Protein AF-0000000087439728 (afdb_homodimer)

Secondary structure (DSSP, 8-state):
--SS-----SS-HHHHHHHHH----EE---SSHHHHHHHHHHHHHTS-TTS-HHHHHHHHHHHHHHHHHHHHHH-TTS-S---HHHHHHHHHHHHHHHHHHHHHHHHHHHTT---HHHHHHHHHHHHHHHHHHHHHHHHHTTGGGSHHHHHHHHHHHHHHHHHHHHHHHHHSSEE--SS-HHHHHHHHHHHHHHHHHHHHHHHHPEETTTTEETTHHHHHHHHHHHHHHHHHHHHHHHH---SGGG--TTSS-TTHHHHHHHHHHHHHHHHHHH-TT-HHHHSHHHHHHHHHHHHHHHHHHHHHHHHTT-PPPS--GGGHHHHHHHHHHHTT-SS-HHHHHHHHHHHHHHHHHHHHHHHHHHHHHHHT--SSSPPP------------GGG-/--SS-----SS-HHHHHHHHH----EE---SSHHHHHHHHHHHHHTS-TTS-HHHHHHHHHHHHHHHHHHHHHH-TTS-S---HHHHHHHHHHHHHHHHHHHHHHHHHHHTT---HHHHHHHHHHHHHHHHHHHHHHHHHTTGGGSHHHHHHHHHHHHHHHHHHHHHHHHHSSEE--SS-HHHHHHHHHHHHHHHHHHHHHHHHPBPTTT--BTTHHHHHHHHHHHHHHHHHHHHHHHH---SGGG--TTSS-TTHHHHHHHHHHHHHHHHHHH-TT-HHHHSHHHHHHHHHHHHHHHHHHHHHHHHTT-PPPS--GGGHHHHHHHHHHHTT-SS-HHHHHHHHHHHHHHHHHHHHHHHHHHHHHHHT--SSSPPP-----------SSTT-

Nearest PDB structures (foldseek):
  8gyw-assembly1_B  TM=9.813E-01  e=2.249E-42  Homo sapiens
  8ero-assembly1_A  TM=9.794E-01  e=3.546E-34  Xenopus laevis
  8urt-assembly1_B  TM=8.682E-01  e=5.322E-16  Saccharomyces cerevisiae
  9iyb-assembly1_A  TM=2.077E-01  e=6.115E-01  Homo sapiens
  8gyw-assembly1_B  TM=9.813E-01  e=2.117E-42  Homo sapiens

pLDDT: mean 92.35, std 13.22, range [24.89, 98.94]

Solvent-accessible surface area (backbone atoms only — not comparable to full-atom values): 40665 Å² total; per-residue (Å²): 83,39,64,67,71,70,86,65,73,90,66,52,72,68,35,54,56,39,33,69,69,49,72,93,44,71,46,72,64,34,74,61,48,74,65,48,47,57,54,42,54,57,51,43,72,68,50,62,82,75,60,25,32,52,46,39,36,50,52,19,43,49,39,36,48,54,30,29,49,53,42,40,70,58,21,46,38,13,60,48,74,62,60,50,65,47,29,48,41,35,28,52,23,47,51,49,22,54,50,29,59,65,23,21,59,53,45,14,58,74,62,73,59,73,45,65,64,54,52,51,52,48,56,40,48,46,41,47,44,47,42,40,51,40,48,41,49,38,32,47,46,31,27,37,77,42,46,70,59,36,52,47,54,40,52,48,51,53,46,52,57,41,40,51,52,49,27,18,34,17,49,61,38,38,73,47,42,59,78,34,72,70,57,52,51,52,50,49,33,50,48,21,49,48,28,40,73,44,39,62,66,48,33,63,32,62,40,85,97,74,74,45,39,49,42,51,52,63,52,52,49,47,52,53,48,47,53,54,51,46,52,55,37,50,53,42,41,68,69,33,27,66,19,75,70,26,7,11,61,48,57,41,37,56,52,57,66,51,59,58,59,47,49,52,53,50,50,51,51,50,51,44,74,65,37,88,78,38,51,40,66,67,32,34,51,62,48,49,50,26,54,29,36,30,50,22,41,54,42,37,47,50,52,49,19,44,48,28,43,39,79,81,71,86,82,54,76,62,48,51,29,61,45,50,50,49,51,33,52,56,59,71,41,78,56,60,61,70,60,47,48,52,52,18,28,52,49,21,48,51,50,37,52,50,49,51,53,50,52,52,50,53,50,24,60,72,70,71,52,56,78,68,44,62,77,72,74,77,71,68,75,76,74,74,78,80,69,71,70,69,81,112,84,40,64,65,71,70,87,68,73,89,65,53,72,68,36,53,56,38,34,68,68,50,71,93,45,73,44,73,62,34,74,60,47,74,65,47,46,58,54,40,54,56,52,44,70,69,51,64,82,74,60,24,32,50,47,40,37,50,52,18,43,51,38,37,48,53,30,30,48,52,42,40,69,58,21,47,38,12,62,48,75,62,59,50,65,45,29,47,42,35,27,53,22,46,50,49,23,54,50,30,58,64,23,21,61,52,45,14,58,74,62,73,58,74,45,65,65,54,51,50,51,47,55,40,47,47,42,48,43,47,41,40,50,40,47,41,49,37,31,47,45,31,27,37,76,41,48,69,60,35,52,47,51,40,51,48,51,53,46,52,56,41,40,52,51,48,28,19,32,17,49,61,39,39,70,47,44,59,78,35,71,69,57,52,50,51,52,49,32,50,46,20,48,47,28,41,73,44,38,62,65,46,32,64,33,63,40,84,96,74,73,42,39,50,42,51,50,63,53,50,49,49,52,54,49,47,52,55,51,47,54,55,36,48,52,42,38,67,67,32,28,67,19,74,70,27,6,11,60,47,57,40,37,57,51,58,65,50,59,59,59,48,50,53,53,49,50,52,51,50,51,45,73,64,38,88,79,38,51,41,65,66,33,35,51,62,48,49,49,24,53,30,36,30,51,22,41,54,42,38,49,49,52,50,21,43,46,26,43,40,79,80,73,84,83,55,77,58,49,50,28,61,44,50,50,48,51,33,53,58,58,69,43,78,54,60,61,70,61,48,48,52,52,17,28,52,49,20,50,49,50,38,50,50,49,51,52,51,50,51,50,52,50,24,59,73,70,71,52,56,77,67,45,63,78,72,75,76,71,69,74,73,72,74,76,77,68,68,66,74,78,111

Structure (mmCIF, N/CA/C/O backbone):
data_AF-0000000087439728-model_v1
#
loop_
_entity.id
_entity.type
_entity.pdbx_description
1 polymer 'Choline/ethanolaminephosphotransferase 1'
#
loop_
_atom_site.group_PDB
_atom_site.id
_atom_site.type_symbol
_atom_site.label_atom_id
_atom_site.label_alt_id
_atom_site.label_comp_id
_atom_site.label_asym_id
_atom_site.label_entity_id
_atom_site.label_seq_id
_atom_site.pdbx_PDB_ins_code
_atom_site.Cartn_x
_atom_site.Cartn_y
_atom_site.Cartn_z
_atom_site.occupancy
_atom_site.B_iso_or_equiv
_atom_site.auth_seq_id
_atom_site.auth_comp_id
_atom_site.auth_asym_id
_atom_site.auth_atom_id
_atom_site.pdbx_PDB_model_num
ATOM 1 N N . PRO A 1 1 ? 19.219 -15.578 13.078 1 43.84 1 PRO A N 1
ATOM 2 C CA . PRO A 1 1 ? 18.5 -15.102 11.883 1 43.84 1 PRO A CA 1
ATOM 3 C C . PRO A 1 1 ? 17.594 -13.914 12.18 1 43.84 1 PRO A C 1
ATOM 5 O O . PRO A 1 1 ? 16.844 -13.93 13.156 1 43.84 1 PRO A O 1
ATOM 8 N N . THR A 1 2 ? 18.078 -12.82 11.734 1 56.75 2 THR A N 1
ATOM 9 C CA . THR A 1 2 ? 17.266 -11.641 12.008 1 56.75 2 THR A CA 1
ATOM 10 C C . THR A 1 2 ? 15.852 -11.812 11.477 1 56.75 2 THR A C 1
ATOM 12 O O . THR A 1 2 ? 15.648 -11.883 10.266 1 56.75 2 THR A O 1
ATOM 15 N N . LEU A 1 3 ? 15.039 -12.266 12.336 1 57.06 3 LEU A N 1
ATOM 16 C CA . LEU A 1 3 ? 13.641 -12.492 12.008 1 57.06 3 LEU A CA 1
ATOM 17 C C . LEU A 1 3 ? 12.961 -11.188 11.602 1 57.06 3 LEU A C 1
ATOM 19 O O . LEU A 1 3 ? 12.141 -11.172 10.68 1 57.06 3 LEU A O 1
ATOM 23 N N . ILE A 1 4 ? 13.273 -10.086 12.453 1 56.31 4 ILE A N 1
ATOM 24 C CA . ILE A 1 4 ? 12.664 -8.781 12.227 1 56.31 4 ILE A CA 1
ATOM 25 C C . ILE A 1 4 ? 13.75 -7.715 12.109 1 56.31 4 ILE A C 1
ATOM 27 O O . ILE A 1 4 ? 14.656 -7.648 12.945 1 56.31 4 ILE A O 1
ATOM 31 N N . GLN A 1 5 ? 13.805 -7.203 11.023 1 53.47 5 GLN A N 1
ATOM 32 C CA . GLN A 1 5 ? 14.703 -6.055 10.961 1 53.47 5 GLN A CA 1
ATOM 33 C C . GLN A 1 5 ? 14.195 -4.918 11.844 1 53.47 5 GLN A C 1
ATOM 35 O O . GLN A 1 5 ? 13.023 -4.551 11.781 1 53.47 5 GLN A O 1
ATOM 40 N N . LEU A 1 6 ? 15 -4.578 12.898 1 52.44 6 LEU A N 1
ATOM 41 C CA . LEU A 1 6 ? 14.664 -3.414 13.711 1 52.44 6 LEU A CA 1
ATOM 42 C C . LEU A 1 6 ? 14.391 -2.197 12.836 1 52.44 6 LEU A C 1
ATOM 44 O O . LEU A 1 6 ? 14.938 -2.086 11.734 1 52.44 6 LEU A O 1
ATOM 48 N N . PRO A 1 7 ? 13.477 -1.365 13.359 1 59.56 7 PRO A N 1
ATOM 49 C CA . PRO A 1 7 ? 13.156 -0.208 12.523 1 59.56 7 PRO A CA 1
ATOM 50 C C . PRO A 1 7 ? 14.383 0.624 12.172 1 59.56 7 PRO A C 1
ATOM 52 O O . PRO A 1 7 ? 15.164 0.988 13.055 1 59.56 7 PRO A O 1
ATOM 55 N N . ALA A 1 8 ? 14.852 0.595 11.039 1 63.28 8 ALA A N 1
ATOM 56 C CA . ALA A 1 8 ? 15.953 1.374 10.477 1 63.28 8 ALA A CA 1
ATOM 57 C C . ALA A 1 8 ? 15.766 2.863 10.758 1 63.28 8 ALA A C 1
ATOM 59 O O . ALA A 1 8 ? 14.641 3.34 10.898 1 63.28 8 ALA A O 1
ATOM 60 N N . PRO A 1 9 ? 16.891 3.506 11.133 1 79.62 9 PRO A N 1
ATOM 61 C CA . PRO A 1 9 ? 16.797 4.965 11.211 1 79.62 9 PRO A CA 1
ATOM 62 C C . PRO A 1 9 ? 16.031 5.574 10.047 1 79.62 9 PRO A C 1
ATOM 64 O O . PRO A 1 9 ? 16.109 5.078 8.914 1 79.62 9 PRO A O 1
ATOM 67 N N . PRO A 1 10 ? 15.289 6.551 10.406 1 87.44 10 PRO A N 1
ATOM 68 C CA . PRO A 1 10 ? 14.398 7.09 9.375 1 87.44 10 PRO A CA 1
ATOM 69 C C . PRO A 1 10 ? 15.148 7.723 8.211 1 87.44 10 PRO A C 1
ATOM 71 O O . PRO A 1 10 ? 14.641 7.762 7.086 1 87.44 10 PRO A O 1
ATOM 74 N N . LEU A 1 11 ? 16.344 8.25 8.555 1 93.31 11 LEU A N 1
ATOM 75 C CA . LEU A 1 11 ? 17.094 8.906 7.488 1 93.31 11 LEU A CA 1
ATOM 76 C C . LEU A 1 11 ? 18.375 8.133 7.16 1 93.31 11 LEU A C 1
ATOM 78 O O . LEU A 1 11 ? 19.062 7.664 8.062 1 93.31 11 LEU A O 1
ATOM 82 N N . SER A 1 12 ? 18.641 8.023 5.93 1 90.25 12 SER A N 1
ATOM 83 C CA . SER A 1 12 ? 19.891 7.406 5.477 1 90.25 12 SER A CA 1
ATOM 84 C C . SER A 1 12 ? 21.062 8.367 5.621 1 90.25 12 SER A C 1
ATOM 86 O O . SER A 1 12 ? 20.875 9.555 5.859 1 90.25 12 SER A O 1
ATOM 88 N N . ARG A 1 13 ? 22.266 7.816 5.418 1 90.75 13 ARG A N 1
ATOM 89 C CA . ARG A 1 13 ? 23.469 8.641 5.48 1 90.75 13 ARG A CA 1
ATOM 90 C C . ARG A 1 13 ? 23.5 9.656 4.344 1 90.75 13 ARG A C 1
ATOM 92 O O . ARG A 1 13 ? 23.922 10.797 4.531 1 90.75 13 ARG A O 1
ATOM 99 N N . HIS A 1 14 ? 23.016 9.211 3.275 1 91.06 14 HIS A N 1
ATOM 100 C CA . HIS A 1 14 ? 22.969 10.102 2.119 1 91.06 14 HIS A CA 1
ATOM 101 C C . HIS A 1 14 ? 22.016 11.266 2.359 1 91.06 14 HIS A C 1
ATOM 103 O O . HIS A 1 14 ? 22.312 12.406 2.016 1 91.06 14 HIS A O 1
ATOM 109 N N . GLN A 1 15 ? 20.984 11.031 2.957 1 93.88 15 GLN A N 1
ATOM 110 C CA . GLN A 1 15 ? 20 12.062 3.27 1 93.88 15 GLN A CA 1
ATOM 111 C C . GLN A 1 15 ? 20.547 13.055 4.289 1 93.88 15 GLN A C 1
ATOM 113 O O . GLN A 1 15 ? 20.328 14.258 4.164 1 93.88 15 GLN A O 1
ATOM 118 N N . LEU A 1 16 ? 21.234 12.547 5.23 1 95.19 16 LEU A N 1
ATOM 119 C CA . LEU A 1 16 ? 21.812 13.406 6.258 1 95.19 16 LEU A CA 1
ATOM 120 C C . LEU A 1 16 ? 22.844 14.344 5.652 1 95.19 16 LEU A C 1
ATOM 122 O O . LEU A 1 16 ? 22.938 15.516 6.031 1 95.19 16 LEU A O 1
ATOM 126 N N . LYS A 1 17 ? 23.594 13.891 4.727 1 95 17 LYS A N 1
ATOM 127 C CA . LYS A 1 17 ? 24.594 14.719 4.055 1 95 17 LYS A CA 1
ATOM 128 C C . LYS A 1 17 ? 23.922 15.836 3.252 1 95 17 LYS A C 1
ATOM 130 O O . LYS A 1 17 ? 24.375 16.984 3.275 1 95 17 LYS A O 1
ATOM 135 N N . LYS A 1 18 ? 22.906 15.516 2.582 1 95.19 18 LYS A N 1
ATOM 136 C CA . LYS A 1 18 ? 22.172 16.516 1.81 1 95.19 18 LYS A CA 1
ATOM 137 C C . LYS A 1 18 ? 21.531 17.547 2.723 1 95.19 18 LYS A C 1
ATOM 139 O O . LYS A 1 18 ? 21.422 18.719 2.357 1 95.19 18 LYS A O 1
ATOM 144 N N . LEU A 1 19 ? 21.109 17.078 3.811 1 95.06 19 LEU A N 1
ATOM 145 C CA . LEU A 1 19 ? 20.484 17.969 4.785 1 95.06 19 LEU A CA 1
ATOM 146 C C . LEU A 1 19 ? 21.469 19.016 5.281 1 95.06 19 LEU A C 1
ATOM 148 O O . LEU A 1 19 ? 21.109 20.172 5.52 1 95.06 19 LEU A O 1
ATOM 152 N N . GLU A 1 20 ? 22.672 18.641 5.363 1 93 20 GLU A N 1
ATOM 153 C CA . GLU A 1 20 ? 23.719 19.547 5.797 1 93 20 GLU A CA 1
ATOM 154 C C . GLU A 1 20 ? 23.922 20.672 4.781 1 93 20 GLU A C 1
ATOM 156 O O . GLU A 1 20 ? 24.266 21.797 5.152 1 93 20 GLU A O 1
ATOM 161 N N . GLU A 1 21 ? 23.672 20.344 3.637 1 92.75 21 GLU A N 1
ATOM 162 C CA . GLU A 1 21 ? 23.906 21.297 2.559 1 92.75 21 GLU A CA 1
ATOM 163 C C . GLU A 1 21 ? 22.672 22.156 2.324 1 92.75 21 GLU A C 1
ATOM 165 O O . GLU A 1 21 ? 22.734 23.156 1.599 1 92.75 21 GLU A O 1
ATOM 170 N N . HIS A 1 22 ? 21.656 21.906 3 1 93.94 22 HIS A N 1
ATOM 171 C CA . HIS A 1 22 ? 20.391 22.594 2.787 1 93.94 22 HIS A CA 1
ATOM 172 C C . HIS A 1 22 ? 20.453 24.031 3.283 1 93.94 22 HIS A C 1
ATOM 174 O O . HIS A 1 22 ? 21.016 24.297 4.352 1 93.94 22 HIS A O 1
ATOM 180 N N . ARG A 1 23 ? 19.891 24.953 2.422 1 90.88 23 ARG A N 1
ATOM 181 C CA . ARG A 1 23 ? 19.75 26.359 2.777 1 90.88 23 ARG A CA 1
ATOM 182 C C . ARG A 1 23 ? 18.297 26.812 2.631 1 90.88 23 ARG A C 1
ATOM 184 O O . ARG A 1 23 ? 17.656 26.578 1.601 1 90.88 23 ARG A O 1
ATOM 191 N N . TYR A 1 24 ? 17.844 27.422 3.686 1 91.06 24 TYR A N 1
ATOM 192 C CA . TYR A 1 24 ? 16.484 27.922 3.689 1 91.06 24 TYR A CA 1
ATOM 193 C C . TYR A 1 24 ? 16.312 29.047 2.689 1 91.06 24 TYR A C 1
ATOM 195 O O . TYR A 1 24 ? 17.156 29.953 2.605 1 91.06 24 TYR A O 1
ATOM 203 N N . SER A 1 25 ? 15.242 28.969 1.844 1 91 25 SER A N 1
ATOM 204 C CA . SER A 1 25 ? 14.906 29.984 0.865 1 91 25 SER A CA 1
ATOM 205 C C . SER A 1 25 ? 13.422 30.328 0.91 1 91 25 SER A C 1
ATOM 207 O O . SER A 1 25 ? 12.57 29.438 0.885 1 91 25 SER A O 1
ATOM 209 N N . SER A 1 26 ? 13.117 31.594 1.062 1 91.81 26 SER A N 1
ATOM 210 C CA . SER A 1 26 ? 11.734 32.062 1.041 1 91.81 26 SER A CA 1
ATOM 211 C C . SER A 1 26 ? 11.594 33.344 0.221 1 91.81 26 SER A C 1
ATOM 213 O O . SER A 1 26 ? 12.562 34.062 0.042 1 91.81 26 SER A O 1
ATOM 215 N N . ALA A 1 27 ? 10.367 33.5 -0.365 1 91.31 27 ALA A N 1
ATOM 216 C CA . ALA A 1 27 ? 10.094 34.688 -1.188 1 91.31 27 ALA A CA 1
ATOM 217 C C . ALA A 1 27 ? 8.68 35.188 -0.954 1 91.31 27 ALA A C 1
ATOM 219 O O . ALA A 1 27 ? 7.773 34.406 -0.641 1 91.31 27 ALA A O 1
ATOM 220 N N . GLY A 1 28 ? 8.547 36.562 -1.023 1 87.12 28 GLY A N 1
ATOM 221 C CA . GLY A 1 28 ? 7.234 37.188 -0.902 1 87.12 28 GLY A CA 1
ATOM 222 C C . GLY A 1 28 ? 6.938 37.688 0.498 1 87.12 28 GLY A C 1
ATOM 223 O O . GLY A 1 28 ? 7.641 37.344 1.45 1 87.12 28 GLY A O 1
ATOM 224 N N . HIS A 1 29 ? 5.957 38.625 0.557 1 87.75 29 HIS A N 1
ATOM 225 C CA . HIS A 1 29 ? 5.484 39.156 1.827 1 87.75 29 HIS A CA 1
ATOM 226 C C . HIS A 1 29 ? 3.977 39.375 1.808 1 87.75 29 HIS A C 1
ATOM 228 O O . HIS A 1 29 ? 3.418 39.812 0.792 1 87.75 29 HIS A O 1
ATOM 234 N N . SER A 1 30 ? 3.443 39.094 2.979 1 91 30 SER A N 1
ATOM 235 C CA . SER A 1 30 ? 1.999 39.281 3.066 1 91 30 SER A CA 1
ATOM 236 C C . SER A 1 30 ? 1.65 40.719 3.471 1 91 30 SER A C 1
ATOM 238 O O . SER A 1 30 ? 2.531 41.5 3.844 1 91 30 SER A O 1
ATOM 240 N N . LEU A 1 31 ? 0.437 41.062 3.432 1 93.62 31 LEU A N 1
ATOM 241 C CA . LEU A 1 31 ? -0.062 42.438 3.623 1 93.62 31 LEU A CA 1
ATOM 242 C C . LEU A 1 31 ? 0.245 42.906 5.031 1 93.62 31 LEU A C 1
ATOM 244 O O . LEU A 1 31 ? 0.676 44.062 5.211 1 93.62 31 LEU A O 1
ATOM 248 N N . LEU A 1 32 ? 0.106 42.094 6.012 1 95.5 32 LEU A N 1
ATOM 249 C CA . LEU A 1 32 ? 0.207 42.562 7.398 1 95.5 32 LEU A CA 1
ATOM 250 C C . LEU A 1 32 ? 1.619 42.344 7.934 1 95.5 32 LEU A C 1
ATOM 252 O O . LEU A 1 32 ? 1.968 42.875 8.992 1 95.5 32 LEU A O 1
ATOM 256 N N . GLU A 1 33 ? 2.396 41.656 7.262 1 93.88 33 GLU A N 1
ATOM 257 C CA . GLU A 1 33 ? 3.717 41.281 7.738 1 93.88 33 GLU A CA 1
ATOM 258 C C . GLU A 1 33 ? 4.586 42.5 8.039 1 93.88 33 GLU A C 1
ATOM 260 O O . GLU A 1 33 ? 5.254 42.531 9.078 1 93.88 33 GLU A O 1
ATOM 265 N N . PRO A 1 34 ? 4.652 43.531 7.145 1 93.62 34 PRO A N 1
ATOM 266 C CA . PRO A 1 34 ? 5.5 44.688 7.449 1 93.62 34 PRO A CA 1
ATOM 267 C C . PRO A 1 34 ? 5.098 45.375 8.75 1 93.62 34 PRO A C 1
ATOM 269 O O . PRO A 1 34 ? 5.961 45.875 9.484 1 93.62 34 PRO A O 1
ATOM 272 N N . PHE A 1 35 ? 3.887 45.375 8.992 1 95.25 35 PHE A N 1
ATOM 273 C CA . PHE A 1 35 ? 3.398 45.969 10.219 1 95.25 35 PHE A CA 1
ATOM 274 C C . PHE A 1 35 ? 3.711 45.094 11.43 1 95.25 35 PHE A C 1
ATOM 276 O O . PHE A 1 35 ? 4.148 45.625 12.469 1 95.25 35 PHE A O 1
ATOM 283 N N . MET A 1 36 ? 3.527 43.844 11.328 1 96.81 36 MET A N 1
ATOM 284 C CA . MET A 1 36 ? 3.721 42.906 12.438 1 96.81 36 MET A CA 1
ATOM 285 C C . MET A 1 36 ? 5.203 42.75 12.75 1 96.81 36 MET A C 1
ATOM 287 O O . MET A 1 36 ? 5.57 42.375 13.867 1 96.81 36 MET A O 1
ATOM 291 N N . GLN A 1 37 ? 6.023 42.969 11.812 1 96.38 37 GLN A N 1
ATOM 292 C CA . GLN A 1 37 ? 7.465 42.844 12 1 96.38 37 GLN A CA 1
ATOM 293 C C . GLN A 1 37 ? 7.957 43.719 13.148 1 96.38 37 GLN A C 1
ATOM 295 O O . GLN A 1 37 ? 8.852 43.344 13.898 1 96.38 37 GLN A O 1
ATOM 300 N N . HIS A 1 38 ? 7.383 44.875 13.25 1 97.12 38 HIS A N 1
ATOM 301 C CA . HIS A 1 38 ? 7.758 45.781 14.344 1 97.12 38 HIS A CA 1
ATOM 302 C C . HIS A 1 38 ? 7.457 45.156 15.695 1 97.12 38 HIS A C 1
ATOM 304 O O . HIS A 1 38 ? 8.297 45.188 16.609 1 97.12 38 HIS A O 1
ATOM 310 N N . TYR A 1 39 ? 6.387 44.625 15.789 1 97.75 39 TYR A N 1
ATOM 311 C CA . TYR A 1 39 ? 5.969 43.938 17.016 1 97.75 39 TYR A CA 1
ATOM 312 C C . TYR A 1 39 ? 6.832 42.719 17.281 1 97.75 39 TYR A C 1
ATOM 314 O O . TYR A 1 39 ? 7.273 42.5 18.406 1 97.75 39 TYR A O 1
ATOM 322 N N . TRP A 1 40 ? 7.062 41.875 16.297 1 98.06 40 TRP A N 1
ATOM 323 C CA . TRP A 1 40 ? 7.828 40.656 16.453 1 98.06 40 TRP A CA 1
ATOM 324 C C . TRP A 1 40 ? 9.273 40.969 16.844 1 98.06 40 TRP A C 1
ATOM 326 O O . TRP A 1 40 ? 9.867 40.25 17.656 1 98.06 40 TRP A O 1
ATOM 336 N N . GLU A 1 41 ? 9.844 42 16.297 1 97.75 41 GLU A N 1
ATOM 337 C CA . GLU A 1 41 ? 11.203 42.406 16.656 1 97.75 41 GLU A CA 1
ATOM 338 C C . GLU A 1 41 ? 11.273 42.875 18.094 1 97.75 41 GLU A C 1
ATOM 340 O O . GLU A 1 41 ? 12.242 42.594 18.812 1 97.75 41 GLU A O 1
ATOM 345 N N . TRP A 1 42 ? 10.266 43.625 18.422 1 98.06 42 TRP A N 1
ATOM 346 C CA . TRP A 1 42 ? 10.18 44.062 19.812 1 98.06 42 TRP A CA 1
ATOM 347 C C . TRP A 1 42 ? 10.055 42.844 20.75 1 98.06 42 TRP A C 1
ATOM 349 O O . TRP A 1 42 ? 10.711 42.812 21.797 1 98.06 42 TRP A O 1
ATOM 359 N N . LEU A 1 43 ? 9.273 41.906 20.422 1 98.31 43 LEU A N 1
ATOM 360 C CA . LEU A 1 43 ? 9 40.75 21.266 1 98.31 43 LEU A CA 1
ATOM 361 C C . LEU A 1 43 ? 10.242 39.875 21.406 1 98.31 43 LEU A C 1
ATOM 363 O O . LEU A 1 43 ? 10.555 39.438 22.516 1 98.31 43 LEU A O 1
ATOM 367 N N . VAL A 1 44 ? 10.914 39.625 20.344 1 98.12 44 VAL A N 1
ATOM 368 C CA . VAL A 1 44 ? 12.078 38.75 20.391 1 98.12 44 VAL A CA 1
ATOM 369 C C . VAL A 1 44 ? 13.18 39.406 21.234 1 98.12 44 VAL A C 1
ATOM 371 O O . VAL A 1 44 ? 13.953 38.688 21.891 1 98.12 44 VAL A O 1
ATOM 374 N N . ALA A 1 45 ? 13.273 40.719 21.219 1 97.19 45 ALA A N 1
ATOM 375 C CA . ALA A 1 45 ? 14.266 41.438 22 1 97.19 45 ALA A CA 1
ATOM 376 C C . ALA A 1 45 ? 14.062 41.188 23.5 1 97.19 45 ALA A C 1
ATOM 378 O O . ALA A 1 45 ? 14.992 41.375 24.297 1 97.19 45 ALA A O 1
ATOM 379 N N . ARG A 1 46 ? 12.938 40.781 23.812 1 97.75 46 ARG A N 1
ATOM 380 C CA . ARG A 1 46 ? 12.609 40.531 25.219 1 97.75 46 ARG A CA 1
ATOM 381 C C . ARG A 1 46 ? 12.859 39.094 25.609 1 97.75 46 ARG A C 1
ATOM 383 O O . ARG A 1 46 ? 12.812 38.75 26.797 1 97.75 46 ARG A O 1
ATOM 390 N N . VAL A 1 47 ? 13.141 38.219 24.719 1 97.38 47 VAL A N 1
ATOM 391 C CA . VAL A 1 47 ? 13.414 36.812 24.984 1 97.38 47 VAL A CA 1
ATOM 392 C C . VAL A 1 47 ? 14.883 36.625 25.359 1 97.38 47 VAL A C 1
ATOM 394 O O . VAL A 1 47 ? 15.773 37.062 24.625 1 97.38 47 VAL A O 1
ATOM 397 N N . PRO A 1 48 ? 15.141 36 26.484 1 96.56 48 PRO A N 1
ATOM 398 C CA . PRO A 1 48 ? 16.531 35.781 26.859 1 96.56 48 PRO A CA 1
ATOM 399 C C . PRO A 1 48 ? 17.312 35 25.797 1 96.56 48 PRO A C 1
ATOM 401 O O . PRO A 1 48 ? 16.75 34.094 25.188 1 96.56 48 PRO A O 1
ATOM 404 N N . ALA A 1 49 ? 18.594 35.219 25.703 1 94.12 49 ALA A N 1
ATOM 405 C CA . ALA A 1 49 ? 19.453 34.625 24.672 1 94.12 49 ALA A CA 1
ATOM 406 C C . ALA A 1 49 ? 19.656 33.125 24.906 1 94.12 49 ALA A C 1
ATOM 408 O O . ALA A 1 49 ? 19.969 32.375 23.969 1 94.12 49 ALA A O 1
ATOM 409 N N . TRP A 1 50 ? 19.406 32.719 26.109 1 93.69 50 TRP A N 1
ATOM 410 C CA . TRP A 1 50 ? 19.688 31.328 26.422 1 93.69 50 TRP A CA 1
ATOM 411 C C . TRP A 1 50 ? 18.516 30.438 26.062 1 93.69 50 TRP A C 1
ATOM 413 O O . TRP A 1 50 ? 18.625 29.203 26.078 1 93.69 50 TRP A O 1
ATOM 423 N N . ILE A 1 51 ? 17.391 31.047 25.688 1 96.19 51 ILE A N 1
ATOM 424 C CA . ILE A 1 51 ? 16.219 30.266 25.297 1 96.19 51 ILE A CA 1
ATOM 425 C C . ILE A 1 51 ? 16.406 29.734 23.875 1 96.19 51 ILE A C 1
ATOM 427 O O . ILE A 1 51 ? 16.625 30.5 22.953 1 96.19 51 ILE A O 1
ATOM 431 N N . ALA A 1 52 ? 16.328 28.375 23.766 1 96.19 52 ALA A N 1
ATOM 432 C CA . ALA A 1 52 ? 16.469 27.75 22.453 1 96.19 52 ALA A CA 1
ATOM 433 C C . ALA A 1 52 ? 15.281 28.078 21.547 1 96.19 52 ALA A C 1
ATOM 435 O O . ALA A 1 52 ? 14.133 28.094 22.016 1 96.19 52 ALA A O 1
ATOM 436 N N . PRO A 1 53 ? 15.523 28.375 20.297 1 97.19 53 PRO A N 1
ATOM 437 C CA . PRO A 1 53 ? 14.438 28.641 19.344 1 97.19 53 PRO A CA 1
ATOM 438 C C . PRO A 1 53 ? 13.391 27.531 19.312 1 97.19 53 PRO A C 1
ATOM 440 O O . PRO A 1 53 ? 12.195 27.812 19.25 1 97.19 53 PRO A O 1
ATOM 443 N N . ASN A 1 54 ? 13.797 26.281 19.375 1 97.75 54 ASN A N 1
ATOM 444 C CA . ASN A 1 54 ? 12.883 25.141 19.328 1 97.75 54 ASN A CA 1
ATOM 445 C C . ASN A 1 54 ? 11.961 25.109 20.531 1 97.75 54 ASN A C 1
ATOM 447 O O . ASN A 1 54 ? 10.844 24.594 20.469 1 97.75 54 ASN A O 1
ATOM 451 N N . LEU A 1 55 ? 12.453 25.641 21.609 1 97.62 55 LEU A N 1
ATOM 452 C CA . LEU A 1 55 ? 11.602 25.75 22.797 1 97.62 55 LEU A CA 1
ATOM 453 C C . LEU A 1 55 ? 10.477 26.75 22.562 1 97.62 55 LEU A C 1
ATOM 455 O O . LEU A 1 55 ? 9.344 26.531 23.016 1 97.62 55 LEU A O 1
ATOM 459 N N . ILE A 1 56 ? 10.797 27.844 21.938 1 98.31 56 ILE A N 1
ATOM 460 C CA . ILE A 1 56 ? 9.797 28.844 21.594 1 98.31 56 ILE A CA 1
ATOM 461 C C . ILE A 1 56 ? 8.727 28.219 20.703 1 98.31 56 ILE A C 1
ATOM 463 O O . ILE A 1 56 ? 7.527 28.406 20.938 1 98.31 56 ILE A O 1
ATOM 467 N N . THR A 1 57 ? 9.133 27.453 19.703 1 98.38 57 THR A N 1
ATOM 468 C CA . THR A 1 57 ? 8.227 26.781 18.781 1 98.38 57 THR A CA 1
ATOM 469 C C . THR A 1 57 ? 7.301 25.828 19.516 1 98.38 57 THR A C 1
ATOM 471 O O . THR A 1 57 ? 6.086 25.844 19.297 1 98.38 57 THR A O 1
ATOM 474 N N . ILE A 1 58 ? 7.867 25 20.391 1 98.25 58 ILE A N 1
ATOM 475 C CA . ILE A 1 58 ? 7.066 23.953 21.031 1 98.25 58 ILE A CA 1
ATOM 476 C C . ILE A 1 58 ? 6.102 24.594 22.031 1 98.25 58 ILE A C 1
ATOM 478 O O . ILE A 1 58 ? 4.984 24.094 22.219 1 98.25 58 ILE A O 1
ATOM 482 N N . VAL A 1 59 ? 6.516 25.625 22.703 1 98.38 59 VAL A N 1
ATOM 483 C CA . VAL A 1 59 ? 5.617 26.328 23.609 1 98.38 59 VAL A CA 1
ATOM 484 C C . VAL A 1 59 ? 4.445 26.922 22.828 1 98.38 59 VAL A C 1
ATOM 486 O O . VAL A 1 59 ? 3.299 26.875 23.281 1 98.38 59 VAL A O 1
ATOM 489 N N . GLY A 1 60 ? 4.738 27.5 21.703 1 98.69 60 GLY A N 1
ATOM 490 C CA . GLY A 1 60 ? 3.668 27.969 20.828 1 98.69 60 GLY A CA 1
ATOM 491 C C . GLY A 1 60 ? 2.707 26.859 20.438 1 98.69 60 GLY A C 1
ATOM 492 O O . GLY A 1 60 ? 1.489 27.016 20.547 1 98.69 60 GLY A O 1
ATOM 493 N N . LEU A 1 61 ? 3.23 25.781 20.016 1 98.69 61 LEU A N 1
ATOM 494 C CA . LEU A 1 61 ? 2.406 24.641 19.625 1 98.69 61 LEU A CA 1
ATOM 495 C C . LEU A 1 61 ? 1.545 24.156 20.797 1 98.69 61 LEU A C 1
ATOM 497 O O . LEU A 1 61 ? 0.348 23.922 20.625 1 98.69 61 LEU A O 1
ATOM 501 N N . ALA A 1 62 ? 2.146 24 21.953 1 98.69 62 ALA A N 1
ATOM 502 C CA . ALA A 1 62 ? 1.429 23.531 23.125 1 98.69 62 ALA A CA 1
ATOM 503 C C . ALA A 1 62 ? 0.271 24.469 23.469 1 98.69 62 ALA A C 1
ATOM 505 O O . ALA A 1 62 ? -0.808 24 23.859 1 98.69 62 ALA A O 1
ATOM 506 N N . THR A 1 63 ? 0.518 25.703 23.328 1 98.81 63 THR A N 1
ATOM 507 C CA . THR A 1 63 ? -0.522 26.688 23.609 1 98.81 63 THR A CA 1
ATOM 508 C C . THR A 1 63 ? -1.709 26.516 22.672 1 98.81 63 THR A C 1
ATOM 510 O O . THR A 1 63 ? -2.861 26.5 23.109 1 98.81 63 THR A O 1
ATOM 513 N N . ASN A 1 64 ? -1.432 26.391 21.438 1 98.69 64 ASN A N 1
ATOM 514 C CA . ASN A 1 64 ? -2.482 26.172 20.453 1 98.69 64 ASN A CA 1
ATOM 515 C C . ASN A 1 64 ? -3.246 24.891 20.703 1 98.69 64 ASN A C 1
ATOM 517 O O . ASN A 1 64 ? -4.48 24.875 20.688 1 98.69 64 ASN A O 1
ATOM 521 N N . ILE A 1 65 ? -2.553 23.812 20.984 1 98.81 65 ILE A N 1
ATOM 522 C CA . ILE A 1 65 ? -3.16 22.516 21.203 1 98.81 65 ILE A CA 1
ATOM 523 C C . ILE A 1 65 ? -4.043 22.547 22.453 1 98.81 65 ILE A C 1
ATOM 525 O O . ILE A 1 65 ? -5.203 22.141 22.406 1 98.81 65 ILE A O 1
ATOM 529 N N . LEU A 1 66 ? -3.564 23.125 23.531 1 98.75 66 LEU A N 1
ATOM 530 C CA . LEU A 1 66 ? -4.266 23.109 24.812 1 98.75 66 LEU A CA 1
ATOM 531 C C . LEU A 1 66 ? -5.539 23.953 24.734 1 98.75 66 LEU A C 1
ATOM 533 O O . LEU A 1 66 ? -6.594 23.531 25.219 1 98.75 66 LEU A O 1
ATOM 537 N N . THR A 1 67 ? -5.461 25.094 24.141 1 98.81 67 THR A N 1
ATOM 538 C CA . THR A 1 67 ? -6.648 25.938 24.047 1 98.81 67 THR A CA 1
ATOM 539 C C . THR A 1 67 ? -7.703 25.297 23.156 1 98.81 67 THR A C 1
ATOM 541 O O . THR A 1 67 ? -8.898 25.359 23.453 1 98.81 67 THR A O 1
ATOM 544 N N . THR A 1 68 ? -7.293 24.656 22.094 1 98.81 68 THR A N 1
ATOM 545 C CA . THR A 1 68 ? -8.234 24 21.203 1 98.81 68 THR A CA 1
ATOM 546 C C . THR A 1 68 ? -8.859 22.781 21.859 1 98.81 68 THR A C 1
ATOM 548 O O . THR A 1 68 ? -10.047 22.516 21.688 1 98.81 68 THR A O 1
ATOM 551 N N . LEU A 1 69 ? -8.047 22.047 22.656 1 98.81 69 LEU A N 1
ATOM 552 C CA . LEU A 1 69 ? -8.578 20.859 23.312 1 98.81 69 LEU A CA 1
ATOM 553 C C . LEU A 1 69 ? -9.633 21.25 24.344 1 98.81 69 LEU A C 1
ATOM 555 O O . LEU A 1 69 ? -10.586 20.5 24.562 1 98.81 69 LEU A O 1
ATOM 559 N N . VAL A 1 70 ? -9.469 22.375 24.953 1 98.75 70 VAL A N 1
ATOM 560 C CA . VAL A 1 70 ? -10.5 22.875 25.844 1 98.75 70 VAL A CA 1
ATOM 561 C C . VAL A 1 70 ? -11.805 23.078 25.078 1 98.75 70 VAL A C 1
ATOM 563 O O . VAL A 1 70 ? -12.875 22.703 25.547 1 98.75 70 VAL A O 1
ATOM 566 N N . LEU A 1 71 ? -11.648 23.656 23.969 1 98.38 71 LEU A N 1
ATOM 567 C CA . LEU A 1 71 ? -12.82 23.859 23.125 1 98.38 71 LEU A CA 1
ATOM 568 C C . LEU A 1 71 ? -13.43 22.531 22.703 1 98.38 71 LEU A C 1
ATOM 570 O O . LEU A 1 71 ? -14.656 22.375 22.688 1 98.38 71 LEU A O 1
ATOM 574 N N . VAL A 1 72 ? -12.648 21.531 22.344 1 98.75 72 VAL A N 1
ATOM 575 C CA . VAL A 1 72 ? -13.109 20.203 21.953 1 98.75 72 VAL A CA 1
ATOM 576 C C . VAL A 1 72 ? -13.836 19.547 23.125 1 98.75 72 VAL A C 1
ATOM 578 O O . VAL A 1 72 ? -14.836 18.844 22.922 1 98.75 72 VAL A O 1
ATOM 581 N N . TYR A 1 73 ? -13.32 19.781 24.281 1 98.56 73 TYR A N 1
ATOM 582 C CA . TYR A 1 73 ? -13.938 19.219 25.484 1 98.56 73 TYR A CA 1
ATOM 583 C C . TYR A 1 73 ? -15.359 19.75 25.656 1 98.56 73 TYR A C 1
ATOM 585 O O . TYR A 1 73 ? -16.281 18.969 25.938 1 98.56 73 TYR A O 1
ATOM 593 N N . TYR A 1 74 ? -15.578 20.969 25.406 1 98.69 74 TYR A N 1
ATOM 594 C CA . TYR A 1 74 ? -16.891 21.578 25.578 1 98.69 74 TYR A CA 1
ATOM 595 C C . TYR A 1 74 ? -17.781 21.297 24.375 1 98.69 74 TYR A C 1
ATOM 597 O O . TYR A 1 74 ? -19 21.219 24.5 1 98.69 74 TYR A O 1
ATOM 605 N N . CYS A 1 75 ? -17.156 21.203 23.266 1 98.69 75 CYS A N 1
ATOM 606 C CA . CYS A 1 75 ? -17.906 21.062 22.016 1 98.69 75 CYS A CA 1
ATOM 607 C C . CYS A 1 75 ? -17.391 19.906 21.188 1 98.69 75 CYS A C 1
ATOM 609 O O . CYS A 1 75 ? -16.906 20.109 20.078 1 98.69 75 CYS A O 1
ATOM 611 N N . PRO A 1 76 ? -17.562 18.703 21.578 1 98.5 76 PRO A N 1
ATOM 612 C CA . PRO A 1 76 ? -17 17.547 20.891 1 98.5 76 PRO A CA 1
ATOM 613 C C . PRO A 1 76 ? -17.641 17.297 19.531 1 98.5 76 PRO A C 1
ATOM 615 O O . PRO A 1 76 ? -17.062 16.625 18.672 1 98.5 76 PRO A O 1
ATOM 618 N N . THR A 1 77 ? -18.859 17.828 19.25 1 98.69 77 THR A N 1
ATOM 619 C CA . THR A 1 77 ? -19.516 17.609 17.969 1 98.69 77 THR A CA 1
ATOM 620 C C . THR A 1 77 ? -19.531 18.891 17.141 1 98.69 77 THR A C 1
ATOM 622 O O . THR A 1 77 ? -20.078 18.922 16.031 1 98.69 77 THR A O 1
ATOM 625 N N . ALA A 1 78 ? -19 19.984 17.75 1 98.69 78 ALA A N 1
ATOM 626 C CA . ALA A 1 78 ? -18.922 21.281 17.078 1 98.69 78 ALA A CA 1
ATOM 627 C C . ALA A 1 78 ? -20.312 21.859 16.828 1 98.69 78 ALA A C 1
ATOM 629 O O . ALA A 1 78 ? -20.531 22.547 15.836 1 98.69 78 ALA A O 1
ATOM 630 N N . THR A 1 79 ? -21.281 21.422 17.641 1 98.38 79 THR A N 1
ATOM 631 C CA . THR A 1 79 ? -22.625 21.953 17.578 1 98.38 79 THR A CA 1
ATOM 632 C C . THR A 1 79 ? -22.969 22.734 18.844 1 98.38 79 THR A C 1
ATOM 634 O O . THR A 1 79 ? -23.922 23.531 18.859 1 98.38 79 THR A O 1
ATOM 637 N N . GLU A 1 80 ? -22.219 22.484 19.844 1 98.19 80 GLU A N 1
ATOM 638 C CA . GLU A 1 80 ? -22.469 23.062 21.156 1 98.19 80 GLU A CA 1
ATOM 639 C C . GLU A 1 80 ? -21.891 24.469 21.25 1 98.19 80 GLU A C 1
ATOM 641 O O . GLU A 1 80 ? -21.141 24.906 20.375 1 98.19 80 GLU A O 1
ATOM 646 N N . GLN A 1 81 ? -22.297 25.109 22.281 1 98.12 81 GLN A N 1
ATOM 647 C CA . GLN A 1 81 ? -21.719 26.406 22.625 1 98.12 81 GLN A CA 1
ATOM 648 C C . GLN A 1 81 ? -20.812 26.297 23.828 1 98.12 81 GLN A C 1
ATOM 650 O O . GLN A 1 81 ? -21.203 25.781 24.875 1 98.12 81 GLN A O 1
ATOM 655 N N . ALA A 1 82 ? -19.641 26.797 23.672 1 98.5 82 ALA A N 1
ATOM 656 C CA . ALA A 1 82 ? -18.672 26.797 24.766 1 98.5 82 ALA A CA 1
ATOM 657 C C . ALA A 1 82 ? -18.797 28.078 25.594 1 98.5 82 ALA A C 1
ATOM 659 O O . ALA A 1 82 ? -19.438 29.047 25.156 1 98.5 82 ALA A O 1
ATOM 660 N N . PRO A 1 83 ? -18.281 28 26.844 1 98.12 83 PRO A N 1
ATOM 661 C CA . PRO A 1 83 ? -18.266 29.25 27.625 1 98.12 83 PRO A CA 1
ATOM 662 C C . PRO A 1 83 ? -17.406 30.344 26.984 1 98.12 83 PRO A C 1
ATOM 664 O O . PRO A 1 83 ? -16.453 30.031 26.25 1 98.12 83 PRO A O 1
ATOM 667 N N . LEU A 1 84 ? -17.766 31.5 27.297 1 97.75 84 LEU A N 1
ATOM 668 C CA . LEU A 1 84 ? -17.109 32.688 26.734 1 97.75 84 LEU A CA 1
ATOM 669 C C . LEU A 1 84 ? -15.602 32.594 26.891 1 97.75 84 LEU A C 1
ATOM 671 O O . LEU A 1 84 ? -14.859 32.906 25.938 1 97.75 84 LEU A O 1
ATOM 675 N N . TRP A 1 85 ? -15.133 32.188 28 1 98.19 85 TRP A N 1
ATOM 676 C CA . TRP A 1 85 ? -13.703 32.188 28.297 1 98.19 85 TRP A CA 1
ATOM 677 C C . TRP A 1 85 ? -12.961 31.203 27.406 1 98.19 85 TRP A C 1
ATOM 679 O O . TRP A 1 85 ? -11.781 31.375 27.125 1 98.19 85 TRP A O 1
ATOM 689 N N . ALA A 1 86 ? -13.625 30.125 26.984 1 98.69 86 ALA A N 1
ATOM 690 C CA . ALA A 1 86 ? -13 29.141 26.109 1 98.69 86 ALA A CA 1
ATOM 691 C C . ALA A 1 86 ? -12.688 29.719 24.734 1 98.69 86 ALA A C 1
ATOM 693 O O . ALA A 1 86 ? -11.609 29.5 24.188 1 98.69 86 ALA A O 1
ATOM 694 N N . TYR A 1 87 ? -13.586 30.484 24.203 1 98.69 87 TYR A N 1
ATOM 695 C CA . TYR A 1 87 ? -13.359 31.141 22.922 1 98.69 87 TYR A CA 1
ATOM 696 C C . TYR A 1 87 ? -12.25 32.188 23.047 1 98.69 87 TYR A C 1
ATOM 698 O O . TYR A 1 87 ? -11.398 32.281 22.156 1 98.69 87 TYR A O 1
ATOM 706 N N . LEU A 1 88 ? -12.312 32.938 24.109 1 98.62 88 LEU A N 1
ATOM 707 C CA . LEU A 1 88 ? -11.297 33.969 24.344 1 98.62 88 LEU A CA 1
ATOM 708 C C . LEU A 1 88 ? -9.914 33.312 24.484 1 98.62 88 LEU A C 1
ATOM 710 O O . LEU A 1 88 ? -8.922 33.875 24 1 98.62 88 LEU A O 1
ATOM 714 N N . SER A 1 89 ? -9.891 32.219 25.203 1 98.69 89 SER A N 1
ATOM 715 C CA . SER A 1 89 ? -8.617 31.531 25.359 1 98.69 89 SER A CA 1
ATOM 716 C C . SER A 1 89 ? -8.062 31.078 24.016 1 98.69 89 SER A C 1
ATOM 718 O O . SER A 1 89 ? -6.852 31.094 23.797 1 98.69 89 SER A O 1
ATOM 720 N N . CYS A 1 90 ? -8.906 30.688 23.109 1 98.81 90 CYS A N 1
ATOM 721 C CA . CYS A 1 90 ? -8.461 30.281 21.781 1 98.81 90 CYS A CA 1
ATOM 722 C C . CYS A 1 90 ? -7.977 31.484 20.984 1 98.81 90 CYS A C 1
ATOM 724 O O . CYS A 1 90 ? -6.988 31.391 20.25 1 98.81 90 CYS A O 1
ATOM 726 N N . ALA A 1 91 ? -8.664 32.562 21.078 1 98.81 91 ALA A N 1
ATOM 727 C CA . ALA A 1 91 ? -8.234 33.781 20.406 1 98.81 91 ALA A CA 1
ATOM 728 C C . ALA A 1 91 ? -6.855 34.25 20.891 1 98.81 91 ALA A C 1
ATOM 730 O O . ALA A 1 91 ? -5.949 34.469 20.094 1 98.81 91 ALA A O 1
ATOM 731 N N . VAL A 1 92 ? -6.723 34.312 22.188 1 98.75 92 VAL A N 1
ATOM 732 C CA . VAL A 1 92 ? -5.457 34.719 22.797 1 98.75 92 VAL A CA 1
ATOM 733 C C . VAL A 1 92 ? -4.383 33.656 22.5 1 98.75 92 VAL A C 1
ATOM 735 O O . VAL A 1 92 ? -3.24 34 22.203 1 98.75 92 VAL A O 1
ATOM 738 N N . GLY A 1 93 ? -4.77 32.438 22.656 1 98.81 93 GLY A N 1
ATOM 739 C CA . GLY A 1 93 ? -3.834 31.359 22.375 1 98.81 93 GLY A CA 1
ATOM 740 C C . GLY A 1 93 ? -3.293 31.375 20.969 1 98.81 93 GLY A C 1
ATOM 741 O O . GLY A 1 93 ? -2.096 31.156 20.75 1 98.81 93 GLY A O 1
ATOM 742 N N . LEU A 1 94 ? -4.16 31.594 20 1 98.81 94 LEU A N 1
ATOM 743 C CA . LEU A 1 94 ? -3.715 31.656 18.609 1 98.81 94 LEU A CA 1
ATOM 744 C C . LEU A 1 94 ? -2.793 32.844 18.391 1 98.81 94 LEU A C 1
ATOM 746 O O . LEU A 1 94 ? -1.832 32.781 17.625 1 98.81 94 LEU A O 1
ATOM 750 N N . PHE A 1 95 ? -3.098 33.938 19.016 1 98.75 95 PHE A N 1
ATOM 751 C CA . PHE A 1 95 ? -2.229 35.094 18.906 1 98.75 95 PHE A CA 1
ATOM 752 C C . PHE A 1 95 ? -0.859 34.812 19.5 1 98.75 95 PHE A C 1
ATOM 754 O O . PHE A 1 95 ? 0.167 35.219 18.953 1 98.75 95 PHE A O 1
ATOM 761 N N . ILE A 1 96 ? -0.841 34.156 20.625 1 98.62 96 ILE A N 1
ATOM 762 C CA . ILE A 1 96 ? 0.413 33.781 21.266 1 98.62 96 ILE A CA 1
ATOM 763 C C . ILE A 1 96 ? 1.184 32.844 20.344 1 98.62 96 ILE A C 1
ATOM 765 O O . ILE A 1 96 ? 2.383 33 20.109 1 98.62 96 ILE A O 1
ATOM 769 N N . TYR A 1 97 ? 0.495 31.828 19.812 1 98.69 97 TYR A N 1
ATOM 770 C CA . TYR A 1 97 ? 1.128 30.922 18.875 1 98.69 97 TYR A CA 1
ATOM 771 C C . TYR A 1 97 ? 1.732 31.672 17.703 1 98.69 97 TYR A C 1
ATOM 773 O O . TYR A 1 97 ? 2.887 31.438 17.328 1 98.69 97 TYR A O 1
ATOM 781 N N . GLN A 1 98 ? 0.912 32.531 17.094 1 98.38 98 GLN A N 1
ATOM 782 C CA . GLN A 1 98 ? 1.373 33.312 15.961 1 98.38 98 GLN A CA 1
ATOM 783 C C . GLN A 1 98 ? 2.625 34.125 16.312 1 98.38 98 GLN A C 1
ATOM 785 O O . GLN A 1 98 ? 3.568 34.188 15.523 1 98.38 98 GLN A O 1
ATOM 790 N N . SER A 1 99 ? 2.662 34.719 17.453 1 98.5 99 SER A N 1
ATOM 791 C CA . SER A 1 99 ? 3.779 35.531 17.906 1 98.5 99 SER A CA 1
ATOM 792 C C . SER A 1 99 ? 5.035 34.719 18.109 1 98.5 99 SER A C 1
ATOM 794 O O . SER A 1 99 ? 6.121 35.094 17.672 1 98.5 99 SER A O 1
ATOM 796 N N . LEU A 1 100 ? 4.859 33.625 18.766 1 98.62 100 LEU A N 1
ATOM 797 C CA . LEU A 1 100 ? 6 32.75 19.047 1 98.62 100 LEU A CA 1
ATOM 798 C C . LEU A 1 100 ? 6.539 32.125 17.766 1 98.62 100 LEU A C 1
ATOM 800 O O . LEU A 1 100 ? 7.75 31.969 17.609 1 98.62 100 LEU A O 1
ATOM 804 N N . ASP A 1 101 ? 5.664 31.781 16.875 1 97.62 101 ASP A N 1
ATOM 805 C CA . ASP A 1 101 ? 6.039 31.234 15.586 1 97.62 101 ASP A CA 1
ATOM 806 C C . ASP A 1 101 ? 6.848 32.25 14.766 1 97.62 101 ASP A C 1
ATOM 808 O O . ASP A 1 101 ? 7.777 31.859 14.047 1 97.62 101 ASP A O 1
ATOM 812 N N . ALA A 1 102 ? 6.531 33.469 14.883 1 96.94 102 ALA A N 1
ATOM 813 C CA . ALA A 1 102 ? 7.191 34.5 14.117 1 96.94 102 ALA A CA 1
ATOM 814 C C . ALA A 1 102 ? 8.578 34.812 14.68 1 96.94 102 ALA A C 1
ATOM 816 O O . ALA A 1 102 ? 9.461 35.281 13.961 1 96.94 102 ALA A O 1
ATOM 817 N N . ILE A 1 103 ? 8.812 34.531 15.93 1 98.06 103 ILE A N 1
ATOM 818 C CA . ILE A 1 103 ? 10.055 35.031 16.5 1 98.06 103 ILE A CA 1
ATOM 819 C C . ILE A 1 103 ? 11.039 33.875 16.703 1 98.06 103 ILE A C 1
ATOM 821 O O . ILE A 1 103 ? 12.219 34.094 17 1 98.06 103 ILE A O 1
ATOM 825 N N . ASP A 1 104 ? 10.602 32.625 16.625 1 97.38 104 ASP A N 1
ATOM 826 C CA . ASP A 1 104 ? 11.531 31.516 16.844 1 97.38 104 ASP A CA 1
ATOM 827 C C . ASP A 1 104 ? 12.688 31.578 15.852 1 97.38 104 ASP A C 1
ATOM 829 O O . ASP A 1 104 ? 13.852 31.391 16.234 1 97.38 104 ASP A O 1
ATOM 833 N N . GLY A 1 105 ? 12.391 31.891 14.562 1 95.81 105 GLY A N 1
ATOM 834 C CA . GLY A 1 105 ? 13.445 32.094 13.586 1 95.81 105 GLY A CA 1
ATOM 835 C C . GLY A 1 105 ? 14.305 33.312 13.875 1 95.81 105 GLY A C 1
ATOM 836 O O . GLY A 1 105 ? 15.523 33.281 13.672 1 95.81 105 GLY A O 1
ATOM 837 N N . LYS A 1 106 ? 13.688 34.312 14.312 1 96.69 106 LYS A N 1
ATOM 838 C CA . LYS A 1 106 ? 14.422 35.531 14.68 1 96.69 106 LYS A CA 1
ATOM 839 C C . LYS A 1 106 ? 15.375 35.25 15.844 1 96.69 106 LYS A C 1
ATOM 841 O O . LYS A 1 106 ? 16.484 35.781 15.883 1 96.69 106 LYS A O 1
ATOM 846 N N . GLN A 1 107 ? 14.875 34.469 16.781 1 97.19 107 GLN A N 1
ATOM 847 C CA . GLN A 1 107 ? 15.719 34.062 17.906 1 97.19 107 GLN A CA 1
ATOM 848 C C . GLN A 1 107 ? 16.891 33.219 17.422 1 97.19 107 GLN A C 1
ATOM 850 O O . GLN A 1 107 ? 18.016 33.375 17.922 1 97.19 107 GLN A O 1
ATOM 855 N N . ALA A 1 108 ? 16.672 32.344 16.5 1 95.75 108 ALA A N 1
ATOM 856 C CA . ALA A 1 108 ? 17.734 31.5 15.953 1 95.75 108 ALA A CA 1
ATOM 857 C C . ALA A 1 108 ? 18.812 32.344 15.289 1 95.75 108 ALA A C 1
ATOM 859 O O . ALA A 1 108 ? 20.016 32.094 15.484 1 95.75 108 ALA A O 1
ATOM 860 N N . ARG A 1 109 ? 18.391 33.344 14.578 1 94.69 109 ARG A N 1
ATOM 861 C CA . ARG A 1 109 ? 19.328 34.219 13.883 1 94.69 109 ARG A CA 1
ATOM 862 C C . ARG A 1 109 ? 20.094 35.094 14.867 1 94.69 109 ARG A C 1
ATOM 864 O O . ARG A 1 109 ? 21.297 35.25 14.758 1 94.69 109 ARG A O 1
ATOM 871 N N . ARG A 1 110 ? 19.391 35.531 15.812 1 94.62 110 ARG A N 1
ATOM 872 C CA . ARG A 1 110 ? 19.984 36.438 16.781 1 94.62 110 ARG A CA 1
ATOM 873 C C . ARG A 1 110 ? 21.016 35.75 17.656 1 94.62 110 ARG A C 1
ATOM 875 O O . ARG A 1 110 ? 21.969 36.375 18.125 1 94.62 110 ARG A O 1
ATOM 882 N N . THR A 1 111 ? 20.859 34.469 17.828 1 94.06 111 THR A N 1
ATOM 883 C CA . THR A 1 111 ? 21.75 33.719 18.703 1 94.06 111 THR A CA 1
ATOM 884 C C . THR A 1 111 ? 22.688 32.844 17.891 1 94.06 111 THR A C 1
ATOM 886 O O . THR A 1 111 ? 23.391 32 18.453 1 94.06 111 THR A O 1
ATOM 889 N N . ASN A 1 112 ? 22.703 32.969 16.547 1 92.56 112 ASN A N 1
ATOM 890 C CA . ASN A 1 112 ? 23.547 32.219 15.625 1 92.56 112 ASN A CA 1
ATOM 891 C C . ASN A 1 112 ? 23.328 30.703 15.758 1 92.56 112 ASN A C 1
ATOM 893 O O . ASN A 1 112 ? 24.281 29.938 15.812 1 92.56 112 ASN A O 1
ATOM 897 N N . ASN A 1 113 ? 22.094 30.359 15.898 1 92.75 113 ASN A N 1
ATOM 898 C CA . ASN A 1 113 ? 21.703 28.953 16.047 1 92.75 113 ASN A CA 1
ATOM 899 C C . ASN A 1 113 ? 20.734 28.516 14.945 1 92.75 113 ASN A C 1
ATOM 901 O O . ASN A 1 113 ? 19.844 27.719 15.188 1 92.75 113 ASN A O 1
ATOM 905 N N . SER A 1 114 ? 20.906 29.125 13.797 1 93.06 114 SER A N 1
ATOM 906 C CA . SER A 1 114 ? 20.094 28.719 12.648 1 93.06 114 SER A CA 1
ATOM 907 C C . SER A 1 114 ? 20.594 27.391 12.078 1 93.06 114 SER A C 1
ATOM 909 O O . SER A 1 114 ? 21.75 27.266 11.672 1 93.06 114 SER A O 1
ATOM 911 N N . THR A 1 115 ? 19.703 26.422 12.148 1 94.56 115 THR A N 1
ATOM 912 C CA . THR A 1 115 ? 20.062 25.109 11.648 1 94.56 115 THR A CA 1
ATOM 913 C C . THR A 1 115 ? 18.922 24.5 10.828 1 94.56 115 THR A C 1
ATOM 915 O O . THR A 1 115 ? 17.781 24.922 10.953 1 94.56 115 THR A O 1
ATOM 918 N N . PRO A 1 116 ? 19.234 23.516 9.992 1 95.75 116 PRO A N 1
ATOM 919 C CA . PRO A 1 116 ? 18.172 22.797 9.289 1 95.75 116 PRO A CA 1
ATOM 920 C C . PRO A 1 116 ? 17.219 22.094 10.234 1 95.75 116 PRO A C 1
ATOM 922 O O . PRO A 1 116 ? 16.031 21.953 9.93 1 95.75 116 PRO A O 1
ATOM 925 N N . LEU A 1 117 ? 17.734 21.688 11.352 1 96.19 117 LEU A N 1
ATOM 926 C CA . LEU A 1 117 ? 16.859 21.062 12.344 1 96.19 117 LEU A CA 1
ATOM 927 C C . LEU A 1 117 ? 15.781 22.031 12.805 1 96.19 117 LEU A C 1
ATOM 929 O O . LEU A 1 117 ? 14.609 21.656 12.938 1 96.19 117 LEU A O 1
ATOM 933 N N . GLY A 1 118 ? 16.234 23.25 13.125 1 96.44 118 GLY A N 1
ATOM 934 C CA . GLY A 1 118 ? 15.258 24.25 13.539 1 96.44 118 GLY A CA 1
ATOM 935 C C . GLY A 1 118 ? 14.172 24.484 12.508 1 96.44 118 GLY A C 1
ATOM 936 O O . GLY A 1 118 ? 13 24.641 12.859 1 96.44 118 GLY A O 1
ATOM 937 N N . GLU A 1 119 ? 14.539 24.547 11.297 1 95.5 119 GLU A N 1
ATOM 938 C CA . GLU A 1 119 ? 13.578 24.719 10.211 1 95.5 119 GLU A CA 1
ATOM 939 C C . GLU A 1 119 ? 12.586 23.562 10.18 1 95.5 119 GLU A C 1
ATOM 941 O O . GLU A 1 119 ? 11.375 23.781 10.086 1 95.5 119 GLU A O 1
ATOM 946 N N . LEU A 1 120 ? 13.109 22.391 10.164 1 96.38 120 LEU A N 1
ATOM 947 C CA . LEU A 1 120 ? 12.273 21.188 10.156 1 96.38 120 LEU A CA 1
ATOM 948 C C . LEU A 1 120 ? 11.336 21.172 11.359 1 96.38 120 LEU A C 1
ATOM 950 O O . LEU A 1 120 ? 10.148 20.859 11.227 1 96.38 120 LEU A O 1
ATOM 954 N N . PHE A 1 121 ? 11.852 21.469 12.492 1 97.06 121 PHE A N 1
ATOM 955 C CA . PHE A 1 121 ? 11.086 21.5 13.734 1 97.06 121 PHE A CA 1
ATOM 956 C C . PHE A 1 121 ? 9.938 22.5 13.641 1 97.06 121 PHE A C 1
ATOM 958 O O . PHE A 1 121 ? 8.812 22.203 14.023 1 97.06 121 PHE A O 1
ATOM 965 N N . ASP A 1 122 ? 10.258 23.656 13.133 1 97.38 122 ASP A N 1
ATOM 966 C CA . ASP A 1 122 ? 9.281 24.719 12.977 1 97.38 122 ASP A CA 1
ATOM 967 C C . ASP A 1 122 ? 8.148 24.297 12.039 1 97.38 122 ASP A C 1
ATOM 969 O O . ASP A 1 122 ? 6.984 24.234 12.453 1 97.38 122 ASP A O 1
ATOM 973 N N . HIS A 1 123 ? 8.469 23.844 10.852 1 96.81 123 HIS A N 1
ATOM 974 C CA . HIS A 1 123 ? 7.457 23.484 9.867 1 96.81 123 HIS A CA 1
ATOM 975 C C . HIS A 1 123 ? 6.715 22.219 10.273 1 96.81 123 HIS A C 1
ATOM 977 O O . HIS A 1 123 ? 5.527 22.062 9.977 1 96.81 123 HIS A O 1
ATOM 983 N N . GLY A 1 124 ? 7.387 21.312 10.922 1 97.69 124 GLY A N 1
ATOM 984 C CA . GLY A 1 124 ? 6.719 20.125 11.453 1 97.69 124 GLY A CA 1
ATOM 985 C C . GLY A 1 124 ? 5.66 20.469 12.492 1 97.69 124 GLY A C 1
ATOM 986 O O . GLY A 1 124 ? 4.547 19.938 12.438 1 97.69 124 GLY A O 1
ATOM 987 N N . CYS A 1 125 ? 6.008 21.312 13.359 1 98 125 CYS A N 1
ATOM 988 C CA . CYS A 1 125 ? 5.062 21.75 14.375 1 98 125 CYS A CA 1
ATOM 989 C C . CYS A 1 125 ? 3.92 22.547 13.758 1 98 125 CYS A C 1
ATOM 991 O O . CYS A 1 125 ? 2.773 22.453 14.203 1 98 125 CYS A O 1
ATOM 993 N N . ASP A 1 126 ? 4.215 23.312 12.758 1 98.06 126 ASP A N 1
ATOM 994 C CA . ASP A 1 126 ? 3.189 24.094 12.078 1 98.06 126 ASP A CA 1
ATOM 995 C C . ASP A 1 126 ? 2.141 23.188 11.438 1 98.06 126 ASP A C 1
ATOM 997 O O . ASP A 1 126 ? 0.958 23.531 11.398 1 98.06 126 ASP A O 1
ATOM 1001 N N . SER A 1 127 ? 2.586 22.078 10.914 1 98.12 127 SER A N 1
ATOM 1002 C CA . SER A 1 127 ? 1.647 21.156 10.281 1 98.12 127 SER A CA 1
ATOM 1003 C C . SER A 1 127 ? 0.633 20.641 11.297 1 98.12 127 SER A C 1
ATOM 1005 O O . SER A 1 127 ? -0.557 20.531 10.984 1 98.12 127 SER A O 1
ATOM 1007 N N . LEU A 1 128 ? 1.096 20.359 12.484 1 98.5 128 LEU A N 1
ATOM 1008 C CA . LEU A 1 128 ? 0.201 19.891 13.531 1 98.5 128 LEU A CA 1
ATOM 1009 C C . LEU A 1 128 ? -0.682 21.016 14.047 1 98.5 128 LEU A C 1
ATOM 1011 O O . LEU A 1 128 ? -1.872 20.812 14.297 1 98.5 128 LEU A O 1
ATOM 1015 N N . SER A 1 129 ? -0.074 22.156 14.195 1 98.62 129 SER A N 1
ATOM 1016 C CA . SER A 1 129 ? -0.833 23.328 14.648 1 98.62 129 SER A CA 1
ATOM 1017 C C . SER A 1 129 ? -1.999 23.625 13.711 1 98.62 129 SER A C 1
ATOM 1019 O O . SER A 1 129 ? -3.078 24.016 14.156 1 98.62 129 SER A O 1
ATOM 1021 N N . THR A 1 130 ? -1.779 23.453 12.438 1 98.38 130 THR A N 1
ATOM 1022 C CA . THR A 1 130 ? -2.809 23.703 11.438 1 98.38 130 THR A CA 1
ATOM 1023 C C . THR A 1 130 ? -4.039 22.828 11.695 1 98.38 130 THR A C 1
ATOM 1025 O O . THR A 1 130 ? -5.172 23.297 11.539 1 98.38 130 THR A O 1
ATOM 1028 N N . VAL A 1 131 ? -3.881 21.625 12.078 1 98.75 131 VAL A N 1
ATOM 1029 C CA . VAL A 1 131 ? -4.98 20.703 12.367 1 98.75 131 VAL A CA 1
ATOM 1030 C C . VAL A 1 131 ? -5.852 21.281 13.484 1 98.75 131 VAL A C 1
ATOM 1032 O O . VAL A 1 131 ? -7.074 21.344 13.352 1 98.75 131 VAL A O 1
ATOM 1035 N N . PHE A 1 132 ? -5.211 21.781 14.516 1 98.88 132 PHE A N 1
ATOM 1036 C CA . PHE A 1 132 ? -5.938 22.281 15.68 1 98.88 132 PHE A CA 1
ATOM 1037 C C . PHE A 1 132 ? -6.578 23.625 15.391 1 98.88 132 PHE A C 1
ATOM 1039 O O . PHE A 1 132 ? -7.68 23.906 15.867 1 98.88 132 PHE A O 1
ATOM 1046 N N . VAL A 1 133 ? -5.918 24.391 14.633 1 98.69 133 VAL A N 1
ATOM 1047 C CA . VAL A 1 133 ? -6.449 25.703 14.305 1 98.69 133 VAL A CA 1
ATOM 1048 C C . VAL A 1 133 ? -7.719 25.562 13.469 1 98.69 133 VAL A C 1
ATOM 1050 O O . VAL A 1 133 ? -8.734 26.203 13.742 1 98.69 133 VAL A O 1
ATOM 1053 N N . VAL A 1 134 ? -7.684 24.719 12.461 1 98.38 134 VAL A N 1
ATOM 1054 C CA . VAL A 1 134 ? -8.844 24.547 11.594 1 98.38 134 VAL A CA 1
ATOM 1055 C C . VAL A 1 134 ? -9.984 23.906 12.391 1 98.38 134 VAL A C 1
ATOM 1057 O O . VAL A 1 134 ? -11.148 24.281 12.219 1 98.38 134 VAL A O 1
ATOM 1060 N N . LEU A 1 135 ? -9.633 22.969 13.219 1 98.81 135 LEU A N 1
ATOM 1061 C CA . LEU A 1 135 ? -10.641 22.344 14.047 1 98.81 135 LEU A CA 1
ATOM 1062 C C . LEU A 1 135 ? -11.297 23.359 14.984 1 98.81 135 LEU A C 1
ATOM 1064 O O . LEU A 1 135 ? -12.523 23.438 15.055 1 98.81 135 LEU A O 1
ATOM 1068 N N . GLY A 1 136 ? -10.492 24.125 15.688 1 98.88 136 GLY A N 1
ATOM 1069 C CA . GLY A 1 136 ? -11.008 25.141 16.578 1 98.88 136 GLY A CA 1
ATOM 1070 C C . GLY A 1 136 ? -11.914 26.156 15.891 1 98.88 136 GLY A C 1
ATOM 1071 O O . GLY A 1 136 ? -12.938 26.547 16.438 1 98.88 136 GLY A O 1
ATOM 1072 N N . THR A 1 137 ? -11.555 26.5 14.758 1 98.62 137 THR A N 1
ATOM 1073 C CA . THR A 1 137 ? -12.344 27.453 13.992 1 98.62 137 THR A CA 1
ATOM 1074 C C . THR A 1 137 ? -13.711 26.875 13.641 1 98.62 137 THR A C 1
ATOM 1076 O O . THR A 1 137 ? -14.727 27.562 13.766 1 98.62 137 THR A O 1
ATOM 1079 N N . CYS A 1 138 ? -13.75 25.672 13.195 1 98.75 138 CYS A N 1
ATOM 1080 C CA . CYS A 1 138 ? -15.008 25.016 12.852 1 98.75 138 CYS A CA 1
ATOM 1081 C C . CYS A 1 138 ? -15.906 24.875 14.07 1 98.75 138 CYS A C 1
ATOM 1083 O O . CYS A 1 138 ? -17.125 25 13.961 1 98.75 138 CYS A O 1
ATOM 1085 N N . ILE A 1 139 ? -15.266 24.594 15.195 1 98.75 139 ILE A N 1
ATOM 1086 C CA . ILE A 1 139 ? -16.031 24.5 16.438 1 98.75 139 ILE A CA 1
ATOM 1087 C C . ILE A 1 139 ? -16.625 25.875 16.766 1 98.75 139 ILE A C 1
ATOM 1089 O O . ILE A 1 139 ? -17.797 25.984 17.109 1 98.75 139 ILE A O 1
ATOM 1093 N N . ALA A 1 140 ? -15.805 26.891 16.641 1 98.56 140 ALA A N 1
ATOM 1094 C CA . ALA A 1 140 ? -16.219 28.25 17.016 1 98.56 140 ALA A CA 1
ATOM 1095 C C . ALA A 1 140 ? -17.438 28.688 16.203 1 98.56 140 ALA A C 1
ATOM 1097 O O . ALA A 1 140 ? -18.328 29.359 16.734 1 98.56 140 ALA A O 1
ATOM 1098 N N . VAL A 1 141 ? -17.5 28.281 14.984 1 97.94 141 VAL A N 1
ATOM 1099 C CA . VAL A 1 141 ? -18.594 28.734 14.133 1 97.94 141 VAL A CA 1
ATOM 1100 C C . VAL A 1 141 ? -19.719 27.703 14.141 1 97.94 141 VAL A C 1
ATOM 1102 O O . VAL A 1 141 ? -20.719 27.859 13.43 1 97.94 141 VAL A O 1
ATOM 1105 N N . GLN A 1 142 ? -19.547 26.609 14.836 1 98.31 142 GLN A N 1
ATOM 1106 C CA . GLN A 1 142 ? -20.531 25.562 15.031 1 98.31 142 GLN A CA 1
ATOM 1107 C C . GLN A 1 142 ? -20.875 24.875 13.711 1 98.31 142 GLN A C 1
ATOM 1109 O O . GLN A 1 142 ? -22.047 24.672 13.391 1 98.31 142 GLN A O 1
ATOM 1114 N N . LEU A 1 143 ? -19.875 24.516 13.023 1 98.38 143 LEU A N 1
ATOM 1115 C CA . LEU A 1 143 ? -20.062 23.922 11.703 1 98.38 143 LEU A CA 1
ATOM 1116 C C . LEU A 1 143 ? -20.422 22.453 11.812 1 98.38 143 LEU A C 1
ATOM 1118 O O . LEU A 1 143 ? -20.797 21.828 10.82 1 98.38 143 LEU A O 1
ATOM 1122 N N . GLY A 1 144 ? -20.422 21.875 12.969 1 98.31 144 GLY A N 1
ATOM 1123 C CA . GLY A 1 144 ? -20.891 20.516 13.18 1 98.31 144 GLY A CA 1
ATOM 1124 C C . GLY A 1 144 ? -22.328 20.312 12.742 1 98.31 144 GLY A C 1
ATOM 1125 O O . GLY A 1 144 ? -22.75 19.188 12.453 1 98.31 144 GLY A O 1
ATOM 1126 N N . THR A 1 145 ? -23.078 21.391 12.734 1 97.75 145 THR A N 1
ATOM 1127 C CA . THR A 1 145 ? -24.453 21.328 12.273 1 97.75 145 THR A CA 1
ATOM 1128 C C . THR A 1 145 ? -24.516 21.156 10.758 1 97.75 145 THR A C 1
ATOM 1130 O O . THR A 1 145 ? -25.562 20.828 10.211 1 97.75 145 THR A O 1
ATOM 1133 N N . ASN A 1 146 ? -23.469 21.469 10.094 1 97.88 146 ASN A N 1
ATOM 1134 C CA . ASN A 1 146 ? -23.266 21.234 8.664 1 97.88 146 ASN A CA 1
ATOM 1135 C C . ASN A 1 146 ? -22.031 20.375 8.406 1 97.88 146 ASN A C 1
ATOM 1137 O O . ASN A 1 146 ? -21.016 20.859 7.93 1 97.88 146 ASN A O 1
ATOM 1141 N N . PRO A 1 147 ? -22.141 19.078 8.578 1 98.12 147 PRO A N 1
ATOM 1142 C CA . PRO A 1 147 ? -20.984 18.188 8.617 1 98.12 147 PRO A CA 1
ATOM 1143 C C . PRO A 1 147 ? -20.172 18.219 7.32 1 98.12 147 PRO A C 1
ATOM 1145 O O . PRO A 1 147 ? -18.953 18.156 7.352 1 98.12 147 PRO A O 1
ATOM 1148 N N . ASP A 1 148 ? -20.812 18.312 6.133 1 98.19 148 ASP A N 1
ATOM 1149 C CA . ASP A 1 148 ? -20.078 18.344 4.871 1 98.19 148 ASP A CA 1
ATOM 1150 C C . ASP A 1 148 ? -19.203 19.594 4.781 1 98.19 148 ASP A C 1
ATOM 1152 O O . ASP A 1 148 ? -18.062 19.531 4.316 1 98.19 148 ASP A O 1
ATOM 1156 N N . TRP A 1 149 ? -19.781 20.688 5.207 1 98 149 TRP A N 1
ATOM 1157 C CA . TRP A 1 149 ? -19.016 21.922 5.223 1 98 149 TRP A CA 1
ATOM 1158 C C . TRP A 1 149 ? -17.859 21.828 6.207 1 98 149 TRP A C 1
ATOM 1160 O O . TRP A 1 149 ? -16.75 22.312 5.926 1 98 149 TRP A O 1
ATOM 1170 N N . MET A 1 150 ? -18.141 21.266 7.383 1 98.62 150 MET A N 1
ATOM 1171 C CA . MET A 1 150 ? -17.078 21.109 8.367 1 98.62 150 MET A CA 1
ATOM 1172 C C . MET A 1 150 ? -15.945 20.234 7.828 1 98.62 150 MET A C 1
ATOM 1174 O O . MET A 1 150 ? -14.766 20.562 7.969 1 98.62 150 MET A O 1
ATOM 1178 N N . PHE A 1 151 ? -16.359 19.109 7.199 1 98.75 151 PHE A N 1
ATOM 1179 C CA . PHE A 1 151 ? -15.367 18.219 6.594 1 98.75 151 PHE A CA 1
ATOM 1180 C C . PHE A 1 151 ? -14.523 18.984 5.57 1 98.75 151 PHE A C 1
ATOM 1182 O O . PHE A 1 151 ? -13.297 18.922 5.609 1 98.75 151 PHE A O 1
ATOM 1189 N N . PHE A 1 152 ? -15.188 19.672 4.723 1 98.5 152 PHE A N 1
ATOM 1190 C CA . PHE A 1 152 ? -14.508 20.406 3.66 1 98.5 152 PHE A CA 1
ATOM 1191 C C . PHE A 1 152 ? -13.531 21.422 4.238 1 98.5 152 PHE A C 1
ATOM 1193 O O . PHE A 1 152 ? -12.367 21.484 3.826 1 98.5 152 PHE A O 1
ATOM 1200 N N . CYS A 1 153 ? -13.938 22.219 5.156 1 98.25 153 CYS A N 1
ATOM 1201 C CA . CYS A 1 153 ? -13.109 23.281 5.699 1 98.25 153 CYS A CA 1
ATOM 1202 C C . CYS A 1 153 ? -11.891 22.734 6.418 1 98.25 153 CYS A C 1
ATOM 1204 O O . CYS A 1 153 ? -10.781 23.234 6.246 1 98.25 153 CYS A O 1
ATOM 1206 N N . CYS A 1 154 ? -12.078 21.672 7.188 1 98.38 154 CYS A N 1
ATOM 1207 C CA . CYS A 1 154 ? -10.961 21.078 7.922 1 98.38 154 CYS A CA 1
ATOM 1208 C C . CYS A 1 154 ? -9.93 20.5 6.961 1 98.38 154 CYS A C 1
ATOM 1210 O O . CYS A 1 154 ? -8.742 20.797 7.066 1 98.38 154 CYS A O 1
ATOM 1212 N N . PHE A 1 155 ? -10.344 19.797 5.992 1 98.44 155 PHE A N 1
ATOM 1213 C CA . PHE A 1 155 ? -9.406 19.094 5.133 1 98.44 155 PHE A CA 1
ATOM 1214 C C . PHE A 1 155 ? -8.844 20.016 4.062 1 98.44 155 PHE A C 1
ATOM 1216 O O . PHE A 1 155 ? -7.715 19.828 3.605 1 98.44 155 PHE A O 1
ATOM 1223 N N . ALA A 1 156 ? -9.641 21.016 3.695 1 97.69 156 ALA A N 1
ATOM 1224 C CA . ALA A 1 156 ? -9.102 22.047 2.807 1 97.69 156 ALA A CA 1
ATOM 1225 C C . ALA A 1 156 ? -7.949 22.797 3.471 1 97.69 156 ALA A C 1
ATOM 1227 O O . ALA A 1 156 ? -6.945 23.109 2.824 1 97.69 156 ALA A O 1
ATOM 1228 N N . GLY A 1 157 ? -8.148 23.141 4.715 1 97.19 157 GLY A N 1
ATOM 1229 C CA . GLY A 1 157 ? -7.074 23.797 5.438 1 97.19 157 GLY A CA 1
ATOM 1230 C C . GLY A 1 157 ? -5.797 22.984 5.496 1 97.19 157 GLY A C 1
ATOM 1231 O O . GLY A 1 157 ? -4.711 23.5 5.234 1 97.19 157 GLY A O 1
ATOM 1232 N N . MET A 1 158 ? -5.922 21.734 5.82 1 97.75 158 MET A N 1
ATOM 1233 C CA . MET A 1 158 ? -4.762 20.844 5.887 1 97.75 158 MET A CA 1
ATOM 1234 C C . MET A 1 158 ? -4.129 20.688 4.512 1 97.75 158 MET A C 1
ATOM 1236 O O . MET A 1 158 ? -2.902 20.672 4.387 1 97.75 158 MET A O 1
ATOM 1240 N N . PHE A 1 159 ? -4.941 20.625 3.533 1 98.12 159 PHE A N 1
ATOM 1241 C CA . PHE A 1 159 ? -4.465 20.469 2.164 1 98.12 159 PHE A CA 1
ATOM 1242 C C . PHE A 1 159 ? -3.699 21.719 1.711 1 98.12 159 PHE A C 1
ATOM 1244 O O . PHE A 1 159 ? -2.662 21.609 1.056 1 98.12 159 PHE A O 1
ATOM 1251 N N . MET A 1 160 ? -4.215 22.844 1.983 1 96.62 160 MET A N 1
ATOM 1252 C CA . MET A 1 160 ? -3.549 24.078 1.587 1 96.62 160 MET A CA 1
ATOM 1253 C C . MET A 1 160 ? -2.174 24.188 2.234 1 96.62 160 MET A C 1
ATOM 1255 O O . MET A 1 160 ? -1.21 24.609 1.588 1 96.62 160 MET A O 1
ATOM 1259 N N . PHE A 1 161 ? -2.121 23.859 3.473 1 97.19 161 PHE A N 1
ATOM 1260 C CA . PHE A 1 161 ? -0.821 23.875 4.133 1 97.19 161 PHE A CA 1
ATOM 1261 C C . PHE A 1 161 ? 0.138 22.906 3.449 1 97.19 161 PHE A C 1
ATOM 1263 O O . PHE A 1 161 ? 1.303 23.234 3.219 1 97.19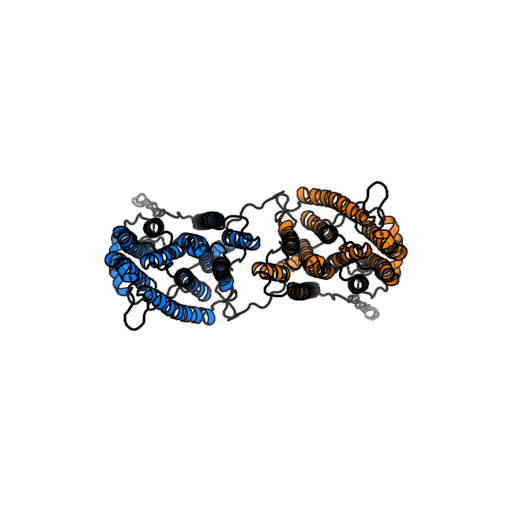 161 PHE A O 1
ATOM 1270 N N . TYR A 1 162 ? -0.336 21.734 3.143 1 98.06 162 TYR A N 1
ATOM 1271 C CA . TYR A 1 162 ? 0.461 20.734 2.424 1 98.06 162 TYR A CA 1
ATOM 1272 C C . TYR A 1 162 ? 0.929 21.281 1.082 1 98.06 162 TYR A C 1
ATOM 1274 O O . TYR A 1 162 ? 2.086 21.109 0.698 1 98.06 162 TYR A O 1
ATOM 1282 N N . CYS A 1 163 ? 0.085 21.938 0.344 1 97.25 163 CYS A N 1
ATOM 1283 C CA . CYS A 1 163 ? 0.399 22.469 -0.981 1 97.25 163 CYS A CA 1
ATOM 1284 C C . CYS A 1 163 ? 1.494 23.531 -0.904 1 97.25 163 CYS A C 1
ATOM 1286 O O . CYS A 1 163 ? 2.311 23.641 -1.819 1 97.25 163 CYS A O 1
ATOM 1288 N N . ALA A 1 164 ? 1.48 24.281 0.119 1 96.06 164 ALA A N 1
ATOM 1289 C CA . ALA A 1 164 ? 2.553 25.266 0.303 1 96.06 164 ALA A CA 1
ATOM 1290 C C . ALA A 1 164 ? 3.916 24.578 0.352 1 96.06 164 ALA A C 1
ATOM 1292 O O . ALA A 1 164 ? 4.879 25.062 -0.247 1 96.06 164 ALA A O 1
ATOM 1293 N N . HIS A 1 165 ? 3.986 23.484 1.007 1 97.12 165 HIS A N 1
ATOM 1294 C CA . HIS A 1 165 ? 5.246 22.766 1.104 1 97.12 165 HIS A CA 1
ATOM 1295 C C . HIS A 1 165 ? 5.508 21.938 -0.154 1 97.12 165 HIS A C 1
ATOM 1297 O O . HIS A 1 165 ? 6.66 21.719 -0.524 1 97.12 165 HIS A O 1
ATOM 1303 N N . TRP A 1 166 ? 4.383 21.516 -0.765 1 97.62 166 TRP A N 1
ATOM 1304 C CA . TRP A 1 166 ? 4.508 20.844 -2.061 1 97.62 166 TRP A CA 1
ATOM 1305 C C . TRP A 1 166 ? 5.164 21.766 -3.082 1 97.62 166 TRP A C 1
ATOM 1307 O O . TRP A 1 166 ? 6.113 21.375 -3.762 1 97.62 166 TRP A O 1
ATOM 1317 N N . GLN A 1 167 ? 4.719 22.938 -3.232 1 96.38 167 GLN A N 1
ATOM 1318 C CA . GLN A 1 167 ? 5.332 23.891 -4.156 1 96.38 167 GLN A CA 1
ATOM 1319 C C . GLN A 1 167 ? 6.793 24.141 -3.795 1 96.38 167 GLN A C 1
ATOM 1321 O O . GLN A 1 167 ? 7.629 24.344 -4.676 1 96.38 167 GLN A O 1
ATOM 1326 N N . THR A 1 168 ? 7.164 24.156 -2.514 1 96.38 168 THR A N 1
ATOM 1327 C CA . THR A 1 168 ? 8.539 24.328 -2.061 1 96.38 168 THR A CA 1
ATOM 1328 C C . THR A 1 168 ? 9.398 23.141 -2.486 1 96.38 168 THR A C 1
ATOM 1330 O O . THR A 1 168 ? 10.562 23.312 -2.875 1 96.38 168 THR A O 1
ATOM 1333 N N . TYR A 1 169 ? 8.836 22 -2.334 1 96.69 169 TYR A N 1
ATOM 1334 C CA . TYR A 1 169 ? 9.516 20.781 -2.75 1 96.69 169 TYR A CA 1
ATOM 1335 C C . TYR A 1 169 ? 9.828 20.812 -4.242 1 96.69 169 TYR A C 1
ATOM 1337 O O . TYR A 1 169 ? 10.852 20.281 -4.68 1 96.69 169 TYR A O 1
ATOM 1345 N N . VAL A 1 170 ? 9.031 21.453 -5.004 1 96.19 170 VAL A N 1
ATOM 1346 C CA . VAL A 1 170 ? 9.188 21.516 -6.453 1 96.19 170 VAL A CA 1
ATOM 1347 C C . VAL A 1 170 ? 10.141 22.641 -6.824 1 96.19 170 VAL A C 1
ATOM 1349 O O . VAL A 1 170 ? 11.07 22.453 -7.609 1 96.19 170 VAL A O 1
ATOM 1352 N N . SER A 1 171 ? 10.047 23.812 -6.23 1 94.75 171 SER A N 1
ATOM 1353 C CA . SER A 1 171 ? 10.742 25.016 -6.668 1 94.75 171 SER A CA 1
ATOM 1354 C C . SER A 1 171 ? 11.992 25.281 -5.828 1 94.75 171 SER A C 1
ATOM 1356 O O . SER A 1 171 ? 12.852 26.078 -6.203 1 94.75 171 SER A O 1
ATOM 1358 N N . GLY A 1 172 ? 11.969 24.75 -4.617 1 94.62 172 GLY A N 1
ATOM 1359 C CA . GLY A 1 172 ? 13.078 24.969 -3.709 1 94.62 172 GLY A CA 1
ATOM 1360 C C . GLY A 1 172 ? 12.914 26.234 -2.869 1 94.62 172 GLY A C 1
ATOM 1361 O O . GLY A 1 172 ? 13.766 26.531 -2.031 1 94.62 172 GLY A O 1
ATOM 1362 N N . THR A 1 173 ? 11.852 26.906 -3.084 1 93.81 173 THR A N 1
ATOM 1363 C CA . THR A 1 173 ? 11.625 28.172 -2.4 1 93.81 173 THR A CA 1
ATOM 1364 C C . THR A 1 173 ? 10.219 28.234 -1.823 1 93.81 173 THR A C 1
ATOM 1366 O O . THR A 1 173 ? 9.242 27.922 -2.512 1 93.81 173 THR A O 1
ATOM 1369 N N . LEU A 1 174 ? 10.125 28.578 -0.525 1 93.38 174 LEU A N 1
ATOM 1370 C CA . LEU A 1 174 ? 8.828 28.797 0.097 1 93.38 174 LEU A CA 1
ATOM 1371 C C . LEU A 1 174 ? 8.266 30.172 -0.277 1 93.38 174 LEU A C 1
ATOM 1373 O O . LEU A 1 174 ? 8.867 31.188 0.046 1 93.38 174 LEU A O 1
ATOM 1377 N N . ARG A 1 175 ? 7.109 30.141 -0.894 1 91.19 175 ARG A N 1
ATOM 1378 C CA . ARG A 1 175 ? 6.551 31.391 -1.404 1 91.19 175 ARG A CA 1
ATOM 1379 C C . ARG A 1 175 ? 5.316 31.797 -0.608 1 91.19 175 ARG A C 1
ATOM 1381 O O . ARG A 1 175 ? 4.445 30.969 -0.332 1 91.19 175 ARG A O 1
ATOM 1388 N N . PHE A 1 176 ? 5.289 33.031 -0.28 1 88.62 176 PHE A N 1
ATOM 1389 C CA . PHE A 1 176 ? 4.16 33.594 0.458 1 88.62 176 PHE A CA 1
ATOM 1390 C C . PHE A 1 176 ? 3.354 34.531 -0.419 1 88.62 176 PHE A C 1
ATOM 1392 O O . PHE A 1 176 ? 3.922 35.312 -1.195 1 88.62 176 PHE A O 1
ATOM 1399 N N . GLY A 1 177 ? 2.051 34.469 -0.296 1 86.75 177 GLY A N 1
ATOM 1400 C CA . GLY A 1 177 ? 1.164 35.375 -1.03 1 86.75 177 GLY A CA 1
ATOM 1401 C C . GLY A 1 177 ? 0.814 36.625 -0.263 1 86.75 177 GLY A C 1
ATOM 1402 O O . GLY A 1 177 ? 1.253 36.812 0.875 1 86.75 177 GLY A O 1
ATOM 1403 N N . ILE A 1 178 ? -0.023 37.438 -0.947 1 89.38 178 ILE A N 1
ATOM 1404 C CA . ILE A 1 178 ? -0.453 38.688 -0.355 1 89.38 178 ILE A CA 1
ATOM 1405 C C . ILE A 1 178 ? -1.324 38.406 0.869 1 89.38 178 ILE A C 1
ATOM 1407 O O . ILE A 1 178 ? -1.225 39.125 1.879 1 89.38 178 ILE A O 1
ATOM 1411 N N . ILE A 1 179 ? -2.209 37.469 0.71 1 90.5 179 ILE A N 1
ATOM 1412 C CA . ILE A 1 179 ? -2.945 36.938 1.849 1 90.5 179 ILE A CA 1
ATOM 1413 C C . ILE A 1 179 ? -2.391 35.562 2.217 1 90.5 179 ILE A C 1
ATOM 1415 O O . ILE A 1 179 ? -2.518 34.594 1.445 1 90.5 179 ILE A O 1
ATOM 1419 N N . ASP A 1 180 ? -1.827 35.594 3.354 1 92.5 180 ASP A N 1
ATOM 1420 C CA . ASP A 1 180 ? -1.152 34.344 3.748 1 92.5 180 ASP A CA 1
ATOM 1421 C C . ASP A 1 180 ? -1.41 34.031 5.219 1 92.5 180 ASP A C 1
ATOM 1423 O O . ASP A 1 180 ? -2.506 34.281 5.73 1 92.5 180 ASP A O 1
ATOM 1427 N N . VAL A 1 181 ? -0.498 33.375 5.848 1 92.69 181 VAL A N 1
ATOM 1428 C CA . VAL A 1 181 ? -0.695 32.781 7.152 1 92.69 181 VAL A CA 1
ATOM 1429 C C . VAL A 1 181 ? -1.062 33.844 8.18 1 92.69 181 VAL A C 1
ATOM 1431 O O . VAL A 1 181 ? -1.967 33.625 8.992 1 92.69 181 VAL A O 1
ATOM 1434 N N . THR A 1 182 ? -0.428 35 8.18 1 95.5 182 THR A N 1
ATOM 1435 C CA . THR A 1 182 ? -0.673 36.031 9.156 1 95.5 182 THR A CA 1
ATOM 1436 C C . THR A 1 182 ? -2.102 36.562 9.047 1 95.5 182 THR A C 1
ATOM 1438 O O . THR A 1 182 ? -2.811 36.688 10.047 1 95.5 182 THR A O 1
ATOM 1441 N N . GLU A 1 183 ? -2.518 36.906 7.867 1 95.75 183 GLU A N 1
ATOM 1442 C CA . GLU A 1 183 ? -3.875 37.375 7.625 1 95.75 183 GLU A CA 1
ATOM 1443 C C . GLU A 1 183 ? -4.91 36.344 8.016 1 95.75 183 GLU A C 1
ATOM 1445 O O . GLU A 1 183 ? -5.918 36.656 8.648 1 95.75 183 GLU A O 1
ATOM 1450 N N . VAL A 1 184 ? -4.668 35.125 7.656 1 95.62 184 VAL A N 1
ATOM 1451 C CA . VAL A 1 184 ? -5.602 34.031 7.949 1 95.62 184 VAL A CA 1
ATOM 1452 C C . VAL A 1 184 ? -5.723 33.844 9.461 1 95.62 184 VAL A C 1
ATOM 1454 O O . VAL A 1 184 ? -6.82 33.625 9.977 1 95.62 184 VAL A O 1
ATOM 1457 N N . GLN A 1 185 ? -4.656 33.969 10.195 1 97.62 185 GLN A N 1
ATOM 1458 C CA . GLN A 1 185 ? -4.684 33.812 11.641 1 97.62 185 GLN A CA 1
ATOM 1459 C C . GLN A 1 185 ? -5.477 34.969 12.297 1 97.62 185 GLN A C 1
ATOM 1461 O O . GLN A 1 185 ? -6.223 34.719 13.25 1 97.62 185 GLN A O 1
ATOM 1466 N N . PHE A 1 186 ? -5.34 36.125 11.766 1 97.56 186 PHE A N 1
ATOM 1467 C CA . PHE A 1 186 ? -6.133 37.219 12.297 1 97.56 186 PHE A CA 1
ATOM 1468 C C . PHE A 1 186 ? -7.613 37 12 1 97.56 186 PHE A C 1
ATOM 1470 O O . PHE A 1 186 ? -8.469 37.312 12.828 1 97.56 186 PHE A O 1
ATOM 1477 N N . PHE A 1 187 ? -7.879 36.531 10.836 1 97.31 187 PHE A N 1
ATOM 1478 C CA . PHE A 1 187 ? -9.258 36.188 10.5 1 97.31 187 PHE A CA 1
ATOM 1479 C C . PHE A 1 187 ? -9.828 35.188 11.484 1 97.31 187 PHE A C 1
ATOM 1481 O O . PHE A 1 187 ? -10.961 35.312 11.945 1 97.31 187 PHE A O 1
ATOM 1488 N N . ILE A 1 188 ? -9.109 34.219 11.828 1 98.31 188 ILE A N 1
ATOM 1489 C CA . ILE A 1 188 ? -9.547 33.156 12.742 1 98.31 188 ILE A CA 1
ATOM 1490 C C . ILE A 1 188 ? -9.734 33.719 14.141 1 98.31 188 ILE A C 1
ATOM 1492 O O . ILE A 1 188 ? -10.688 33.375 14.844 1 98.31 188 ILE A O 1
ATOM 1496 N N . ILE A 1 189 ? -8.859 34.594 14.555 1 98.62 189 ILE A N 1
ATOM 1497 C CA . ILE A 1 189 ? -8.984 35.25 15.844 1 98.62 189 ILE A CA 1
ATOM 1498 C C . ILE A 1 189 ? -10.297 36.031 15.898 1 98.62 189 ILE A C 1
ATOM 1500 O O . ILE A 1 189 ? -11.016 36 16.906 1 98.62 189 ILE A O 1
ATOM 1504 N N . ILE A 1 190 ? -10.609 36.688 14.852 1 98.25 190 ILE A N 1
ATOM 1505 C CA . ILE A 1 190 ? -11.859 37.406 14.766 1 98.25 190 ILE A CA 1
ATOM 1506 C C . ILE A 1 190 ? -13.039 36.438 14.898 1 98.25 190 ILE A C 1
ATOM 1508 O O . ILE A 1 190 ? -14.031 36.75 15.562 1 98.25 190 ILE A O 1
ATOM 1512 N N . MET A 1 191 ? -12.961 35.312 14.289 1 98 191 MET A N 1
ATOM 1513 C CA . MET A 1 191 ? -14.023 34.312 14.398 1 98 191 MET A CA 1
ATOM 1514 C C . MET A 1 191 ? -14.211 33.875 15.844 1 98 191 MET A C 1
ATOM 1516 O O . MET A 1 191 ? -15.344 33.688 16.297 1 98 191 MET A O 1
ATOM 1520 N N . TYR A 1 192 ? -13.102 33.656 16.562 1 98.69 192 TYR A N 1
ATOM 1521 C CA . TYR A 1 192 ? -13.188 33.312 17.984 1 98.69 192 TYR A CA 1
ATOM 1522 C C . TYR A 1 192 ? -13.875 34.406 18.781 1 98.69 192 TYR A C 1
ATOM 1524 O O . TYR A 1 192 ? -14.703 34.125 19.656 1 98.69 192 TYR A O 1
ATOM 1532 N N . LEU A 1 193 ? -13.594 35.625 18.469 1 98.5 193 LEU A N 1
ATOM 1533 C CA . LEU A 1 193 ? -14.172 36.75 19.188 1 98.5 193 LEU A CA 1
ATOM 1534 C C . LEU A 1 193 ? -15.664 36.875 18.875 1 98.5 193 LEU A C 1
ATOM 1536 O O . LEU A 1 193 ? -16.469 37.156 19.781 1 98.5 193 LEU A O 1
ATOM 1540 N N . LEU A 1 194 ? -15.984 36.656 17.656 1 98.12 194 LEU A N 1
ATOM 1541 C CA . LEU A 1 194 ? -17.391 36.719 17.297 1 98.12 194 LEU A CA 1
ATOM 1542 C C . LEU A 1 194 ? -18.156 35.594 17.969 1 98.12 194 LEU A C 1
ATOM 1544 O O . LEU A 1 194 ? -19.312 35.75 18.359 1 98.12 194 LEU A O 1
ATOM 1548 N N . ALA A 1 195 ? -17.531 34.469 18.094 1 98.12 195 ALA A N 1
ATOM 1549 C CA . ALA A 1 195 ? -18.172 33.375 18.797 1 98.12 195 ALA A CA 1
ATOM 1550 C C . ALA A 1 195 ? -18.344 33.688 20.281 1 98.12 195 ALA A C 1
ATOM 1552 O O . ALA A 1 195 ? -19.359 33.312 20.891 1 98.12 195 ALA A O 1
ATOM 1553 N N . ALA A 1 196 ? -17.344 34.375 20.828 1 97.62 196 ALA A N 1
ATOM 1554 C CA . ALA A 1 196 ? -17.391 34.75 22.234 1 97.62 196 ALA A CA 1
ATOM 1555 C C . ALA A 1 196 ? -18.5 35.75 22.5 1 97.62 196 ALA A C 1
ATOM 1557 O O . ALA A 1 196 ? -19.234 35.656 23.484 1 97.62 196 ALA A O 1
ATOM 1558 N N . ILE A 1 197 ? -18.766 36.594 21.625 1 97.12 197 ILE A N 1
ATOM 1559 C CA . ILE A 1 197 ? -19.703 37.719 21.812 1 97.12 197 ILE A CA 1
ATOM 1560 C C . ILE A 1 197 ? -21.094 37.281 21.375 1 97.12 197 ILE A C 1
ATOM 1562 O O . ILE A 1 197 ? -22.078 37.531 22.094 1 97.12 197 ILE A O 1
ATOM 1566 N N . GLY A 1 198 ? -21.172 36.656 20.25 1 95.81 198 GLY A N 1
ATOM 1567 C CA . GLY A 1 198 ? -22.453 36.406 19.641 1 95.81 198 GLY A CA 1
ATOM 1568 C C . GLY A 1 198 ? -23 35 19.969 1 95.81 198 GLY A C 1
ATOM 1569 O O . GLY A 1 198 ? -24.219 34.781 19.906 1 95.81 198 GLY A O 1
ATOM 1570 N N . GLY A 1 199 ? -22.125 34.094 20.188 1 93.69 199 GLY A N 1
ATOM 1571 C CA . GLY A 1 199 ? -22.562 32.781 20.547 1 93.69 199 GLY A CA 1
ATOM 1572 C C . GLY A 1 199 ? -23.281 32.062 19.406 1 93.69 199 GLY A C 1
ATOM 1573 O O . GLY A 1 199 ? -23.078 32.375 18.234 1 93.69 199 GLY A O 1
ATOM 1574 N N . SER A 1 200 ? -24.125 31.125 19.797 1 95.25 200 SER A N 1
ATOM 1575 C CA . SER A 1 200 ? -24.859 30.312 18.844 1 95.25 200 SER A CA 1
ATOM 1576 C C . SER A 1 200 ? -25.875 31.156 18.062 1 95.25 200 SER A C 1
ATOM 1578 O O . SER A 1 200 ? -26.109 30.922 16.875 1 95.25 200 SER A O 1
ATOM 1580 N N . ALA A 1 201 ? -26.484 32.031 18.75 1 95.88 201 ALA A N 1
ATOM 1581 C CA . ALA A 1 201 ? -27.5 32.875 18.125 1 95.88 201 ALA A CA 1
ATOM 1582 C C . ALA A 1 201 ? -26.922 33.625 16.922 1 95.88 201 ALA A C 1
ATOM 1584 O O . ALA A 1 201 ? -27.578 33.75 15.891 1 95.88 201 ALA A O 1
ATOM 1585 N N . PHE A 1 202 ? -25.766 34.062 17.109 1 96.5 202 PHE A N 1
ATOM 1586 C CA . PHE A 1 202 ? -25.109 34.781 16.031 1 96.5 202 PHE A CA 1
ATOM 1587 C C . PHE A 1 202 ? -24.859 33.875 14.836 1 96.5 202 PHE A C 1
ATOM 1589 O O . PHE A 1 202 ? -25.203 34.219 13.711 1 96.5 202 PHE A O 1
ATOM 1596 N N . TRP A 1 203 ? -24.281 32.781 14.984 1 96.44 203 TRP A N 1
ATOM 1597 C CA . TRP A 1 203 ? -23.844 31.906 13.906 1 96.44 203 TRP A CA 1
ATOM 1598 C C . TRP A 1 203 ? -25.031 31.203 13.258 1 96.44 203 TRP A C 1
ATOM 1600 O O . TRP A 1 203 ? -24.984 30.859 12.07 1 96.44 203 TRP A O 1
ATOM 1610 N N . GLN A 1 204 ? -26.125 31.047 13.953 1 94.88 204 GLN A N 1
ATOM 1611 C CA . GLN A 1 204 ? -27.312 30.375 13.414 1 94.88 204 GLN A CA 1
ATOM 1612 C C . GLN A 1 204 ? -28.297 31.391 12.828 1 94.88 204 GLN A C 1
ATOM 1614 O O . GLN A 1 204 ? -29.312 31.016 12.242 1 94.88 204 GLN A O 1
ATOM 1619 N N . PHE A 1 205 ? -27.922 32.562 12.961 1 95.5 205 PHE A N 1
ATOM 1620 C CA . PHE A 1 205 ? -28.766 33.625 12.422 1 95.5 205 PHE A CA 1
ATOM 1621 C C . PHE A 1 205 ? -28.891 33.5 10.906 1 95.5 205 PHE A C 1
ATOM 1623 O O . PHE A 1 205 ? -27.875 33.312 10.219 1 95.5 205 PHE A O 1
ATOM 1630 N N . LEU A 1 206 ? -30.109 33.625 10.398 1 95.75 206 LEU A N 1
ATOM 1631 C CA . LEU A 1 206 ? -30.375 33.562 8.969 1 95.75 206 LEU A CA 1
ATOM 1632 C C . LEU A 1 206 ? -30.266 34.969 8.359 1 95.75 206 LEU A C 1
ATOM 1634 O O . LEU A 1 206 ? -30.969 35.906 8.781 1 95.75 206 LEU A O 1
ATOM 1638 N N . ILE A 1 207 ? -29.406 35.094 7.453 1 93.56 207 ILE A N 1
ATOM 1639 C CA . ILE A 1 207 ? -29.25 36.375 6.777 1 93.56 207 ILE A CA 1
ATOM 1640 C C . ILE A 1 207 ? -30.5 36.688 5.938 1 93.56 207 ILE A C 1
ATOM 1642 O O . ILE A 1 207 ? -30.844 35.906 5.047 1 93.56 207 ILE A O 1
ATOM 1646 N N . PRO A 1 208 ? -31.094 37.812 6.191 1 91.12 208 PRO A N 1
ATOM 1647 C CA . PRO A 1 208 ? -32.312 38.125 5.461 1 91.12 208 PRO A CA 1
ATOM 1648 C C . PRO A 1 208 ? -32.094 38.25 3.953 1 91.12 208 PRO A C 1
ATOM 1650 O O . PRO A 1 208 ? -31.078 38.781 3.518 1 91.12 208 PRO A O 1
ATOM 1653 N N . GLY A 1 209 ? -33.031 37.719 3.061 1 92.06 209 GLY A N 1
ATOM 1654 C CA . GLY A 1 209 ? -32.938 37.781 1.611 1 92.06 209 GLY A CA 1
ATOM 1655 C C . GLY A 1 209 ? -32.281 36.562 0.984 1 92.06 209 GLY A C 1
ATOM 1656 O O . GLY A 1 209 ? -32.719 36.062 -0.047 1 92.06 209 GLY A O 1
ATOM 1657 N N . VAL A 1 210 ? -31.203 35.969 1.617 1 91.38 210 VAL A N 1
ATOM 1658 C CA . VAL A 1 210 ? -30.469 34.875 0.999 1 91.38 210 VAL A CA 1
ATOM 1659 C C . VAL A 1 210 ? -30.797 33.562 1.707 1 91.38 210 VAL A C 1
ATOM 1661 O O . VAL A 1 210 ? -30.641 32.5 1.13 1 91.38 210 VAL A O 1
ATOM 1664 N N . ASN A 1 211 ? -31.297 33.594 2.92 1 92.81 211 ASN A N 1
ATOM 1665 C CA . ASN A 1 211 ? -31.734 32.438 3.711 1 92.81 211 ASN A CA 1
ATOM 1666 C C . ASN A 1 211 ? -30.578 31.484 3.994 1 92.81 211 ASN A C 1
ATOM 1668 O O . ASN A 1 211 ? -30.719 30.281 3.834 1 92.81 211 ASN A O 1
ATOM 1672 N N . ILE A 1 212 ? -29.375 32.031 4.188 1 94.38 212 ILE A N 1
ATOM 1673 C CA . ILE A 1 212 ? -28.203 31.281 4.605 1 94.38 212 ILE A CA 1
ATOM 1674 C C . ILE A 1 212 ? -27.75 31.734 5.992 1 94.38 212 ILE A C 1
ATOM 1676 O O . ILE A 1 212 ? -27.828 32.938 6.316 1 94.38 212 ILE A O 1
ATOM 1680 N N . GLN A 1 213 ? -27.375 30.812 6.75 1 96.62 213 GLN A N 1
ATOM 1681 C CA . GLN A 1 213 ? -26.891 31.141 8.086 1 96.62 213 GLN A CA 1
ATOM 1682 C C . GLN A 1 213 ? -25.531 31.844 8.023 1 96.62 213 GLN A C 1
ATOM 1684 O O . GLN A 1 213 ? -24.719 31.562 7.145 1 96.62 213 GLN A O 1
ATOM 1689 N N . ILE A 1 214 ? -25.25 32.656 8.961 1 96.88 214 ILE A N 1
ATOM 1690 C CA . ILE A 1 214 ? -24.031 33.469 8.992 1 96.88 214 ILE A CA 1
ATOM 1691 C C . ILE A 1 214 ? -22.797 32.562 8.992 1 96.88 214 ILE A C 1
ATOM 1693 O O . ILE A 1 214 ? -21.766 32.875 8.406 1 96.88 214 ILE A O 1
ATOM 1697 N N . LYS A 1 215 ? -22.891 31.406 9.602 1 96.69 215 LYS A N 1
ATOM 1698 C CA . LYS A 1 215 ? -21.75 30.5 9.719 1 96.69 215 LYS A CA 1
ATOM 1699 C C . LYS A 1 215 ? -21.281 30.016 8.352 1 96.69 215 LYS A C 1
ATOM 1701 O O . LYS A 1 215 ? -20.141 29.594 8.195 1 96.69 215 LYS A O 1
ATOM 1706 N N . ILE A 1 216 ? -22.078 30.078 7.344 1 97.12 216 ILE A N 1
ATOM 1707 C CA . ILE A 1 216 ? -21.734 29.609 6.004 1 97.12 216 ILE A CA 1
ATOM 1708 C C . ILE A 1 216 ? -20.828 30.641 5.32 1 97.12 216 ILE A C 1
ATOM 1710 O O . ILE A 1 216 ? -20.125 30.312 4.363 1 97.12 216 ILE A O 1
ATOM 1714 N N . ILE A 1 217 ? -20.828 31.844 5.793 1 96.12 217 ILE A N 1
ATOM 1715 C CA . ILE A 1 217 ? -20 32.906 5.203 1 96.12 217 ILE A CA 1
ATOM 1716 C C . ILE A 1 217 ? -18.531 32.531 5.34 1 96.12 217 ILE A C 1
ATOM 1718 O O . ILE A 1 217 ? -17.797 32.5 4.348 1 96.12 217 ILE A O 1
ATOM 1722 N N . PRO A 1 218 ? -18.016 32.219 6.574 1 96.81 218 PRO A N 1
ATOM 1723 C CA . PRO A 1 218 ? -16.609 31.812 6.656 1 96.81 218 PRO A CA 1
ATOM 1724 C C . PRO A 1 218 ? -16.312 30.578 5.812 1 96.81 218 PRO A C 1
ATOM 1726 O O . PRO A 1 218 ? -15.211 30.438 5.285 1 96.81 218 PRO A O 1
ATOM 1729 N N . ALA A 1 219 ? -17.25 29.672 5.664 1 97.25 219 ALA A N 1
ATOM 1730 C CA . ALA A 1 219 ? -17.062 28.5 4.828 1 97.25 219 ALA A CA 1
ATOM 1731 C C . ALA A 1 219 ? -16.891 28.891 3.359 1 97.25 219 ALA A C 1
ATOM 1733 O O . ALA A 1 219 ? -16.016 28.359 2.67 1 97.25 219 ALA A O 1
ATOM 1734 N N . ILE A 1 220 ? -17.703 29.781 2.904 1 96.56 220 ILE A N 1
ATOM 1735 C CA . ILE A 1 220 ? -17.609 30.266 1.532 1 96.56 220 ILE A CA 1
ATOM 1736 C C . ILE A 1 220 ? -16.281 30.984 1.328 1 96.56 220 ILE A C 1
ATOM 1738 O O . ILE A 1 220 ? -15.641 30.844 0.283 1 96.56 220 ILE A O 1
ATOM 1742 N N . LEU A 1 221 ? -15.875 31.734 2.314 1 95.75 221 LEU A N 1
ATOM 1743 C CA . LEU A 1 221 ? -14.586 32.406 2.252 1 95.75 221 LEU A CA 1
ATOM 1744 C C . LEU A 1 221 ? -13.445 31.406 2.199 1 95.75 221 LEU A C 1
ATOM 1746 O O . LEU A 1 221 ? -12.422 31.641 1.55 1 95.75 221 LEU A O 1
ATOM 1750 N N . THR A 1 222 ? -13.586 30.297 2.924 1 96.5 222 THR A N 1
ATOM 1751 C CA . THR A 1 222 ? -12.602 29.219 2.852 1 96.5 222 THR A CA 1
ATOM 1752 C C . THR A 1 222 ? -12.508 28.672 1.433 1 96.5 222 THR A C 1
ATOM 1754 O O . THR A 1 222 ? -11.414 28.406 0.93 1 96.5 222 THR A O 1
ATOM 1757 N N . VAL A 1 223 ? -13.648 28.469 0.752 1 96.88 223 VAL A N 1
ATOM 1758 C CA . VAL A 1 223 ? -13.672 27.984 -0.626 1 96.88 223 VAL A CA 1
ATOM 1759 C C . VAL A 1 223 ? -12.93 28.984 -1.528 1 96.88 223 VAL A C 1
ATOM 1761 O O . VAL A 1 223 ? -12.078 28.578 -2.328 1 96.88 223 VAL A O 1
ATOM 1764 N N . ALA A 1 224 ? -13.258 30.219 -1.37 1 95.75 224 ALA A N 1
ATOM 1765 C CA . ALA A 1 224 ? -12.625 31.266 -2.174 1 95.75 224 ALA A CA 1
ATOM 1766 C C . ALA A 1 224 ? -11.117 31.312 -1.916 1 95.75 224 ALA A C 1
ATOM 1768 O O . ALA A 1 224 ? -10.328 31.406 -2.854 1 95.75 224 ALA A O 1
ATOM 1769 N N . GLY A 1 225 ? -10.758 31.266 -0.64 1 94.19 225 GLY A N 1
ATOM 1770 C CA . GLY A 1 225 ? -9.344 31.234 -0.283 1 94.19 225 GLY A CA 1
ATOM 1771 C C . GLY A 1 225 ? -8.625 30.016 -0.829 1 94.19 225 GLY A C 1
ATOM 1772 O O . GLY A 1 225 ? -7.484 30.109 -1.287 1 94.19 225 GLY A O 1
ATOM 1773 N N . ALA A 1 226 ? -9.289 28.891 -0.774 1 94.94 226 ALA A N 1
ATOM 1774 C CA . ALA A 1 226 ? -8.703 27.656 -1.286 1 94.94 226 ALA A CA 1
ATOM 1775 C C . ALA A 1 226 ? -8.477 27.734 -2.793 1 94.94 226 ALA A C 1
ATOM 1777 O O . ALA A 1 226 ? -7.426 27.328 -3.295 1 94.94 226 ALA A O 1
ATOM 1778 N N . ILE A 1 227 ? -9.453 28.219 -3.508 1 94.75 227 ILE A N 1
ATOM 1779 C CA . ILE A 1 227 ? -9.328 28.359 -4.953 1 94.75 227 ILE A CA 1
ATOM 1780 C C . ILE A 1 227 ? -8.156 29.281 -5.281 1 94.75 227 ILE A C 1
ATOM 1782 O O . ILE A 1 227 ? -7.309 28.953 -6.113 1 94.75 227 ILE A O 1
ATOM 1786 N N . PHE A 1 228 ? -8.086 30.359 -4.609 1 93 228 PHE A N 1
ATOM 1787 C CA . PHE A 1 228 ? -7.031 31.344 -4.836 1 93 228 PHE A CA 1
ATOM 1788 C C . PHE A 1 228 ? -5.66 30.75 -4.523 1 93 228 PHE A C 1
ATOM 1790 O O . PHE A 1 228 ? -4.742 30.828 -5.344 1 93 228 PHE A O 1
ATOM 1797 N N . SER A 1 229 ? -5.527 30.188 -3.363 1 92.44 229 SER A N 1
ATOM 1798 C CA . SER A 1 229 ? -4.254 29.625 -2.926 1 92.44 229 SER A CA 1
ATOM 1799 C C . SER A 1 229 ? -3.822 28.469 -3.814 1 92.44 229 SER A C 1
ATOM 1801 O O . SER A 1 229 ? -2.658 28.375 -4.211 1 92.44 229 SER A O 1
ATOM 1803 N N . CYS A 1 230 ? -4.75 27.609 -4.176 1 92.25 230 CYS A N 1
ATOM 1804 C CA . CYS A 1 230 ? -4.43 26.453 -5 1 92.25 230 CYS A CA 1
ATOM 1805 C C . CYS A 1 230 ? -4.012 26.875 -6.402 1 92.25 230 CYS A C 1
ATOM 1807 O O . CYS A 1 230 ? -3.107 26.281 -6.992 1 92.25 230 CYS A O 1
ATOM 1809 N N . THR A 1 231 ? -4.695 27.844 -6.949 1 93.44 231 THR A N 1
ATOM 1810 C CA . THR A 1 231 ? -4.301 28.328 -8.266 1 93.44 231 THR A CA 1
ATOM 1811 C C . THR A 1 231 ? -2.857 28.828 -8.242 1 93.44 231 THR A C 1
ATOM 1813 O O . THR A 1 231 ? -2.076 28.531 -9.148 1 93.44 231 THR A O 1
ATOM 1816 N N . ASN A 1 232 ? -2.531 29.531 -7.227 1 92.25 232 ASN A N 1
ATOM 1817 C CA . ASN A 1 232 ? -1.173 30.047 -7.094 1 92.25 232 ASN A CA 1
ATOM 1818 C C . ASN A 1 232 ? -0.163 28.922 -6.895 1 92.25 232 ASN A C 1
ATOM 1820 O O . ASN A 1 232 ? 0.893 28.906 -7.527 1 92.25 232 ASN A O 1
ATOM 1824 N N . TYR A 1 233 ? -0.428 28 -5.996 1 94.25 233 TYR A N 1
ATOM 1825 C CA . TYR A 1 233 ? 0.471 26.891 -5.715 1 94.25 233 TYR A CA 1
ATOM 1826 C C . TYR A 1 233 ? 0.679 26.031 -6.957 1 94.25 233 TYR A C 1
ATOM 1828 O O . TYR A 1 233 ? 1.812 25.672 -7.285 1 94.25 233 TYR A O 1
ATOM 1836 N N . PHE A 1 234 ? -0.405 25.75 -7.668 1 94.12 234 PHE A N 1
ATOM 1837 C CA . PHE A 1 234 ? -0.31 24.828 -8.797 1 94.12 234 PHE A CA 1
ATOM 1838 C C . PHE A 1 234 ? 0.351 25.5 -9.992 1 94.12 234 PHE A C 1
ATOM 1840 O O . PHE A 1 234 ? 1.01 24.844 -10.797 1 94.12 234 PHE A O 1
ATOM 1847 N N . ARG A 1 235 ? 0.222 26.797 -10.109 1 93.25 235 ARG A N 1
ATOM 1848 C CA . ARG A 1 235 ? 0.996 27.516 -11.117 1 93.25 235 ARG A CA 1
ATOM 1849 C C . ARG A 1 235 ? 2.492 27.312 -10.914 1 93.25 235 ARG A C 1
ATOM 1851 O O . ARG A 1 235 ? 3.223 27.031 -11.867 1 93.25 235 ARG A O 1
ATOM 1858 N N . VAL A 1 236 ? 2.908 27.375 -9.727 1 92.06 236 VAL A N 1
ATOM 1859 C CA . VAL A 1 236 ? 4.316 27.188 -9.398 1 92.06 236 VAL A CA 1
ATOM 1860 C C . VAL A 1 236 ? 4.703 25.719 -9.57 1 92.06 236 VAL A C 1
ATOM 1862 O O . VAL A 1 236 ? 5.773 25.406 -10.094 1 92.06 236 VAL A O 1
ATOM 1865 N N . ILE A 1 237 ? 3.889 24.797 -9.148 1 93.38 237 ILE A N 1
ATOM 1866 C CA . ILE A 1 237 ? 4.176 23.359 -9.203 1 93.38 237 ILE A CA 1
ATOM 1867 C C . ILE A 1 237 ? 4.332 22.922 -10.656 1 93.38 237 ILE A C 1
ATOM 1869 O O . ILE A 1 237 ? 5.246 22.156 -10.984 1 93.38 237 ILE A O 1
ATOM 1873 N N . PHE A 1 238 ? 3.547 23.5 -11.523 1 92 238 PHE A N 1
ATOM 1874 C CA . PHE A 1 238 ? 3.551 23.047 -12.906 1 92 238 PHE A CA 1
ATOM 1875 C C . PHE A 1 238 ? 4.617 23.781 -13.711 1 92 238 PHE A C 1
ATOM 1877 O O . PHE A 1 238 ? 5.027 23.297 -14.773 1 92 238 PHE A O 1
ATOM 1884 N N . THR A 1 239 ? 5.152 24.875 -13.227 1 90.19 239 THR A N 1
ATOM 1885 C CA . THR A 1 239 ? 6.078 25.672 -14.039 1 90.19 239 THR A CA 1
ATOM 1886 C C . THR A 1 239 ? 7.402 25.875 -13.312 1 90.19 239 THR A C 1
ATOM 1888 O O . THR A 1 239 ? 8.375 26.344 -13.898 1 90.19 239 THR A O 1
ATOM 1891 N N . GLY A 1 240 ? 7.504 25.469 -12.133 1 86.31 240 GLY A N 1
ATOM 1892 C CA . GLY A 1 240 ? 8.641 25.891 -11.328 1 86.31 240 GLY A CA 1
ATOM 1893 C C . GLY A 1 240 ? 9.594 24.75 -11 1 86.31 240 GLY A C 1
ATOM 1894 O O . GLY A 1 240 ? 10.391 24.859 -10.07 1 86.31 240 GLY A O 1
ATOM 1895 N N . GLY A 1 241 ? 9.516 23.656 -11.727 1 89.12 241 GLY A N 1
ATOM 1896 C CA . GLY A 1 241 ? 10.414 22.547 -11.461 1 89.12 241 GLY A CA 1
ATOM 1897 C C . GLY A 1 241 ? 11.875 22.891 -11.703 1 89.12 241 GLY A C 1
ATOM 1898 O O . GLY A 1 241 ? 12.227 23.391 -12.773 1 89.12 241 GLY A O 1
ATOM 1899 N N . VAL A 1 242 ? 12.727 22.594 -10.742 1 88.44 242 VAL A N 1
ATOM 1900 C CA . VAL A 1 242 ? 14.109 23.031 -10.844 1 88.44 242 VAL A CA 1
ATOM 1901 C C . VAL A 1 242 ? 15.031 21.844 -11.07 1 88.44 242 VAL A C 1
ATOM 1903 O O . VAL A 1 242 ? 16.219 22 -11.312 1 88.44 242 VAL A O 1
ATOM 1906 N N . GLY A 1 243 ? 14.414 20.625 -10.898 1 84.81 243 GLY A N 1
ATOM 1907 C CA . GLY A 1 243 ? 15.227 19.453 -11.188 1 84.81 243 GLY A CA 1
ATOM 1908 C C . GLY A 1 243 ? 15.492 19.25 -12.664 1 84.81 243 GLY A C 1
ATOM 1909 O O . GLY A 1 243 ? 15.055 20.062 -13.492 1 84.81 243 GLY A O 1
ATOM 1910 N N . LYS A 1 244 ? 16.203 18.125 -12.914 1 79.94 244 LYS A N 1
ATOM 1911 C CA . LYS A 1 244 ? 16.453 17.797 -14.312 1 79.94 244 LYS A CA 1
ATOM 1912 C C . LYS A 1 244 ? 15.148 17.641 -15.086 1 79.94 244 LYS A C 1
ATOM 1914 O O . LYS A 1 244 ? 14.188 17.062 -14.586 1 79.94 244 LYS A O 1
ATOM 1919 N N . ASN A 1 245 ? 14.93 18.25 -16.266 1 81.25 245 ASN A N 1
ATOM 1920 C CA . ASN A 1 245 ? 13.773 18.172 -17.141 1 81.25 245 ASN A CA 1
ATOM 1921 C C . ASN A 1 245 ? 12.539 18.797 -16.516 1 81.25 245 ASN A C 1
ATOM 1923 O O . ASN A 1 245 ? 11.414 18.359 -16.766 1 81.25 245 ASN A O 1
ATOM 1927 N N . GLY A 1 246 ? 12.797 19.703 -15.445 1 87.5 246 GLY A N 1
ATOM 1928 C CA . GLY A 1 246 ? 11.68 20.375 -14.797 1 87.5 246 GLY A CA 1
ATOM 1929 C C . GLY A 1 246 ? 11.039 19.562 -13.695 1 87.5 246 GLY A C 1
ATOM 1930 O O . GLY A 1 246 ? 9.844 19.703 -13.422 1 87.5 246 GLY A O 1
ATOM 1931 N N . SER A 1 247 ? 11.82 18.609 -13.148 1 87 247 SER A N 1
ATOM 1932 C CA . SER A 1 247 ? 11.375 17.75 -12.047 1 87 247 SER A CA 1
ATOM 1933 C C . SER A 1 247 ? 11.547 18.453 -10.703 1 87 247 SER A C 1
ATOM 1935 O O . SER A 1 247 ? 11.945 19.609 -10.648 1 87 247 SER A O 1
ATOM 1937 N N . THR A 1 248 ? 11.102 17.781 -9.711 1 88.75 248 THR A N 1
ATOM 1938 C CA . THR A 1 248 ? 11.281 18.312 -8.367 1 88.75 248 THR A CA 1
ATOM 1939 C C . THR A 1 248 ? 12.758 18.422 -8.016 1 88.75 248 THR A C 1
ATOM 1941 O O . THR A 1 248 ? 13.617 17.969 -8.781 1 88.75 248 THR A O 1
ATOM 1944 N N . ILE A 1 249 ? 13.047 18.969 -6.898 1 87.88 249 ILE A N 1
ATOM 1945 C CA . ILE A 1 249 ? 14.422 19.094 -6.426 1 87.88 249 ILE A CA 1
ATOM 1946 C C . ILE A 1 249 ? 15.039 17.719 -6.23 1 87.88 249 ILE A C 1
ATOM 1948 O O . ILE A 1 249 ? 16.266 17.562 -6.238 1 87.88 249 ILE A O 1
ATOM 1952 N N . ALA A 1 250 ? 14.188 16.703 -6.051 1 86.12 250 ALA A N 1
ATOM 1953 C CA . ALA A 1 250 ? 14.648 15.328 -5.867 1 86.12 250 ALA A CA 1
ATOM 1954 C C . ALA A 1 250 ? 14.695 14.586 -7.199 1 86.12 250 ALA A C 1
ATOM 1956 O O . ALA A 1 250 ? 15 13.398 -7.242 1 86.12 250 ALA A O 1
ATOM 1957 N N . GLY A 1 251 ? 14.266 15.258 -8.227 1 88.31 251 GLY A N 1
ATOM 1958 C CA . GLY A 1 251 ? 14.297 14.633 -9.539 1 88.31 251 GLY A CA 1
ATOM 1959 C C . GLY A 1 251 ? 13.094 13.742 -9.797 1 88.31 251 GLY A C 1
ATOM 1960 O O . GLY A 1 251 ? 13.133 12.891 -10.688 1 88.31 251 GLY A O 1
ATOM 1961 N N . THR A 1 252 ? 12.141 13.859 -9.023 1 86.25 252 THR A N 1
ATOM 1962 C CA . THR A 1 252 ? 10.93 13.07 -9.188 1 86.25 252 THR A CA 1
ATOM 1963 C C . THR A 1 252 ? 9.844 13.883 -9.891 1 86.25 252 THR A C 1
ATOM 1965 O O . THR A 1 252 ? 10.016 15.086 -10.125 1 86.25 252 THR A O 1
ATOM 1968 N N . SER A 1 253 ? 8.766 13.188 -10.203 1 87.44 253 SER A N 1
ATOM 1969 C CA . SER A 1 253 ? 7.629 13.867 -10.82 1 87.44 253 SER A CA 1
ATOM 1970 C C . SER A 1 253 ? 7.074 14.953 -9.906 1 87.44 253 SER A C 1
ATOM 1972 O O . SER A 1 253 ? 7.004 14.773 -8.688 1 87.44 253 SER A O 1
ATOM 1974 N N . VAL A 1 254 ? 6.648 16.016 -10.531 1 92.31 254 VAL A N 1
ATOM 1975 C CA . VAL A 1 254 ? 6.105 17.125 -9.758 1 92.31 254 VAL A CA 1
ATOM 1976 C C . VAL A 1 254 ? 4.762 16.734 -9.156 1 92.31 254 VAL A C 1
ATOM 1978 O O . VAL A 1 254 ? 4.293 17.359 -8.203 1 92.31 254 VAL A O 1
ATOM 1981 N N . LEU A 1 255 ? 4.113 15.672 -9.656 1 90.62 255 LEU A N 1
ATOM 1982 C CA . LEU A 1 255 ? 2.781 15.273 -9.203 1 90.62 255 LEU A CA 1
ATOM 1983 C C . LEU A 1 255 ? 2.867 14.195 -8.125 1 90.62 255 LEU A C 1
ATOM 1985 O O . LEU A 1 255 ? 1.876 13.906 -7.457 1 90.62 255 LEU A O 1
ATOM 1989 N N . SER A 1 256 ? 4.02 13.648 -7.898 1 89.44 256 SER A N 1
ATOM 1990 C CA . SER A 1 256 ? 4.16 12.484 -7.023 1 89.44 256 SER A CA 1
ATOM 1991 C C . SER A 1 256 ? 3.65 12.789 -5.617 1 89.44 256 SER A C 1
ATOM 1993 O O . SER A 1 256 ? 3.002 11.953 -4.992 1 89.44 256 SER A O 1
ATOM 1995 N N . PRO A 1 257 ? 3.816 14 -5.129 1 94.19 257 PRO A N 1
ATOM 1996 C CA . PRO A 1 257 ? 3.33 14.273 -3.775 1 94.19 257 PRO A CA 1
ATOM 1997 C C . PRO A 1 257 ? 1.807 14.211 -3.672 1 94.19 257 PRO A C 1
ATOM 1999 O O . PRO A 1 257 ? 1.267 14.016 -2.578 1 94.19 257 PRO A O 1
ATOM 2002 N N . PHE A 1 258 ? 1.127 14.359 -4.742 1 94.44 258 PHE A N 1
ATOM 2003 C CA . PHE A 1 258 ? -0.33 14.32 -4.762 1 94.44 258 PHE A CA 1
ATOM 2004 C C . PHE A 1 258 ? -0.837 12.984 -4.219 1 94.44 258 PHE A C 1
ATOM 2006 O O . PHE A 1 258 ? -1.843 12.945 -3.506 1 94.44 258 PHE A O 1
ATOM 2013 N N . PHE A 1 259 ? -0.149 11.953 -4.449 1 91.62 259 PHE A N 1
ATOM 2014 C CA . PHE A 1 259 ? -0.628 10.617 -4.109 1 91.62 259 PHE A CA 1
ATOM 2015 C C . PHE A 1 259 ? -0.583 10.391 -2.604 1 91.62 259 PHE A C 1
ATOM 2017 O O . PHE A 1 259 ? -1.39 9.633 -2.059 1 91.62 259 PHE A O 1
ATOM 2024 N N . HIS A 1 260 ? 0.294 11.047 -1.917 1 94.38 260 HIS A N 1
ATOM 2025 C CA . HIS A 1 260 ? 0.405 10.906 -0.47 1 94.38 260 HIS A CA 1
ATOM 2026 C C . HIS A 1 260 ? -0.761 11.578 0.244 1 94.38 260 HIS A C 1
ATOM 2028 O O . HIS A 1 260 ? -1.601 10.906 0.844 1 94.38 260 HIS A O 1
ATOM 2034 N N . ILE A 1 261 ? -0.942 12.812 -0.009 1 96.56 261 ILE A N 1
ATOM 2035 C CA . ILE A 1 261 ? -2.01 13.547 0.665 1 96.56 261 ILE A CA 1
ATOM 2036 C C . ILE A 1 261 ? -3.355 13.18 0.042 1 96.56 261 ILE A C 1
ATOM 2038 O O . ILE A 1 261 ? -4.375 13.125 0.735 1 96.56 261 ILE A O 1
ATOM 2042 N N . GLY A 1 262 ? -3.357 12.945 -1.26 1 96.12 262 GLY A N 1
ATOM 2043 C CA . GLY A 1 262 ? -4.582 12.547 -1.936 1 96.12 262 GLY A CA 1
ATOM 2044 C C . GLY A 1 262 ? -5.168 11.258 -1.385 1 96.12 262 GLY A C 1
ATOM 2045 O O . GLY A 1 262 ? -6.387 11.141 -1.238 1 96.12 262 GLY A O 1
ATOM 2046 N N . SER A 1 263 ? -4.305 10.312 -1.107 1 95.19 263 SER A N 1
ATOM 2047 C CA . SER A 1 263 ? -4.793 9.055 -0.555 1 95.19 263 SER A CA 1
ATOM 2048 C C . SER A 1 263 ? -5.391 9.25 0.834 1 95.19 263 SER A C 1
ATOM 2050 O O . SER A 1 263 ? -6.398 8.633 1.178 1 95.19 263 SER A O 1
ATOM 2052 N N . VAL A 1 264 ? -4.84 10.133 1.618 1 96.69 264 VAL A N 1
ATOM 2053 C CA . VAL A 1 264 ? -5.355 10.422 2.953 1 96.69 264 VAL A CA 1
ATOM 2054 C C . VAL A 1 264 ? -6.742 11.047 2.846 1 96.69 264 VAL A C 1
ATOM 2056 O O . VAL A 1 264 ? -7.68 10.609 3.521 1 96.69 264 VAL A O 1
ATOM 2059 N N . ILE A 1 265 ? -6.875 12 2.02 1 97.75 265 ILE A N 1
ATOM 2060 C CA . ILE A 1 265 ? -8.133 12.727 1.875 1 97.75 265 ILE A CA 1
ATOM 2061 C C . ILE A 1 265 ? -9.195 11.805 1.283 1 97.75 265 ILE A C 1
ATOM 2063 O O . ILE A 1 265 ? -10.344 11.812 1.721 1 97.75 265 ILE A O 1
ATOM 2067 N N . THR A 1 266 ? -8.812 10.984 0.321 1 96.69 266 THR A N 1
ATOM 2068 C CA . THR A 1 266 ? -9.742 10.047 -0.282 1 96.69 266 THR A CA 1
ATOM 2069 C C . THR A 1 266 ? -10.25 9.047 0.757 1 96.69 266 THR A C 1
ATOM 2071 O O . THR A 1 266 ? -11.453 8.781 0.834 1 96.69 266 THR A O 1
ATOM 2074 N N . LEU A 1 267 ? -9.367 8.523 1.528 1 97.38 267 LEU A N 1
ATOM 2075 C CA . LEU A 1 267 ? -9.766 7.598 2.582 1 97.38 267 LEU A CA 1
ATOM 2076 C C . LEU A 1 267 ? -10.68 8.281 3.59 1 97.38 267 LEU A C 1
ATOM 2078 O O . LEU A 1 267 ? -11.68 7.703 4.016 1 97.38 267 LEU A O 1
ATOM 2082 N N . ALA A 1 268 ? -10.32 9.484 3.9 1 98.62 268 ALA A N 1
ATOM 2083 C CA . ALA A 1 268 ? -11.125 10.227 4.863 1 98.62 268 ALA A CA 1
ATOM 2084 C C . ALA A 1 268 ? -12.555 10.414 4.352 1 98.62 268 ALA A C 1
ATOM 2086 O O . ALA A 1 268 ? -13.516 10.211 5.094 1 98.62 268 ALA A O 1
ATOM 2087 N N . ILE A 1 269 ? -12.703 10.766 3.127 1 98.12 269 ILE A N 1
ATOM 2088 C CA . ILE A 1 269 ? -14.023 11.023 2.551 1 98.12 269 ILE A CA 1
ATOM 2089 C C . ILE A 1 269 ? -14.789 9.711 2.428 1 98.12 269 ILE A C 1
ATOM 2091 O O . ILE A 1 269 ? -15.992 9.656 2.715 1 98.12 269 ILE A O 1
ATOM 2095 N N . MET A 1 270 ? -14.133 8.664 1.952 1 97.12 270 MET A N 1
ATOM 2096 C CA . MET A 1 270 ? -14.789 7.371 1.764 1 97.12 270 MET A CA 1
ATOM 2097 C C . MET A 1 270 ? -15.305 6.824 3.09 1 97.12 270 MET A C 1
ATOM 2099 O O . MET A 1 270 ? -16.453 6.383 3.178 1 97.12 270 MET A O 1
ATOM 2103 N N . ILE A 1 271 ? -14.477 6.895 4.086 1 98.38 271 ILE A N 1
ATOM 2104 C CA . ILE A 1 271 ? -14.852 6.367 5.395 1 98.38 271 ILE A CA 1
ATOM 2105 C C . ILE A 1 271 ? -16.016 7.184 5.965 1 98.38 271 ILE A C 1
ATOM 2107 O O . ILE A 1 271 ? -16.938 6.625 6.551 1 98.38 271 ILE A O 1
ATOM 2111 N N . TYR A 1 272 ? -16.016 8.477 5.816 1 98.31 272 TYR A N 1
ATOM 2112 C CA . TYR A 1 272 ? -17.078 9.367 6.242 1 98.31 272 TYR A CA 1
ATOM 2113 C C . TYR A 1 272 ? -18.391 9.008 5.566 1 98.31 272 TYR A C 1
ATOM 2115 O O . TYR A 1 272 ? -19.391 8.719 6.242 1 98.31 272 TYR A O 1
ATOM 2123 N N . LYS A 1 273 ? -18.344 8.875 4.273 1 97.12 273 LYS A N 1
ATOM 2124 C CA . LYS A 1 273 ? -19.578 8.734 3.506 1 97.12 273 LYS A CA 1
ATOM 2125 C C . LYS A 1 273 ? -20.109 7.305 3.578 1 97.12 273 LYS A C 1
ATOM 2127 O O . LYS A 1 273 ? -21.312 7.078 3.459 1 97.12 273 LYS A O 1
ATOM 2132 N N . LYS A 1 274 ? -19.281 6.371 3.885 1 96.06 274 LYS A N 1
ATOM 2133 C CA . LYS A 1 274 ? -19.719 4.977 3.889 1 96.06 274 LYS A CA 1
ATOM 2134 C C . LYS A 1 274 ? -20.062 4.512 5.301 1 96.06 274 LYS A C 1
ATOM 2136 O O . LYS A 1 274 ? -20.578 3.404 5.488 1 96.06 274 LYS A O 1
ATOM 2141 N N . SER A 1 275 ? -19.844 5.309 6.234 1 96.69 275 SER A N 1
ATOM 2142 C CA . SER A 1 275 ? -20.062 4.906 7.617 1 96.69 275 SER A CA 1
ATOM 2143 C C . SER A 1 275 ? -21.547 4.629 7.883 1 96.69 275 SER A C 1
ATOM 2145 O O . SER A 1 275 ? -22.391 5.484 7.641 1 96.69 275 SER A O 1
ATOM 2147 N N . ALA A 1 276 ? -21.812 3.482 8.422 1 93.25 276 ALA A N 1
ATOM 2148 C CA . ALA A 1 276 ? -23.172 3.107 8.766 1 93.25 276 ALA A CA 1
ATOM 2149 C C . ALA A 1 276 ? -23.609 3.768 10.07 1 93.25 276 ALA A C 1
ATOM 2151 O O . ALA A 1 276 ? -24.812 4.016 10.273 1 93.25 276 ALA A O 1
ATOM 2152 N N . SER A 1 277 ? -22.672 4.121 10.852 1 96.62 277 SER A N 1
ATOM 2153 C CA . SER A 1 277 ? -22.984 4.676 12.164 1 96.62 277 SER A CA 1
ATOM 2154 C C . SER A 1 277 ? -22.891 6.199 12.156 1 96.62 277 SER A C 1
ATOM 2156 O O . SER A 1 277 ? -23 6.84 13.203 1 96.62 277 SER A O 1
ATOM 2158 N N . GLN A 1 278 ? -22.688 6.793 11.008 1 97.69 278 GLN A N 1
ATOM 2159 C CA . GLN A 1 278 ? -22.547 8.242 10.898 1 97.69 278 GLN A CA 1
ATOM 2160 C C . GLN A 1 278 ? -21.391 8.742 11.773 1 97.69 278 GLN A C 1
ATOM 2162 O O . GLN A 1 278 ? -21.578 9.664 12.57 1 97.69 278 GLN A O 1
ATOM 2167 N N . LEU A 1 279 ? -20.281 8.141 11.531 1 98.31 279 LEU A N 1
ATOM 2168 C CA . LEU A 1 279 ? -19.094 8.289 12.375 1 98.31 279 LEU A CA 1
ATOM 2169 C C . LEU A 1 279 ? -18.656 9.75 12.438 1 98.31 279 LEU A C 1
ATOM 2171 O O . LEU A 1 279 ? -18.453 10.297 13.523 1 98.31 279 LEU A O 1
ATOM 2175 N N . PHE A 1 280 ? -18.562 10.391 11.312 1 98.69 280 PHE A N 1
ATOM 2176 C CA . PHE A 1 280 ? -18.094 11.781 11.281 1 98.69 280 PHE A CA 1
ATOM 2177 C C . PHE A 1 280 ? -19.156 12.711 11.859 1 98.69 280 PHE A C 1
ATOM 2179 O O . PHE A 1 280 ? -18.844 13.648 12.586 1 98.69 280 PHE A O 1
ATOM 2186 N N . GLU A 1 281 ? -20.391 12.484 11.562 1 98.38 281 GLU A N 1
ATOM 2187 C CA . GLU A 1 281 ? -21.484 13.32 12.031 1 98.38 281 GLU A CA 1
ATOM 2188 C C . GLU A 1 281 ? -21.594 13.289 13.555 1 98.38 281 GLU A C 1
ATOM 2190 O O . GLU A 1 281 ? -21.844 14.32 14.188 1 98.38 281 GLU A O 1
ATOM 2195 N N . LYS A 1 282 ? -21.344 12.109 14.039 1 98.44 282 LYS A N 1
ATOM 2196 C CA . LYS A 1 282 ? -21.516 11.938 15.477 1 98.44 282 LYS A CA 1
ATOM 2197 C C . LYS A 1 282 ? -20.25 12.328 16.234 1 98.44 282 LYS A C 1
ATOM 2199 O O . LYS A 1 282 ? -20.328 12.766 17.391 1 98.44 282 LYS A O 1
ATOM 2204 N N . HIS A 1 283 ? -19.094 12.117 15.602 1 98.62 283 HIS A N 1
ATOM 2205 C CA . HIS A 1 283 ? -17.828 12.375 16.266 1 98.62 283 HIS A CA 1
ATOM 2206 C C . HIS A 1 283 ? -16.875 13.164 15.375 1 98.62 283 HIS A C 1
ATOM 2208 O O . HIS A 1 283 ? -15.742 12.75 15.156 1 98.62 283 HIS A O 1
ATOM 2214 N N . PRO A 1 284 ? -17.25 14.367 14.945 1 98.75 284 PRO A N 1
ATOM 2215 C CA . PRO A 1 284 ? -16.469 15.102 13.961 1 98.75 284 PRO A CA 1
ATOM 2216 C C . PRO A 1 284 ? -15.109 15.555 14.508 1 98.75 284 PRO A C 1
ATOM 2218 O O . PRO A 1 284 ? -14.102 15.508 13.797 1 98.75 284 PRO A O 1
ATOM 2221 N N . CYS A 1 285 ? -15.055 16.016 15.742 1 98.88 285 CYS A N 1
ATOM 2222 C CA . CYS A 1 285 ? -13.797 16.5 16.297 1 98.88 285 CYS A CA 1
ATOM 2223 C C . CYS A 1 285 ? -12.773 15.391 16.406 1 98.88 285 CYS A C 1
ATOM 2225 O O . CYS A 1 285 ? -11.609 15.562 16.031 1 98.88 285 CYS A O 1
ATOM 2227 N N . LEU A 1 286 ? -13.234 14.25 16.938 1 98.81 286 LEU A N 1
ATOM 2228 C CA . LEU A 1 286 ? -12.352 13.094 17.047 1 98.81 286 LEU A CA 1
ATOM 2229 C C . LEU A 1 286 ? -11.867 12.648 15.664 1 98.81 286 LEU A C 1
ATOM 2231 O O . LEU A 1 286 ? -10.695 12.305 15.5 1 98.81 286 LEU A O 1
ATOM 2235 N N . TYR A 1 287 ? -12.773 12.641 14.703 1 98.94 287 TYR A N 1
ATOM 2236 C CA . TYR A 1 287 ? -12.484 12.25 13.336 1 98.94 287 TYR A CA 1
ATOM 2237 C C . TYR A 1 287 ? -11.422 13.156 12.719 1 98.94 287 TYR A C 1
ATOM 2239 O O . TYR A 1 287 ? -10.445 12.672 12.141 1 98.94 287 TYR A O 1
ATOM 2247 N N . VAL A 1 288 ? -11.547 14.406 12.922 1 98.88 288 VAL A N 1
ATOM 2248 C CA . VAL A 1 288 ? -10.625 15.391 12.352 1 98.88 288 VAL A CA 1
ATOM 2249 C C . VAL A 1 288 ? -9.266 15.281 13.031 1 98.88 288 VAL A C 1
ATOM 2251 O O . VAL A 1 288 ? -8.227 15.406 12.375 1 98.88 288 VAL A O 1
ATOM 2254 N N . LEU A 1 289 ? -9.281 15.039 14.273 1 98.88 289 LEU A N 1
ATOM 2255 C CA . LEU A 1 289 ? -8.008 14.875 14.969 1 98.88 289 LEU A CA 1
ATOM 2256 C C . LEU A 1 289 ? -7.281 13.625 14.477 1 98.88 289 LEU A C 1
ATOM 2258 O O . LEU A 1 289 ? -6.082 13.68 14.195 1 98.88 289 LEU A O 1
ATOM 2262 N N . ALA A 1 290 ? -7.98 12.547 14.336 1 98.81 290 ALA A N 1
ATOM 2263 C CA . ALA A 1 290 ? -7.363 11.297 13.891 1 98.81 290 ALA A CA 1
ATOM 2264 C C . ALA A 1 290 ? -6.723 11.461 12.516 1 98.81 290 ALA A C 1
ATOM 2266 O O . ALA A 1 290 ? -5.543 11.148 12.328 1 98.81 290 ALA A O 1
ATOM 2267 N N . PHE A 1 291 ? -7.441 11.969 11.562 1 98.88 291 PHE A N 1
ATOM 2268 C CA . PHE A 1 291 ? -6.918 12.133 10.219 1 98.88 291 PHE A CA 1
ATOM 2269 C C . PHE A 1 291 ? -5.965 13.32 10.148 1 98.88 291 PHE A C 1
ATOM 2271 O O . PHE A 1 291 ? -5.094 13.375 9.273 1 98.88 291 PHE A O 1
ATOM 2278 N N . GLY A 1 292 ? -6.16 14.273 11.047 1 98.81 292 GLY A N 1
ATOM 2279 C CA . GLY A 1 292 ? -5.246 15.398 11.125 1 98.81 292 GLY A CA 1
ATOM 2280 C C . GLY A 1 292 ? -3.826 14.992 11.477 1 98.81 292 GLY A C 1
ATOM 2281 O O . GLY A 1 292 ? -2.867 15.5 10.891 1 98.81 292 GLY A O 1
ATOM 2282 N N . PHE A 1 293 ? -3.74 14.086 12.438 1 98.81 293 PHE A N 1
ATOM 2283 C CA . PHE A 1 293 ? -2.416 13.594 12.797 1 98.81 293 PHE A CA 1
ATOM 2284 C C . PHE A 1 293 ? -1.782 12.844 11.625 1 98.81 293 PHE A C 1
ATOM 2286 O O . PHE A 1 293 ? -0.566 12.906 11.43 1 98.81 293 PHE A O 1
ATOM 2293 N N . VAL A 1 294 ? -2.578 12.156 10.859 1 98.56 294 VAL A N 1
ATOM 2294 C CA . VAL A 1 294 ? -2.092 11.477 9.664 1 98.56 294 VAL A CA 1
ATOM 2295 C C . VAL A 1 294 ? -1.586 12.508 8.648 1 98.56 294 VAL A C 1
ATOM 2297 O O . VAL A 1 294 ? -0.488 12.367 8.109 1 98.56 294 VAL A O 1
ATOM 2300 N N . SER A 1 295 ? -2.383 13.523 8.414 1 98.31 295 SER A N 1
ATOM 2301 C CA . SER A 1 295 ? -2.025 14.578 7.473 1 98.31 295 SER A CA 1
ATOM 2302 C C . SER A 1 295 ? -0.752 15.297 7.902 1 98.31 295 SER A C 1
ATOM 2304 O O . SER A 1 295 ? 0.1 15.609 7.07 1 98.31 295 SER A O 1
ATOM 2306 N N . ALA A 1 296 ? -0.652 15.539 9.188 1 98.5 296 ALA A N 1
ATOM 2307 C CA . ALA A 1 296 ? 0.543 16.188 9.711 1 98.5 296 ALA A CA 1
ATOM 2308 C C . ALA A 1 296 ? 1.786 15.336 9.469 1 98.5 296 ALA A C 1
ATOM 2310 O O . ALA A 1 296 ? 2.838 15.859 9.086 1 98.5 296 ALA A O 1
ATOM 2311 N N . LYS A 1 297 ? 1.648 14.094 9.695 1 98 297 LYS A N 1
ATOM 2312 C CA . LYS A 1 297 ? 2.768 13.188 9.461 1 98 297 LYS A CA 1
ATOM 2313 C C . LYS A 1 297 ? 3.197 13.203 8 1 98 297 LYS A C 1
ATOM 2315 O O . LYS A 1 297 ? 4.391 13.266 7.699 1 98 297 LYS A O 1
ATOM 2320 N N . ILE A 1 298 ? 2.262 13.141 7.137 1 97.75 298 ILE A N 1
ATOM 2321 C CA . ILE A 1 298 ? 2.555 13.141 5.711 1 97.75 298 ILE A CA 1
ATOM 2322 C C . ILE A 1 298 ? 3.219 14.461 5.316 1 97.75 298 ILE A C 1
ATOM 2324 O O . ILE A 1 298 ? 4.141 14.477 4.5 1 97.75 298 ILE A O 1
ATOM 2328 N N . THR A 1 299 ? 2.762 15.508 5.863 1 98 299 THR A N 1
ATOM 2329 C CA . THR A 1 299 ? 3.359 16.812 5.602 1 98 299 THR A CA 1
ATOM 2330 C C . THR A 1 299 ? 4.789 16.875 6.133 1 98 299 THR A C 1
ATOM 2332 O O . THR A 1 299 ? 5.676 17.422 5.477 1 98 299 THR A O 1
ATOM 2335 N N . ASN A 1 300 ? 4.996 16.312 7.32 1 97.69 300 ASN A N 1
ATOM 2336 C CA . ASN A 1 300 ? 6.348 16.25 7.867 1 97.69 300 ASN A CA 1
ATOM 2337 C C . ASN A 1 300 ? 7.293 15.492 6.941 1 97.69 300 ASN A C 1
ATOM 2339 O O . ASN A 1 300 ? 8.438 15.898 6.742 1 97.69 300 ASN A O 1
ATOM 2343 N N . LYS A 1 301 ? 6.797 14.492 6.422 1 97 301 LYS A N 1
ATOM 2344 C CA . LYS A 1 301 ? 7.605 13.703 5.496 1 97 301 LYS A CA 1
ATOM 2345 C C . LYS A 1 301 ? 7.953 14.508 4.25 1 97 301 LYS A C 1
ATOM 2347 O O . LYS A 1 301 ? 9.047 14.383 3.703 1 97 301 LYS A O 1
ATOM 2352 N N . LEU A 1 302 ? 7.008 15.242 3.787 1 97.5 302 LEU A N 1
ATOM 2353 C CA . LEU A 1 302 ? 7.25 16.094 2.621 1 97.5 302 LEU A CA 1
ATOM 2354 C C . LEU A 1 302 ? 8.32 17.125 2.918 1 97.5 302 LEU A C 1
ATOM 2356 O O . LEU A 1 302 ? 9.188 17.391 2.082 1 97.5 302 LEU A O 1
ATOM 2360 N N . VAL A 1 303 ? 8.297 17.703 4.059 1 97.31 303 VAL A N 1
ATOM 2361 C CA . VAL A 1 303 ? 9.281 18.688 4.469 1 97.31 303 VAL A CA 1
ATOM 2362 C C . VAL A 1 303 ? 10.672 18.047 4.523 1 97.31 303 VAL A C 1
ATOM 2364 O O . VAL A 1 303 ? 11.641 18.609 4.008 1 97.31 303 VAL A O 1
ATOM 2367 N N . VAL A 1 304 ? 10.711 16.906 5.094 1 96.75 304 VAL A N 1
ATOM 2368 C CA . VAL A 1 304 ? 11.977 16.172 5.176 1 96.75 304 VAL A CA 1
ATOM 2369 C C . VAL A 1 304 ? 12.477 15.844 3.773 1 96.75 304 VAL A C 1
ATOM 2371 O O . VAL A 1 304 ? 13.664 16 3.473 1 96.75 304 VAL A O 1
ATOM 2374 N N . ALA A 1 305 ? 11.578 15.398 2.961 1 96.25 305 ALA A N 1
ATOM 2375 C CA . ALA A 1 305 ? 11.945 15.062 1.589 1 96.25 305 ALA A CA 1
ATOM 2376 C C . ALA A 1 305 ? 12.5 16.281 0.853 1 96.25 305 ALA A C 1
ATOM 2378 O O . ALA A 1 305 ? 13.477 16.156 0.101 1 96.25 305 ALA A O 1
ATOM 2379 N N . HIS A 1 306 ? 11.953 17.375 1.037 1 96.31 306 HIS A N 1
ATOM 2380 C CA . HIS A 1 306 ? 12.438 18.625 0.452 1 96.31 306 HIS A CA 1
ATOM 2381 C C . HIS A 1 306 ? 13.844 18.953 0.932 1 96.31 306 HIS A C 1
ATOM 2383 O O . HIS A 1 306 ? 14.734 19.203 0.121 1 96.31 306 HIS A O 1
ATOM 2389 N N . MET A 1 307 ? 14.086 18.875 2.189 1 96.69 307 MET A N 1
ATOM 2390 C CA . MET A 1 307 ? 15.336 19.344 2.791 1 96.69 307 MET A CA 1
ATOM 2391 C C . MET A 1 307 ? 16.453 18.344 2.525 1 96.69 307 MET A C 1
ATOM 2393 O O . MET A 1 307 ? 17.641 18.703 2.578 1 96.69 307 MET A O 1
ATOM 2397 N N . THR A 1 308 ? 16.078 17.125 2.24 1 96.25 308 THR A N 1
ATOM 2398 C CA . THR A 1 308 ? 17.078 16.094 1.963 1 96.25 308 THR A CA 1
ATOM 2399 C C . THR A 1 308 ? 17.141 15.797 0.469 1 96.25 308 THR A C 1
ATOM 2401 O O . THR A 1 308 ? 17.859 14.891 0.045 1 96.25 308 THR A O 1
ATOM 2404 N N . LYS A 1 309 ? 16.328 16.438 -0.298 1 94.75 309 LYS A N 1
ATOM 2405 C CA . LYS A 1 309 ? 16.25 16.219 -1.739 1 94.75 309 LYS A CA 1
ATOM 2406 C C . LYS A 1 309 ? 16.047 14.734 -2.057 1 94.75 309 LYS A C 1
ATOM 2408 O O . LYS A 1 309 ? 16.781 14.164 -2.865 1 94.75 309 LYS A O 1
ATOM 2413 N N . SER A 1 310 ? 15.109 14.211 -1.396 1 94 310 SER A N 1
ATOM 2414 C CA . SER A 1 310 ? 14.828 12.789 -1.544 1 94 310 SER A CA 1
ATOM 2415 C C . SER A 1 310 ? 13.375 12.555 -1.931 1 94 310 SER A C 1
ATOM 2417 O O . SER A 1 310 ? 12.539 13.461 -1.82 1 94 310 SER A O 1
ATOM 2419 N N . GLU A 1 311 ? 13.133 11.352 -2.404 1 89.81 311 GLU A N 1
ATOM 2420 C CA . GLU A 1 311 ? 11.773 10.977 -2.783 1 89.81 311 GLU A CA 1
ATOM 2421 C C . GLU A 1 311 ? 10.953 10.57 -1.562 1 89.81 311 GLU A C 1
ATOM 2423 O O . GLU A 1 311 ? 11.5 10.039 -0.592 1 89.81 311 GLU A O 1
ATOM 2428 N N . MET A 1 312 ? 9.633 10.766 -1.681 1 90.31 312 MET A N 1
ATOM 2429 C CA . MET A 1 312 ? 8.719 10.32 -0.635 1 90.31 312 MET A CA 1
ATOM 2430 C C . MET A 1 312 ? 8.281 8.875 -0.875 1 90.31 312 MET A C 1
ATOM 2432 O O . MET A 1 312 ? 8.023 8.484 -2.014 1 90.31 312 MET A O 1
ATOM 2436 N N . SER A 1 313 ? 8.32 8.117 0.168 1 82.38 313 SER A N 1
ATOM 2437 C CA . SER A 1 313 ? 7.836 6.746 0.038 1 82.38 313 SER A CA 1
ATOM 2438 C C . SER A 1 313 ? 6.344 6.66 0.356 1 82.38 313 SER A C 1
ATOM 2440 O O . SER A 1 313 ? 5.875 7.273 1.315 1 82.38 313 SER A O 1
ATOM 2442 N N . LEU A 1 314 ? 5.629 5.879 -0.389 1 77.12 314 LEU A N 1
ATOM 2443 C CA . LEU A 1 314 ? 4.195 5.707 -0.183 1 77.12 314 LEU A CA 1
ATOM 2444 C C . LEU A 1 314 ? 3.924 4.703 0.932 1 77.12 314 LEU A C 1
ATOM 2446 O O . LEU A 1 314 ? 2.834 4.691 1.51 1 77.12 314 LEU A O 1
ATOM 2450 N N . HIS A 1 315 ? 4.801 3.869 1.186 1 77.5 315 HIS A N 1
ATOM 2451 C CA . HIS A 1 315 ? 4.641 2.93 2.289 1 77.5 315 HIS A CA 1
ATOM 2452 C C . HIS A 1 315 ? 4.941 3.596 3.627 1 77.5 315 HIS A C 1
ATOM 2454 O O . HIS A 1 315 ? 6.09 3.961 3.9 1 77.5 315 HIS A O 1
ATOM 2460 N N . ASP A 1 316 ? 3.881 3.807 4.363 1 87.69 316 ASP A N 1
ATOM 2461 C CA . ASP A 1 316 ? 4.02 4.527 5.625 1 87.69 316 ASP A CA 1
ATOM 2462 C C . ASP A 1 316 ? 3.029 4.004 6.668 1 87.69 316 ASP A C 1
ATOM 2464 O O . ASP A 1 316 ? 1.893 3.664 6.332 1 87.69 316 ASP A O 1
ATOM 2468 N N . LEU A 1 317 ? 3.465 3.994 7.844 1 90.69 317 LEU A N 1
ATOM 2469 C CA . LEU A 1 317 ? 2.645 3.551 8.969 1 90.69 317 LEU A CA 1
ATOM 2470 C C . LEU A 1 317 ? 1.498 4.523 9.219 1 90.69 317 LEU A C 1
ATOM 2472 O O . LEU A 1 317 ? 0.546 4.199 9.93 1 90.69 317 LEU A O 1
ATOM 2476 N N . ALA A 1 318 ? 1.599 5.672 8.648 1 93.5 318 ALA A N 1
ATOM 2477 C CA . ALA A 1 318 ? 0.568 6.691 8.836 1 93.5 318 ALA A CA 1
ATOM 2478 C C . ALA A 1 318 ? -0.79 6.191 8.352 1 93.5 318 ALA A C 1
ATOM 2480 O O . ALA A 1 318 ? -1.832 6.645 8.828 1 93.5 318 ALA A O 1
ATOM 2481 N N . TYR A 1 319 ? -0.806 5.215 7.484 1 95.19 319 TYR A N 1
ATOM 2482 C CA . TYR A 1 319 ? -2.043 4.742 6.871 1 95.19 319 TYR A CA 1
ATOM 2483 C C . TYR A 1 319 ? -2.668 3.623 7.695 1 95.19 319 TYR A C 1
ATOM 2485 O O . TYR A 1 319 ? -3.764 3.148 7.383 1 95.19 319 TYR A O 1
ATOM 2493 N N . LEU A 1 320 ? -2.023 3.219 8.758 1 95.88 320 LEU A N 1
ATOM 2494 C CA . LEU A 1 320 ? -2.529 2.107 9.562 1 95.88 320 LEU A CA 1
ATOM 2495 C C . LEU A 1 320 ? -3.887 2.447 10.164 1 95.88 320 LEU A C 1
ATOM 2497 O O . LEU A 1 320 ? -4.824 1.648 10.086 1 95.88 320 LEU A O 1
ATOM 2501 N N . GLY A 1 321 ? -4 3.58 10.758 1 97.31 321 GLY A N 1
ATOM 2502 C CA . GLY A 1 321 ? -5.27 3.994 11.336 1 97.31 321 GLY A CA 1
ATOM 2503 C C . GLY A 1 321 ? -6.402 4.031 10.328 1 97.31 321 GLY A C 1
ATOM 2504 O O . GLY A 1 321 ? -7.375 3.287 10.445 1 97.31 321 GLY A O 1
ATOM 2505 N N . PRO A 1 322 ? -6.254 4.852 9.312 1 97.56 322 PRO A N 1
ATOM 2506 C CA . PRO A 1 322 ? -7.266 4.879 8.25 1 97.56 322 PRO A CA 1
ATOM 2507 C C . PRO A 1 322 ? -7.523 3.5 7.645 1 97.56 322 PRO A C 1
ATOM 2509 O O . PRO A 1 322 ? -8.664 3.164 7.332 1 97.56 322 PRO A O 1
ATOM 2512 N N . GLY A 1 323 ? -6.477 2.766 7.508 1 96.88 323 GLY A N 1
ATOM 2513 C CA . GLY A 1 323 ? -6.625 1.418 6.984 1 96.88 323 GLY A CA 1
ATOM 2514 C C . GLY A 1 323 ? -7.504 0.534 7.848 1 96.88 323 GLY A C 1
ATOM 2515 O O . GLY A 1 323 ? -8.305 -0.251 7.328 1 96.88 323 GLY A O 1
ATOM 2516 N N . LEU A 1 324 ? -7.371 0.613 9.117 1 97.69 324 LEU A N 1
ATOM 2517 C CA . LEU A 1 324 ? -8.188 -0.17 10.039 1 97.69 324 LEU A CA 1
ATOM 2518 C C . LEU A 1 324 ? -9.656 0.207 9.914 1 97.69 324 LEU A C 1
ATOM 2520 O O . LEU A 1 324 ? -10.531 -0.664 9.938 1 97.69 324 LEU A O 1
ATOM 2524 N N . LEU A 1 325 ? -9.852 1.493 9.836 1 98.38 325 LEU A N 1
ATOM 2525 C CA . LEU A 1 325 ? -11.227 1.951 9.672 1 98.38 325 LEU A CA 1
ATOM 2526 C C . LEU A 1 325 ? -11.812 1.438 8.367 1 98.38 325 LEU A C 1
ATOM 2528 O O . LEU A 1 325 ? -12.945 0.951 8.336 1 98.38 325 LEU A O 1
ATOM 2532 N N . PHE A 1 326 ? -11.062 1.507 7.324 1 97.62 326 PHE A N 1
ATOM 2533 C CA . PHE A 1 326 ? -11.461 1.044 6.004 1 97.62 326 PHE A CA 1
ATOM 2534 C C . PHE A 1 326 ? -11.766 -0.449 6.02 1 97.62 326 PHE A C 1
ATOM 2536 O O . PHE A 1 326 ? -12.805 -0.882 5.516 1 97.62 326 PHE A O 1
ATOM 2543 N N . LEU A 1 327 ? -10.875 -1.198 6.617 1 96.31 327 LEU A N 1
ATOM 2544 C CA . LEU A 1 327 ? -11.023 -2.648 6.688 1 96.31 327 LEU A CA 1
ATOM 2545 C C . LEU A 1 327 ? -12.242 -3.029 7.523 1 96.31 327 LEU A C 1
ATOM 2547 O O . LEU A 1 327 ? -12.977 -3.957 7.176 1 96.31 327 LEU A O 1
ATOM 2551 N N . ASP A 1 328 ? -12.414 -2.328 8.625 1 97.19 328 ASP A N 1
ATOM 2552 C CA . ASP A 1 328 ? -13.578 -2.584 9.469 1 97.19 328 ASP A CA 1
ATOM 2553 C C . ASP A 1 328 ? -14.875 -2.377 8.695 1 97.19 328 ASP A C 1
ATOM 2555 O O . ASP A 1 328 ? -15.805 -3.182 8.805 1 97.19 328 ASP A O 1
ATOM 2559 N N . GLN A 1 329 ? -14.898 -1.284 7.922 1 96 329 GLN A N 1
ATOM 2560 C CA . GLN A 1 329 ? -16.078 -1.021 7.105 1 96 329 GLN A CA 1
ATOM 2561 C C . GLN A 1 329 ? -16.25 -2.086 6.027 1 96 329 GLN A C 1
ATOM 2563 O O . GLN A 1 329 ? -17.375 -2.461 5.695 1 96 329 GLN A O 1
ATOM 2568 N N . TYR A 1 330 ? -15.164 -2.551 5.484 1 94.12 330 TYR A N 1
ATOM 2569 C CA . TYR A 1 330 ? -15.203 -3.607 4.48 1 94.12 330 TYR A CA 1
ATOM 2570 C C . TYR A 1 330 ? -15.859 -4.867 5.035 1 94.12 330 TYR A C 1
ATOM 2572 O O . TYR A 1 330 ? -16.609 -5.543 4.332 1 94.12 330 TYR A O 1
ATOM 2580 N N . PHE A 1 331 ? -15.625 -5.098 6.324 1 93.88 331 PHE A N 1
ATOM 2581 C CA . PHE A 1 331 ? -16.203 -6.273 6.961 1 93.88 331 PHE A CA 1
ATOM 2582 C C . PHE A 1 331 ? -17.5 -5.914 7.684 1 93.88 331 PHE A C 1
ATOM 2584 O O . PHE A 1 331 ? -17.797 -6.477 8.734 1 93.88 331 PHE A O 1
ATOM 2591 N N . ASN A 1 332 ? -18.156 -4.93 7.215 1 92.25 332 ASN A N 1
ATOM 2592 C CA . ASN A 1 332 ? -19.484 -4.52 7.672 1 92.25 332 ASN A CA 1
ATOM 2593 C C . ASN A 1 332 ? -19.453 -4.039 9.117 1 92.25 332 ASN A C 1
ATOM 2595 O O . ASN A 1 332 ? -20.375 -4.324 9.891 1 92.25 332 ASN A O 1
ATOM 2599 N N . SER A 1 333 ? -18.25 -3.422 9.523 1 93.5 333 SER A N 1
ATOM 2600 C CA . SER A 1 333 ? -18.109 -2.779 10.828 1 93.5 333 SER A CA 1
ATOM 2601 C C . SER A 1 333 ? -18.438 -3.746 11.961 1 93.5 333 SER A C 1
ATOM 2603 O O . SER A 1 333 ? -19.25 -3.436 12.828 1 93.5 333 SER A O 1
ATOM 2605 N N . ILE A 1 334 ? -17.75 -4.887 11.922 1 93.75 334 ILE A N 1
ATOM 2606 C CA . ILE A 1 334 ? -17.922 -5.887 12.977 1 93.75 334 ILE A CA 1
ATOM 2607 C C . ILE A 1 334 ? -17.516 -5.289 14.32 1 93.75 334 ILE A C 1
ATOM 2609 O O . ILE A 1 334 ? -18.141 -5.59 15.352 1 93.75 334 ILE A O 1
ATOM 2613 N N . ILE A 1 335 ? -16.516 -4.43 14.336 1 96.62 335 ILE A N 1
ATOM 2614 C CA . ILE A 1 335 ? -16.109 -3.674 15.516 1 96.62 335 ILE A CA 1
ATOM 2615 C C . ILE A 1 335 ? -16.734 -2.281 15.477 1 96.62 335 ILE A C 1
ATOM 2617 O O . ILE A 1 335 ? -16.828 -1.664 14.414 1 96.62 335 ILE A O 1
ATOM 2621 N N . ASP A 1 336 ? -17.172 -1.811 16.625 1 98 336 ASP A N 1
ATOM 2622 C CA . ASP A 1 336 ? -17.719 -0.464 16.703 1 98 336 ASP A CA 1
ATOM 2623 C C . ASP A 1 336 ? -16.781 0.562 16.078 1 98 336 ASP A C 1
ATOM 2625 O O . ASP A 1 336 ? -15.633 0.69 16.5 1 98 336 ASP A O 1
ATOM 2629 N N . GLU A 1 337 ? -17.234 1.298 15.133 1 98.19 337 GLU A N 1
ATOM 2630 C CA . GLU A 1 337 ? -16.406 2.254 14.406 1 98.19 337 GLU A CA 1
ATOM 2631 C C . GLU A 1 337 ? -15.836 3.314 15.344 1 98.19 337 GLU A C 1
ATOM 2633 O O . GLU A 1 337 ? -14.734 3.816 15.125 1 98.19 337 GLU A O 1
ATOM 2638 N N . TYR A 1 338 ? -16.641 3.674 16.359 1 98.31 338 TYR A N 1
ATOM 2639 C CA . TYR A 1 338 ? -16.172 4.656 17.328 1 98.31 338 TYR A CA 1
ATOM 2640 C C . TYR A 1 338 ? -14.914 4.172 18.047 1 98.31 338 TYR A C 1
ATOM 2642 O O . TYR A 1 338 ? -13.969 4.934 18.234 1 98.31 338 TYR A O 1
ATOM 2650 N N . LEU A 1 339 ? -14.938 2.938 18.438 1 98.5 339 LEU A N 1
ATOM 2651 C CA . LEU A 1 339 ? -13.773 2.346 19.078 1 98.5 339 LEU A CA 1
ATOM 2652 C C . LEU A 1 339 ? -12.578 2.311 18.125 1 98.5 339 LEU A C 1
ATOM 2654 O O . LEU A 1 339 ? -11.453 2.625 18.531 1 98.5 339 LEU A O 1
ATOM 2658 N N . VAL A 1 340 ? -12.789 1.931 16.844 1 98.62 340 VAL A N 1
ATOM 2659 C CA . VAL A 1 340 ? -11.719 1.861 15.859 1 98.62 340 VAL A CA 1
ATOM 2660 C C . VAL A 1 340 ? -11.156 3.26 15.609 1 98.62 340 VAL A C 1
ATOM 2662 O O . VAL A 1 340 ? -9.953 3.42 15.375 1 98.62 340 VAL A O 1
ATOM 2665 N N . LEU A 1 341 ? -12 4.234 15.648 1 98.75 341 LEU A N 1
ATOM 2666 C CA . LEU A 1 341 ? -11.555 5.613 15.461 1 98.75 341 LEU A CA 1
ATOM 2667 C C . LEU A 1 341 ? -10.609 6.035 16.578 1 98.75 341 LEU A C 1
ATOM 2669 O O . LEU A 1 341 ? -9.602 6.699 16.328 1 98.75 341 LEU A O 1
ATOM 2673 N N . TRP A 1 342 ? -10.914 5.66 17.812 1 98.75 342 TRP A N 1
ATOM 2674 C CA . TRP A 1 342 ? -10.016 5.938 18.938 1 98.75 342 TRP A CA 1
ATOM 2675 C C . TRP A 1 342 ? -8.672 5.242 18.734 1 98.75 342 TRP A C 1
ATOM 2677 O O . TRP A 1 342 ? -7.621 5.84 18.984 1 98.75 342 TRP A O 1
ATOM 2687 N N . VAL A 1 343 ? -8.711 4.023 18.359 1 98.69 343 VAL A N 1
ATOM 2688 C CA . VAL A 1 343 ? -7.48 3.283 18.094 1 98.69 343 VAL A CA 1
ATOM 2689 C C . VAL A 1 343 ? -6.68 3.984 17 1 98.69 343 VAL A C 1
ATOM 2691 O O . VAL A 1 343 ? -5.461 4.137 17.109 1 98.69 343 VAL A O 1
ATOM 2694 N N . ALA A 1 344 ? -7.414 4.375 15.945 1 98.69 344 ALA A N 1
ATOM 2695 C CA . ALA A 1 344 ? -6.766 5.086 14.844 1 98.69 344 ALA A CA 1
ATOM 2696 C C . ALA A 1 344 ? -6.098 6.363 15.336 1 98.69 344 ALA A C 1
ATOM 2698 O O . ALA A 1 344 ? -4.98 6.688 14.922 1 98.69 344 ALA A O 1
ATOM 2699 N N . LEU A 1 345 ? -6.758 7.105 16.203 1 98.69 345 LEU A N 1
ATOM 2700 C CA . LEU A 1 345 ? -6.191 8.336 16.75 1 98.69 345 LEU A CA 1
ATOM 2701 C C . LEU A 1 345 ? -4.918 8.039 17.531 1 98.69 345 LEU A C 1
ATOM 2703 O O . LEU A 1 345 ? -3.893 8.695 17.328 1 98.69 345 LEU A O 1
ATOM 2707 N N . PHE A 1 346 ? -4.969 7.055 18.375 1 98.56 346 PHE A N 1
ATOM 2708 C CA . PHE A 1 346 ? -3.814 6.727 19.219 1 98.56 346 PHE A CA 1
ATOM 2709 C C . PHE A 1 346 ? -2.646 6.254 18.359 1 98.56 346 PHE A C 1
ATOM 2711 O O . PHE A 1 346 ? -1.498 6.633 18.594 1 98.56 346 PHE A O 1
ATOM 2718 N N . LEU A 1 347 ? -2.961 5.445 17.359 1 98 347 LEU A N 1
ATOM 2719 C CA . LEU A 1 347 ? -1.917 4.969 16.453 1 98 347 LEU A CA 1
ATOM 2720 C C . LEU A 1 347 ? -1.282 6.133 15.703 1 98 347 LEU A C 1
ATOM 2722 O O . LEU A 1 347 ? -0.061 6.172 15.531 1 98 347 LEU A O 1
ATOM 2726 N N . SER A 1 348 ? -2.102 7.027 15.258 1 98.12 348 SER A N 1
ATOM 2727 C CA . SER A 1 348 ? -1.594 8.156 14.484 1 98.12 348 SER A CA 1
ATOM 2728 C C . SER A 1 348 ? -0.758 9.094 15.352 1 98.12 348 SER A C 1
ATOM 2730 O O . SER A 1 348 ? 0.262 9.617 14.906 1 98.12 348 SER A O 1
ATOM 2732 N N . ILE A 1 349 ? -1.167 9.312 16.609 1 98.31 349 ILE A N 1
ATOM 2733 C CA . ILE A 1 349 ? -0.4 10.133 17.531 1 98.31 349 ILE A CA 1
ATOM 2734 C C . ILE A 1 349 ? 0.953 9.484 17.812 1 98.31 349 ILE A C 1
ATOM 2736 O O . ILE A 1 349 ? 1.995 10.133 17.703 1 98.31 349 ILE A O 1
ATOM 2740 N N . PHE A 1 350 ? 0.911 8.242 18.078 1 97.88 350 PHE A N 1
ATOM 2741 C CA . PHE A 1 350 ? 2.135 7.516 18.391 1 97.88 350 PHE A CA 1
ATOM 2742 C C . PHE A 1 350 ? 3.088 7.527 17.203 1 97.88 350 PHE A C 1
ATOM 2744 O O . PHE A 1 350 ? 4.293 7.738 17.359 1 97.88 350 PHE A O 1
ATOM 2751 N N . ASP A 1 351 ? 2.543 7.262 16.109 1 97 351 ASP A N 1
ATOM 2752 C CA . ASP A 1 351 ? 3.359 7.227 14.891 1 97 351 ASP A CA 1
ATOM 2753 C C . ASP A 1 351 ? 4.008 8.586 14.633 1 97 351 ASP A C 1
ATOM 2755 O O . ASP A 1 351 ? 5.199 8.656 14.32 1 97 351 ASP A O 1
ATOM 2759 N N . LEU A 1 352 ? 3.275 9.625 14.703 1 97.5 352 LEU A N 1
ATOM 2760 C CA . LEU A 1 352 ? 3.799 10.961 14.461 1 97.5 352 LEU A CA 1
ATOM 2761 C C . LEU A 1 352 ? 4.879 11.32 15.477 1 97.5 352 LEU A C 1
ATOM 2763 O O . LEU A 1 352 ? 5.949 11.805 15.109 1 97.5 352 LEU A O 1
ATOM 2767 N N . VAL A 1 353 ? 4.629 11.055 16.75 1 97.12 353 VAL A N 1
ATOM 2768 C CA . VAL A 1 353 ? 5.566 11.398 17.812 1 97.12 353 VAL A CA 1
ATOM 2769 C C . VAL A 1 353 ? 6.852 10.586 17.656 1 97.12 353 VAL A C 1
ATOM 2771 O O . VAL A 1 353 ? 7.953 11.125 17.734 1 97.12 353 VAL A O 1
ATOM 2774 N N . ARG A 1 354 ? 6.664 9.352 17.391 1 96 354 ARG A N 1
ATOM 2775 C CA . ARG A 1 354 ? 7.828 8.5 17.188 1 96 354 ARG A CA 1
ATOM 2776 C C . ARG A 1 354 ? 8.672 8.992 16.016 1 96 354 ARG A C 1
ATOM 2778 O O . ARG A 1 354 ? 9.898 9.055 16.109 1 96 354 ARG A O 1
ATOM 2785 N N . TYR A 1 355 ? 8.062 9.242 14.953 1 96.38 355 TYR A N 1
ATOM 2786 C CA . TYR A 1 355 ? 8.758 9.727 13.766 1 96.38 355 TYR A CA 1
ATOM 2787 C C . TYR A 1 355 ? 9.492 11.031 14.062 1 96.38 355 TYR A C 1
ATOM 2789 O O . TYR A 1 355 ? 10.68 11.172 13.75 1 96.38 355 TYR A O 1
ATOM 2797 N N . CYS A 1 356 ? 8.812 11.984 14.648 1 96.44 356 CYS A N 1
ATOM 2798 C CA . CYS A 1 356 ? 9.375 13.305 14.93 1 96.44 356 CYS A CA 1
ATOM 2799 C C . CYS A 1 356 ? 10.562 13.188 15.883 1 96.44 356 CYS A C 1
ATOM 2801 O O . CYS A 1 356 ? 11.609 13.797 15.648 1 96.44 356 CYS A O 1
ATOM 2803 N N . VAL A 1 357 ? 10.391 12.406 16.906 1 96.12 357 VAL A N 1
ATOM 2804 C CA . VAL A 1 357 ? 11.453 12.25 17.891 1 96.12 357 VAL A CA 1
ATOM 2805 C C . VAL A 1 357 ? 12.664 11.586 17.25 1 96.12 357 VAL A C 1
ATOM 2807 O O . VAL A 1 357 ? 13.797 12.016 17.438 1 96.12 357 VAL A O 1
ATOM 2810 N N . SER A 1 358 ? 12.43 10.609 16.453 1 95.31 358 SER A N 1
ATOM 2811 C CA . SER A 1 358 ? 13.508 9.883 15.797 1 95.31 358 SER A CA 1
ATOM 2812 C C . SER A 1 358 ? 14.258 10.766 14.805 1 95.31 358 SER A C 1
ATOM 2814 O O . SER A 1 358 ? 15.484 10.805 14.797 1 95.31 358 SER A O 1
ATOM 2816 N N . VAL A 1 359 ? 13.539 11.438 14.039 1 96.38 359 VAL A N 1
ATOM 2817 C CA . VAL A 1 359 ? 14.141 12.305 13.023 1 96.38 359 VAL A CA 1
ATOM 2818 C C . VAL A 1 359 ? 14.93 13.422 13.703 1 96.38 359 VAL A C 1
ATOM 2820 O O . VAL A 1 359 ? 16.062 13.703 13.328 1 96.38 359 VAL A O 1
ATOM 2823 N N . CYS A 1 360 ? 14.391 14.07 14.68 1 95.94 360 CYS A N 1
ATOM 2824 C CA . CYS A 1 360 ? 15.039 15.18 15.359 1 95.94 360 CYS A CA 1
ATOM 2825 C C . CYS A 1 360 ? 16.312 14.719 16.062 1 95.94 360 CYS A C 1
ATOM 2827 O O . CYS A 1 360 ? 17.359 15.367 15.977 1 95.94 360 CYS A O 1
ATOM 2829 N N . ASN A 1 361 ? 16.188 13.578 16.688 1 95.44 361 ASN A N 1
ATOM 2830 C CA . ASN A 1 361 ? 17.359 13.055 17.375 1 95.44 361 ASN A CA 1
ATOM 2831 C C . ASN A 1 361 ? 18.469 12.672 16.406 1 95.44 361 ASN A C 1
ATOM 2833 O O . ASN A 1 361 ? 19.656 12.898 16.672 1 95.44 361 ASN A O 1
ATOM 2837 N N . GLN A 1 362 ? 18.094 12.062 15.367 1 95.44 362 GLN A N 1
ATOM 2838 C CA . GLN A 1 362 ? 19.078 11.664 14.367 1 95.44 362 GLN A CA 1
ATOM 2839 C C . GLN A 1 362 ? 19.781 12.891 13.773 1 95.44 362 GLN A C 1
ATOM 2841 O O . GLN A 1 362 ? 21 12.883 13.602 1 95.44 362 GLN A O 1
ATOM 2846 N N . ILE A 1 363 ? 19.062 13.867 13.469 1 96.19 363 ILE A N 1
ATOM 2847 C CA . ILE A 1 363 ? 19.641 15.078 12.898 1 96.19 363 ILE A CA 1
ATOM 2848 C C . ILE A 1 363 ? 20.484 15.797 13.938 1 96.19 363 ILE A C 1
ATOM 2850 O O . ILE A 1 363 ? 21.594 16.25 13.641 1 96.19 363 ILE A O 1
ATOM 2854 N N . ALA A 1 364 ? 20.016 15.883 15.141 1 95.56 364 ALA A N 1
ATOM 2855 C CA . ALA A 1 364 ? 20.766 16.531 16.219 1 95.56 364 ALA A CA 1
ATOM 2856 C C . ALA A 1 364 ? 22.109 15.828 16.438 1 95.56 364 ALA A C 1
ATOM 2858 O O . ALA A 1 364 ? 23.141 16.484 16.609 1 95.56 364 ALA A O 1
ATOM 2859 N N . SER A 1 365 ? 22.062 14.539 16.391 1 95.12 365 SER A N 1
ATOM 2860 C CA . SER A 1 365 ? 23.281 13.766 16.547 1 95.12 365 SER A CA 1
ATOM 2861 C C . SER A 1 365 ? 24.234 14 15.375 1 95.12 365 SER A C 1
ATOM 2863 O O . SER A 1 365 ? 25.438 14.164 15.57 1 95.12 365 SER A O 1
ATOM 2865 N N . HIS A 1 366 ? 23.688 14.039 14.281 1 94.44 366 HIS A N 1
ATOM 2866 C CA . HIS A 1 366 ? 24.5 14.234 13.086 1 94.44 366 HIS A CA 1
ATOM 2867 C C . HIS A 1 366 ? 25.125 15.617 13.062 1 94.44 366 HIS A C 1
ATOM 2869 O O . HIS A 1 366 ? 26.281 15.773 12.648 1 94.44 366 HIS A O 1
ATOM 2875 N N . LEU A 1 367 ? 24.422 16.609 13.484 1 94.06 367 LEU A N 1
ATOM 2876 C CA . LEU A 1 367 ? 24.906 17.984 13.477 1 94.06 367 LEU A CA 1
ATOM 2877 C C . LEU A 1 367 ? 25.656 18.312 14.766 1 94.06 367 LEU A C 1
ATOM 2879 O O . LEU A 1 367 ? 26.203 19.406 14.906 1 94.06 367 LEU A O 1
ATOM 2883 N N . HIS A 1 368 ? 25.625 17.453 15.719 1 93.75 368 HIS A N 1
ATOM 2884 C CA . HIS A 1 368 ? 26.266 17.609 17.016 1 93.75 368 HIS A CA 1
ATOM 2885 C C . HIS A 1 368 ? 25.703 18.812 17.766 1 93.75 368 HIS A C 1
ATOM 2887 O O . HIS A 1 368 ? 26.453 19.656 18.25 1 93.75 368 HIS A O 1
ATOM 2893 N N . ILE A 1 369 ? 24.422 18.828 17.781 1 93.88 369 ILE A N 1
ATOM 2894 C CA . ILE A 1 369 ? 23.719 19.875 18.516 1 93.88 369 ILE A CA 1
ATOM 2895 C C . ILE A 1 369 ? 22.641 19.25 19.391 1 93.88 369 ILE A C 1
ATOM 2897 O O . ILE A 1 369 ? 22.406 18.047 19.328 1 93.88 369 ILE A O 1
ATOM 2901 N N . PHE A 1 370 ? 22.016 20.156 20.266 1 93 370 PHE A N 1
ATOM 2902 C CA . PHE A 1 370 ? 20.891 19.734 21.094 1 93 370 PHE A CA 1
ATOM 2903 C C . PHE A 1 370 ? 19.594 20.344 20.594 1 93 370 PHE A C 1
ATOM 2905 O O . PHE A 1 370 ? 19.562 21.484 20.141 1 93 370 PHE A O 1
ATOM 2912 N N . VAL A 1 371 ? 18.547 19.625 20.75 1 94.25 371 VAL A N 1
ATOM 2913 C CA . VAL A 1 371 ? 17.266 20.031 20.203 1 94.25 371 VAL A CA 1
ATOM 2914 C C . VAL A 1 371 ? 16.719 21.219 20.984 1 94.25 371 VAL A C 1
ATOM 2916 O O . VAL A 1 371 ? 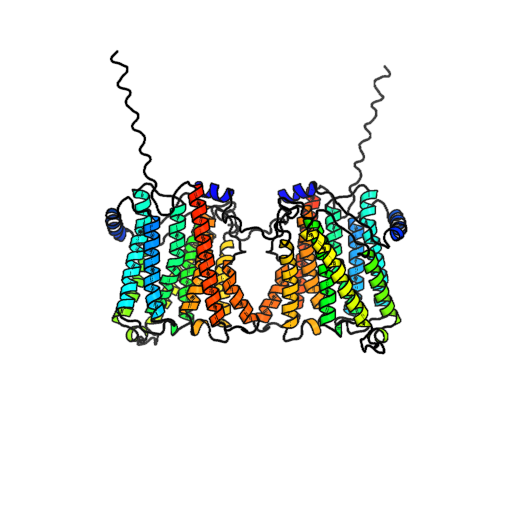16.203 22.172 20.406 1 94.25 371 VAL A O 1
ATOM 2919 N N . PHE A 1 372 ? 16.906 21.234 22.375 1 94.5 372 PHE A N 1
ATOM 2920 C CA . PHE A 1 372 ? 16.219 22.234 23.188 1 94.5 372 PHE A CA 1
ATOM 2921 C C . PHE A 1 372 ? 17.219 23.047 24 1 94.5 372 PHE A C 1
ATOM 2923 O O . PHE A 1 372 ? 16.859 23.656 25 1 94.5 372 PHE A O 1
ATOM 2930 N N . LYS A 1 373 ? 18.484 22.953 23.594 1 90.94 373 LYS A N 1
ATOM 2931 C CA . LYS A 1 373 ? 19.516 23.734 24.281 1 90.94 373 LYS A CA 1
ATOM 2932 C C . LYS A 1 373 ? 20.453 24.406 23.281 1 90.94 373 LYS A C 1
ATOM 2934 O O . LYS A 1 373 ? 20.734 23.844 22.219 1 90.94 373 LYS A O 1
ATOM 2939 N N . ILE A 1 374 ? 20.844 25.578 23.703 1 85.56 374 ILE A N 1
ATOM 2940 C CA . ILE A 1 374 ? 21.828 26.281 22.891 1 85.56 374 ILE A CA 1
ATOM 2941 C C . ILE A 1 374 ? 23.234 25.891 23.328 1 85.56 374 ILE A C 1
ATOM 2943 O O . ILE A 1 374 ? 23.516 25.766 24.531 1 85.56 374 ILE A O 1
ATOM 2947 N N . LYS A 1 375 ? 24.016 25.516 22.312 1 73.62 375 LYS A N 1
ATOM 2948 C CA . LYS A 1 375 ? 25.406 25.203 22.641 1 73.62 375 LYS A CA 1
ATOM 2949 C C . LYS A 1 375 ? 26.125 26.422 23.203 1 73.62 375 LYS A C 1
ATOM 2951 O O . LYS A 1 375 ? 26.047 27.516 22.641 1 73.62 375 LYS A O 1
ATOM 2956 N N . PRO A 1 376 ? 26.734 26.203 24.359 1 65.56 376 PRO A N 1
ATOM 2957 C CA . PRO A 1 376 ? 27.516 27.312 24.891 1 65.56 376 PRO A CA 1
ATOM 2958 C C . PRO A 1 376 ? 28.672 27.734 23.984 1 65.56 376 PRO A C 1
ATOM 2960 O O . PRO A 1 376 ? 29.234 26.906 23.281 1 65.56 376 PRO A O 1
ATOM 2963 N N . PRO A 1 377 ? 28.719 29.031 23.656 1 58.22 377 PRO A N 1
ATOM 2964 C CA . PRO A 1 377 ? 29.859 29.438 22.828 1 58.22 377 PRO A CA 1
ATOM 2965 C C . PRO A 1 377 ? 31.188 28.844 23.312 1 58.22 377 PRO A C 1
ATOM 2967 O O . PRO A 1 377 ? 31.359 28.609 24.516 1 58.22 377 PRO A O 1
ATOM 2970 N N . LYS A 1 378 ? 31.703 28.125 22.391 1 53.19 378 LYS A N 1
ATOM 2971 C CA . LYS A 1 378 ? 33.062 27.703 22.75 1 53.19 378 LYS A CA 1
ATOM 2972 C C . LYS A 1 378 ? 33.875 28.875 23.266 1 53.19 378 LYS A C 1
ATOM 2974 O O . LYS A 1 378 ? 34.062 29.859 22.547 1 53.19 378 LYS A O 1
ATOM 2979 N N . LEU A 1 379 ? 33.938 29.156 24.5 1 36.94 379 LEU A N 1
ATOM 2980 C CA . LEU A 1 379 ? 34.938 30.109 24.953 1 36.94 379 LEU A CA 1
ATOM 2981 C C . LEU A 1 379 ? 36.312 29.75 24.406 1 36.94 379 LEU A C 1
ATOM 2983 O O . LEU A 1 379 ? 36.781 28.609 24.562 1 36.94 379 LEU A O 1
ATOM 2987 N N . ARG A 1 380 ? 36.594 30.312 23.266 1 45.38 380 ARG A N 1
ATOM 2988 C CA . ARG A 1 380 ? 38 30.156 22.938 1 45.38 380 ARG A CA 1
ATOM 2989 C C . ARG A 1 380 ? 38.875 30.359 24.172 1 45.38 380 ARG A C 1
ATOM 2991 O O . ARG A 1 380 ? 38.656 31.297 24.953 1 45.38 380 ARG A O 1
ATOM 2998 N N . PRO A 1 381 ? 39.656 29.297 24.484 1 44.53 381 PRO A N 1
ATOM 2999 C CA . PRO A 1 381 ? 40.625 29.609 25.531 1 44.53 381 PRO A CA 1
ATOM 3000 C C . PRO A 1 381 ? 41.406 30.891 25.234 1 44.53 381 PRO A C 1
ATOM 3002 O O . PRO A 1 381 ? 41.75 31.156 24.078 1 44.53 381 PRO A O 1
ATOM 3005 N N . VAL A 1 382 ? 41.25 31.984 25.797 1 35.69 382 VAL A N 1
ATOM 3006 C CA . VAL A 1 382 ? 42.219 33.094 25.719 1 35.69 382 VAL A CA 1
ATOM 3007 C C . VAL A 1 382 ? 43.625 32.531 25.719 1 35.69 382 VAL A C 1
ATOM 3009 O O . VAL A 1 382 ? 44.062 31.875 26.672 1 35.69 382 VAL A O 1
ATOM 3012 N N . ALA A 1 383 ? 44.062 32.281 24.484 1 41.28 383 ALA A N 1
ATOM 3013 C CA . ALA A 1 383 ? 45.5 32.031 24.453 1 41.28 383 ALA A CA 1
ATOM 3014 C C . ALA A 1 383 ? 46.25 32.969 25.406 1 41.28 383 ALA A C 1
ATOM 3016 O O . ALA A 1 383 ? 46.094 34.188 25.328 1 41.28 383 ALA A O 1
ATOM 3017 N N . ALA A 1 384 ? 46.719 32.562 26.547 1 41.84 384 ALA A N 1
ATOM 3018 C CA . ALA A 1 384 ? 47.656 33.25 27.453 1 41.84 384 ALA A CA 1
ATOM 3019 C C . ALA A 1 384 ? 48.781 33.938 26.688 1 41.84 384 ALA A C 1
ATOM 3021 O O . ALA A 1 384 ? 49.469 33.281 25.875 1 41.84 384 ALA A O 1
ATOM 3022 N N . SER A 1 385 ? 48.688 35.188 26.422 1 41.16 385 SER A N 1
ATOM 3023 C CA . SER A 1 385 ? 49.812 36 25.922 1 41.16 385 SER A CA 1
ATOM 3024 C C . SER A 1 385 ? 51.094 35.656 26.656 1 41.16 385 SER A C 1
ATOM 3026 O O . SER A 1 385 ? 51.156 35.688 27.891 1 41.16 385 SER A O 1
ATOM 3028 N N . GLN A 1 386 ? 51.875 34.688 26.188 1 37.84 386 GLN A N 1
ATOM 3029 C CA . GLN A 1 386 ? 53.25 34.438 26.625 1 37.84 386 GLN A CA 1
ATOM 3030 C C . GLN A 1 386 ? 54.062 35.719 26.578 1 37.84 386 GLN A C 1
ATOM 3032 O O . GLN A 1 386 ? 54.406 36.219 25.5 1 37.84 386 GLN A O 1
ATOM 3037 N N . SER A 1 387 ? 53.719 36.781 27.312 1 35.66 387 SER A N 1
ATOM 3038 C CA . SER A 1 387 ? 54.562 38 27.438 1 35.66 387 SER A CA 1
ATOM 3039 C C . SER A 1 387 ? 55.969 37.625 27.906 1 35.66 387 SER A C 1
ATOM 3041 O O . SER A 1 387 ? 56.781 38.531 28.156 1 35.66 387 SER A O 1
ATOM 3043 N N . GLY A 1 388 ? 56.281 36.5 28.406 1 28.78 388 GLY A N 1
ATOM 3044 C CA . GLY A 1 388 ? 57.469 36.5 29.219 1 28.78 388 GLY A CA 1
ATOM 3045 C C . GLY A 1 388 ? 58.719 36.781 28.391 1 28.78 388 GLY A C 1
ATOM 3046 O O . GLY A 1 388 ? 59.812 37 28.953 1 28.78 388 GLY A O 1
ATOM 3047 N N . LYS A 1 389 ? 58.938 36.188 27.125 1 37.75 389 LYS A N 1
ATOM 3048 C CA . LYS A 1 389 ? 60.344 36.031 26.844 1 37.75 389 LYS A CA 1
ATOM 3049 C C . LYS A 1 389 ? 61 37.344 26.406 1 37.75 389 LYS A C 1
ATOM 3051 O O . LYS A 1 389 ? 62.188 37.406 26.109 1 37.75 389 LYS A O 1
ATOM 3056 N N . ASP A 1 390 ? 60.281 38.344 25.953 1 29.86 390 ASP A N 1
ATOM 3057 C CA . ASP A 1 390 ? 61.219 39.25 25.266 1 29.86 390 ASP A CA 1
ATOM 3058 C C . ASP A 1 390 ? 61.969 40.094 26.266 1 29.86 390 ASP A C 1
ATOM 3060 O O . ASP A 1 390 ? 62.75 40.969 25.875 1 29.86 390 ASP A O 1
ATOM 3064 N N . VAL A 1 391 ? 61.656 40.281 27.516 1 29.88 391 VAL A N 1
ATOM 3065 C CA . VAL A 1 391 ? 62.438 41.281 28.203 1 29.88 391 VAL A CA 1
ATOM 3066 C C . VAL A 1 391 ? 63.844 40.75 28.484 1 29.88 391 VAL A C 1
ATOM 3068 O O . VAL A 1 391 ? 64.688 41.469 29.016 1 29.88 391 VAL A O 1
ATOM 3071 N N . TRP A 1 392 ? 64.312 39.531 28.109 1 24.89 392 TRP A N 1
ATOM 3072 C CA . TRP A 1 392 ? 65.812 39.688 28.188 1 24.89 392 TRP A CA 1
ATOM 3073 C C . TRP A 1 392 ? 66.375 40.312 26.922 1 24.89 392 TRP A C 1
ATOM 3075 O O . TRP A 1 392 ? 65.812 40.125 25.844 1 24.89 392 TRP A O 1
ATOM 3085 N N . PRO B 1 1 ? 8.258 20.078 -17.766 1 44.09 1 PRO B N 1
ATOM 3086 C CA . PRO B 1 1 ? 8.164 19.438 -16.453 1 44.09 1 PRO B CA 1
ATOM 3087 C C . PRO B 1 1 ? 7.66 18 -16.547 1 44.09 1 PRO B C 1
ATOM 3089 O O . PRO B 1 1 ? 6.68 17.719 -17.25 1 44.09 1 PRO B O 1
ATOM 3092 N N . THR B 1 2 ? 8.57 17.141 -16.312 1 56.56 2 THR B N 1
ATOM 3093 C CA . THR B 1 2 ? 8.156 15.734 -16.406 1 56.56 2 THR B CA 1
ATOM 3094 C C . THR B 1 2 ? 6.977 15.461 -15.484 1 56.56 2 THR B C 1
ATOM 3096 O O . THR B 1 2 ? 7.109 15.523 -14.266 1 56.56 2 THR B O 1
ATOM 3099 N N . LEU B 1 3 ? 5.832 15.539 -16.047 1 57.5 3 LEU B N 1
ATOM 3100 C CA . LEU B 1 3 ? 4.594 15.297 -15.32 1 57.5 3 LEU B CA 1
ATOM 3101 C C . LEU B 1 3 ? 4.535 13.859 -14.812 1 57.5 3 LEU B C 1
ATOM 3103 O O . LEU B 1 3 ? 4.066 13.609 -13.703 1 57.5 3 LEU B O 1
ATOM 3107 N N . ILE B 1 4 ? 4.949 12.883 -15.773 1 57.09 4 ILE B N 1
ATOM 3108 C CA . ILE B 1 4 ? 4.91 11.461 -15.438 1 57.09 4 ILE B CA 1
ATOM 3109 C C . ILE B 1 4 ? 6.277 10.836 -15.695 1 57.09 4 ILE B C 1
ATOM 3111 O O . ILE B 1 4 ? 6.875 11.039 -16.75 1 57.09 4 ILE B O 1
ATOM 3115 N N . GLN B 1 5 ? 6.812 10.406 -14.695 1 52.84 5 GLN B N 1
ATOM 3116 C CA . GLN B 1 5 ? 8.023 9.641 -14.961 1 52.84 5 GLN B CA 1
ATOM 3117 C C . GLN B 1 5 ? 7.703 8.367 -15.742 1 52.84 5 GLN B C 1
ATOM 3119 O O . GLN B 1 5 ? 6.797 7.617 -15.367 1 52.84 5 GLN B O 1
ATOM 3124 N N . LEU B 1 6 ? 8.203 8.258 -16.984 1 52.09 6 LEU B N 1
ATOM 3125 C CA . LEU B 1 6 ? 8.062 7.02 -17.734 1 52.09 6 LEU B CA 1
ATOM 3126 C C . LEU B 1 6 ? 8.5 5.824 -16.891 1 52.09 6 LEU B C 1
ATOM 3128 O O . LEU B 1 6 ? 9.336 5.957 -16 1 52.09 6 LEU B O 1
ATOM 3132 N N . PRO B 1 7 ? 7.789 4.723 -17.188 1 59.12 7 PRO B N 1
ATOM 3133 C CA . PRO B 1 7 ? 8.141 3.559 -16.359 1 59.12 7 PRO B CA 1
ATOM 3134 C C . PRO B 1 7 ? 9.625 3.213 -16.438 1 59.12 7 PRO B C 1
ATOM 3136 O O . PRO B 1 7 ? 10.188 3.117 -17.531 1 59.12 7 PRO B O 1
ATOM 3139 N N . ALA B 1 8 ? 10.383 3.477 -15.477 1 62.84 8 ALA B N 1
ATOM 3140 C CA . ALA B 1 8 ? 11.789 3.137 -15.305 1 62.84 8 ALA B CA 1
ATOM 3141 C C . ALA B 1 8 ? 12.031 1.654 -15.578 1 62.84 8 ALA B C 1
ATOM 3143 O O . ALA B 1 8 ? 11.133 0.829 -15.406 1 62.84 8 ALA B O 1
ATOM 3144 N N . PRO B 1 9 ? 13.141 1.353 -16.312 1 78.75 9 PRO B N 1
ATOM 3145 C CA . PRO B 1 9 ? 13.508 -0.06 -16.422 1 78.75 9 PRO B CA 1
ATOM 3146 C C . PRO B 1 9 ? 13.352 -0.82 -15.109 1 78.75 9 PRO B C 1
ATOM 3148 O O . PRO B 1 9 ? 13.594 -0.259 -14.039 1 78.75 9 PRO B O 1
ATOM 3151 N N . PRO B 1 10 ? 12.891 -2.006 -15.266 1 87.06 10 PRO B N 1
ATOM 3152 C CA . PRO B 1 10 ? 12.562 -2.748 -14.047 1 87.06 10 PRO B CA 1
ATOM 3153 C C . PRO B 1 10 ? 13.781 -3.029 -13.18 1 87.06 10 PRO B C 1
ATOM 3155 O O . PRO B 1 10 ? 13.664 -3.168 -11.961 1 87.06 10 PRO B O 1
ATOM 3158 N N . LEU B 1 11 ? 14.93 -3.156 -13.883 1 93.06 11 LEU B N 1
ATOM 3159 C CA . LEU B 1 11 ? 16.125 -3.469 -13.109 1 93.06 11 LEU B CA 1
ATOM 3160 C C . LEU B 1 11 ? 17.109 -2.301 -13.133 1 93.06 11 LEU B C 1
ATOM 3162 O O . LEU B 1 11 ? 17.312 -1.68 -14.18 1 93.06 11 LEU B O 1
ATOM 3166 N N . SER B 1 12 ? 17.672 -2.035 -12.039 1 90.12 12 SER B N 1
ATOM 3167 C CA . SER B 1 12 ? 18.719 -1.02 -11.945 1 90.12 12 SER B CA 1
ATOM 3168 C C . SER B 1 12 ? 20.047 -1.544 -12.469 1 90.12 12 SER B C 1
ATOM 3170 O O . SER B 1 12 ? 20.203 -2.746 -12.688 1 90.12 12 SER B O 1
ATOM 3172 N N . ARG B 1 13 ? 21.016 -0.62 -12.602 1 90.62 13 ARG B N 1
ATOM 3173 C CA . ARG B 1 13 ? 22.359 -1.004 -13.047 1 90.62 13 ARG B CA 1
ATOM 3174 C C . ARG B 1 13 ? 23.031 -1.892 -12.008 1 90.62 13 ARG B C 1
ATOM 3176 O O . ARG B 1 13 ? 23.75 -2.838 -12.367 1 90.62 13 ARG B O 1
ATOM 3183 N N . HIS B 1 14 ? 22.766 -1.562 -10.836 1 90.94 14 HIS B N 1
ATOM 3184 C CA . HIS B 1 14 ? 23.344 -2.352 -9.75 1 90.94 14 HIS B CA 1
ATOM 3185 C C . HIS B 1 14 ? 22.797 -3.775 -9.758 1 90.94 14 HIS B C 1
ATOM 3187 O O . HIS B 1 14 ? 23.547 -4.734 -9.562 1 90.94 14 HIS B O 1
ATOM 3193 N N . GLN B 1 15 ? 21.625 -3.932 -10.023 1 93.75 15 GLN B N 1
ATOM 3194 C CA . GLN B 1 15 ? 20.984 -5.246 -10.078 1 93.75 15 GLN B CA 1
ATOM 3195 C C . GLN B 1 15 ? 21.516 -6.059 -11.258 1 93.75 15 GLN B C 1
ATOM 3197 O O . GLN B 1 15 ? 21.75 -7.262 -11.133 1 93.75 15 GLN B O 1
ATOM 3202 N N . LEU B 1 16 ? 21.703 -5.398 -12.336 1 95.19 16 LEU B N 1
ATOM 3203 C CA . LEU B 1 16 ? 22.203 -6.074 -13.516 1 95.19 16 LEU B CA 1
ATOM 3204 C C . LEU B 1 16 ? 23.625 -6.586 -13.289 1 95.19 16 LEU B C 1
ATOM 3206 O O . LEU B 1 16 ? 23.984 -7.684 -13.727 1 95.19 16 LEU B O 1
ATOM 3210 N N . LYS B 1 17 ? 24.422 -5.859 -12.586 1 94.94 17 LYS B N 1
ATOM 3211 C CA . LYS B 1 17 ? 25.781 -6.277 -12.266 1 94.94 17 LYS B CA 1
ATOM 3212 C C . LYS B 1 17 ? 25.781 -7.504 -11.359 1 94.94 17 LYS B C 1
ATOM 3214 O O . LYS B 1 17 ? 26.562 -8.438 -11.57 1 94.94 17 LYS B O 1
ATOM 3219 N N . LYS B 1 18 ? 24.953 -7.512 -10.422 1 95.12 18 LYS B N 1
ATOM 3220 C CA . LYS B 1 18 ? 24.844 -8.648 -9.508 1 95.12 18 LYS B CA 1
ATOM 3221 C C . LYS B 1 18 ? 24.344 -9.891 -10.242 1 95.12 18 LYS B C 1
ATOM 3223 O O . LYS B 1 18 ? 24.75 -11.016 -9.922 1 95.12 18 LYS B O 1
ATOM 3228 N N . LEU B 1 19 ? 23.5 -9.648 -11.141 1 95.06 19 LEU B N 1
ATOM 3229 C CA . LEU B 1 19 ? 22.953 -10.75 -11.938 1 95.06 19 LEU B CA 1
ATOM 3230 C C . LEU B 1 19 ? 24.047 -11.43 -12.742 1 95.06 19 LEU B C 1
ATOM 3232 O O . LEU B 1 19 ? 24.031 -12.656 -12.906 1 95.06 19 LEU B O 1
ATOM 3236 N N . GLU B 1 20 ? 24.969 -10.68 -13.148 1 92.94 20 GLU B N 1
ATOM 3237 C CA . GLU B 1 20 ? 26.094 -11.219 -13.906 1 92.94 20 GLU B CA 1
ATOM 3238 C C . GLU B 1 20 ? 26.938 -12.148 -13.047 1 92.94 20 GLU B C 1
ATOM 3240 O O . GLU B 1 20 ? 27.516 -13.109 -13.555 1 92.94 20 GLU B O 1
ATOM 3245 N N . GLU B 1 21 ? 26.938 -11.852 -11.867 1 92.69 21 GLU B N 1
ATOM 3246 C CA . GLU B 1 21 ? 27.766 -12.625 -10.945 1 92.69 21 GLU B CA 1
ATOM 3247 C C . GLU B 1 21 ? 27.016 -13.836 -10.406 1 92.69 21 GLU B C 1
ATOM 3249 O O . GLU B 1 21 ? 27.609 -14.703 -9.766 1 92.69 21 GLU B O 1
ATOM 3254 N N . HIS B 1 22 ? 25.812 -13.969 -10.758 1 93.88 22 HIS B N 1
ATOM 3255 C CA . HIS B 1 22 ? 24.969 -15.031 -10.219 1 93.88 22 HIS B CA 1
ATOM 3256 C C . HIS B 1 22 ? 25.375 -16.391 -10.781 1 93.88 22 HIS B C 1
ATOM 3258 O O . HIS B 1 22 ? 25.656 -16.516 -11.977 1 93.88 22 HIS B O 1
ATOM 3264 N N . ARG B 1 23 ? 25.422 -17.406 -9.828 1 90.75 23 ARG B N 1
ATOM 3265 C CA . ARG B 1 23 ? 25.656 -18.797 -10.188 1 90.75 23 ARG B CA 1
ATOM 3266 C C . ARG B 1 23 ? 24.547 -19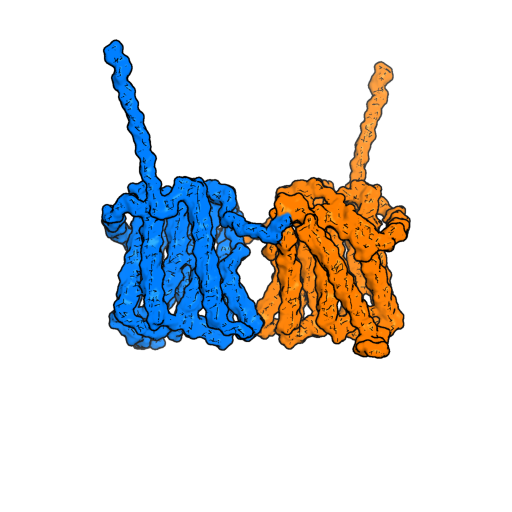.703 -9.648 1 90.75 23 ARG B C 1
ATOM 3268 O O . ARG B 1 23 ? 24.203 -19.625 -8.469 1 90.75 23 ARG B O 1
ATOM 3275 N N . TYR B 1 24 ? 24.047 -20.469 -10.555 1 90.94 24 TYR B N 1
ATOM 3276 C CA . TYR B 1 24 ? 22.984 -21.391 -10.188 1 90.94 24 TYR B CA 1
ATOM 3277 C C . TYR B 1 24 ? 23.5 -22.469 -9.234 1 90.94 24 TYR B C 1
ATOM 3279 O O . TYR B 1 24 ? 24.578 -23.031 -9.438 1 90.94 24 TYR B O 1
ATOM 3287 N N . SER B 1 25 ? 22.75 -22.688 -8.117 1 90.81 25 SER B N 1
ATOM 3288 C CA . SER B 1 25 ? 23.062 -23.719 -7.129 1 90.81 25 SER B CA 1
ATOM 3289 C C . SER B 1 25 ? 21.828 -24.531 -6.758 1 90.81 25 SER B C 1
ATOM 3291 O O . SER B 1 25 ? 20.781 -23.953 -6.445 1 90.81 25 SER B O 1
ATOM 3293 N N . SER B 1 26 ? 21.938 -25.828 -6.875 1 91.69 26 SER B N 1
ATOM 3294 C CA . SER B 1 26 ? 20.859 -26.719 -6.477 1 91.69 26 SER B CA 1
ATOM 3295 C C . SER B 1 26 ? 21.391 -27.922 -5.711 1 91.69 26 SER B C 1
ATOM 3297 O O . SER B 1 26 ? 22.547 -28.297 -5.855 1 91.69 26 SER B O 1
ATOM 3299 N N . ALA B 1 27 ? 20.5 -28.453 -4.809 1 91.12 27 ALA B N 1
ATOM 3300 C CA . ALA B 1 27 ? 20.891 -29.609 -3.998 1 91.12 27 ALA B CA 1
ATOM 3301 C C . ALA B 1 27 ? 19.719 -30.578 -3.838 1 91.12 27 ALA B C 1
ATOM 3303 O O . ALA B 1 27 ? 18.547 -30.156 -3.846 1 91.12 27 ALA B O 1
ATOM 3304 N N . GLY B 1 28 ? 20.078 -31.922 -3.812 1 87.06 28 GLY B N 1
ATOM 3305 C CA . GLY B 1 28 ? 19.062 -32.938 -3.576 1 87.06 28 GLY B CA 1
ATOM 3306 C C . GLY B 1 28 ? 18.562 -33.594 -4.852 1 87.06 28 GLY B C 1
ATOM 3307 O O . GLY B 1 28 ? 18.797 -33.094 -5.949 1 87.06 28 GLY B O 1
ATOM 3308 N N . HIS B 1 29 ? 17.969 -34.812 -4.66 1 87.56 29 HIS B N 1
ATOM 3309 C CA . HIS B 1 29 ? 17.359 -35.531 -5.762 1 87.56 29 HIS B CA 1
ATOM 3310 C C . HIS B 1 29 ? 16.078 -36.25 -5.316 1 87.56 29 HIS B C 1
ATOM 3312 O O . HIS B 1 29 ? 16.016 -36.75 -4.199 1 87.56 29 HIS B O 1
ATOM 3318 N N . SER B 1 30 ? 15.18 -36.219 -6.281 1 90.94 30 SER B N 1
ATOM 3319 C CA . SER B 1 30 ? 13.914 -36.875 -5.953 1 90.94 30 SER B CA 1
ATOM 3320 C C . SER B 1 30 ? 13.961 -38.344 -6.309 1 90.94 30 SER B C 1
ATOM 3322 O O . SER B 1 30 ? 14.898 -38.812 -6.965 1 90.94 30 SER B O 1
ATOM 3324 N N . LEU B 1 31 ? 12.992 -39.094 -5.938 1 93.62 31 LEU B N 1
ATOM 3325 C CA . LEU B 1 31 ? 12.938 -40.531 -6.043 1 93.62 31 LEU B CA 1
ATOM 3326 C C . LEU B 1 31 ? 12.969 -40.969 -7.5 1 93.62 31 LEU B C 1
ATOM 3328 O O . LEU B 1 31 ? 13.688 -41.906 -7.852 1 93.62 31 LEU B O 1
ATOM 3332 N N . LEU B 1 32 ? 12.289 -40.312 -8.359 1 95.56 32 LEU B N 1
ATOM 3333 C CA . LEU B 1 32 ? 12.125 -40.75 -9.734 1 95.56 32 LEU B CA 1
ATOM 3334 C C . LEU B 1 32 ? 13.18 -40.125 -10.641 1 95.56 32 LEU B C 1
ATOM 3336 O O . LEU B 1 32 ? 13.352 -40.562 -11.781 1 95.56 32 LEU B O 1
ATOM 3340 N N . GLU B 1 33 ? 13.844 -39.188 -10.188 1 94 33 GLU B N 1
ATOM 3341 C CA . GLU B 1 33 ? 14.766 -38.406 -11.016 1 94 33 GLU B CA 1
ATOM 3342 C C . GLU B 1 33 ? 15.859 -39.281 -11.609 1 94 33 GLU B C 1
ATOM 3344 O O . GLU B 1 33 ? 16.172 -39.156 -12.797 1 94 33 GLU B O 1
ATOM 3349 N N . PRO B 1 34 ? 16.516 -40.188 -10.828 1 93.75 34 PRO B N 1
ATOM 3350 C CA . PRO B 1 34 ? 17.578 -41.031 -11.422 1 93.75 34 PRO B CA 1
ATOM 3351 C C . PRO B 1 34 ? 17.062 -41.875 -12.578 1 93.75 34 PRO B C 1
ATOM 3353 O O . PRO B 1 34 ? 17.797 -42.094 -13.555 1 93.75 34 PRO B O 1
ATOM 3356 N N . PHE B 1 35 ? 15.906 -42.281 -12.461 1 95.25 35 PHE B N 1
ATOM 3357 C CA . PHE B 1 35 ? 15.32 -43.094 -13.523 1 95.25 35 PHE B CA 1
ATOM 3358 C C . PHE B 1 35 ? 14.961 -42.219 -14.727 1 95.25 35 PHE B C 1
ATOM 3360 O O . PHE B 1 35 ? 15.219 -42.625 -15.867 1 95.25 35 PHE B O 1
ATOM 3367 N N . MET B 1 36 ? 14.406 -41.094 -14.516 1 96.81 36 MET B N 1
ATOM 3368 C CA . MET B 1 36 ? 13.953 -40.219 -15.586 1 96.81 36 MET B CA 1
ATOM 3369 C C . MET B 1 36 ? 15.133 -39.562 -16.297 1 96.81 36 MET B C 1
ATOM 3371 O O . MET B 1 36 ? 15.016 -39.156 -17.469 1 96.81 36 MET B O 1
ATOM 3375 N N . GLN B 1 37 ? 16.219 -39.469 -15.648 1 96.38 37 GLN B N 1
ATOM 3376 C CA . GLN B 1 37 ? 17.422 -38.875 -16.234 1 96.38 37 GLN B CA 1
ATOM 3377 C C . GLN B 1 37 ? 17.828 -39.625 -17.516 1 96.38 37 GLN B C 1
ATOM 3379 O O . GLN B 1 37 ? 18.281 -39 -18.484 1 96.38 37 GLN B O 1
ATOM 3384 N N . HIS B 1 38 ? 17.656 -40.906 -17.516 1 97.12 38 HIS B N 1
ATOM 3385 C CA . HIS B 1 38 ? 17.969 -41.688 -18.703 1 97.12 38 HIS B CA 1
ATOM 3386 C C . HIS B 1 38 ? 17.109 -41.25 -19.875 1 97.12 38 HIS B C 1
ATOM 3388 O O . HIS B 1 38 ? 17.609 -41.062 -20.984 1 97.12 38 HIS B O 1
ATOM 3394 N N . TYR B 1 39 ? 15.945 -41.094 -19.625 1 97.81 39 TYR B N 1
ATOM 3395 C CA . TYR B 1 39 ? 15 -40.688 -20.641 1 97.81 39 TYR B CA 1
ATOM 3396 C C . TYR B 1 39 ? 15.289 -39.25 -21.094 1 97.81 39 TYR B C 1
ATOM 3398 O O . TYR B 1 39 ? 15.289 -38.969 -22.297 1 97.81 39 TYR B O 1
ATOM 3406 N N . TRP B 1 40 ? 15.492 -38.344 -20.188 1 98 40 TRP B N 1
ATOM 3407 C CA . TRP B 1 40 ? 15.734 -36.938 -20.5 1 98 40 TRP B CA 1
ATOM 3408 C C . TRP B 1 40 ? 17.016 -36.781 -21.297 1 98 40 TRP B C 1
ATOM 3410 O O . TRP B 1 40 ? 17.078 -35.969 -22.219 1 98 40 TRP B O 1
ATOM 3420 N N . GLU B 1 41 ? 18.047 -37.562 -20.984 1 97.75 41 GLU B N 1
ATOM 3421 C CA . GLU B 1 41 ? 19.297 -37.5 -21.734 1 97.75 41 GLU B CA 1
ATOM 3422 C C . GLU B 1 41 ? 19.109 -38 -23.172 1 97.75 41 GLU B C 1
ATOM 3424 O O . GLU B 1 41 ? 19.672 -37.406 -24.109 1 97.75 41 GLU B O 1
ATOM 3429 N N . TRP B 1 42 ? 18.344 -39.031 -23.219 1 98.06 42 TRP B N 1
ATOM 3430 C CA . TRP B 1 42 ? 18.016 -39.531 -24.547 1 98.06 42 TRP B CA 1
ATOM 3431 C C . TRP B 1 42 ? 17.234 -38.5 -25.359 1 98.06 42 TRP B C 1
ATOM 3433 O O . TRP B 1 42 ? 17.5 -38.281 -26.531 1 98.06 42 TRP B O 1
ATOM 3443 N N . LEU B 1 43 ? 16.312 -37.875 -24.766 1 98.31 43 LEU B N 1
ATOM 3444 C CA . LEU B 1 43 ? 15.438 -36.906 -25.422 1 98.31 43 LEU B CA 1
ATOM 3445 C C . LEU B 1 43 ? 16.234 -35.688 -25.891 1 98.31 43 LEU B C 1
ATOM 3447 O O . LEU B 1 43 ? 16.047 -35.219 -27.016 1 98.31 43 LEU B O 1
ATOM 3451 N N . VAL B 1 44 ? 17.047 -35.156 -25.062 1 98.06 44 VAL B N 1
ATOM 3452 C CA . VAL B 1 44 ? 17.797 -33.969 -25.406 1 98.06 44 VAL B CA 1
ATOM 3453 C C . VAL B 1 44 ? 18.75 -34.25 -26.547 1 98.06 44 VAL B C 1
ATOM 3455 O O . VAL B 1 44 ? 19.031 -33.375 -27.375 1 98.06 44 VAL B O 1
ATOM 3458 N N . ALA B 1 45 ? 19.266 -35.469 -26.625 1 97.19 45 ALA B N 1
ATOM 3459 C CA . ALA B 1 45 ? 20.172 -35.875 -27.703 1 97.19 45 ALA B CA 1
ATOM 3460 C C . ALA B 1 45 ? 19.484 -35.781 -29.062 1 97.19 45 ALA B C 1
ATOM 3462 O O . ALA B 1 45 ? 20.141 -35.688 -30.094 1 97.19 45 ALA B O 1
ATOM 3463 N N . ARG B 1 46 ? 18.234 -35.75 -29 1 97.75 46 ARG B N 1
ATOM 3464 C CA . ARG B 1 46 ? 17.469 -35.719 -30.25 1 97.75 46 ARG B CA 1
ATOM 3465 C C . ARG B 1 46 ? 17.109 -34.312 -30.625 1 97.75 46 ARG B C 1
ATOM 3467 O O . ARG B 1 46 ? 16.609 -34.062 -31.734 1 97.75 46 ARG B O 1
ATOM 3474 N N . VAL B 1 47 ? 17.328 -33.344 -29.812 1 97.31 47 VAL B N 1
ATOM 3475 C CA . VAL B 1 47 ? 17.031 -31.953 -30.078 1 97.31 47 VAL B CA 1
ATOM 3476 C C . VAL B 1 47 ? 18.188 -31.312 -30.859 1 97.31 47 VAL B C 1
ATOM 3478 O O . VAL B 1 47 ? 19.344 -31.391 -30.438 1 97.31 47 VAL B O 1
ATOM 3481 N N . PRO B 1 48 ? 17.875 -30.703 -31.984 1 96.56 48 PRO B N 1
ATOM 3482 C CA . PRO B 1 48 ? 18.953 -30.031 -32.719 1 96.56 48 PRO B CA 1
ATOM 3483 C C . PRO B 1 48 ? 19.688 -28.984 -31.906 1 96.56 48 PRO B C 1
ATOM 3485 O O . PRO B 1 48 ? 19.078 -28.281 -31.109 1 96.56 48 PRO B O 1
ATOM 3488 N N . ALA B 1 49 ? 20.953 -28.75 -32.188 1 94.06 49 ALA B N 1
ATOM 3489 C CA . ALA B 1 49 ? 21.812 -27.875 -31.406 1 94.06 49 ALA B CA 1
ATOM 3490 C C . ALA B 1 49 ? 21.438 -26.406 -31.641 1 94.06 49 ALA B C 1
ATOM 3492 O O . ALA B 1 49 ? 21.734 -25.547 -30.797 1 94.06 49 ALA B O 1
ATOM 3493 N N . TRP B 1 50 ? 20.734 -26.188 -32.688 1 93.69 50 TRP B N 1
ATOM 3494 C CA . TRP B 1 50 ? 20.438 -24.781 -33 1 93.69 50 TRP B CA 1
ATOM 3495 C C . TRP B 1 50 ? 19.188 -24.312 -32.281 1 93.69 50 TRP B C 1
ATOM 3497 O O . TRP B 1 50 ? 18.875 -23.125 -32.281 1 93.69 50 TRP B O 1
ATOM 3507 N N . ILE B 1 51 ? 18.484 -25.234 -31.641 1 96.19 51 ILE B N 1
ATOM 3508 C CA . ILE B 1 51 ? 17.281 -24.859 -30.891 1 96.19 51 ILE B CA 1
ATOM 3509 C C . ILE B 1 51 ? 17.688 -24.219 -29.562 1 96.19 51 ILE B C 1
ATOM 3511 O O . ILE B 1 51 ? 18.406 -24.812 -28.766 1 96.19 51 ILE B O 1
ATOM 3515 N N . ALA B 1 52 ? 17.219 -22.953 -29.359 1 96.19 52 ALA B N 1
ATOM 3516 C CA . ALA B 1 52 ? 17.516 -22.25 -28.125 1 96.19 52 ALA B CA 1
ATOM 3517 C C . ALA B 1 52 ? 16.812 -22.906 -26.938 1 96.19 52 ALA B C 1
ATOM 3519 O O . ALA B 1 52 ? 15.648 -23.312 -27.047 1 96.19 52 ALA B O 1
ATOM 3520 N N . PRO B 1 53 ? 17.484 -23.031 -25.812 1 97.19 53 PRO B N 1
ATOM 3521 C CA . PRO B 1 53 ? 16.859 -23.594 -24.609 1 97.19 53 PRO B CA 1
ATOM 3522 C C . PRO B 1 53 ? 15.57 -22.891 -24.219 1 97.19 53 PRO B C 1
ATOM 3524 O O . PRO B 1 53 ? 14.594 -23.531 -23.828 1 97.19 53 PRO B O 1
ATOM 3527 N N . ASN B 1 54 ? 15.5 -21.562 -24.328 1 97.81 54 ASN B N 1
ATOM 3528 C CA . ASN B 1 54 ? 14.312 -20.797 -23.969 1 97.81 54 ASN B CA 1
ATOM 3529 C C . ASN B 1 54 ? 13.125 -21.141 -24.859 1 97.81 54 ASN B C 1
ATOM 3531 O O . ASN B 1 54 ? 11.977 -21.016 -24.453 1 97.81 54 ASN B O 1
ATOM 3535 N N . LEU B 1 55 ? 13.43 -21.531 -26.062 1 97.62 55 LEU B N 1
ATOM 3536 C CA . LEU B 1 55 ? 12.359 -21.969 -26.953 1 97.62 55 LEU B CA 1
ATOM 3537 C C . LEU B 1 55 ? 11.75 -23.281 -26.453 1 97.62 55 LEU B C 1
ATOM 3539 O O . LEU B 1 55 ? 10.531 -23.469 -26.547 1 97.62 55 LEU B O 1
ATOM 3543 N N . ILE B 1 56 ? 12.578 -24.172 -26 1 98.31 56 ILE B N 1
ATOM 3544 C CA . ILE B 1 56 ? 12.102 -25.422 -25.422 1 98.31 56 ILE B CA 1
ATOM 3545 C C . ILE B 1 56 ? 11.195 -25.141 -24.234 1 98.31 56 ILE B C 1
ATOM 3547 O O . ILE B 1 56 ? 10.109 -25.719 -24.109 1 98.31 56 ILE B O 1
ATOM 3551 N N . THR B 1 57 ? 11.602 -24.234 -23.375 1 98.38 57 THR B N 1
ATOM 3552 C CA . THR B 1 57 ? 10.836 -23.859 -22.188 1 98.38 57 THR B CA 1
ATOM 3553 C C . THR B 1 57 ? 9.469 -23.297 -22.578 1 98.38 57 THR B C 1
ATOM 3555 O O . THR B 1 57 ? 8.445 -23.703 -22.031 1 98.38 57 THR B O 1
ATOM 3558 N N . ILE B 1 58 ? 9.453 -22.375 -23.547 1 98.25 58 ILE B N 1
ATOM 3559 C CA . ILE B 1 58 ? 8.203 -21.688 -23.875 1 98.25 58 ILE B CA 1
ATOM 3560 C C . ILE B 1 58 ? 7.258 -22.656 -24.578 1 98.25 58 ILE B C 1
ATOM 3562 O O . ILE B 1 58 ? 6.039 -22.578 -24.406 1 98.25 58 ILE B O 1
ATOM 3566 N N . VAL B 1 59 ? 7.781 -23.547 -25.391 1 98.38 59 VAL B N 1
ATOM 3567 C CA . VAL B 1 59 ? 6.945 -24.547 -26.031 1 98.38 59 VAL B CA 1
ATOM 3568 C C . VAL B 1 59 ? 6.312 -25.453 -24.969 1 98.38 59 VAL B C 1
ATOM 3570 O O . VAL B 1 59 ? 5.133 -25.797 -25.062 1 98.38 59 VAL B O 1
ATOM 3573 N N . GLY B 1 60 ? 7.086 -25.828 -24 1 98.69 60 GLY B N 1
ATOM 3574 C CA . GLY B 1 60 ? 6.527 -26.578 -22.891 1 98.69 60 GLY B CA 1
ATOM 3575 C C . GLY B 1 60 ? 5.418 -25.828 -22.172 1 98.69 60 GLY B C 1
ATOM 3576 O O . GLY B 1 60 ? 4.34 -26.391 -21.938 1 98.69 60 GLY B O 1
ATOM 3577 N N . LEU B 1 61 ? 5.656 -24.609 -21.875 1 98.69 61 LEU B N 1
ATOM 3578 C CA . LEU B 1 61 ? 4.656 -23.797 -21.203 1 98.69 61 LEU B CA 1
ATOM 3579 C C . LEU B 1 61 ? 3.387 -23.688 -22.047 1 98.69 61 LEU B C 1
ATOM 3581 O O . LEU B 1 61 ? 2.279 -23.844 -21.531 1 98.69 61 LEU B O 1
ATOM 3585 N N . ALA B 1 62 ? 3.537 -23.391 -23.328 1 98.69 62 ALA B N 1
ATOM 3586 C CA . ALA B 1 62 ? 2.398 -23.25 -24.219 1 98.69 62 ALA B CA 1
ATOM 3587 C C . ALA B 1 62 ? 1.567 -24.531 -24.266 1 98.69 62 ALA B C 1
ATOM 3589 O O . ALA B 1 62 ? 0.336 -24.484 -24.297 1 98.69 62 ALA B O 1
ATOM 3590 N N . THR B 1 63 ? 2.25 -25.625 -24.25 1 98.75 63 THR B N 1
ATOM 3591 C CA . THR B 1 63 ? 1.559 -26.906 -24.266 1 98.75 63 THR B CA 1
ATOM 3592 C C . THR B 1 63 ? 0.702 -27.078 -23.016 1 98.75 63 THR B C 1
ATOM 3594 O O . THR B 1 63 ? -0.465 -27.469 -23.109 1 98.75 63 THR B O 1
ATOM 3597 N N . ASN B 1 64 ? 1.259 -26.797 -21.922 1 98.69 64 ASN B N 1
ATOM 3598 C CA . ASN B 1 64 ? 0.529 -26.906 -20.656 1 98.69 64 ASN B CA 1
ATOM 3599 C C . ASN B 1 64 ? -0.661 -25.953 -20.625 1 98.69 64 ASN B C 1
ATOM 3601 O O . ASN B 1 64 ? -1.769 -26.344 -20.266 1 98.69 64 ASN B O 1
ATOM 3605 N N . ILE B 1 65 ? -0.477 -24.734 -21.031 1 98.75 65 ILE B N 1
ATOM 3606 C CA . ILE B 1 65 ? -1.52 -23.703 -21.016 1 98.75 65 ILE B CA 1
ATOM 3607 C C . ILE B 1 65 ? -2.656 -24.109 -21.953 1 98.75 65 ILE B C 1
ATOM 3609 O O . ILE B 1 65 ? -3.826 -24.094 -21.562 1 98.75 65 ILE B O 1
ATOM 3613 N N . LEU B 1 66 ? -2.344 -24.547 -23.141 1 98.75 66 LEU B N 1
ATOM 3614 C CA . LEU B 1 66 ? -3.348 -24.828 -24.172 1 98.75 66 LEU B CA 1
ATOM 3615 C C . LEU B 1 66 ? -4.191 -26.047 -23.766 1 98.75 66 LEU B C 1
ATOM 3617 O O . LEU B 1 66 ? -5.418 -26.016 -23.906 1 98.75 66 LEU B O 1
ATOM 3621 N N . THR B 1 67 ? -3.576 -27.062 -23.281 1 98.81 67 THR B N 1
ATOM 3622 C CA . THR B 1 67 ? -4.332 -28.25 -22.891 1 98.81 67 THR B CA 1
ATOM 3623 C C . THR B 1 67 ? -5.242 -27.938 -21.703 1 98.81 67 THR B C 1
ATOM 3625 O O . THR B 1 67 ? -6.379 -28.406 -21.641 1 98.81 67 THR B O 1
ATOM 3628 N N . THR B 1 68 ? -4.777 -27.156 -20.781 1 98.81 68 THR B N 1
ATOM 3629 C CA . THR B 1 68 ? -5.582 -26.797 -19.609 1 98.81 68 THR B CA 1
ATOM 3630 C C . THR B 1 68 ? -6.738 -25.891 -20.016 1 98.81 68 THR B C 1
ATOM 3632 O O . THR B 1 68 ? -7.848 -26.016 -19.484 1 98.81 68 THR B O 1
ATOM 3635 N N . LEU B 1 69 ? -6.484 -24.969 -20.969 1 98.81 69 LEU B N 1
ATOM 3636 C CA . LEU B 1 69 ? -7.539 -24.062 -21.406 1 98.81 69 LEU B CA 1
ATOM 3637 C C . LEU B 1 69 ? -8.664 -24.828 -22.094 1 98.81 69 LEU B C 1
ATOM 3639 O O . LEU B 1 69 ? -9.828 -24.453 -22 1 98.81 69 LEU B O 1
ATOM 3643 N N . VAL B 1 70 ? -8.305 -25.891 -22.766 1 98.75 70 VAL B N 1
ATOM 3644 C CA . VAL B 1 70 ? -9.328 -26.75 -23.344 1 98.75 70 VAL B CA 1
ATOM 3645 C C . VAL B 1 70 ? -10.211 -27.328 -22.234 1 98.75 70 VAL B C 1
ATOM 3647 O O . VAL B 1 70 ? -11.438 -27.344 -22.359 1 98.75 70 VAL B O 1
ATOM 3650 N N . LEU B 1 71 ? -9.562 -27.75 -21.25 1 98.31 71 LEU B N 1
ATOM 3651 C CA . LEU B 1 71 ? -10.312 -28.281 -20.109 1 98.31 71 LEU B CA 1
ATOM 3652 C C . LEU B 1 71 ? -11.18 -27.188 -19.484 1 98.31 71 LEU B C 1
ATOM 3654 O O . LEU B 1 71 ? -12.328 -27.453 -19.109 1 98.31 71 LEU B O 1
ATOM 3658 N N . VAL B 1 72 ? -10.703 -25.984 -19.328 1 98.75 72 VAL B N 1
ATOM 3659 C CA . VAL B 1 72 ? -11.438 -24.859 -18.766 1 98.75 72 VAL B CA 1
ATOM 3660 C C . VAL B 1 72 ? -12.648 -24.547 -19.641 1 98.75 72 VAL B C 1
ATOM 3662 O O . VAL B 1 72 ? -13.719 -24.203 -19.125 1 98.75 72 VAL B O 1
ATOM 3665 N N . TYR B 1 73 ? -12.445 -24.656 -20.906 1 98.56 73 TYR B N 1
ATOM 3666 C CA . TYR B 1 73 ? -13.531 -2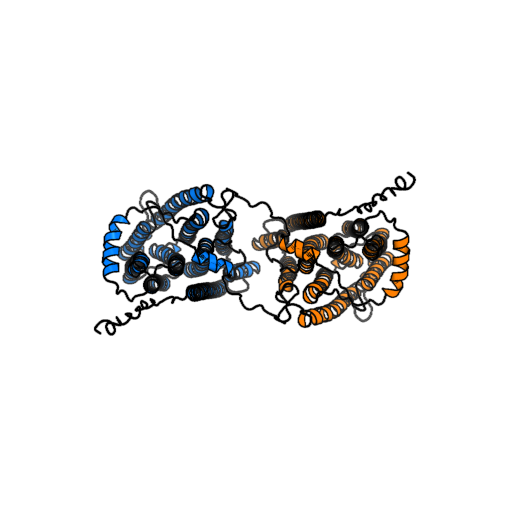4.406 -21.844 1 98.56 73 TYR B CA 1
ATOM 3667 C C . TYR B 1 73 ? -14.688 -25.375 -21.625 1 98.56 73 TYR B C 1
ATOM 3669 O O . TYR B 1 73 ? -15.852 -24.969 -21.609 1 98.56 73 TYR B O 1
ATOM 3677 N N . TYR B 1 74 ? -14.398 -26.594 -21.375 1 98.62 74 TYR B N 1
ATOM 3678 C CA . TYR B 1 74 ? -15.438 -27.609 -21.188 1 98.62 74 TYR B CA 1
ATOM 3679 C C . TYR B 1 74 ? -15.977 -27.578 -19.766 1 98.62 74 TYR B C 1
ATOM 3681 O O . TYR B 1 74 ? -17.141 -27.906 -19.531 1 98.62 74 TYR B O 1
ATOM 3689 N N . CYS B 1 75 ? -15.125 -27.219 -18.875 1 98.69 75 CYS B N 1
ATOM 3690 C CA . CYS B 1 75 ? -15.484 -27.281 -17.469 1 98.69 75 CYS B CA 1
ATOM 3691 C C . CYS B 1 75 ? -15.164 -25.969 -16.766 1 98.69 75 CYS B C 1
ATOM 3693 O O . CYS B 1 75 ? -14.352 -25.938 -15.836 1 98.69 75 CYS B O 1
ATOM 3695 N N . PRO B 1 76 ? -15.828 -24.906 -17.047 1 98.5 76 PRO B N 1
ATOM 3696 C CA . PRO B 1 76 ? -15.508 -23.578 -16.484 1 98.5 76 PRO B CA 1
ATOM 3697 C C . PRO B 1 76 ? -15.773 -23.5 -14.984 1 98.5 76 PRO B C 1
ATOM 3699 O O . PRO B 1 76 ? -15.227 -22.625 -14.305 1 98.5 76 PRO B O 1
ATOM 3702 N N . THR B 1 77 ? -16.609 -24.391 -14.398 1 98.69 77 THR B N 1
ATOM 3703 C CA . THR B 1 77 ? -16.906 -24.328 -12.969 1 98.69 77 THR B CA 1
ATOM 3704 C C . THR B 1 77 ? -16.25 -25.5 -12.234 1 98.69 77 THR B C 1
ATOM 3706 O O . THR B 1 77 ? -16.422 -25.641 -11.023 1 98.69 77 THR B O 1
ATOM 3709 N N . ALA B 1 78 ? -15.594 -26.391 -13.031 1 98.69 78 ALA B N 1
ATOM 3710 C CA . ALA B 1 78 ? -14.891 -27.547 -12.477 1 98.69 78 ALA B CA 1
ATOM 3711 C C . ALA B 1 78 ? -15.875 -28.547 -11.859 1 98.69 78 ALA B C 1
ATOM 3713 O O . ALA B 1 78 ? -15.555 -29.203 -10.867 1 98.69 78 ALA B O 1
ATOM 3714 N N . THR B 1 79 ? -17.125 -28.484 -12.328 1 98.38 79 THR B N 1
ATOM 3715 C CA . THR B 1 79 ? -18.141 -29.438 -11.891 1 98.38 79 THR B CA 1
ATOM 3716 C C . THR B 1 79 ? -18.562 -30.344 -13.047 1 98.38 79 THR B C 1
ATOM 3718 O O . THR B 1 79 ? -19.141 -31.406 -12.82 1 98.38 79 THR B O 1
ATOM 3721 N N . GLU B 1 80 ? -18.25 -29.906 -14.203 1 98.19 80 GLU B N 1
ATOM 3722 C CA . GLU B 1 80 ? -18.656 -30.609 -15.414 1 98.19 80 GLU B CA 1
ATOM 3723 C C . GLU B 1 80 ? -17.703 -31.75 -15.75 1 98.19 80 GLU B C 1
ATOM 3725 O O . GLU B 1 80 ? -16.625 -31.875 -15.148 1 98.19 80 GLU B O 1
ATOM 3730 N N . GLN B 1 81 ? -18.156 -32.531 -16.641 1 98.06 81 GLN B N 1
ATOM 3731 C CA . GLN B 1 81 ? -17.312 -33.594 -17.188 1 98.06 81 GLN B CA 1
ATOM 3732 C C . GLN B 1 81 ? -16.875 -33.25 -18.609 1 98.06 81 GLN B C 1
ATOM 3734 O O . GLN B 1 81 ? -17.703 -32.938 -19.469 1 98.06 81 GLN B O 1
ATOM 3739 N N . ALA B 1 82 ? -15.617 -33.312 -18.812 1 98.5 82 ALA B N 1
ATOM 3740 C CA . ALA B 1 82 ? -15.062 -33.062 -20.141 1 98.5 82 ALA B CA 1
ATOM 3741 C C . ALA B 1 82 ? -14.992 -34.375 -20.953 1 98.5 82 ALA B C 1
ATOM 3743 O O . ALA B 1 82 ? -15.109 -35.469 -20.406 1 98.5 82 ALA B O 1
ATOM 3744 N N . PRO B 1 83 ? -14.914 -34.188 -22.312 1 98.12 83 PRO B N 1
ATOM 3745 C CA . PRO B 1 83 ? -14.711 -35.406 -23.109 1 98.12 83 PRO B CA 1
ATOM 3746 C C . PRO B 1 83 ? -13.398 -36.094 -22.797 1 98.12 83 PRO B C 1
ATOM 3748 O O . PRO B 1 83 ? -12.438 -35.469 -22.344 1 98.12 83 PRO B O 1
ATOM 3751 N N . LEU B 1 84 ? -13.422 -37.344 -23.047 1 97.69 84 LEU B N 1
ATOM 3752 C CA . LEU B 1 84 ? -12.289 -38.188 -22.75 1 97.69 84 LEU B CA 1
ATOM 3753 C C . LEU B 1 84 ? -11 -37.625 -23.328 1 97.69 84 LEU B C 1
ATOM 3755 O O . LEU B 1 84 ? -9.961 -37.625 -22.656 1 97.69 84 LEU B O 1
ATOM 3759 N N . TRP B 1 85 ? -11.031 -37.156 -24.516 1 98.12 85 TRP B N 1
ATOM 3760 C CA . TRP B 1 85 ? -9.82 -36.688 -25.203 1 98.12 85 TRP B CA 1
ATOM 3761 C C . TRP B 1 85 ? -9.242 -35.469 -24.516 1 98.12 85 TRP B C 1
ATOM 3763 O O . TRP B 1 85 ? -8.031 -35.219 -24.594 1 98.12 85 TRP B O 1
ATOM 3773 N N . ALA B 1 86 ? -10.062 -34.656 -23.875 1 98.69 86 ALA B N 1
ATOM 3774 C CA . ALA B 1 86 ? -9.578 -33.469 -23.172 1 98.69 86 ALA B CA 1
ATOM 3775 C C . ALA B 1 86 ? -8.703 -33.844 -21.984 1 98.69 86 ALA B C 1
ATOM 3777 O O . ALA B 1 86 ? -7.645 -33.25 -21.766 1 98.69 86 ALA B O 1
ATOM 3778 N N . TYR B 1 87 ? -9.109 -34.844 -21.25 1 98.69 87 TYR B N 1
ATOM 3779 C CA . TYR B 1 87 ? -8.32 -35.312 -20.125 1 98.69 87 TYR B CA 1
ATOM 3780 C C . TYR B 1 87 ? -7.012 -35.938 -20.609 1 98.69 87 TYR B C 1
ATOM 3782 O O . TYR B 1 87 ? -5.957 -35.719 -20.016 1 98.69 87 TYR B O 1
ATOM 3790 N N . LEU B 1 88 ? -7.129 -36.719 -21.641 1 98.62 88 LEU B N 1
ATOM 3791 C CA . LEU B 1 88 ? -5.945 -37.344 -22.203 1 98.62 88 LEU B CA 1
ATOM 3792 C C . LEU B 1 88 ? -4.957 -36.312 -22.719 1 98.62 88 LEU B C 1
ATOM 3794 O O . LEU B 1 88 ? -3.742 -36.469 -22.562 1 98.62 88 LEU B O 1
ATOM 3798 N N . SER B 1 89 ? -5.5 -35.312 -23.359 1 98.69 89 SER B N 1
ATOM 3799 C CA . SER B 1 89 ? -4.637 -34.25 -23.844 1 98.69 89 SER B CA 1
ATOM 3800 C C . SER B 1 89 ? -3.898 -33.562 -22.703 1 98.69 89 SER B C 1
ATOM 3802 O O . SER B 1 89 ? -2.742 -33.156 -22.844 1 98.69 89 SER B O 1
ATOM 3804 N N . CYS B 1 90 ? -4.523 -33.438 -21.562 1 98.81 90 CYS B N 1
ATOM 3805 C CA . CYS B 1 90 ? -3.873 -32.812 -20.406 1 98.81 90 CYS B CA 1
ATOM 3806 C C . CYS B 1 90 ? -2.809 -33.75 -19.844 1 98.81 90 CYS B C 1
ATOM 3808 O O . CYS B 1 90 ? -1.74 -33.312 -19.422 1 98.81 90 CYS B O 1
ATOM 3810 N N . ALA B 1 91 ? -3.09 -35 -19.781 1 98.81 91 ALA B N 1
ATOM 3811 C CA . ALA B 1 91 ? -2.102 -35.969 -19.312 1 98.81 91 ALA B CA 1
ATOM 3812 C C . ALA B 1 91 ? -0.86 -35.969 -20.203 1 98.81 91 ALA B C 1
ATOM 3814 O O . ALA B 1 91 ? 0.262 -35.844 -19.703 1 98.81 91 ALA B O 1
ATOM 3815 N N . VAL B 1 92 ? -1.09 -36.062 -21.484 1 98.75 92 VAL B N 1
ATOM 3816 C CA . VAL B 1 92 ? 0.007 -36.062 -22.453 1 98.75 92 VAL B CA 1
ATOM 3817 C C . VAL B 1 92 ? 0.708 -34.688 -22.438 1 98.75 92 VAL B C 1
ATOM 3819 O O . VAL B 1 92 ? 1.938 -34.625 -22.484 1 98.75 92 VAL B O 1
ATOM 3822 N N . GLY B 1 93 ? -0.084 -33.688 -22.406 1 98.81 93 GLY B N 1
ATOM 3823 C CA . GLY B 1 93 ? 0.473 -32.344 -22.359 1 98.81 93 GLY B CA 1
ATOM 3824 C C . GLY B 1 93 ? 1.373 -32.094 -21.172 1 98.81 93 GLY B C 1
ATOM 3825 O O . GLY B 1 93 ? 2.441 -31.5 -21.297 1 98.81 93 GLY B O 1
ATOM 3826 N N . LEU B 1 94 ? 0.952 -32.562 -20 1 98.81 94 LEU B N 1
ATOM 3827 C CA . LEU B 1 94 ? 1.771 -32.375 -18.812 1 98.81 94 LEU B CA 1
ATOM 3828 C C . LEU B 1 94 ? 3.061 -33.188 -18.922 1 98.81 94 LEU B C 1
ATOM 3830 O O . LEU B 1 94 ? 4.117 -32.75 -18.453 1 98.81 94 LEU B O 1
ATOM 3834 N N . PHE B 1 95 ? 2.959 -34.344 -19.469 1 98.75 95 PHE B N 1
ATOM 3835 C CA . PHE B 1 95 ? 4.156 -35.125 -19.672 1 98.75 95 PHE B CA 1
ATOM 3836 C C . PHE B 1 95 ? 5.117 -34.438 -20.641 1 98.75 95 PHE B C 1
ATOM 3838 O O . PHE B 1 95 ? 6.332 -34.469 -20.422 1 98.75 95 PHE B O 1
ATOM 3845 N N . ILE B 1 96 ? 4.605 -33.906 -21.688 1 98.69 96 ILE B N 1
ATOM 3846 C CA . ILE B 1 96 ? 5.418 -33.156 -22.641 1 98.69 96 ILE B CA 1
ATOM 3847 C C . ILE B 1 96 ? 6.062 -31.953 -21.938 1 98.69 96 ILE B C 1
ATOM 3849 O O . ILE B 1 96 ? 7.266 -31.719 -22.078 1 98.69 96 ILE B O 1
ATOM 3853 N N . TYR B 1 97 ? 5.266 -31.219 -21.188 1 98.69 97 TYR B N 1
ATOM 3854 C CA . TYR B 1 97 ? 5.801 -30.094 -20.438 1 98.69 97 TYR B CA 1
ATOM 3855 C C . TYR B 1 97 ? 6.93 -30.547 -19.516 1 98.69 97 TYR B C 1
ATOM 3857 O O . TYR B 1 97 ? 7.996 -29.922 -19.484 1 98.69 97 TYR B O 1
ATOM 3865 N N . GLN B 1 98 ? 6.648 -31.594 -18.734 1 98.38 98 GLN B N 1
ATOM 3866 C CA . GLN B 1 98 ? 7.652 -32.125 -17.828 1 98.38 98 GLN B CA 1
ATOM 3867 C C . GLN B 1 98 ? 8.938 -32.469 -18.562 1 98.38 98 GLN B C 1
ATOM 3869 O O . GLN B 1 98 ? 10.039 -32.188 -18.078 1 98.38 98 GLN B O 1
ATOM 3874 N N . SER B 1 99 ? 8.852 -33.094 -19.688 1 98.5 99 SER B N 1
ATOM 3875 C CA . SER B 1 99 ? 10 -33.531 -20.469 1 98.5 99 SER B CA 1
ATOM 3876 C C . SER B 1 99 ? 10.781 -32.344 -21 1 98.5 99 SER B C 1
ATOM 3878 O O . SER B 1 99 ? 12.008 -32.312 -20.906 1 98.5 99 SER B O 1
ATOM 3880 N N . LEU B 1 100 ? 10.078 -31.406 -21.516 1 98.62 100 LEU B N 1
ATOM 3881 C CA . LEU B 1 100 ? 10.734 -30.234 -22.078 1 98.62 100 LEU B CA 1
ATOM 3882 C C . LEU B 1 100 ? 11.375 -29.391 -20.984 1 98.62 100 LEU B C 1
ATOM 3884 O O . LEU B 1 100 ? 12.453 -28.828 -21.172 1 98.62 100 LEU B O 1
ATOM 3888 N N . ASP B 1 101 ? 10.734 -29.312 -19.859 1 97.69 101 ASP B N 1
ATOM 3889 C CA . ASP B 1 101 ? 11.258 -28.609 -18.703 1 97.69 101 ASP B CA 1
ATOM 3890 C C . ASP B 1 101 ? 12.555 -29.25 -18.203 1 97.69 101 ASP B C 1
ATOM 3892 O O . ASP B 1 101 ? 13.469 -28.547 -17.766 1 97.69 101 ASP B O 1
ATOM 3896 N N . ALA B 1 102 ? 12.641 -30.5 -18.281 1 97 102 ALA B N 1
ATOM 3897 C CA . ALA B 1 102 ? 13.805 -31.234 -17.797 1 97 102 ALA B CA 1
ATOM 3898 C C . ALA B 1 102 ? 14.984 -31.094 -18.75 1 97 102 ALA B C 1
ATOM 3900 O O . ALA B 1 102 ? 16.141 -31.203 -18.328 1 97 102 ALA B O 1
ATOM 3901 N N . ILE B 1 103 ? 14.742 -30.812 -20 1 98.06 103 ILE B N 1
ATOM 3902 C CA . ILE B 1 103 ? 15.859 -30.906 -20.922 1 98.06 103 ILE B CA 1
ATOM 3903 C C . ILE B 1 103 ? 16.312 -29.516 -21.344 1 98.06 103 ILE B C 1
ATOM 3905 O O . ILE B 1 103 ? 17.359 -29.359 -21.984 1 98.06 103 ILE B O 1
ATOM 3909 N N . ASP B 1 104 ? 15.523 -28.453 -21.094 1 97.38 104 ASP B N 1
ATOM 3910 C CA . ASP B 1 104 ? 15.938 -27.125 -21.516 1 97.38 104 ASP B CA 1
ATOM 3911 C C . ASP B 1 104 ? 17.281 -26.734 -20.906 1 97.38 104 ASP B C 1
ATOM 3913 O O . ASP B 1 104 ? 18.156 -26.203 -21.594 1 97.38 104 ASP B O 1
ATOM 3917 N N . GLY B 1 105 ? 17.484 -27.078 -19.609 1 95.81 105 GLY B N 1
ATOM 3918 C CA . GLY B 1 105 ? 18.781 -26.859 -18.984 1 95.81 105 GLY B CA 1
ATOM 3919 C C . GLY B 1 105 ? 19.875 -27.734 -19.562 1 95.81 105 GLY B C 1
ATOM 3920 O O . GLY B 1 105 ? 21.016 -27.297 -19.719 1 95.81 105 GLY B O 1
ATOM 3921 N N . LYS B 1 106 ? 19.516 -28.922 -19.844 1 96.75 106 LYS B N 1
ATOM 3922 C CA . LYS B 1 106 ? 20.469 -29.844 -20.469 1 96.75 106 LYS B CA 1
ATOM 3923 C C . LYS B 1 106 ? 20.891 -29.328 -21.844 1 96.75 106 LYS B C 1
ATOM 3925 O O . LYS B 1 106 ? 22.062 -29.469 -22.219 1 96.75 106 LYS B O 1
ATOM 3930 N N . GLN B 1 107 ? 19.922 -28.812 -22.562 1 97.19 107 GLN B N 1
ATOM 3931 C CA . GLN B 1 107 ? 20.234 -28.219 -23.859 1 97.19 107 GLN B CA 1
ATOM 3932 C C . GLN B 1 107 ? 21.141 -27 -23.703 1 97.19 107 GLN B C 1
ATOM 3934 O O . GLN B 1 107 ? 22.062 -26.812 -24.5 1 97.19 107 GLN B O 1
ATOM 3939 N N . ALA B 1 108 ? 20.922 -26.188 -22.703 1 95.75 108 ALA B N 1
ATOM 3940 C CA . ALA B 1 108 ? 21.75 -25.016 -22.453 1 95.75 108 ALA B CA 1
ATOM 3941 C C . ALA B 1 108 ? 23.188 -25.422 -22.172 1 95.75 108 ALA B C 1
ATOM 3943 O O . ALA B 1 108 ? 24.125 -24.812 -22.688 1 95.75 108 ALA B O 1
ATOM 3944 N N . ARG B 1 109 ? 23.344 -26.453 -21.406 1 94.69 109 ARG B N 1
ATOM 3945 C CA . ARG B 1 109 ? 24.672 -26.938 -21.062 1 94.69 109 ARG B CA 1
ATOM 3946 C C . ARG B 1 109 ? 25.359 -27.562 -22.266 1 94.69 109 ARG B C 1
ATOM 3948 O O . ARG B 1 109 ? 26.547 -27.312 -22.516 1 94.69 109 ARG B O 1
ATOM 3955 N N . ARG B 1 110 ? 24.609 -28.266 -22.984 1 94.62 110 ARG B N 1
ATOM 3956 C CA . ARG B 1 110 ? 25.172 -28.984 -24.125 1 94.62 110 ARG B CA 1
ATOM 3957 C C . ARG B 1 110 ? 25.609 -28.031 -25.219 1 94.62 110 ARG B C 1
ATOM 3959 O O . ARG B 1 110 ? 26.531 -28.328 -25.984 1 94.62 110 ARG B O 1
ATOM 3966 N N . THR B 1 111 ? 25 -26.906 -25.281 1 94.06 111 THR B N 1
ATOM 3967 C CA . THR B 1 111 ? 25.297 -25.938 -26.344 1 94.06 111 THR B CA 1
ATOM 3968 C C . THR B 1 111 ? 26.094 -24.766 -25.797 1 94.06 111 THR B C 1
ATOM 3970 O O . THR B 1 111 ? 26.281 -23.766 -26.5 1 94.06 111 THR B O 1
ATOM 3973 N N . ASN B 1 112 ? 26.516 -24.781 -24.516 1 92.5 112 ASN B N 1
ATOM 3974 C CA . ASN B 1 112 ? 27.297 -23.75 -23.844 1 92.5 112 ASN B CA 1
ATOM 3975 C C . ASN B 1 112 ? 26.562 -22.422 -23.844 1 92.5 112 ASN B C 1
ATOM 3977 O O . ASN B 1 112 ? 27.156 -21.375 -24.141 1 92.5 112 ASN B O 1
ATOM 3981 N N . ASN B 1 113 ? 25.297 -22.5 -23.609 1 92.75 113 ASN B N 1
ATOM 3982 C CA . ASN B 1 113 ? 24.453 -21.312 -23.562 1 92.75 113 ASN B CA 1
ATOM 3983 C C . ASN B 1 113 ? 23.75 -21.156 -22.219 1 92.75 113 ASN B C 1
ATOM 3985 O O . ASN B 1 113 ? 22.609 -20.703 -22.156 1 92.75 113 ASN B O 1
ATOM 3989 N N . SER B 1 114 ? 24.422 -21.625 -21.172 1 93.06 114 SER B N 1
ATOM 3990 C CA . SER B 1 114 ? 23.906 -21.438 -19.828 1 93.06 114 SER B CA 1
ATOM 3991 C C . SER B 1 114 ? 24.062 -20 -19.359 1 93.06 114 SER B C 1
ATOM 3993 O O . SER B 1 114 ? 25.188 -19.484 -19.312 1 93.06 114 SER B O 1
ATOM 3995 N N . THR B 1 115 ? 22.922 -19.375 -19.141 1 94.69 115 THR B N 1
ATOM 3996 C CA . THR B 1 115 ? 22.953 -17.969 -18.703 1 94.69 115 THR B CA 1
ATOM 3997 C C . THR B 1 115 ? 21.969 -17.75 -17.562 1 94.69 115 THR B C 1
ATOM 3999 O O . THR B 1 115 ? 21.047 -18.531 -17.375 1 94.69 115 THR B O 1
ATOM 4002 N N . PRO B 1 116 ? 22.172 -16.672 -16.797 1 95.81 116 PRO B N 1
ATOM 4003 C CA . PRO B 1 116 ? 21.172 -16.297 -15.789 1 95.81 116 PRO B CA 1
ATOM 4004 C C . PRO B 1 116 ? 19.797 -16 -16.391 1 95.81 116 PRO B C 1
ATOM 4006 O O . PRO B 1 116 ? 18.781 -16.25 -15.75 1 95.81 116 PRO B O 1
ATOM 4009 N N . LEU B 1 117 ? 19.812 -15.508 -17.594 1 96.25 117 LEU B N 1
ATOM 4010 C CA . LEU B 1 117 ? 18.547 -15.266 -18.266 1 96.25 117 LEU B CA 1
ATOM 4011 C C . LEU B 1 117 ? 17.766 -16.562 -18.438 1 96.25 117 LEU B C 1
ATOM 4013 O O . LEU B 1 117 ? 16.562 -16.594 -18.203 1 96.25 117 LEU B O 1
ATOM 4017 N N . GLY B 1 118 ? 18.484 -17.578 -18.922 1 96.5 118 GLY B N 1
ATOM 4018 C CA . GLY B 1 118 ? 17.828 -18.859 -19.078 1 96.5 118 GLY B CA 1
ATOM 4019 C C . GLY B 1 118 ? 17.219 -19.391 -17.797 1 96.5 118 GLY B C 1
ATOM 4020 O O . GLY B 1 118 ? 16.125 -19.938 -17.797 1 96.5 118 GLY B O 1
ATOM 4021 N N . GLU B 1 119 ? 17.922 -19.266 -16.75 1 95.5 119 GLU B N 1
ATOM 4022 C CA . GLU B 1 119 ? 17.422 -19.688 -15.445 1 95.5 119 GLU B CA 1
ATOM 4023 C C . GLU B 1 119 ? 16.156 -18.922 -15.07 1 95.5 119 GLU B C 1
ATOM 4025 O O . GLU B 1 119 ? 15.172 -19.516 -14.648 1 95.5 119 GLU B O 1
ATOM 4030 N N . LEU B 1 120 ? 16.25 -17.641 -15.148 1 96.44 120 LEU B N 1
ATOM 4031 C CA . LEU B 1 120 ? 15.109 -16.781 -14.852 1 96.44 120 LEU B CA 1
ATOM 4032 C C . LEU B 1 120 ? 13.914 -17.141 -15.727 1 96.44 120 LEU B C 1
ATOM 4034 O O . LEU B 1 120 ? 12.789 -17.234 -15.234 1 96.44 120 LEU B O 1
ATOM 4038 N N . PHE B 1 121 ? 14.156 -17.312 -16.969 1 97.06 121 PHE B N 1
ATOM 4039 C CA . PHE B 1 121 ? 13.117 -17.656 -17.938 1 97.06 121 PHE B CA 1
ATOM 4040 C C . PHE B 1 121 ? 12.445 -18.984 -17.562 1 97.06 121 PHE B C 1
ATOM 4042 O O . PHE B 1 121 ? 11.219 -19.094 -17.578 1 97.06 121 PHE B O 1
ATOM 4049 N N . ASP B 1 122 ? 13.25 -19.922 -17.234 1 97.44 122 ASP B N 1
ATOM 4050 C CA . ASP B 1 122 ? 12.781 -21.25 -16.844 1 97.44 122 ASP B CA 1
ATOM 4051 C C . ASP B 1 122 ? 11.891 -21.172 -15.609 1 97.44 122 ASP B C 1
ATOM 4053 O O . ASP B 1 122 ? 10.711 -21.531 -15.664 1 97.44 122 ASP B O 1
ATOM 4057 N N . HIS B 1 123 ? 12.375 -20.578 -14.539 1 96.81 123 HIS B N 1
ATOM 4058 C CA . HIS B 1 123 ? 11.633 -20.531 -13.289 1 96.81 123 HIS B CA 1
ATOM 4059 C C . HIS B 1 123 ? 10.43 -19.594 -13.398 1 96.81 123 HIS B C 1
ATOM 4061 O O . HIS B 1 123 ? 9.398 -19.828 -12.766 1 96.81 123 HIS B O 1
ATOM 4067 N N . GLY B 1 124 ? 10.539 -18.547 -14.172 1 97.69 124 GLY B N 1
ATOM 4068 C CA . GLY B 1 124 ? 9.391 -17.688 -14.43 1 97.69 124 GLY B CA 1
ATOM 4069 C C . GLY B 1 124 ? 8.25 -18.406 -15.125 1 97.69 124 GLY B C 1
ATOM 4070 O O . GLY B 1 124 ? 7.094 -18.281 -14.727 1 97.69 124 GLY B O 1
ATOM 4071 N N . CYS B 1 125 ? 8.602 -19.141 -16.094 1 98 125 CYS B N 1
ATOM 4072 C CA . CYS B 1 125 ? 7.598 -19.922 -16.828 1 98 125 CYS B CA 1
ATOM 4073 C C . CYS B 1 125 ? 7.012 -21.016 -15.945 1 98 125 CYS B C 1
ATOM 4075 O O . CYS B 1 125 ? 5.82 -21.312 -16.031 1 98 125 CYS B O 1
ATOM 4077 N N . ASP B 1 126 ? 7.816 -21.578 -15.109 1 98.06 126 ASP B N 1
ATOM 4078 C CA . ASP B 1 126 ? 7.348 -22.609 -14.195 1 98.06 126 ASP B CA 1
ATOM 4079 C C . ASP B 1 126 ? 6.289 -22.078 -13.242 1 98.06 126 ASP B C 1
ATOM 4081 O O . ASP B 1 126 ? 5.352 -22.781 -12.875 1 98.06 126 ASP B O 1
ATOM 4085 N N . SER B 1 127 ? 6.477 -20.859 -12.812 1 98.12 127 SER B N 1
ATOM 4086 C CA . SER B 1 127 ? 5.508 -20.266 -11.898 1 98.12 127 SER B CA 1
ATOM 4087 C C . SER B 1 127 ? 4.129 -20.156 -12.547 1 98.12 127 SER B C 1
ATOM 4089 O O . SER B 1 127 ? 3.115 -20.438 -11.906 1 98.12 127 SER B O 1
ATOM 4091 N N . LEU B 1 128 ? 4.113 -19.812 -13.812 1 98.5 128 LEU B N 1
ATOM 4092 C CA . LEU B 1 128 ? 2.848 -19.719 -14.531 1 98.5 128 LEU B CA 1
ATOM 4093 C C . LEU B 1 128 ? 2.283 -21.109 -14.82 1 98.5 128 LEU B C 1
ATOM 4095 O O . LEU B 1 128 ? 1.076 -21.328 -14.703 1 98.5 128 LEU B O 1
ATOM 4099 N N . SER B 1 129 ? 3.164 -22 -15.195 1 98.69 129 SER B N 1
ATOM 4100 C CA . SER B 1 129 ? 2.738 -23.359 -15.461 1 98.69 129 SER B CA 1
ATOM 4101 C C . SER B 1 129 ? 2.061 -23.984 -14.242 1 98.69 129 SER B C 1
ATOM 4103 O O . SER B 1 129 ? 1.089 -24.734 -14.375 1 98.69 129 SER B O 1
ATOM 4105 N N . THR B 1 130 ? 2.572 -23.672 -13.086 1 98.38 130 THR B N 1
ATOM 4106 C CA . THR B 1 130 ? 2.021 -24.188 -11.836 1 98.38 130 THR B CA 1
ATOM 4107 C C . THR B 1 130 ? 0.554 -23.797 -11.688 1 98.38 130 THR B C 1
ATOM 4109 O O . THR B 1 130 ? -0.267 -24.594 -11.242 1 98.38 130 THR B O 1
ATOM 4112 N N . VAL B 1 131 ? 0.184 -22.625 -12.047 1 98.75 131 VAL B N 1
ATOM 4113 C CA . VAL B 1 131 ? -1.19 -22.141 -11.961 1 98.75 131 VAL B CA 1
ATOM 4114 C C . VAL B 1 131 ? -2.105 -23.031 -12.805 1 98.75 131 VAL B C 1
ATOM 4116 O O . VAL B 1 131 ? -3.148 -23.484 -12.328 1 98.75 131 VAL B O 1
ATOM 4119 N N . PHE B 1 132 ? -1.665 -23.344 -14 1 98.88 132 PHE B N 1
ATOM 4120 C CA . PHE B 1 132 ? -2.49 -24.109 -14.93 1 98.88 132 PHE B CA 1
ATOM 4121 C C . PHE B 1 132 ? -2.535 -25.578 -14.531 1 98.88 132 PHE B C 1
ATOM 4123 O O . PHE B 1 132 ? -3.568 -26.234 -14.672 1 98.88 132 PHE B O 1
ATOM 4130 N N . VAL B 1 133 ? -1.467 -26.047 -14.039 1 98.62 133 VAL B N 1
ATOM 4131 C CA . VAL B 1 133 ? -1.414 -27.438 -13.633 1 98.62 133 VAL B CA 1
ATOM 4132 C C . VAL B 1 133 ? -2.365 -27.672 -12.453 1 98.62 133 VAL B C 1
ATOM 4134 O O . VAL B 1 133 ? -3.148 -28.625 -12.461 1 98.62 133 VAL B O 1
ATOM 4137 N N . VAL B 1 134 ? -2.316 -26.828 -11.469 1 98.38 134 VAL B N 1
ATOM 4138 C CA . VAL B 1 134 ? -3.17 -27 -10.297 1 98.38 134 VAL B CA 1
ATOM 4139 C C . VAL B 1 134 ? -4.633 -26.828 -10.688 1 98.38 134 VAL B C 1
ATOM 4141 O O . VAL B 1 134 ? -5.508 -27.547 -10.211 1 98.38 134 VAL B O 1
ATOM 4144 N N . LEU B 1 135 ? -4.867 -25.859 -11.539 1 98.81 135 LEU B N 1
ATOM 4145 C CA . LEU B 1 135 ? -6.23 -25.641 -12.008 1 98.81 135 LEU B CA 1
ATOM 4146 C C . LEU B 1 135 ? -6.75 -26.859 -12.758 1 98.81 135 LEU B C 1
ATOM 4148 O O . LEU B 1 135 ? -7.848 -27.344 -12.469 1 98.81 135 LEU B O 1
ATOM 4152 N N . GLY B 1 136 ? -5.969 -27.359 -13.711 1 98.88 136 GLY B N 1
ATOM 4153 C CA . GLY B 1 136 ? -6.355 -28.547 -14.469 1 98.88 136 GLY B CA 1
ATOM 4154 C C . GLY B 1 136 ? -6.637 -29.75 -13.594 1 98.88 136 GLY B C 1
ATOM 4155 O O . GLY B 1 136 ? -7.586 -30.5 -13.836 1 98.88 136 GLY B O 1
ATOM 4156 N N . THR B 1 137 ? -5.871 -29.906 -12.625 1 98.62 137 THR B N 1
ATOM 4157 C CA . THR B 1 137 ? -6.043 -31.031 -11.711 1 98.62 137 THR B CA 1
ATOM 4158 C C . THR B 1 137 ? -7.363 -30.906 -10.953 1 98.62 137 THR B C 1
ATOM 4160 O O . THR B 1 137 ? -8.094 -31.891 -10.812 1 98.62 137 THR B O 1
ATOM 4163 N N . CYS B 1 138 ? -7.676 -29.766 -10.469 1 98.69 138 CYS B N 1
ATOM 4164 C CA . CYS B 1 138 ? -8.922 -29.531 -9.734 1 98.69 138 CYS B CA 1
ATOM 4165 C C . CYS B 1 138 ? -10.125 -29.766 -10.641 1 98.69 138 CYS B C 1
ATOM 4167 O O . CYS B 1 138 ? -11.156 -30.281 -10.188 1 98.69 138 CYS B O 1
ATOM 4169 N N . ILE B 1 139 ? -9.969 -29.344 -11.883 1 98.75 139 ILE B N 1
ATOM 4170 C CA . ILE B 1 139 ? -11.047 -29.594 -12.844 1 98.75 139 ILE B CA 1
ATOM 4171 C C . ILE B 1 139 ? -11.211 -31.094 -13.062 1 98.75 139 ILE B C 1
ATOM 4173 O O . ILE B 1 139 ? -12.336 -31.594 -13.047 1 98.75 139 ILE B O 1
ATOM 4177 N N . ALA B 1 140 ? -10.109 -31.781 -13.219 1 98.56 140 ALA B N 1
ATOM 4178 C CA . ALA B 1 140 ? -10.133 -33.219 -13.523 1 98.56 140 ALA B CA 1
ATOM 4179 C C . ALA B 1 140 ? -10.852 -34 -12.422 1 98.56 140 ALA B C 1
ATOM 4181 O O . ALA B 1 140 ? -11.586 -34.938 -12.703 1 98.56 140 ALA B O 1
ATOM 4182 N N . VAL B 1 141 ? -10.703 -33.562 -11.211 1 97.94 141 VAL B N 1
ATOM 4183 C CA . VAL B 1 141 ? -11.289 -34.312 -10.102 1 97.94 141 VAL B CA 1
ATOM 4184 C C . VAL B 1 141 ? -12.648 -33.719 -9.734 1 97.94 141 VAL B C 1
ATOM 4186 O O . VAL B 1 141 ? -13.289 -34.156 -8.773 1 97.94 141 VAL B O 1
ATOM 4189 N N . GLN B 1 142 ? -13.055 -32.656 -10.398 1 98.31 142 GLN B N 1
ATOM 4190 C CA . GLN B 1 142 ? -14.344 -31.984 -10.25 1 98.31 142 GLN B CA 1
ATOM 4191 C C . GLN B 1 142 ? -14.5 -31.391 -8.852 1 98.31 142 GLN B C 1
ATOM 4193 O O . GLN B 1 142 ? -15.531 -31.562 -8.203 1 98.31 142 GLN B O 1
ATOM 4198 N N . LEU B 1 143 ? -13.508 -30.688 -8.484 1 98.38 143 LEU B N 1
ATOM 4199 C CA . LEU B 1 143 ? -13.484 -30.125 -7.137 1 98.38 143 LEU B CA 1
ATOM 4200 C C . LEU B 1 143 ? -14.328 -28.844 -7.062 1 98.38 143 LEU B C 1
ATOM 4202 O O . LEU B 1 143 ? -14.578 -28.328 -5.977 1 98.38 143 LEU B O 1
ATOM 4206 N N . GLY B 1 144 ? -14.859 -28.375 -8.141 1 98.25 144 GLY B N 1
ATOM 4207 C CA . GLY B 1 144 ? -15.797 -27.266 -8.141 1 98.25 144 GLY B CA 1
ATOM 4208 C C . GLY B 1 144 ? -17.031 -27.516 -7.301 1 98.25 144 GLY B C 1
ATOM 4209 O O . GLY B 1 144 ? -17.688 -26.578 -6.855 1 98.25 144 GLY B O 1
ATOM 4210 N N . THR B 1 145 ? -17.328 -28.781 -7.125 1 97.75 145 THR B N 1
ATOM 4211 C CA . THR B 1 145 ? -18.469 -29.156 -6.285 1 97.75 145 THR B CA 1
ATOM 4212 C C . THR B 1 145 ? -18.141 -28.938 -4.809 1 97.75 145 THR B C 1
ATOM 4214 O O . THR B 1 145 ? -19.031 -28.938 -3.963 1 97.75 145 THR B O 1
ATOM 4217 N N . ASN B 1 146 ? -16.906 -28.844 -4.492 1 97.88 146 ASN B N 1
ATOM 4218 C CA . ASN B 1 146 ? -16.391 -28.484 -3.172 1 97.88 146 ASN B CA 1
ATOM 4219 C C . ASN B 1 146 ? -15.5 -27.25 -3.236 1 97.88 146 ASN B C 1
ATOM 4221 O O . ASN B 1 146 ? -14.281 -27.344 -3.092 1 97.88 146 ASN B O 1
ATOM 4225 N N . PRO B 1 147 ? -16.078 -26.078 -3.307 1 98.12 147 PRO B N 1
ATOM 4226 C CA . PRO B 1 147 ? -15.328 -24.859 -3.643 1 98.12 147 PRO B CA 1
ATOM 4227 C C . PRO B 1 147 ? -14.227 -24.547 -2.635 1 98.12 147 PRO B C 1
ATOM 4229 O O . PRO B 1 147 ? -13.148 -24.078 -3.016 1 98.12 147 PRO B O 1
ATOM 4232 N N . ASP B 1 148 ? -14.422 -24.781 -1.319 1 98.19 148 ASP B N 1
ATOM 4233 C CA . ASP B 1 148 ? -13.383 -24.516 -0.325 1 98.19 148 ASP B CA 1
ATOM 4234 C C . ASP B 1 148 ? -12.156 -25.391 -0.553 1 98.19 148 ASP B C 1
ATOM 4236 O O . ASP B 1 148 ? -11.023 -24.938 -0.439 1 98.19 148 ASP B O 1
ATOM 4240 N N . TRP B 1 149 ? -12.445 -26.641 -0.842 1 98 149 TRP B N 1
ATOM 4241 C CA . TRP B 1 149 ? -11.344 -27.547 -1.141 1 98 149 TRP B CA 1
ATOM 4242 C C . TRP B 1 149 ? -10.617 -27.125 -2.412 1 98 149 TRP B C 1
ATOM 4244 O O . TRP B 1 149 ? -9.391 -27.203 -2.48 1 98 149 TRP B O 1
ATOM 4254 N N . MET B 1 150 ? -11.398 -26.734 -3.428 1 98.62 150 MET B N 1
ATOM 4255 C CA . MET B 1 150 ? -10.781 -26.297 -4.672 1 98.62 150 MET B CA 1
ATOM 4256 C C . MET B 1 150 ? -9.906 -25.078 -4.438 1 98.62 150 MET B C 1
ATOM 4258 O O . MET B 1 150 ? -8.773 -25 -4.926 1 98.62 150 MET B O 1
ATOM 4262 N N . PHE B 1 151 ? -10.461 -24.109 -3.662 1 98.75 151 PHE B N 1
ATOM 4263 C CA . PHE B 1 151 ? -9.695 -22.922 -3.326 1 98.75 151 PHE B CA 1
ATOM 4264 C C . PHE B 1 151 ? -8.398 -23.297 -2.623 1 98.75 151 PHE B C 1
ATOM 4266 O O . PHE B 1 151 ? -7.316 -22.844 -3.021 1 98.75 151 PHE B O 1
ATOM 4273 N N . PHE B 1 152 ? -8.516 -24.141 -1.66 1 98.5 152 PHE B N 1
ATOM 4274 C CA . PHE B 1 152 ? -7.355 -24.531 -0.875 1 98.5 152 PHE B CA 1
ATOM 4275 C C . PHE B 1 152 ? -6.305 -25.203 -1.761 1 98.5 152 PHE B C 1
ATOM 4277 O O . PHE B 1 152 ? -5.125 -24.844 -1.705 1 98.5 152 PHE B O 1
ATOM 4284 N N . CYS B 1 153 ? -6.668 -26.125 -2.559 1 98.25 153 CYS B N 1
ATOM 4285 C CA . CYS B 1 153 ? -5.727 -26.906 -3.363 1 98.25 153 CYS B CA 1
ATOM 4286 C C . CYS B 1 153 ? -5.023 -26.016 -4.379 1 98.25 153 CYS B C 1
ATOM 4288 O O . CYS B 1 153 ? -3.807 -26.109 -4.559 1 98.25 153 CYS B O 1
ATOM 4290 N N . CYS B 1 154 ? -5.758 -25.125 -5.012 1 98.38 154 CYS B N 1
ATOM 4291 C CA . CYS B 1 154 ? -5.16 -24.234 -6.004 1 98.38 154 CYS B CA 1
ATOM 4292 C C . CYS B 1 154 ? -4.152 -23.281 -5.355 1 98.38 154 CYS B C 1
ATOM 4294 O O . CYS B 1 154 ? -3.014 -23.188 -5.812 1 98.38 154 CYS B O 1
ATOM 4296 N N . PHE B 1 155 ? -4.48 -22.719 -4.281 1 98.38 155 PHE B N 1
ATOM 4297 C CA . PHE B 1 155 ? -3.623 -21.688 -3.695 1 98.38 155 PHE B CA 1
ATOM 4298 C C . PHE B 1 155 ? -2.506 -22.328 -2.877 1 98.38 155 PHE B C 1
ATOM 4300 O O . PHE B 1 155 ? -1.419 -21.766 -2.754 1 98.38 155 PHE B O 1
ATOM 4307 N N . ALA B 1 156 ? -2.783 -23.516 -2.342 1 97.62 156 ALA B N 1
ATOM 4308 C CA . ALA B 1 156 ? -1.703 -24.25 -1.695 1 97.62 156 ALA B CA 1
ATOM 4309 C C . ALA B 1 156 ? -0.61 -24.625 -2.697 1 97.62 156 ALA B C 1
ATOM 4311 O O . ALA B 1 156 ? 0.58 -24.531 -2.383 1 97.62 156 ALA B O 1
ATOM 4312 N N . GLY B 1 157 ? -1.026 -25.078 -3.846 1 97.12 157 GLY B N 1
ATOM 4313 C CA . GLY B 1 157 ? -0.049 -25.391 -4.879 1 97.12 157 GLY B CA 1
ATOM 4314 C C . GLY B 1 157 ? 0.811 -24.188 -5.262 1 97.12 157 GLY B C 1
ATOM 4315 O O . GLY B 1 157 ? 2.035 -24.312 -5.352 1 97.12 157 GLY B O 1
ATOM 4316 N N . MET B 1 158 ? 0.188 -23.078 -5.48 1 97.69 158 MET B N 1
ATOM 4317 C CA . MET B 1 158 ? 0.915 -21.859 -5.836 1 97.69 158 MET B CA 1
ATOM 4318 C C . MET B 1 158 ? 1.828 -21.422 -4.695 1 97.69 158 MET B C 1
ATOM 4320 O O . MET B 1 158 ? 2.959 -21 -4.93 1 97.69 158 MET B O 1
ATOM 4324 N N . PHE B 1 159 ? 1.353 -21.594 -3.529 1 98.12 159 PHE B N 1
ATOM 4325 C CA . PHE B 1 159 ? 2.123 -21.219 -2.35 1 98.12 159 PHE B CA 1
ATOM 4326 C C . PHE B 1 159 ? 3.35 -22.109 -2.195 1 98.12 159 PHE B C 1
ATOM 4328 O O . PHE B 1 159 ? 4.434 -21.625 -1.864 1 98.12 159 PHE B O 1
ATOM 4335 N N . MET B 1 160 ? 3.18 -23.359 -2.369 1 96.56 160 MET B N 1
ATOM 4336 C CA . MET B 1 160 ? 4.301 -24.281 -2.24 1 96.56 160 MET B CA 1
ATOM 4337 C C . MET B 1 160 ? 5.391 -23.969 -3.26 1 96.56 160 MET B C 1
ATOM 4339 O O . MET B 1 160 ? 6.578 -24 -2.938 1 96.56 160 MET B O 1
ATOM 4343 N N . PHE B 1 161 ? 4.984 -23.688 -4.438 1 97.19 161 PHE B N 1
ATOM 4344 C CA . PHE B 1 161 ? 5.965 -23.312 -5.445 1 97.19 161 PHE B CA 1
ATOM 4345 C C . PHE B 1 161 ? 6.699 -22.047 -5.023 1 97.19 161 PHE B C 1
ATOM 4347 O O . PHE B 1 161 ? 7.926 -21.953 -5.152 1 97.19 161 PHE B O 1
ATOM 4354 N N . TYR B 1 162 ? 5.965 -21.078 -4.539 1 98.06 162 TYR B N 1
ATOM 4355 C CA . TYR B 1 162 ? 6.559 -19.844 -4.039 1 98.06 162 TYR B CA 1
ATOM 4356 C C . TYR B 1 162 ? 7.551 -20.141 -2.916 1 98.06 162 TYR B C 1
ATOM 4358 O O . TYR B 1 162 ? 8.641 -19.562 -2.875 1 98.06 162 TYR B O 1
ATOM 4366 N N . CYS B 1 163 ? 7.219 -21 -1.988 1 97.19 163 CYS B N 1
ATOM 4367 C CA . CYS B 1 163 ? 8.055 -21.312 -0.837 1 97.19 163 CYS B CA 1
ATOM 4368 C C . CYS B 1 163 ? 9.367 -21.953 -1.277 1 97.19 163 CYS B C 1
ATOM 4370 O O . CYS B 1 163 ? 10.406 -21.75 -0.645 1 97.19 163 CYS B O 1
ATOM 4372 N N . ALA B 1 164 ? 9.312 -22.734 -2.289 1 96.06 164 ALA B N 1
ATOM 4373 C CA . ALA B 1 164 ? 10.547 -23.312 -2.822 1 96.06 164 ALA B CA 1
ATOM 4374 C C . ALA B 1 164 ? 11.531 -22.219 -3.232 1 96.06 164 ALA B C 1
ATOM 4376 O O . ALA B 1 164 ? 12.727 -22.312 -2.961 1 96.06 164 ALA B O 1
ATOM 4377 N N . HIS B 1 165 ? 11.047 -21.203 -3.82 1 97.06 165 HIS B N 1
ATOM 4378 C CA . HIS B 1 165 ? 11.914 -20.109 -4.246 1 97.06 165 HIS B CA 1
ATOM 4379 C C . HIS B 1 165 ? 12.234 -19.172 -3.082 1 97.06 165 HIS B C 1
ATOM 4381 O O . HIS B 1 165 ? 13.305 -18.562 -3.051 1 97.06 165 HIS B O 1
ATOM 4387 N N . TRP B 1 166 ? 11.25 -19.109 -2.156 1 97.56 166 TRP B N 1
ATOM 4388 C CA . TRP B 1 166 ? 11.516 -18.375 -0.925 1 97.56 166 TRP B CA 1
ATOM 4389 C C . TRP B 1 166 ? 12.711 -18.969 -0.181 1 97.56 166 TRP B C 1
ATOM 4391 O O . TRP B 1 166 ? 13.625 -18.25 0.212 1 97.56 166 TRP B O 1
ATOM 4401 N N . GLN B 1 167 ? 12.734 -20.203 0.04 1 96.31 167 GLN B N 1
ATOM 4402 C CA . GLN B 1 167 ? 13.867 -20.844 0.703 1 96.31 167 GLN B CA 1
ATOM 4403 C C . GLN B 1 167 ? 15.164 -20.625 -0.078 1 96.31 167 GLN B C 1
ATOM 4405 O O . GLN B 1 167 ? 16.234 -20.484 0.514 1 96.31 167 GLN B O 1
ATOM 4410 N N . THR B 1 168 ? 15.133 -20.578 -1.412 1 96.31 168 THR B N 1
ATOM 4411 C CA . THR B 1 168 ? 16.297 -20.312 -2.252 1 96.31 168 THR B CA 1
ATOM 4412 C C . THR B 1 168 ? 16.797 -18.891 -2.039 1 96.31 168 THR B C 1
ATOM 4414 O O . THR B 1 168 ? 18.016 -18.656 -2.008 1 96.31 168 THR B O 1
ATOM 4417 N N . TYR B 1 169 ? 15.859 -18.016 -1.969 1 96.62 169 TYR B N 1
ATOM 4418 C CA . TYR B 1 169 ? 16.188 -16.609 -1.714 1 96.62 169 TYR B CA 1
ATOM 4419 C C . TYR B 1 169 ? 16.906 -16.453 -0.379 1 96.62 169 TYR B C 1
ATOM 4421 O O . TYR B 1 169 ? 17.781 -15.594 -0.232 1 96.62 169 TYR B O 1
ATOM 4429 N N . VAL B 1 170 ? 16.625 -17.281 0.553 1 96.12 170 VAL B N 1
ATOM 4430 C CA . VAL B 1 170 ? 17.203 -17.219 1.892 1 96.12 170 VAL B CA 1
ATOM 4431 C C . VAL B 1 170 ? 18.547 -17.953 1.918 1 96.12 170 VAL B C 1
ATOM 4433 O O . VAL B 1 170 ? 19.547 -17.406 2.406 1 96.12 170 VAL B O 1
ATOM 4436 N N . SER B 1 171 ? 18.672 -19.109 1.33 1 94.62 171 SER B N 1
ATOM 4437 C CA . SER B 1 171 ? 19.828 -20 1.493 1 94.62 171 SER B CA 1
ATOM 4438 C C . SER B 1 171 ? 20.781 -19.875 0.313 1 94.62 171 SER B C 1
ATOM 4440 O O . SER B 1 171 ? 21.938 -20.328 0.388 1 94.62 171 SER B O 1
ATOM 4442 N N . GLY B 1 172 ? 20.25 -19.438 -0.811 1 94.5 172 GLY B N 1
ATOM 4443 C CA . GLY B 1 172 ? 21.062 -19.344 -2.01 1 94.5 172 GLY B CA 1
ATOM 4444 C C . GLY B 1 172 ? 21.094 -20.609 -2.824 1 94.5 172 GLY B C 1
ATOM 4445 O O . GLY B 1 172 ? 21.719 -20.672 -3.881 1 94.5 172 GLY B O 1
ATOM 4446 N N . THR B 1 173 ? 20.422 -21.609 -2.34 1 93.69 173 THR B N 1
ATOM 4447 C CA . THR B 1 173 ? 20.453 -22.906 -2.988 1 93.69 173 THR B CA 1
ATOM 4448 C C . THR B 1 173 ? 19.031 -23.469 -3.135 1 93.69 173 THR B C 1
ATOM 4450 O O . THR B 1 173 ? 18.25 -23.453 -2.18 1 93.69 173 THR B O 1
ATOM 4453 N N . LEU B 1 174 ? 18.703 -23.891 -4.367 1 93.19 174 LEU B N 1
ATOM 4454 C CA . LEU B 1 174 ? 17.422 -24.562 -4.594 1 93.19 174 LEU B CA 1
ATOM 4455 C C . LEU B 1 174 ? 17.484 -26.016 -4.137 1 93.19 174 LEU B C 1
ATOM 4457 O O . LEU B 1 174 ? 18.281 -26.797 -4.664 1 93.19 174 LEU B O 1
ATOM 4461 N N . ARG B 1 175 ? 16.609 -26.344 -3.217 1 90.94 175 ARG B N 1
ATOM 4462 C CA . ARG B 1 175 ? 16.672 -27.672 -2.627 1 90.94 175 ARG B CA 1
ATOM 4463 C C . ARG B 1 175 ? 15.469 -28.516 -3.055 1 90.94 175 ARG B C 1
ATOM 4465 O O . ARG B 1 175 ? 14.336 -28.031 -3.033 1 90.94 175 ARG B O 1
ATOM 4472 N N . PHE B 1 176 ? 15.773 -29.703 -3.422 1 88.62 176 PHE B N 1
ATOM 4473 C CA . PHE B 1 176 ? 14.734 -30.641 -3.832 1 88.62 176 PHE B CA 1
ATOM 4474 C C . PHE B 1 176 ? 14.578 -31.75 -2.805 1 88.62 176 PHE B C 1
ATOM 4476 O O . PHE B 1 176 ? 15.562 -32.25 -2.264 1 88.62 176 PHE B O 1
ATOM 4483 N N . GLY B 1 177 ? 13.344 -32.125 -2.545 1 86.62 177 GLY B N 1
ATOM 4484 C CA . GLY B 1 177 ? 13.055 -33.219 -1.628 1 86.62 177 GLY B CA 1
ATOM 4485 C C . GLY B 1 177 ? 12.93 -34.562 -2.32 1 86.62 177 GLY B C 1
ATOM 4486 O O . GLY B 1 177 ? 13.062 -34.656 -3.543 1 86.62 177 GLY B O 1
ATOM 4487 N N . ILE B 1 178 ? 12.633 -35.562 -1.459 1 89.38 178 ILE B N 1
ATOM 4488 C CA . ILE B 1 178 ? 12.492 -36.906 -1.959 1 89.38 178 ILE B CA 1
ATOM 4489 C C . ILE B 1 178 ? 11.266 -37 -2.863 1 89.38 178 ILE B C 1
ATOM 4491 O O . ILE B 1 178 ? 11.297 -37.688 -3.887 1 89.38 178 ILE B O 1
ATOM 4495 N N . ILE B 1 179 ? 10.219 -36.406 -2.412 1 90.5 179 ILE B N 1
ATOM 4496 C CA . ILE B 1 179 ? 9.047 -36.188 -3.262 1 90.5 179 ILE B CA 1
ATOM 4497 C C . ILE B 1 179 ? 8.984 -34.75 -3.709 1 90.5 179 ILE B C 1
ATOM 4499 O O . ILE B 1 179 ? 8.789 -33.844 -2.889 1 90.5 179 ILE B O 1
ATOM 4503 N N . ASP B 1 180 ? 9.172 -34.625 -4.957 1 92.44 180 ASP B N 1
ATOM 4504 C CA . ASP B 1 180 ? 9.258 -33.281 -5.473 1 92.44 180 ASP B CA 1
ATOM 4505 C C . ASP B 1 180 ? 8.492 -33.125 -6.789 1 92.44 180 ASP B C 1
ATOM 4507 O O . ASP B 1 180 ? 7.441 -33.75 -6.969 1 92.44 180 ASP B O 1
ATOM 4511 N N . VAL B 1 181 ? 8.906 -32.25 -7.621 1 92.69 181 VAL B N 1
ATOM 4512 C CA . VAL B 1 181 ? 8.148 -31.812 -8.781 1 92.69 181 VAL B CA 1
ATOM 4513 C C . VAL B 1 181 ? 7.875 -33 -9.711 1 92.69 181 VAL B C 1
ATOM 4515 O O . VAL B 1 181 ? 6.762 -33.156 -10.219 1 92.69 181 VAL B O 1
ATOM 4518 N N . THR B 1 182 ? 8.82 -33.875 -9.945 1 95.56 182 THR B N 1
ATOM 4519 C CA . THR B 1 182 ? 8.672 -35 -10.867 1 95.56 182 THR B CA 1
ATOM 4520 C C . THR B 1 182 ? 7.598 -35.969 -10.367 1 95.56 182 THR B C 1
ATOM 4522 O O . THR B 1 182 ? 6.703 -36.344 -11.117 1 95.56 182 THR B O 1
ATOM 4525 N N . GLU B 1 183 ? 7.684 -36.344 -9.141 1 95.81 183 GLU B N 1
ATOM 4526 C CA . GLU B 1 183 ? 6.695 -37.25 -8.539 1 95.81 183 GLU B CA 1
ATOM 4527 C C . GLU B 1 183 ? 5.305 -36.625 -8.562 1 95.81 183 GLU B C 1
ATOM 4529 O O . GLU B 1 183 ? 4.324 -37.281 -8.891 1 95.81 183 GLU B O 1
ATOM 4534 N N . VAL B 1 184 ? 5.223 -35.375 -8.234 1 95.62 184 VAL B N 1
ATOM 4535 C CA . VAL B 1 184 ? 3.938 -34.688 -8.188 1 95.62 184 VAL B CA 1
ATOM 4536 C C . VAL B 1 184 ? 3.33 -34.625 -9.586 1 95.62 184 VAL B C 1
ATOM 4538 O O . VAL B 1 184 ? 2.123 -34.812 -9.758 1 95.62 184 VAL B O 1
ATOM 4541 N N . GLN B 1 185 ? 4.113 -34.438 -10.609 1 97.69 185 GLN B N 1
ATOM 4542 C CA . GLN B 1 185 ? 3.621 -34.375 -11.984 1 97.69 185 GLN B CA 1
ATOM 4543 C C . GLN B 1 185 ? 3.098 -35.719 -12.43 1 97.69 185 GLN B C 1
ATOM 4545 O O . GLN B 1 185 ? 2.076 -35.812 -13.117 1 97.69 185 GLN B O 1
ATOM 4550 N N . PHE B 1 186 ? 3.754 -36.75 -12.008 1 97.56 186 PHE B N 1
ATOM 4551 C CA . PHE B 1 186 ? 3.252 -38.062 -12.336 1 97.56 186 PHE B CA 1
ATOM 4552 C C . PHE B 1 186 ? 1.941 -38.344 -11.617 1 97.56 186 PHE B C 1
ATOM 4554 O O . PHE B 1 186 ? 1.038 -38.969 -12.172 1 97.56 186 PHE B O 1
ATOM 4561 N N . PHE B 1 187 ? 1.883 -37.938 -10.406 1 97.31 187 PHE B N 1
ATOM 4562 C CA . PHE B 1 187 ? 0.63 -38.062 -9.672 1 97.31 187 PHE B CA 1
ATOM 4563 C C . PHE B 1 187 ? -0.5 -37.344 -10.398 1 97.31 187 PHE B C 1
ATOM 4565 O O . PHE B 1 187 ? -1.605 -37.875 -10.523 1 97.31 187 PHE B O 1
ATOM 4572 N N . ILE B 1 188 ? -0.282 -36.219 -10.906 1 98.31 188 ILE B N 1
ATOM 4573 C CA . ILE B 1 188 ? -1.289 -35.406 -11.594 1 98.31 188 ILE B CA 1
ATOM 4574 C C . ILE B 1 188 ? -1.67 -36.094 -12.906 1 98.31 188 ILE B C 1
ATOM 4576 O O . ILE B 1 188 ? -2.846 -36.125 -13.281 1 98.31 188 ILE B O 1
ATOM 4580 N N . ILE B 1 189 ? -0.718 -36.625 -13.586 1 98.62 189 ILE B N 1
ATOM 4581 C CA . ILE B 1 189 ? -0.984 -37.375 -14.812 1 98.62 189 ILE B CA 1
ATOM 4582 C C . ILE B 1 189 ? -1.92 -38.531 -14.523 1 98.62 189 ILE B C 1
ATOM 4584 O O . ILE B 1 189 ? -2.869 -38.781 -15.273 1 98.62 189 ILE B O 1
ATOM 4588 N N . ILE B 1 190 ? -1.681 -39.188 -13.469 1 98.19 190 ILE B N 1
ATOM 4589 C CA . ILE B 1 190 ? -2.539 -40.312 -13.055 1 98.19 190 ILE B CA 1
ATOM 4590 C C . ILE B 1 190 ? -3.953 -39.781 -12.797 1 98.19 190 ILE B C 1
ATOM 4592 O O . ILE B 1 190 ? -4.934 -40.438 -13.164 1 98.19 190 ILE B O 1
ATOM 4596 N N . MET B 1 191 ? -4.09 -38.656 -12.188 1 98 191 MET B N 1
ATOM 4597 C CA . MET B 1 191 ? -5.402 -38.062 -11.938 1 98 191 MET B CA 1
ATOM 4598 C C . MET B 1 191 ? -6.133 -37.781 -13.242 1 98 191 MET B C 1
ATOM 4600 O O . MET B 1 191 ? -7.344 -38.031 -13.344 1 98 191 MET B O 1
ATOM 4604 N N . TYR B 1 192 ? -5.418 -37.281 -14.242 1 98.69 192 TYR B N 1
ATOM 4605 C CA . TYR B 1 192 ? -6.023 -37.031 -15.555 1 98.69 192 TYR B CA 1
ATOM 4606 C C . TYR B 1 192 ? -6.504 -38.344 -16.172 1 98.69 192 TYR B C 1
ATOM 4608 O O . TYR B 1 192 ? -7.59 -38.406 -16.75 1 98.69 192 TYR B O 1
ATOM 4616 N N . LEU B 1 193 ? -5.762 -39.375 -16.016 1 98.5 193 LEU B N 1
ATOM 4617 C CA . LEU B 1 193 ? -6.109 -40.656 -16.578 1 98.5 193 LEU B CA 1
ATOM 4618 C C . LEU B 1 193 ? -7.32 -41.25 -15.867 1 98.5 193 LEU B C 1
ATOM 4620 O O . LEU B 1 193 ? -8.203 -41.844 -16.516 1 98.5 193 LEU B O 1
ATOM 4624 N N . LEU B 1 194 ? -7.328 -41.094 -14.602 1 98.06 194 LEU B N 1
ATOM 4625 C CA . LEU B 1 194 ? -8.477 -41.594 -13.836 1 98.06 194 LEU B CA 1
ATOM 4626 C C . LEU B 1 194 ? -9.742 -40.812 -14.211 1 98.06 194 LEU B C 1
ATOM 4628 O O . LEU B 1 194 ? -10.828 -41.375 -14.258 1 98.06 194 LEU B O 1
ATOM 4632 N N . ALA B 1 195 ? -9.57 -39.562 -14.453 1 98.12 195 ALA B N 1
ATOM 4633 C CA . ALA B 1 195 ? -10.711 -38.781 -14.898 1 98.12 195 ALA B CA 1
ATOM 4634 C C . ALA B 1 195 ? -11.188 -39.219 -16.281 1 98.12 195 ALA B C 1
ATOM 4636 O O . ALA B 1 195 ? -12.391 -39.25 -16.547 1 98.12 195 ALA B O 1
ATOM 4637 N N . ALA B 1 196 ? -10.227 -39.562 -17.125 1 97.62 196 ALA B N 1
ATOM 4638 C CA . ALA B 1 196 ? -10.555 -40 -18.469 1 97.62 196 ALA B CA 1
ATOM 4639 C C . ALA B 1 196 ? -11.305 -41.344 -18.438 1 97.62 196 ALA B C 1
ATOM 4641 O O . ALA B 1 196 ? -12.281 -41.531 -19.172 1 97.62 196 ALA B O 1
ATOM 4642 N N . ILE B 1 197 ? -10.992 -42.156 -17.578 1 97.06 197 ILE B N 1
ATOM 4643 C CA . ILE B 1 197 ? -11.516 -43.531 -17.547 1 97.06 197 ILE B CA 1
ATOM 4644 C C . ILE B 1 197 ? -12.789 -43.562 -16.703 1 97.06 197 ILE B C 1
ATOM 4646 O O . ILE B 1 197 ? -13.797 -44.156 -17.109 1 97.06 197 ILE B O 1
ATOM 4650 N N . GLY B 1 198 ? -12.742 -42.938 -15.562 1 95.69 198 GLY B N 1
ATOM 4651 C CA . GLY B 1 198 ? -13.812 -43.094 -14.594 1 95.69 198 GLY B CA 1
ATOM 4652 C C . GLY B 1 198 ? -14.852 -42 -14.68 1 95.69 198 GLY B C 1
ATOM 4653 O O . GLY B 1 198 ? -16 -42.156 -14.258 1 95.69 198 GLY B O 1
ATOM 4654 N N . GLY B 1 199 ? -14.43 -40.844 -15.109 1 93.56 199 GLY B N 1
ATOM 4655 C CA . GLY B 1 199 ? -15.367 -39.75 -15.258 1 93.56 199 GLY B CA 1
ATOM 4656 C C . GLY B 1 199 ? -15.922 -39.25 -13.938 1 93.56 199 GLY B C 1
ATOM 4657 O O . GLY B 1 199 ? -15.297 -39.438 -12.891 1 93.56 199 GLY B O 1
ATOM 4658 N N . SER B 1 200 ? -17.094 -38.688 -14.031 1 95.19 200 SER B N 1
ATOM 4659 C CA . SER B 1 200 ? -17.766 -38.125 -12.859 1 95.19 200 SER B CA 1
ATOM 4660 C C . SER B 1 200 ? -18.172 -39.219 -11.875 1 95.19 200 SER B C 1
ATOM 4662 O O . SER B 1 200 ? -18.109 -39 -10.656 1 95.19 200 SER B O 1
ATOM 4664 N N . ALA B 1 201 ? -18.625 -40.281 -12.383 1 95.88 201 ALA B N 1
ATOM 4665 C CA . ALA B 1 201 ? -19.078 -41.375 -11.539 1 95.88 201 ALA B CA 1
ATOM 4666 C C . ALA B 1 201 ? -17.969 -41.844 -10.594 1 95.88 201 ALA B C 1
ATOM 4668 O O . ALA B 1 201 ? -18.219 -42.125 -9.414 1 95.88 201 ALA B O 1
ATOM 4669 N N . PHE B 1 202 ? -16.828 -41.844 -11.141 1 96.44 202 PHE B N 1
ATOM 4670 C CA . PHE B 1 202 ? -15.688 -42.281 -10.336 1 96.44 202 PHE B CA 1
ATOM 4671 C C . PHE B 1 202 ? -15.422 -41.281 -9.219 1 96.44 202 PHE B C 1
ATOM 4673 O O . PHE B 1 202 ? -15.305 -41.656 -8.055 1 96.44 202 PHE B O 1
ATOM 4680 N N . TRP B 1 203 ? -15.305 -40.062 -9.469 1 96.38 203 TRP B N 1
ATOM 4681 C CA . TRP B 1 203 ? -14.891 -39.031 -8.516 1 96.38 203 TRP B CA 1
ATOM 4682 C C . TRP B 1 203 ? -16 -38.719 -7.52 1 96.38 203 TRP B C 1
ATOM 4684 O O . TRP B 1 203 ? -15.734 -38.312 -6.387 1 96.38 203 TRP B O 1
ATOM 4694 N N . GLN B 1 204 ? -17.25 -38.969 -7.863 1 94.75 204 GLN B N 1
ATOM 4695 C CA . GLN B 1 204 ? -18.375 -38.688 -6.973 1 94.75 204 GLN B CA 1
ATOM 4696 C C . GLN B 1 204 ? -18.75 -39.938 -6.176 1 94.75 204 GLN B C 1
ATOM 4698 O O . GLN B 1 204 ? -19.625 -39.875 -5.312 1 94.75 204 GLN B O 1
ATOM 4703 N N . PHE B 1 205 ? -18.062 -40.938 -6.473 1 95.44 205 PHE B N 1
ATOM 4704 C CA . PHE B 1 205 ? -18.328 -42.188 -5.754 1 95.44 205 PHE B CA 1
ATOM 4705 C C . PHE B 1 205 ? -18.047 -42.031 -4.27 1 95.44 205 PHE B C 1
ATOM 4707 O O . PHE B 1 205 ? -17 -41.5 -3.889 1 95.44 205 PHE B O 1
ATOM 4714 N N . LEU B 1 206 ? -18.953 -42.5 -3.436 1 95.75 206 LEU B N 1
ATOM 4715 C CA . LEU B 1 206 ? -18.797 -42.5 -1.985 1 95.75 206 LEU B CA 1
ATOM 4716 C C . LEU B 1 206 ? -18.047 -43.719 -1.499 1 95.75 206 LEU B C 1
ATOM 4718 O O . LEU B 1 206 ? -18.5 -44.844 -1.747 1 95.75 206 LEU B O 1
ATOM 4722 N N . ILE B 1 207 ? -16.984 -43.531 -0.896 1 93.62 207 ILE B N 1
ATOM 4723 C CA . ILE B 1 207 ? -16.219 -44.656 -0.355 1 93.62 207 ILE B CA 1
ATOM 4724 C C . ILE B 1 207 ? -17 -45.281 0.791 1 93.62 207 ILE B C 1
ATOM 4726 O O . ILE B 1 207 ? -17.312 -44.625 1.78 1 93.62 207 ILE B O 1
ATOM 4730 N N . PRO B 1 208 ? -17.219 -46.562 0.673 1 91.19 208 PRO B N 1
ATOM 4731 C CA . PRO B 1 208 ? -18 -47.25 1.711 1 91.19 208 PRO B CA 1
ATOM 4732 C C . PRO B 1 208 ? -17.328 -47.188 3.082 1 91.19 208 PRO B C 1
ATOM 4734 O O . PRO B 1 208 ? -16.109 -47.344 3.184 1 91.19 208 PRO B O 1
ATOM 4737 N N . GLY B 1 209 ? -18.078 -46.938 4.223 1 92.19 209 GLY B N 1
ATOM 4738 C CA . GLY B 1 209 ? -17.562 -46.906 5.578 1 92.19 209 GLY B CA 1
ATOM 4739 C C . GLY B 1 209 ? -17.188 -45.5 6.043 1 92.19 209 GLY B C 1
ATOM 4740 O O . GLY B 1 209 ? -17.469 -45.125 7.184 1 92.19 209 GLY B O 1
ATOM 4741 N N . VAL B 1 210 ? -16.609 -44.625 5.16 1 91.5 210 VAL B N 1
ATOM 4742 C CA . VAL B 1 210 ? -16.125 -43.312 5.586 1 91.5 210 VAL B CA 1
ATOM 4743 C C . VAL B 1 210 ? -17.062 -42.219 5.07 1 91.5 210 VAL B C 1
ATOM 4745 O O . VAL B 1 210 ? -17.109 -41.125 5.621 1 91.5 210 VAL B O 1
ATOM 4748 N N . ASN B 1 211 ? -17.859 -42.469 4.055 1 92.81 211 ASN B N 1
ATOM 4749 C CA . ASN B 1 211 ? -18.859 -41.594 3.477 1 92.81 211 ASN B CA 1
ATOM 4750 C C . ASN B 1 211 ? -18.219 -40.312 2.916 1 92.81 211 ASN B C 1
ATOM 4752 O O . ASN B 1 211 ? -18.703 -39.219 3.168 1 92.81 211 ASN B O 1
ATOM 4756 N N . ILE B 1 212 ? -17.016 -40.469 2.363 1 94.44 212 ILE B N 1
ATOM 4757 C CA . ILE B 1 212 ? -16.328 -39.375 1.662 1 94.44 212 ILE B CA 1
ATOM 4758 C C . ILE B 1 212 ? -16.172 -39.75 0.184 1 94.44 212 ILE B C 1
ATOM 4760 O O . ILE B 1 212 ? -15.938 -40.906 -0.161 1 94.44 212 ILE B O 1
ATOM 4764 N N . GLN B 1 213 ? -16.375 -38.781 -0.611 1 96.62 213 GLN B N 1
ATOM 4765 C CA . GLN B 1 213 ? -16.219 -39 -2.045 1 96.62 213 GLN B CA 1
ATOM 4766 C C . GLN B 1 213 ? -14.75 -39.188 -2.414 1 96.62 213 GLN B C 1
ATOM 4768 O O . GLN B 1 213 ? -13.859 -38.625 -1.797 1 96.62 213 GLN B O 1
ATOM 4773 N N . ILE B 1 214 ? -14.469 -39.906 -3.422 1 96.88 214 ILE B N 1
ATOM 4774 C CA . ILE B 1 214 ? -13.117 -40.281 -3.848 1 96.88 214 ILE B CA 1
ATOM 4775 C C . ILE B 1 214 ? -12.32 -39 -4.156 1 96.88 214 ILE B C 1
ATOM 4777 O O . ILE B 1 214 ? -11.117 -38.938 -3.918 1 96.88 214 ILE B O 1
ATOM 4781 N N . LYS B 1 215 ? -12.953 -38 -4.66 1 96.69 215 LYS B N 1
ATOM 4782 C CA . LYS B 1 215 ? -12.273 -36.781 -5.059 1 96.69 215 LYS B CA 1
ATOM 4783 C C . LYS B 1 215 ? -11.617 -36.094 -3.863 1 96.69 215 LYS B C 1
ATOM 4785 O O . LYS B 1 215 ? -10.688 -35.281 -4.027 1 96.69 215 LYS B O 1
ATOM 4790 N N . ILE B 1 216 ? -12.016 -36.344 -2.674 1 97.12 216 ILE B N 1
ATOM 4791 C CA . ILE B 1 216 ? -11.477 -35.719 -1.47 1 97.12 216 ILE B CA 1
ATOM 4792 C C . ILE B 1 216 ? -10.125 -36.344 -1.122 1 97.12 216 ILE B C 1
ATOM 4794 O O . ILE B 1 216 ? -9.328 -35.75 -0.399 1 97.12 216 ILE B O 1
ATOM 4798 N N . ILE B 1 217 ? -9.852 -37.5 -1.634 1 96.12 217 ILE B N 1
ATOM 4799 C CA . ILE B 1 217 ? -8.602 -38.188 -1.354 1 96.12 217 ILE B CA 1
ATOM 4800 C C . ILE B 1 217 ? -7.43 -37.375 -1.893 1 96.12 217 ILE B C 1
ATOM 4802 O O . ILE B 1 217 ? -6.508 -37.031 -1.148 1 96.12 217 ILE B O 1
ATOM 4806 N N . PRO B 1 218 ? -7.43 -37 -3.203 1 96.81 218 PRO B N 1
ATOM 4807 C CA . PRO B 1 218 ? -6.336 -36.125 -3.67 1 96.81 218 PRO B CA 1
ATOM 4808 C C . PRO B 1 218 ? -6.234 -34.844 -2.889 1 96.81 218 PRO B C 1
ATOM 4810 O O . PRO B 1 218 ? -5.137 -34.312 -2.701 1 96.81 218 PRO B O 1
ATOM 4813 N N . ALA B 1 219 ? -7.328 -34.281 -2.439 1 97.25 219 ALA B N 1
ATOM 4814 C CA . ALA B 1 219 ? -7.309 -33.062 -1.642 1 97.25 219 ALA B CA 1
ATOM 4815 C C . ALA B 1 219 ? -6.605 -33.281 -0.306 1 97.25 219 ALA B C 1
ATOM 4817 O O . ALA B 1 219 ? -5.797 -32.469 0.125 1 97.25 219 ALA B O 1
ATOM 4818 N N . ILE B 1 220 ? -6.918 -34.406 0.32 1 96.56 220 ILE B N 1
ATOM 4819 C CA . ILE B 1 220 ? -6.277 -34.75 1.583 1 96.56 220 ILE B CA 1
ATOM 4820 C C . ILE B 1 220 ? -4.781 -34.969 1.359 1 96.56 220 ILE B C 1
ATOM 4822 O O . ILE B 1 220 ? -3.957 -34.562 2.182 1 96.56 220 ILE B O 1
ATOM 4826 N N . LEU B 1 221 ? -4.449 -35.594 0.269 1 95.81 221 LEU B N 1
ATOM 4827 C CA . LEU B 1 221 ? -3.047 -35.781 -0.075 1 95.81 221 LEU B CA 1
ATOM 4828 C C . LEU B 1 221 ? -2.34 -34.469 -0.306 1 95.81 221 LEU B C 1
ATOM 4830 O O . LEU B 1 221 ? -1.155 -34.312 0.009 1 95.81 221 LEU B O 1
ATOM 4834 N N . THR B 1 222 ? -3.041 -33.5 -0.908 1 96.5 222 THR B N 1
ATOM 4835 C CA . THR B 1 222 ? -2.49 -32.156 -1.071 1 96.5 222 THR B CA 1
ATOM 4836 C C . THR B 1 222 ? -2.188 -31.531 0.286 1 96.5 222 THR B C 1
ATOM 4838 O O . THR B 1 222 ? -1.144 -30.891 0.464 1 96.5 222 THR B O 1
ATOM 4841 N N . VAL B 1 223 ? -3.072 -31.688 1.27 1 96.81 223 VAL B N 1
ATOM 4842 C CA . VAL B 1 223 ? -2.855 -31.172 2.617 1 96.81 223 VAL B CA 1
ATOM 4843 C C . VAL B 1 223 ? -1.605 -31.812 3.221 1 96.81 223 VAL B C 1
ATOM 4845 O O . VAL B 1 223 ? -0.741 -31.109 3.754 1 96.81 223 VAL B O 1
ATOM 4848 N N . ALA B 1 224 ? -1.54 -33.094 3.102 1 95.69 224 ALA B N 1
ATOM 4849 C CA . ALA B 1 224 ? -0.392 -33.812 3.639 1 95.69 224 ALA B CA 1
ATOM 4850 C C . ALA B 1 224 ? 0.901 -33.375 2.957 1 95.69 224 ALA B C 1
ATOM 4852 O O . ALA B 1 224 ? 1.917 -33.156 3.621 1 95.69 224 ALA B O 1
ATOM 4853 N N . GLY B 1 225 ? 0.842 -33.281 1.641 1 94.19 225 GLY B N 1
ATOM 4854 C CA . GLY B 1 225 ? 1.996 -32.812 0.895 1 94.19 225 GLY B CA 1
ATOM 4855 C C . GLY B 1 225 ? 2.4 -31.391 1.264 1 94.19 225 GLY B C 1
ATOM 4856 O O . GLY B 1 225 ? 3.59 -31.094 1.37 1 94.19 225 GLY B O 1
ATOM 4857 N N . ALA B 1 226 ? 1.423 -30.562 1.456 1 94.94 226 ALA B N 1
ATOM 4858 C CA . ALA B 1 226 ? 1.688 -29.172 1.833 1 94.94 226 ALA B CA 1
ATOM 4859 C C . ALA B 1 226 ? 2.35 -29.094 3.205 1 94.94 226 ALA B C 1
ATOM 4861 O O . ALA B 1 226 ? 3.305 -28.344 3.4 1 94.94 226 ALA B O 1
ATOM 4862 N N . ILE B 1 227 ? 1.836 -29.828 4.145 1 94.69 227 ILE B N 1
ATOM 4863 C CA . ILE B 1 227 ? 2.412 -29.844 5.484 1 94.69 227 ILE B CA 1
ATOM 4864 C C . ILE B 1 227 ? 3.863 -30.312 5.418 1 94.69 227 ILE B C 1
ATOM 4866 O O . ILE B 1 227 ? 4.754 -29.688 5.988 1 94.69 227 ILE B O 1
ATOM 4870 N N . PHE B 1 228 ? 4.09 -31.344 4.707 1 92.94 228 PHE B N 1
ATOM 4871 C CA . PHE B 1 228 ? 5.422 -31.922 4.574 1 92.94 228 PHE B CA 1
ATOM 4872 C C . PHE B 1 228 ? 6.371 -30.922 3.912 1 92.94 228 PHE B C 1
ATOM 4874 O O . PHE B 1 228 ? 7.461 -30.656 4.426 1 92.94 228 PHE B O 1
ATOM 4881 N N . SER B 1 229 ? 5.973 -30.406 2.785 1 92.44 229 SER B N 1
ATOM 4882 C CA . SER B 1 229 ? 6.812 -29.484 2.025 1 92.44 229 SER B CA 1
ATOM 4883 C C . SER B 1 229 ? 7.07 -28.203 2.807 1 92.44 229 SER B C 1
ATOM 4885 O O . SER B 1 229 ? 8.203 -27.719 2.854 1 92.44 229 SER B O 1
ATOM 4887 N N . CYS B 1 230 ? 6.055 -27.672 3.457 1 92.25 230 CYS B N 1
ATOM 4888 C CA . CYS B 1 230 ? 6.199 -26.438 4.203 1 92.25 230 CYS B CA 1
ATOM 4889 C C . CYS B 1 230 ? 7.117 -26.625 5.406 1 92.25 230 CYS B C 1
ATOM 4891 O O . CYS B 1 230 ? 7.91 -25.734 5.73 1 92.25 230 CYS B O 1
ATOM 4893 N N . THR B 1 231 ? 6.977 -27.719 6.078 1 93.31 231 THR B N 1
ATOM 4894 C CA . THR B 1 231 ? 7.871 -27.984 7.199 1 93.31 231 THR B CA 1
ATOM 4895 C C . THR B 1 231 ? 9.328 -27.984 6.738 1 93.31 231 THR B C 1
ATOM 4897 O O . THR B 1 231 ? 10.188 -27.391 7.387 1 93.31 231 THR B O 1
ATOM 4900 N N . ASN B 1 232 ? 9.57 -28.594 5.645 1 92.31 232 ASN B N 1
ATOM 4901 C CA . ASN B 1 232 ? 10.922 -28.641 5.105 1 92.31 232 ASN B CA 1
ATOM 4902 C C . ASN B 1 232 ? 11.398 -27.266 4.672 1 92.31 232 ASN B C 1
ATOM 4904 O O . ASN B 1 232 ? 12.531 -26.875 4.977 1 92.31 232 ASN B O 1
ATOM 4908 N N . TYR B 1 233 ? 10.602 -26.531 3.928 1 94.19 233 TYR B N 1
ATOM 4909 C CA . TYR B 1 233 ? 10.961 -25.203 3.451 1 94.19 233 TYR B CA 1
ATOM 4910 C C . TYR B 1 233 ? 11.219 -24.25 4.617 1 94.19 233 TYR B C 1
ATOM 4912 O O . TYR B 1 233 ? 12.211 -23.531 4.625 1 94.19 233 TYR B O 1
ATOM 4920 N N . PHE B 1 234 ? 10.352 -24.312 5.621 1 94 234 PHE B N 1
ATOM 4921 C CA . PHE B 1 234 ? 10.461 -23.359 6.719 1 94 234 PHE B CA 1
ATOM 4922 C C . PHE B 1 234 ? 11.625 -23.719 7.637 1 94 234 PHE B C 1
ATOM 4924 O O . PHE B 1 234 ? 12.234 -22.828 8.25 1 94 234 PHE B O 1
ATOM 4931 N N . ARG B 1 235 ? 11.969 -24.969 7.734 1 93.12 235 ARG B N 1
ATOM 4932 C CA . ARG B 1 235 ? 13.195 -25.344 8.438 1 93.12 235 ARG B CA 1
ATOM 4933 C C . ARG B 1 235 ? 14.406 -24.656 7.812 1 93.12 235 ARG B C 1
ATOM 4935 O O . ARG B 1 235 ? 15.25 -24.109 8.523 1 93.12 235 ARG B O 1
ATOM 4942 N N . VAL B 1 236 ? 14.469 -24.641 6.559 1 91.88 236 VAL B N 1
ATOM 4943 C CA . VAL B 1 236 ? 15.578 -24.016 5.844 1 91.88 236 VAL B CA 1
ATOM 4944 C C . VAL B 1 236 ? 15.492 -22.5 5.965 1 91.88 236 VAL B C 1
ATOM 4946 O O . VAL B 1 236 ? 16.5 -21.828 6.168 1 91.88 236 VAL B O 1
ATOM 4949 N N . ILE B 1 237 ? 14.328 -21.922 5.844 1 93.12 237 ILE B N 1
ATOM 4950 C CA . ILE B 1 237 ? 14.133 -20.484 5.879 1 93.12 237 ILE B CA 1
ATOM 4951 C C . ILE B 1 237 ? 14.547 -19.938 7.242 1 93.12 237 ILE B C 1
ATOM 4953 O O . ILE B 1 237 ? 15.219 -18.906 7.324 1 93.12 237 ILE B O 1
ATOM 4957 N N . PHE B 1 238 ? 14.289 -20.703 8.273 1 91.81 238 PHE B N 1
ATOM 4958 C CA . PHE B 1 238 ? 14.539 -20.188 9.617 1 91.81 238 PHE B CA 1
ATOM 4959 C C . PHE B 1 238 ? 15.977 -20.484 10.039 1 91.81 238 PHE B C 1
ATOM 4961 O O . PHE B 1 238 ? 16.5 -19.844 10.961 1 91.81 238 PHE B O 1
ATOM 4968 N N . THR B 1 239 ? 16.672 -21.375 9.375 1 90.12 239 THR B N 1
ATOM 4969 C CA . THR B 1 239 ? 17.984 -21.766 9.844 1 90.12 239 THR B CA 1
ATOM 4970 C C . THR B 1 239 ? 19.031 -21.562 8.758 1 90.12 239 THR B C 1
ATOM 4972 O O . THR B 1 239 ? 20.234 -21.641 9.016 1 90.12 239 THR B O 1
ATOM 4975 N N . GLY B 1 240 ? 18.656 -21.219 7.609 1 86.06 240 GLY B N 1
ATOM 4976 C CA . GLY B 1 240 ? 19.594 -21.266 6.496 1 86.06 240 GLY B CA 1
ATOM 4977 C C . GLY B 1 240 ? 19.969 -19.906 5.957 1 86.06 240 GLY B C 1
ATOM 4978 O O . GLY B 1 240 ? 20.438 -19.781 4.828 1 86.06 240 GLY B O 1
ATOM 4979 N N . GLY B 1 241 ? 19.75 -18.844 6.734 1 88.94 241 GLY B N 1
ATOM 4980 C CA . GLY B 1 241 ? 20.109 -17.516 6.27 1 88.94 241 GLY B CA 1
ATOM 4981 C C . GLY B 1 241 ? 21.594 -17.344 6.062 1 88.94 241 GLY B C 1
ATOM 4982 O O . GLY B 1 241 ? 22.391 -17.641 6.957 1 88.94 241 GLY B O 1
ATOM 4983 N N . VAL B 1 242 ? 22 -16.828 4.91 1 88.06 242 VAL B N 1
ATOM 4984 C CA . VAL B 1 242 ? 23.422 -16.797 4.582 1 88.06 242 VAL B CA 1
ATOM 4985 C C . VAL B 1 242 ? 23.906 -15.344 4.586 1 88.06 242 VAL B C 1
ATOM 4987 O O . VAL B 1 242 ? 25.109 -15.094 4.469 1 88.06 242 VAL B O 1
ATOM 4990 N N . GLY B 1 243 ? 22.891 -14.422 4.652 1 84.44 243 GLY B N 1
ATOM 4991 C CA . GLY B 1 243 ? 23.312 -13.031 4.754 1 84.44 243 GLY B CA 1
ATOM 4992 C C . GLY B 1 243 ? 23.922 -12.688 6.098 1 84.44 243 GLY B C 1
ATOM 4993 O O . GLY B 1 243 ? 24.031 -13.547 6.969 1 84.44 243 GLY B O 1
ATOM 4994 N N . LYS B 1 244 ? 24.25 -11.383 6.18 1 79.19 244 LYS B N 1
ATOM 4995 C CA . LYS B 1 244 ? 24.781 -10.914 7.457 1 79.19 244 LYS B CA 1
ATOM 4996 C C . LYS B 1 244 ? 23.781 -11.156 8.586 1 79.19 244 LYS B C 1
ATOM 4998 O O . LYS B 1 244 ? 22.578 -10.945 8.422 1 79.19 244 LYS B O 1
ATOM 5003 N N . ASN B 1 245 ? 24.125 -11.75 9.75 1 80.69 245 ASN B N 1
ATOM 5004 C CA . ASN B 1 245 ? 23.312 -12 10.938 1 80.69 245 ASN B CA 1
ATOM 5005 C C . ASN B 1 245 ? 22.234 -13.039 10.664 1 80.69 245 ASN B C 1
ATOM 5007 O O . ASN B 1 245 ? 21.156 -12.984 11.25 1 80.69 245 ASN B O 1
ATOM 5011 N N . GLY B 1 246 ? 22.438 -13.859 9.523 1 87.12 246 GLY B N 1
ATOM 5012 C CA . GLY B 1 246 ? 21.484 -14.898 9.203 1 87.12 246 GLY B CA 1
ATOM 5013 C C . GLY B 1 246 ? 20.312 -14.398 8.383 1 87.12 246 GLY B C 1
ATOM 5014 O O . GLY B 1 246 ? 19.219 -14.945 8.461 1 87.12 246 GLY B O 1
ATOM 5015 N N . SER B 1 247 ? 20.547 -13.273 7.668 1 86.38 247 SER B N 1
ATOM 5016 C CA . SER B 1 247 ? 19.547 -12.664 6.789 1 86.38 247 SER B CA 1
ATOM 5017 C C . SER B 1 247 ? 19.531 -13.336 5.418 1 86.38 247 SER B C 1
ATOM 5019 O O . SER B 1 247 ? 20.281 -14.297 5.188 1 86.38 247 SER B O 1
ATOM 5021 N N . THR B 1 248 ? 18.609 -12.906 4.629 1 88.44 248 THR B N 1
ATOM 5022 C CA . THR B 1 248 ? 18.562 -13.414 3.266 1 88.44 248 THR B CA 1
ATOM 5023 C C . THR B 1 248 ? 19.828 -13.039 2.498 1 88.44 248 THR B C 1
ATOM 5025 O O . THR B 1 248 ? 20.672 -12.297 3.002 1 88.44 248 THR B O 1
ATOM 5028 N N . ILE B 1 249 ? 19.938 -13.508 1.318 1 87.5 249 ILE B N 1
ATOM 5029 C CA . ILE B 1 249 ? 21.078 -13.203 0.461 1 87.5 249 ILE B CA 1
ATOM 5030 C C . ILE B 1 249 ? 21.125 -11.703 0.172 1 87.5 249 ILE B C 1
ATOM 5032 O O . ILE B 1 249 ? 22.172 -11.164 -0.167 1 87.5 249 ILE B O 1
ATOM 5036 N N . ALA B 1 250 ? 19.984 -11.047 0.295 1 86.06 250 ALA B N 1
ATOM 5037 C CA . ALA B 1 250 ? 19.891 -9.609 0.059 1 86.06 250 ALA B CA 1
ATOM 5038 C C . ALA B 1 250 ? 20.078 -8.828 1.357 1 86.06 250 ALA B C 1
ATOM 5040 O O . ALA B 1 250 ? 19.969 -7.602 1.371 1 86.06 250 ALA B O 1
ATOM 5041 N N . GLY B 1 251 ? 20.203 -9.555 2.422 1 88.38 251 GLY B N 1
ATOM 5042 C CA . GLY B 1 251 ? 20.406 -8.891 3.699 1 88.38 251 GLY B CA 1
ATOM 5043 C C . GLY B 1 251 ? 19.109 -8.438 4.344 1 88.38 251 GLY B C 1
ATOM 5044 O O . GLY B 1 251 ? 19.125 -7.582 5.23 1 88.38 251 GLY B O 1
ATOM 5045 N N . THR B 1 252 ? 18.062 -8.906 3.857 1 86.25 252 THR B N 1
ATOM 5046 C CA . THR B 1 252 ? 16.75 -8.555 4.41 1 86.25 252 THR B CA 1
ATOM 5047 C C . THR B 1 252 ? 16.25 -9.641 5.359 1 86.25 252 THR B C 1
ATOM 5049 O O . THR B 1 252 ? 16.875 -10.695 5.473 1 86.25 252 THR B O 1
ATOM 5052 N N . SER B 1 253 ? 15.164 -9.32 6.02 1 87.31 253 SER B N 1
ATOM 5053 C CA . SER B 1 253 ? 14.539 -10.305 6.902 1 87.31 253 SER B CA 1
ATOM 5054 C C . SER B 1 253 ? 14.141 -11.562 6.133 1 87.31 253 SER B C 1
ATOM 5056 O O . SER B 1 253 ? 13.664 -11.477 5 1 87.31 253 SER B O 1
ATOM 5058 N N . VAL B 1 254 ? 14.281 -12.664 6.809 1 92.19 254 VAL B N 1
ATOM 5059 C CA . VAL B 1 254 ? 13.945 -13.938 6.176 1 92.19 254 VAL B CA 1
ATOM 5060 C C . VAL B 1 254 ? 12.43 -14.039 6.008 1 92.19 254 VAL B C 1
ATOM 5062 O O . VAL B 1 254 ? 11.945 -14.836 5.203 1 92.19 254 VAL B O 1
ATOM 5065 N N . LEU B 1 255 ? 11.633 -13.219 6.719 1 90.44 255 LEU B N 1
ATOM 5066 C CA . LEU B 1 255 ? 10.18 -13.305 6.691 1 90.44 255 LEU B CA 1
ATOM 5067 C C . LEU B 1 255 ? 9.594 -12.328 5.68 1 90.44 255 LEU B C 1
ATOM 5069 O O . LEU B 1 255 ? 8.414 -12.414 5.34 1 90.44 255 LEU B O 1
ATOM 5073 N N . SER B 1 256 ? 10.383 -11.445 5.145 1 89.38 256 SER B N 1
ATOM 5074 C CA . SER B 1 256 ? 9.875 -10.352 4.32 1 89.38 256 SER B CA 1
ATOM 5075 C C . SER B 1 256 ? 9.117 -10.883 3.105 1 89.38 256 SER B C 1
ATOM 5077 O O . SER B 1 256 ? 8.07 -10.344 2.732 1 89.38 256 SER B O 1
ATOM 5079 N N . PRO B 1 257 ? 9.547 -11.992 2.555 1 94.06 257 PRO B N 1
ATOM 5080 C CA . PRO B 1 257 ? 8.812 -12.484 1.385 1 94.06 257 PRO B CA 1
ATOM 5081 C C . PRO B 1 257 ? 7.391 -12.93 1.726 1 94.06 257 PRO B C 1
ATOM 5083 O O . PRO B 1 257 ? 6.527 -12.992 0.844 1 94.06 257 PRO B O 1
ATOM 5086 N N . PHE B 1 258 ? 7.145 -13.258 2.951 1 94.44 258 PHE B N 1
ATOM 5087 C CA . PHE B 1 258 ? 5.824 -13.703 3.385 1 94.44 258 PHE B CA 1
ATOM 5088 C C . PHE B 1 258 ? 4.77 -12.648 3.072 1 94.44 258 PHE B C 1
ATOM 5090 O O . PHE B 1 258 ? 3.648 -12.977 2.676 1 94.44 258 PHE B O 1
ATOM 5097 N N . PHE B 1 259 ? 5.098 -11.414 3.137 1 91.38 259 PHE B N 1
ATOM 5098 C CA . PHE B 1 259 ? 4.125 -10.336 3.016 1 91.38 259 PHE B CA 1
ATOM 5099 C C . PHE B 1 259 ? 3.658 -10.188 1.573 1 91.38 259 PHE B C 1
ATOM 5101 O O . PHE B 1 259 ? 2.525 -9.766 1.321 1 91.38 259 PHE B O 1
ATOM 5108 N N . HIS B 1 260 ? 4.453 -10.562 0.631 1 94.38 260 HIS B N 1
ATOM 5109 C CA . HIS B 1 260 ? 4.09 -10.461 -0.778 1 94.38 260 HIS B CA 1
ATOM 5110 C C . HIS B 1 260 ? 3.059 -11.516 -1.158 1 94.38 260 HIS B C 1
ATOM 5112 O O . HIS B 1 260 ? 1.905 -11.188 -1.449 1 94.38 260 HIS B O 1
ATOM 5118 N N . ILE B 1 261 ? 3.385 -12.727 -0.918 1 96.56 261 ILE B N 1
ATOM 5119 C CA . ILE B 1 261 ? 2.471 -13.805 -1.29 1 96.56 261 ILE B CA 1
ATOM 5120 C C . ILE B 1 261 ? 1.321 -13.875 -0.288 1 96.56 261 ILE B C 1
ATOM 5122 O O . ILE B 1 261 ? 0.188 -14.195 -0.655 1 96.56 261 ILE B O 1
ATOM 5126 N N . GLY B 1 262 ? 1.614 -13.578 0.959 1 96.06 262 GLY B N 1
ATOM 5127 C CA . GLY B 1 262 ? 0.578 -13.57 1.979 1 96.06 262 GLY B CA 1
ATOM 5128 C C . GLY B 1 262 ? -0.535 -12.578 1.687 1 96.06 262 GLY B C 1
ATOM 5129 O O . GLY B 1 262 ? -1.711 -12.875 1.905 1 96.06 262 GLY B O 1
ATOM 5130 N N . SER B 1 263 ? -0.148 -11.422 1.213 1 95.12 263 SER B N 1
ATOM 5131 C CA . SER B 1 263 ? -1.163 -10.422 0.888 1 95.12 263 SER B CA 1
ATOM 5132 C C . SER B 1 263 ? -2.035 -10.883 -0.276 1 95.12 263 SER B C 1
ATOM 5134 O O . SER B 1 263 ? -3.246 -10.648 -0.281 1 95.12 263 SER B O 1
ATOM 5136 N N . VAL B 1 264 ? -1.474 -11.57 -1.228 1 96.69 264 VAL B N 1
ATOM 5137 C CA . VAL B 1 264 ? -2.225 -12.086 -2.367 1 96.69 264 VAL B CA 1
ATOM 5138 C C . VAL B 1 264 ? -3.236 -13.125 -1.892 1 96.69 264 VAL B C 1
ATOM 5140 O O . VAL B 1 264 ? -4.418 -13.055 -2.24 1 96.69 264 VAL B O 1
ATOM 5143 N N . ILE B 1 265 ? -2.799 -14.016 -1.112 1 97.69 265 ILE B N 1
ATOM 5144 C CA . ILE B 1 265 ? -3.646 -15.102 -0.645 1 97.69 265 ILE B CA 1
ATOM 5145 C C . ILE B 1 265 ? -4.738 -14.555 0.272 1 97.69 265 ILE B C 1
ATOM 5147 O O . ILE B 1 265 ? -5.895 -14.969 0.186 1 97.69 265 ILE B O 1
ATOM 5151 N N . THR B 1 266 ? -4.387 -13.609 1.118 1 96.62 266 THR B N 1
ATOM 5152 C CA . THR B 1 266 ? -5.367 -13 2.01 1 96.62 266 THR B CA 1
ATOM 5153 C C . THR B 1 266 ? -6.453 -12.281 1.209 1 96.62 266 THR B C 1
ATOM 5155 O O . THR B 1 266 ? -7.641 -12.43 1.492 1 96.62 266 THR B O 1
ATOM 5158 N N . LEU B 1 267 ? -6.043 -11.539 0.241 1 97.38 267 LEU B N 1
ATOM 5159 C CA . LEU B 1 267 ? -7.008 -10.852 -0.607 1 97.38 267 LEU B CA 1
ATOM 5160 C C . LEU B 1 267 ? -7.898 -11.844 -1.338 1 97.38 267 LEU B C 1
ATOM 5162 O O . LEU B 1 267 ? -9.117 -11.656 -1.429 1 97.38 267 LEU B O 1
ATOM 5166 N N . ALA B 1 268 ? -7.27 -12.883 -1.799 1 98.62 268 ALA B N 1
ATOM 5167 C CA . ALA B 1 268 ? -8.031 -13.898 -2.523 1 98.62 268 ALA B CA 1
ATOM 5168 C C . ALA B 1 268 ? -9.102 -14.516 -1.635 1 98.62 268 ALA B C 1
ATOM 5170 O O . ALA B 1 268 ? -10.25 -14.672 -2.055 1 98.62 268 ALA B O 1
ATOM 5171 N N . ILE B 1 269 ? -8.773 -14.836 -0.435 1 98.12 269 ILE B N 1
ATOM 5172 C CA . ILE B 1 269 ? -9.711 -15.484 0.479 1 98.12 269 ILE B CA 1
ATOM 5173 C C . ILE B 1 269 ? -10.797 -14.492 0.886 1 98.12 269 ILE B C 1
ATOM 5175 O O . ILE B 1 269 ? -11.977 -14.852 0.955 1 98.12 269 ILE B O 1
ATOM 5179 N N . MET B 1 270 ? -10.406 -13.266 1.206 1 97.12 270 MET B N 1
ATOM 5180 C CA . MET B 1 270 ? -11.367 -12.258 1.64 1 97.12 270 MET B CA 1
ATOM 5181 C C . MET B 1 270 ? -12.398 -11.984 0.548 1 97.12 270 MET B C 1
ATOM 5183 O O . MET B 1 270 ? -13.602 -11.945 0.816 1 97.12 270 MET B O 1
ATOM 5187 N N . ILE B 1 271 ? -11.922 -11.82 -0.646 1 98.38 271 ILE B N 1
ATOM 5188 C CA . ILE B 1 271 ? -12.812 -11.516 -1.763 1 98.38 271 ILE B CA 1
ATOM 5189 C C . ILE B 1 271 ? -13.742 -12.695 -2.014 1 98.38 271 ILE B C 1
ATOM 5191 O O . ILE B 1 271 ? -14.938 -12.508 -2.2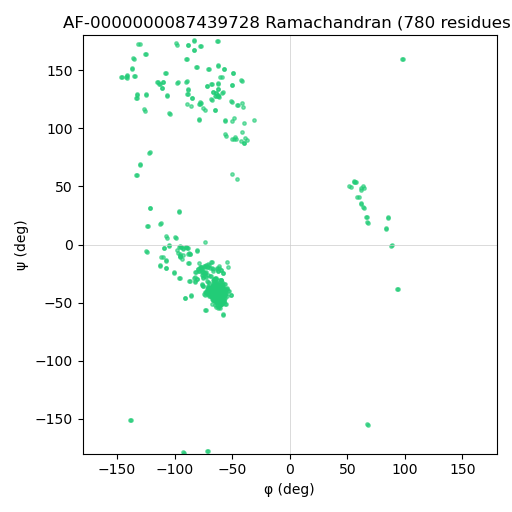75 1 98.38 271 ILE B O 1
ATOM 5195 N N . TYR B 1 272 ? -13.273 -13.914 -1.937 1 98.31 272 TYR B N 1
ATOM 5196 C CA . TYR B 1 272 ? -14.062 -15.125 -2.078 1 98.31 272 TYR B CA 1
ATOM 5197 C C . TYR B 1 272 ? -15.172 -15.18 -1.035 1 98.31 272 TYR B C 1
ATOM 5199 O O . TYR B 1 272 ? -16.359 -15.273 -1.381 1 98.31 272 TYR B O 1
ATOM 5207 N N . LYS B 1 273 ? -14.805 -14.977 0.19 1 97.06 273 LYS B N 1
ATOM 5208 C CA . LYS B 1 273 ? -15.742 -15.203 1.286 1 97.06 273 LYS B CA 1
ATOM 5209 C C . LYS B 1 273 ? -16.703 -14.031 1.438 1 97.06 273 LYS B C 1
ATOM 5211 O O . LYS B 1 273 ? -17.828 -14.211 1.909 1 97.06 273 LYS B O 1
ATOM 5216 N N . LYS B 1 274 ? -16.359 -12.898 0.951 1 96 274 LYS B N 1
ATOM 5217 C CA . LYS B 1 274 ? -17.203 -11.727 1.134 1 96 274 LYS B CA 1
ATOM 5218 C C . LYS B 1 274 ? -18.094 -11.484 -0.091 1 96 274 LYS B C 1
ATOM 5220 O O . LYS B 1 274 ? -18.969 -10.617 -0.071 1 96 274 LYS B O 1
ATOM 5225 N N . SER B 1 275 ? -17.891 -12.203 -1.091 1 96.69 275 SER B N 1
ATOM 5226 C CA . SER B 1 275 ? -18.625 -11.977 -2.332 1 96.69 275 SER B CA 1
ATOM 5227 C C . SER B 1 275 ? -20.109 -12.219 -2.145 1 96.69 275 SER B C 1
ATOM 5229 O O . SER B 1 275 ? -20.516 -13.297 -1.708 1 96.69 275 SER B O 1
ATOM 5231 N N . ALA B 1 276 ? -20.891 -11.258 -2.525 1 93.38 276 ALA B N 1
ATOM 5232 C CA . ALA B 1 276 ? -22.344 -11.383 -2.439 1 93.38 276 ALA B CA 1
ATOM 5233 C C . ALA B 1 276 ? -22.891 -12.219 -3.592 1 93.38 276 ALA B C 1
ATOM 5235 O O . ALA B 1 276 ? -23.938 -12.852 -3.459 1 93.38 276 ALA B O 1
ATOM 5236 N N . SER B 1 277 ? -22.141 -12.273 -4.633 1 96.69 277 SER B N 1
ATOM 5237 C CA . SER B 1 277 ? -22.609 -12.969 -5.824 1 96.69 277 SER B CA 1
ATOM 5238 C C . SER B 1 277 ? -22.031 -14.375 -5.91 1 96.69 277 SER B C 1
ATOM 5240 O O . SER B 1 277 ? -22.219 -15.07 -6.91 1 96.69 277 SER B O 1
ATOM 5242 N N . GLN B 1 278 ? -21.312 -14.805 -4.891 1 97.69 278 GLN B N 1
ATOM 5243 C CA . GLN B 1 278 ? -20.672 -16.109 -4.898 1 97.69 278 GLN B CA 1
ATOM 5244 C C . GLN B 1 278 ? -19.734 -16.266 -6.09 1 97.69 278 GLN B C 1
ATOM 5246 O O . GLN B 1 278 ? -19.812 -17.234 -6.84 1 97.69 278 GLN B O 1
ATOM 5251 N N . LEU B 1 279 ? -18.859 -15.305 -6.156 1 98.31 279 LEU B N 1
ATOM 5252 C CA . LEU B 1 279 ? -17.984 -15.102 -7.309 1 98.31 279 LEU B CA 1
ATOM 5253 C C . LEU B 1 279 ? -17.125 -16.328 -7.562 1 98.31 279 LEU B C 1
ATOM 5255 O O . LEU B 1 279 ? -17.078 -16.844 -8.68 1 98.31 279 LEU B O 1
ATOM 5259 N N . PHE B 1 280 ? -16.5 -16.844 -6.559 1 98.69 280 PHE B N 1
ATOM 5260 C CA . PHE B 1 280 ? -15.633 -18 -6.723 1 98.69 280 PHE B CA 1
ATOM 5261 C C . PHE B 1 280 ? -16.438 -19.25 -7.016 1 98.69 280 PHE B C 1
ATOM 5263 O O . PHE B 1 280 ? -16.047 -20.078 -7.852 1 98.69 280 PHE B O 1
ATOM 5270 N N . GLU B 1 281 ? -17.531 -19.438 -6.363 1 98.31 281 GLU B N 1
ATOM 5271 C CA . GLU B 1 281 ? -18.375 -20.609 -6.535 1 98.31 281 GLU B CA 1
ATOM 5272 C C . GLU B 1 281 ? -18.938 -20.703 -7.957 1 98.31 281 GLU B C 1
ATOM 5274 O O . GLU B 1 281 ? -19 -21.781 -8.539 1 98.31 281 GLU B O 1
ATOM 5279 N N . LYS B 1 282 ? -19.234 -19.531 -8.438 1 98.38 282 LYS B N 1
ATOM 5280 C CA . LYS B 1 282 ? -19.859 -19.516 -9.758 1 98.38 282 LYS B CA 1
ATOM 5281 C C . LYS B 1 282 ? -18.812 -19.5 -10.867 1 98.38 282 LYS B C 1
ATOM 5283 O O . LYS B 1 282 ? -19.062 -19.984 -11.969 1 98.38 282 LYS B O 1
ATOM 5288 N N . HIS B 1 283 ? -17.656 -18.875 -10.578 1 98.62 283 HIS B N 1
ATOM 5289 C CA . HIS B 1 283 ? -16.625 -18.734 -11.602 1 98.62 283 HIS B CA 1
ATOM 5290 C C . HIS B 1 283 ? -15.258 -19.125 -11.055 1 98.62 283 HIS B C 1
ATOM 5292 O O . HIS B 1 283 ? -14.305 -18.344 -11.156 1 98.62 283 HIS B O 1
ATOM 5298 N N . PRO B 1 284 ? -15.078 -20.359 -10.586 1 98.75 284 PRO B N 1
ATOM 5299 C CA . PRO B 1 284 ? -13.836 -20.734 -9.906 1 98.75 284 PRO B CA 1
ATOM 5300 C C . PRO B 1 284 ? -12.633 -20.75 -10.844 1 98.75 284 PRO B C 1
ATOM 5302 O O . PRO B 1 284 ? -11.539 -20.328 -10.461 1 98.75 284 PRO B O 1
ATOM 5305 N N . CYS B 1 285 ? -12.773 -21.219 -12.07 1 98.88 285 CYS B N 1
ATOM 5306 C CA . CYS B 1 285 ? -11.641 -21.312 -12.984 1 98.88 285 CYS B CA 1
ATOM 5307 C C . CYS B 1 285 ? -11.117 -19.922 -13.328 1 98.88 285 CYS B C 1
ATOM 5309 O O . CYS B 1 285 ? -9.906 -19.688 -13.305 1 98.88 285 CYS B O 1
ATOM 5311 N N . LEU B 1 286 ? -12.062 -19.031 -13.648 1 98.81 286 LEU B N 1
ATOM 5312 C CA . LEU B 1 286 ? -11.688 -17.641 -13.953 1 98.81 286 LEU B CA 1
ATOM 5313 C C . LEU B 1 286 ? -11 -17 -12.758 1 98.81 286 LEU B C 1
ATOM 5315 O O . LEU B 1 286 ? -10.008 -16.281 -12.922 1 98.81 286 LEU B O 1
ATOM 5319 N N . TYR B 1 287 ? -11.555 -17.234 -11.57 1 98.88 287 TYR B N 1
ATOM 5320 C CA . TYR B 1 287 ? -11.023 -16.688 -10.328 1 98.88 287 TYR B CA 1
ATOM 5321 C C . TYR B 1 287 ? -9.594 -17.156 -10.086 1 98.88 287 TYR B C 1
ATOM 5323 O O . TYR B 1 287 ? -8.711 -16.359 -9.797 1 98.88 287 TYR B O 1
ATOM 5331 N N . VAL B 1 288 ? -9.344 -18.406 -10.305 1 98.88 288 VAL B N 1
ATOM 5332 C CA . VAL B 1 288 ? -8.031 -18.984 -10.062 1 98.88 288 VAL B CA 1
ATOM 5333 C C . VAL B 1 288 ? -7.039 -18.469 -11.102 1 98.88 288 VAL B C 1
ATOM 5335 O O . VAL B 1 288 ? -5.875 -18.219 -10.781 1 98.88 288 VAL B O 1
ATOM 5338 N N . LEU B 1 289 ? -7.488 -18.328 -12.266 1 98.88 289 LEU B N 1
ATOM 5339 C CA . LEU B 1 289 ? -6.602 -17.781 -13.297 1 98.88 289 LEU B CA 1
ATOM 5340 C C . LEU B 1 289 ? -6.215 -16.344 -12.977 1 98.88 289 LEU B C 1
ATOM 5342 O O . LEU B 1 289 ? -5.039 -15.977 -13.055 1 98.88 289 LEU B O 1
ATOM 5346 N N . ALA B 1 290 ? -7.164 -15.547 -12.586 1 98.81 290 ALA B N 1
ATOM 5347 C CA . ALA B 1 290 ? -6.895 -14.141 -12.289 1 98.81 290 ALA B CA 1
ATOM 5348 C C . ALA B 1 290 ? -5.871 -14.008 -11.164 1 98.81 290 ALA B C 1
ATOM 5350 O O . ALA B 1 290 ? -4.863 -13.312 -11.312 1 98.81 290 ALA B O 1
ATOM 5351 N N . PHE B 1 291 ? -6.074 -14.672 -10.078 1 98.88 291 PHE B N 1
ATOM 5352 C CA . PHE B 1 291 ? -5.16 -14.586 -8.945 1 98.88 291 PHE B CA 1
ATOM 5353 C C . PHE B 1 291 ? -3.891 -15.383 -9.211 1 98.88 291 PHE B C 1
ATOM 5355 O O . PHE B 1 291 ? -2.84 -15.094 -8.633 1 98.88 291 PHE B O 1
ATOM 5362 N N . GLY B 1 292 ? -4.016 -16.391 -10.055 1 98.81 292 GLY B N 1
ATOM 5363 C CA . GLY B 1 292 ? -2.84 -17.156 -10.445 1 98.81 292 GLY B CA 1
ATOM 5364 C C . GLY B 1 292 ? -1.799 -16.328 -11.172 1 98.81 292 GLY B C 1
ATOM 5365 O O . GLY B 1 292 ? -0.601 -16.453 -10.906 1 98.81 292 GLY B O 1
ATOM 5366 N N . PHE B 1 293 ? -2.295 -15.5 -12.07 1 98.81 293 PHE B N 1
ATOM 5367 C CA . PHE B 1 293 ? -1.37 -14.617 -12.773 1 98.81 293 PHE B CA 1
ATOM 5368 C C . PHE B 1 293 ? -0.711 -13.641 -11.805 1 98.81 293 PHE B C 1
ATOM 5370 O O . PHE B 1 293 ? 0.457 -13.281 -11.977 1 98.81 293 PHE B O 1
ATOM 5377 N N . VAL B 1 294 ? -1.432 -13.211 -10.805 1 98.56 294 VAL B N 1
ATOM 5378 C CA . VAL B 1 294 ? -0.874 -12.344 -9.773 1 98.56 294 VAL B CA 1
ATOM 5379 C C . VAL B 1 294 ? 0.211 -13.094 -9 1 98.56 294 VAL B C 1
ATOM 5381 O O . VAL B 1 294 ? 1.309 -12.578 -8.797 1 98.56 294 VAL B O 1
ATOM 5384 N N . SER B 1 295 ? -0.105 -14.305 -8.602 1 98.31 295 SER B N 1
ATOM 5385 C CA . SER B 1 295 ? 0.835 -15.133 -7.852 1 98.31 295 SER B CA 1
ATOM 5386 C C . SER B 1 295 ? 2.094 -15.414 -8.664 1 98.31 295 SER B C 1
ATOM 5388 O O . SER B 1 295 ? 3.205 -15.383 -8.133 1 98.31 295 SER B O 1
ATOM 5390 N N . ALA B 1 296 ? 1.896 -15.672 -9.93 1 98.5 296 ALA B N 1
ATOM 5391 C CA . ALA B 1 296 ? 3.035 -15.922 -10.805 1 98.5 296 ALA B CA 1
ATOM 5392 C C . ALA B 1 296 ? 3.941 -14.695 -10.891 1 98.5 296 ALA B C 1
ATOM 5394 O O . ALA B 1 296 ? 5.168 -14.82 -10.852 1 98.5 296 ALA B O 1
ATOM 5395 N N . LYS B 1 297 ? 3.34 -13.578 -11.016 1 98 297 LYS B N 1
ATOM 5396 C CA . LYS B 1 297 ? 4.109 -12.336 -11.07 1 98 297 LYS B CA 1
ATOM 5397 C C . LYS B 1 297 ? 4.922 -12.133 -9.797 1 98 297 LYS B C 1
ATOM 5399 O O . LYS B 1 297 ? 6.102 -11.781 -9.859 1 98 297 LYS B O 1
ATOM 5404 N N . ILE B 1 298 ? 4.305 -12.344 -8.703 1 97.75 298 ILE B N 1
ATOM 5405 C CA . ILE B 1 298 ? 4.98 -12.172 -7.422 1 97.75 298 ILE B CA 1
ATOM 5406 C C . ILE B 1 298 ? 6.125 -13.172 -7.297 1 97.75 298 ILE B C 1
ATOM 5408 O O . ILE B 1 298 ? 7.199 -12.844 -6.789 1 97.75 298 ILE B O 1
ATOM 5412 N N . THR B 1 299 ? 5.91 -14.336 -7.734 1 98 299 THR B N 1
ATOM 5413 C CA . THR B 1 299 ? 6.953 -15.359 -7.719 1 98 299 THR B CA 1
ATOM 5414 C C . THR B 1 299 ? 8.109 -14.969 -8.641 1 98 299 THR B C 1
ATOM 5416 O O . THR B 1 299 ? 9.273 -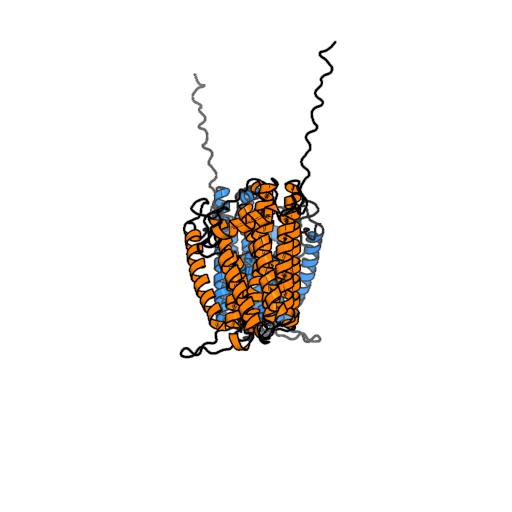15.156 -8.297 1 98 299 THR B O 1
ATOM 5419 N N . ASN B 1 300 ? 7.773 -14.445 -9.82 1 97.69 300 ASN B N 1
ATOM 5420 C CA . ASN B 1 300 ? 8.805 -13.961 -10.727 1 97.69 300 ASN B CA 1
ATOM 5421 C C . ASN B 1 300 ? 9.672 -12.891 -10.078 1 97.69 300 ASN B C 1
ATOM 5423 O O . ASN B 1 300 ? 10.891 -12.891 -10.234 1 97.69 300 ASN B O 1
ATOM 5427 N N . LYS B 1 301 ? 9.031 -12.094 -9.391 1 97 301 LYS B N 1
ATOM 5428 C CA . LYS B 1 301 ? 9.766 -11.031 -8.703 1 97 301 LYS B CA 1
ATOM 5429 C C . LYS B 1 301 ? 10.703 -11.602 -7.645 1 97 301 LYS B C 1
ATOM 5431 O O . LYS B 1 301 ? 11.797 -11.086 -7.43 1 97 301 LYS B O 1
ATOM 5436 N N . LEU B 1 302 ? 10.227 -12.586 -6.969 1 97.5 302 LEU B N 1
ATOM 5437 C CA . LEU B 1 302 ? 11.062 -13.234 -5.961 1 97.5 302 LEU B CA 1
ATOM 5438 C C . LEU B 1 302 ? 12.281 -13.875 -6.605 1 97.5 302 LEU B C 1
ATOM 5440 O O . LEU B 1 302 ? 13.391 -13.789 -6.07 1 97.5 302 LEU B O 1
ATOM 5444 N N . VAL B 1 303 ? 12.133 -14.477 -7.711 1 97.31 303 VAL B N 1
ATOM 5445 C CA . VAL B 1 303 ? 13.227 -15.109 -8.438 1 97.31 303 VAL B CA 1
ATOM 5446 C C . VAL B 1 303 ? 14.242 -14.055 -8.859 1 97.31 303 VAL B C 1
ATOM 5448 O O . VAL B 1 303 ? 15.453 -14.234 -8.672 1 97.31 303 VAL B O 1
ATOM 5451 N N . VAL B 1 304 ? 13.742 -12.984 -9.359 1 96.69 304 VAL B N 1
ATOM 5452 C CA . VAL B 1 304 ? 14.609 -11.883 -9.773 1 96.69 304 VAL B CA 1
ATOM 5453 C C . VAL B 1 304 ? 15.352 -11.328 -8.555 1 96.69 304 VAL B C 1
ATOM 5455 O O . VAL B 1 304 ? 16.562 -11.078 -8.617 1 96.69 304 VAL B O 1
ATOM 5458 N N . ALA B 1 305 ? 14.625 -11.172 -7.504 1 96.19 305 ALA B N 1
ATOM 5459 C CA . ALA B 1 305 ? 15.234 -10.656 -6.281 1 96.19 305 ALA B CA 1
ATOM 5460 C C . ALA B 1 305 ? 16.344 -11.578 -5.797 1 96.19 305 ALA B C 1
ATOM 5462 O O . ALA B 1 305 ? 17.406 -11.109 -5.359 1 96.19 305 ALA B O 1
ATOM 5463 N N . HIS B 1 306 ? 16.172 -12.805 -5.871 1 96.25 306 HIS B N 1
ATOM 5464 C CA . HIS B 1 306 ? 17.188 -13.789 -5.508 1 96.25 306 HIS B CA 1
ATOM 5465 C C . HIS B 1 306 ? 18.422 -13.656 -6.391 1 96.25 306 HIS B C 1
ATOM 5467 O O . HIS B 1 306 ? 19.547 -13.57 -5.891 1 96.25 306 HIS B O 1
ATOM 5473 N N . MET B 1 307 ? 18.25 -13.578 -7.656 1 96.75 307 MET B N 1
ATOM 5474 C CA . MET B 1 307 ? 19.359 -13.625 -8.617 1 96.75 307 MET B CA 1
ATOM 5475 C C . MET B 1 307 ? 20.109 -12.305 -8.641 1 96.75 307 MET B C 1
ATOM 5477 O O . MET B 1 307 ? 21.266 -12.258 -9.055 1 96.75 307 MET B O 1
ATOM 5481 N N . THR B 1 308 ? 19.438 -11.266 -8.195 1 96.19 308 THR B N 1
ATOM 5482 C CA . THR B 1 308 ? 20.078 -9.953 -8.172 1 96.19 308 THR B CA 1
ATOM 5483 C C . THR B 1 308 ? 20.469 -9.57 -6.742 1 96.19 308 THR B C 1
ATOM 5485 O O . THR B 1 308 ? 20.938 -8.453 -6.5 1 96.19 308 THR B O 1
ATOM 5488 N N . LYS B 1 309 ? 20.188 -10.406 -5.809 1 94.75 309 LYS B N 1
ATOM 5489 C CA . LYS B 1 309 ? 20.453 -10.141 -4.398 1 94.75 309 LYS B CA 1
ATOM 5490 C C . LYS B 1 309 ? 19.875 -8.797 -3.963 1 94.75 309 LYS B C 1
ATOM 5492 O O . LYS B 1 309 ? 20.578 -7.977 -3.375 1 94.75 309 LYS B O 1
ATOM 5497 N N . SER B 1 310 ? 18.656 -8.656 -4.293 1 94 310 SER B N 1
ATOM 5498 C CA . SER B 1 310 ? 17.984 -7.398 -4.004 1 94 310 SER B CA 1
ATOM 5499 C C . SER B 1 310 ? 16.703 -7.633 -3.201 1 94 310 SER B C 1
ATOM 5501 O O . SER B 1 310 ? 16.219 -8.766 -3.109 1 94 310 SER B O 1
ATOM 5503 N N . GLU B 1 311 ? 16.234 -6.555 -2.627 1 89.69 311 GLU B N 1
ATOM 5504 C CA . GLU B 1 311 ? 14.992 -6.629 -1.856 1 89.69 311 GLU B CA 1
ATOM 5505 C C . GLU B 1 311 ? 13.773 -6.578 -2.77 1 89.69 311 GLU B C 1
ATOM 5507 O O . GLU B 1 311 ? 13.812 -5.953 -3.83 1 89.69 311 GLU B O 1
ATOM 5512 N N . MET B 1 312 ? 12.688 -7.191 -2.287 1 90.19 312 MET B N 1
ATOM 5513 C CA . MET B 1 312 ? 11.414 -7.121 -3.004 1 90.19 312 MET B CA 1
ATOM 5514 C C . MET B 1 312 ? 10.609 -5.902 -2.572 1 90.19 312 MET B C 1
ATOM 5516 O O . MET B 1 312 ? 10.57 -5.566 -1.387 1 90.19 312 MET B O 1
ATOM 5520 N N . SER B 1 313 ? 10.109 -5.219 -3.547 1 82.25 313 SER B N 1
ATOM 5521 C CA . SER B 1 313 ? 9.25 -4.086 -3.209 1 82.25 313 SER B CA 1
ATOM 5522 C C . SER B 1 313 ? 7.793 -4.516 -3.074 1 82.25 313 SER B C 1
ATOM 5524 O O . SER B 1 313 ? 7.297 -5.305 -3.883 1 82.25 313 SER B O 1
ATOM 5526 N N . LEU B 1 314 ? 7.102 -3.977 -2.121 1 76.62 314 LEU B N 1
ATOM 5527 C CA . LEU B 1 314 ? 5.699 -4.301 -1.896 1 76.62 314 LEU B CA 1
ATOM 5528 C C . LEU B 1 314 ? 4.801 -3.502 -2.834 1 76.62 314 LEU B C 1
ATOM 5530 O O . LEU B 1 314 ? 3.648 -3.881 -3.07 1 76.62 314 LEU B O 1
ATOM 5534 N N . HIS B 1 315 ? 5.242 -2.438 -3.293 1 77.31 315 HIS B N 1
ATOM 5535 C CA . HIS B 1 315 ? 4.469 -1.663 -4.258 1 77.31 315 HIS B CA 1
ATOM 5536 C C . HIS B 1 315 ? 4.57 -2.264 -5.656 1 77.31 315 HIS B C 1
ATOM 5538 O O . HIS B 1 315 ? 5.641 -2.242 -6.27 1 77.31 315 HIS B O 1
ATOM 5544 N N . ASP B 1 316 ? 3.465 -2.865 -6.059 1 87.56 316 ASP B N 1
ATOM 5545 C CA . ASP B 1 316 ? 3.465 -3.57 -7.336 1 87.56 316 ASP B CA 1
ATOM 5546 C C . ASP B 1 316 ? 2.105 -3.461 -8.023 1 87.56 316 ASP B C 1
ATOM 5548 O O . ASP B 1 316 ? 1.064 -3.494 -7.359 1 87.56 316 ASP B O 1
ATOM 5552 N N . LEU B 1 317 ? 2.158 -3.375 -9.273 1 90.62 317 LEU B N 1
ATOM 5553 C CA . LEU B 1 317 ? 0.953 -3.287 -10.094 1 90.62 317 LEU B CA 1
ATOM 5554 C C . LEU B 1 317 ? 0.171 -4.594 -10.055 1 90.62 317 LEU B C 1
ATOM 5556 O O . LEU B 1 317 ? -1 -4.637 -10.438 1 90.62 317 LEU B O 1
ATOM 5560 N N . ALA B 1 318 ? 0.806 -5.609 -9.594 1 93.38 318 ALA B N 1
ATOM 5561 C CA . ALA B 1 318 ? 0.162 -6.922 -9.523 1 93.38 318 ALA B CA 1
ATOM 5562 C C . ALA B 1 318 ? -1.086 -6.871 -8.648 1 93.38 318 ALA B C 1
ATOM 5564 O O . ALA B 1 318 ? -2.01 -7.668 -8.828 1 93.38 318 ALA B O 1
ATOM 5565 N N . TYR B 1 319 ? -1.173 -5.906 -7.766 1 95.12 319 TYR B N 1
ATOM 5566 C CA . TYR B 1 319 ? -2.266 -5.836 -6.801 1 95.12 319 TYR B CA 1
ATOM 5567 C C . TYR B 1 319 ? -3.434 -5.031 -7.355 1 95.12 319 TYR B C 1
ATOM 5569 O O . TYR B 1 319 ? -4.484 -4.934 -6.723 1 95.12 319 TYR B O 1
ATOM 5577 N N . LEU B 1 320 ? -3.293 -4.496 -8.539 1 95.88 320 LEU B N 1
ATOM 5578 C CA . LEU B 1 320 ? -4.344 -3.656 -9.109 1 95.88 320 LEU B CA 1
ATOM 5579 C C . LEU B 1 320 ? -5.625 -4.453 -9.312 1 95.88 320 LEU B C 1
ATOM 5581 O O . LEU B 1 320 ? -6.711 -4.008 -8.922 1 95.88 320 LEU B O 1
ATOM 5585 N N . GLY B 1 321 ? -5.52 -5.59 -9.898 1 97.25 321 GLY B N 1
ATOM 5586 C CA . GLY B 1 321 ? -6.691 -6.426 -10.109 1 97.25 321 GLY B CA 1
ATOM 5587 C C . GLY B 1 321 ? -7.406 -6.785 -8.82 1 97.25 321 GLY B C 1
ATOM 5588 O O . GLY B 1 321 ? -8.562 -6.414 -8.617 1 97.25 321 GLY B O 1
ATOM 5589 N N . PRO B 1 322 ? -6.715 -7.449 -7.926 1 97.56 322 PRO B N 1
ATOM 5590 C CA . PRO B 1 322 ? -7.309 -7.754 -6.625 1 97.56 322 PRO B CA 1
ATOM 5591 C C . PRO B 1 322 ? -7.824 -6.508 -5.902 1 97.56 322 PRO B C 1
ATOM 5593 O O . PRO B 1 322 ? -8.875 -6.551 -5.258 1 97.56 322 PRO B O 1
ATOM 5596 N N . GLY B 1 323 ? -7.09 -5.469 -6.047 1 96.81 323 GLY B N 1
ATOM 5597 C CA . GLY B 1 323 ? -7.516 -4.219 -5.438 1 96.81 323 GLY B CA 1
ATOM 5598 C C . GLY B 1 323 ? -8.852 -3.721 -5.965 1 96.81 323 GLY B C 1
ATOM 5599 O O . GLY B 1 323 ? -9.68 -3.217 -5.203 1 96.81 323 GLY B O 1
ATOM 5600 N N . LEU B 1 324 ? -9.062 -3.824 -7.223 1 97.69 324 LEU B N 1
ATOM 5601 C CA . LEU B 1 324 ? -10.32 -3.404 -7.832 1 97.69 324 LEU B CA 1
ATOM 5602 C C . LEU B 1 324 ? -11.484 -4.242 -7.312 1 97.69 324 LEU B C 1
ATOM 5604 O O . LEU B 1 324 ? -12.562 -3.711 -7.039 1 97.69 324 LEU B O 1
ATOM 5608 N N . LEU B 1 325 ? -11.211 -5.504 -7.242 1 98.38 325 LEU B N 1
ATOM 5609 C CA . LEU B 1 325 ? -12.242 -6.383 -6.707 1 98.38 325 LEU B CA 1
ATOM 5610 C C . LEU B 1 325 ? -12.57 -6.027 -5.262 1 98.38 325 LEU B C 1
ATOM 5612 O O . LEU B 1 325 ? -13.742 -5.941 -4.887 1 98.38 325 LEU B O 1
ATOM 5616 N N . PHE B 1 326 ? -11.586 -5.781 -4.488 1 97.62 326 PHE B N 1
ATOM 5617 C CA . PHE B 1 326 ? -11.711 -5.406 -3.084 1 97.62 326 PHE B CA 1
ATOM 5618 C C . PHE B 1 326 ? -12.484 -4.102 -2.941 1 97.62 326 PHE B C 1
ATOM 5620 O O . PHE B 1 326 ? -13.422 -4.008 -2.141 1 97.62 326 PHE B O 1
ATOM 5627 N N . LEU B 1 327 ? -12.102 -3.135 -3.738 1 96.31 327 LEU B N 1
ATOM 5628 C CA . LEU B 1 327 ? -12.734 -1.822 -3.695 1 96.31 327 LEU B CA 1
ATOM 5629 C C . LEU B 1 327 ? -14.195 -1.911 -4.125 1 96.31 327 LEU B C 1
ATOM 5631 O O . LEU B 1 327 ? -15.062 -1.264 -3.533 1 96.31 327 LEU B O 1
ATOM 5635 N N . ASP B 1 328 ? -14.445 -2.686 -5.156 1 97.25 328 ASP B N 1
ATOM 5636 C CA . ASP B 1 328 ? -15.812 -2.875 -5.617 1 97.25 328 ASP B CA 1
ATOM 5637 C C . ASP B 1 328 ? -16.688 -3.459 -4.512 1 97.25 328 ASP B C 1
ATOM 5639 O O . ASP B 1 328 ? -17.828 -3.016 -4.309 1 97.25 328 ASP B O 1
ATOM 5643 N N . GLN B 1 329 ? -16.125 -4.461 -3.812 1 96 329 GLN B N 1
ATOM 5644 C CA . GLN B 1 329 ? -16.859 -5.059 -2.707 1 96 329 GLN B CA 1
ATOM 5645 C C . GLN B 1 329 ? -17.062 -4.059 -1.571 1 96 329 GLN B C 1
ATOM 5647 O O . GLN B 1 329 ? -18.094 -4.062 -0.91 1 96 329 GLN B O 1
ATOM 5652 N N . TYR B 1 330 ? -16.078 -3.232 -1.347 1 94.19 330 TYR B N 1
ATOM 5653 C CA . TYR B 1 330 ? -16.172 -2.199 -0.321 1 94.19 330 TYR B CA 1
ATOM 5654 C C . TYR B 1 330 ? -17.344 -1.261 -0.597 1 94.19 330 TYR B C 1
ATOM 5656 O O . TYR B 1 330 ? -18.047 -0.839 0.328 1 94.19 330 TYR B O 1
ATOM 5664 N N . PHE B 1 331 ? -17.578 -1.028 -1.883 1 93.88 331 PHE B N 1
ATOM 5665 C CA . PHE B 1 331 ? -18.688 -0.145 -2.264 1 93.88 331 PHE B CA 1
ATOM 5666 C C . PHE B 1 331 ? -19.938 -0.949 -2.602 1 93.88 331 PHE B C 1
ATOM 5668 O O . PHE B 1 331 ? -20.703 -0.571 -3.488 1 93.88 331 PHE B O 1
ATOM 5675 N N . ASN B 1 332 ? -20.062 -2.072 -2.006 1 92.25 332 ASN B N 1
ATOM 5676 C CA . ASN B 1 332 ? -21.234 -2.922 -2.084 1 92.25 332 ASN B CA 1
ATOM 5677 C C . ASN B 1 332 ? -21.469 -3.432 -3.502 1 92.25 332 ASN B C 1
ATOM 5679 O O . ASN B 1 332 ? -22.609 -3.502 -3.965 1 92.25 332 ASN B O 1
ATOM 5683 N N . SER B 1 333 ? -20.312 -3.646 -4.27 1 93.62 333 SER B N 1
ATOM 5684 C CA . SER B 1 333 ? -20.344 -4.266 -5.59 1 93.62 333 SER B CA 1
ATOM 5685 C C . SER B 1 333 ? -21.281 -3.521 -6.531 1 93.62 333 SER B C 1
ATOM 5687 O O . SER B 1 333 ? -22.172 -4.125 -7.141 1 93.62 333 SER B O 1
ATOM 5689 N N . ILE B 1 334 ? -21.016 -2.217 -6.645 1 93.75 334 ILE B N 1
ATOM 5690 C CA . ILE B 1 334 ? -21.797 -1.382 -7.547 1 93.75 334 ILE B CA 1
ATOM 5691 C C . ILE B 1 334 ? -21.641 -1.882 -8.984 1 93.75 334 ILE B C 1
ATOM 5693 O O . ILE B 1 334 ? -22.594 -1.852 -9.766 1 93.75 334 ILE B O 1
ATOM 5697 N N . ILE B 1 335 ? -20.469 -2.373 -9.32 1 96.69 335 ILE B N 1
ATOM 5698 C CA . ILE B 1 335 ? -20.188 -3.01 -10.609 1 96.69 335 ILE B CA 1
ATOM 5699 C C . ILE B 1 335 ? -20.266 -4.527 -10.461 1 96.69 335 ILE B C 1
ATOM 5701 O O . ILE B 1 335 ? -19.844 -5.082 -9.445 1 96.69 335 ILE B O 1
ATOM 5705 N N . ASP B 1 336 ? -20.844 -5.176 -11.445 1 98 336 ASP B N 1
ATOM 5706 C CA . ASP B 1 336 ? -20.922 -6.633 -11.438 1 98 336 ASP B CA 1
ATOM 5707 C C . ASP B 1 336 ? -19.547 -7.258 -11.156 1 98 336 ASP B C 1
ATOM 5709 O O . ASP B 1 336 ? -18.594 -7.02 -11.898 1 98 336 ASP B O 1
ATOM 5713 N N . GLU B 1 337 ? -19.438 -8.047 -10.164 1 98.19 337 GLU B N 1
ATOM 5714 C CA . GLU B 1 337 ? -18.172 -8.641 -9.75 1 98.19 337 GLU B CA 1
ATOM 5715 C C . GLU B 1 337 ? -17.578 -9.5 -10.859 1 98.19 337 GLU B C 1
ATOM 5717 O O . GLU B 1 337 ? -16.359 -9.594 -10.984 1 98.19 337 GLU B O 1
ATOM 5722 N N . TYR B 1 338 ? -18.469 -10.148 -11.617 1 98.31 338 TYR B N 1
ATOM 5723 C CA . TYR B 1 338 ? -18 -10.977 -12.727 1 98.31 338 TYR B CA 1
ATOM 5724 C C . TYR B 1 338 ? -17.234 -10.141 -13.742 1 98.31 338 TYR B C 1
ATOM 5726 O O . TYR B 1 338 ? -16.188 -10.555 -14.234 1 98.31 338 TYR B O 1
ATOM 5734 N N . LEU B 1 339 ? -17.781 -9.008 -14.055 1 98.5 339 LEU B N 1
ATOM 5735 C CA . LEU B 1 339 ? -17.109 -8.094 -14.977 1 98.5 339 LEU B CA 1
ATOM 5736 C C . LEU B 1 339 ? -15.781 -7.621 -14.414 1 98.5 339 LEU B C 1
ATOM 5738 O O . LEU B 1 339 ? -14.781 -7.562 -15.125 1 98.5 339 LEU B O 1
ATOM 5742 N N . VAL B 1 340 ? -15.727 -7.266 -13.109 1 98.62 340 VAL B N 1
ATOM 5743 C CA . VAL B 1 340 ? -14.5 -6.793 -12.469 1 98.62 340 VAL B CA 1
ATOM 5744 C C . VAL B 1 340 ? -13.461 -7.914 -12.453 1 98.62 340 VAL B C 1
ATOM 5746 O O . VAL B 1 340 ? -12.266 -7.656 -12.586 1 98.62 340 VAL B O 1
ATOM 5749 N N . LEU B 1 341 ? -13.914 -9.109 -12.297 1 98.75 341 LEU B N 1
ATOM 5750 C CA . LEU B 1 341 ? -13 -10.258 -12.312 1 98.75 341 LEU B CA 1
ATOM 5751 C C . LEU B 1 341 ? -12.328 -10.398 -13.672 1 98.75 341 LEU B C 1
ATOM 5753 O O . LEU B 1 341 ? -11.133 -10.672 -13.75 1 98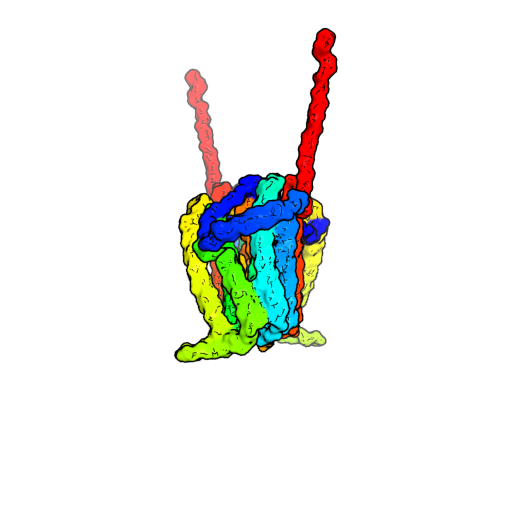.75 341 LEU B O 1
ATOM 5757 N N . TRP B 1 342 ? -13.086 -10.219 -14.742 1 98.75 342 TRP B N 1
ATOM 5758 C CA . TRP B 1 342 ? -12.508 -10.242 -16.078 1 98.75 342 TRP B CA 1
ATOM 5759 C C . TRP B 1 342 ? -11.477 -9.133 -16.25 1 98.75 342 TRP B C 1
ATOM 5761 O O . TRP B 1 342 ? -10.398 -9.359 -16.812 1 98.75 342 TRP B O 1
ATOM 5771 N N . VAL B 1 343 ? -11.805 -7.98 -15.82 1 98.69 343 VAL B N 1
ATOM 5772 C CA . VAL B 1 343 ? -10.867 -6.863 -15.891 1 98.69 343 VAL B CA 1
ATOM 5773 C C . VAL B 1 343 ? -9.602 -7.199 -15.109 1 98.69 343 VAL B C 1
ATOM 5775 O O . VAL B 1 343 ? -8.492 -6.949 -15.578 1 98.69 343 VAL B O 1
ATOM 5778 N N . ALA B 1 344 ? -9.828 -7.758 -13.906 1 98.62 344 ALA B N 1
ATOM 5779 C CA . ALA B 1 344 ? -8.695 -8.156 -13.078 1 98.62 344 ALA B CA 1
ATOM 5780 C C . ALA B 1 344 ? -7.809 -9.164 -13.805 1 98.62 344 ALA B C 1
ATOM 5782 O O . ALA B 1 344 ? -6.582 -9.078 -13.742 1 98.62 344 ALA B O 1
ATOM 5783 N N . LEU B 1 345 ? -8.406 -10.125 -14.469 1 98.69 345 LEU B N 1
ATOM 5784 C CA . LEU B 1 345 ? -7.652 -11.125 -15.219 1 98.69 345 LEU B CA 1
ATOM 5785 C C . LEU B 1 345 ? -6.828 -10.469 -16.328 1 98.69 345 LEU B C 1
ATOM 5787 O O . LEU B 1 345 ? -5.633 -10.734 -16.453 1 98.69 345 LEU B O 1
ATOM 5791 N N . PHE B 1 346 ? -7.441 -9.602 -17.078 1 98.56 346 PHE B N 1
ATOM 5792 C CA . PHE B 1 346 ? -6.754 -8.961 -18.188 1 98.56 346 PHE B CA 1
ATOM 5793 C C . PHE B 1 346 ? -5.613 -8.078 -17.688 1 98.56 346 PHE B C 1
ATOM 5795 O O . PHE B 1 346 ? -4.527 -8.078 -18.266 1 98.56 346 PHE B O 1
ATOM 5802 N N . LEU B 1 347 ? -5.883 -7.371 -16.594 1 98 347 LEU B N 1
ATOM 5803 C CA . LEU B 1 347 ? -4.844 -6.527 -16.016 1 98 347 LEU B CA 1
ATOM 5804 C C . LEU B 1 347 ? -3.67 -7.375 -15.523 1 98 347 LEU B C 1
ATOM 5806 O O . LEU B 1 347 ? -2.51 -7 -15.719 1 98 347 LEU B O 1
ATOM 5810 N N . SER B 1 348 ? -3.979 -8.461 -14.914 1 98.12 348 SER B N 1
ATOM 5811 C CA . SER B 1 348 ? -2.926 -9.32 -14.375 1 98.12 348 SER B CA 1
ATOM 5812 C C . SER B 1 348 ? -2.115 -9.969 -15.484 1 98.12 348 SER B C 1
ATOM 5814 O O . SER B 1 348 ? -0.894 -10.102 -15.383 1 98.12 348 SER B O 1
ATOM 5816 N N . ILE B 1 349 ? -2.766 -10.383 -16.578 1 98.31 349 ILE B N 1
ATOM 5817 C CA . ILE B 1 349 ? -2.072 -10.953 -17.719 1 98.31 349 ILE B CA 1
ATOM 5818 C C . ILE B 1 349 ? -1.151 -9.906 -18.344 1 98.31 349 ILE B C 1
ATOM 5820 O O . ILE B 1 349 ? 0.029 -10.172 -18.578 1 98.31 349 ILE B O 1
ATOM 5824 N N . PHE B 1 350 ? -1.672 -8.766 -18.531 1 97.81 350 PHE B N 1
ATOM 5825 C CA . PHE B 1 350 ? -0.906 -7.691 -19.156 1 97.81 350 PHE B CA 1
ATOM 5826 C C . PHE B 1 350 ? 0.299 -7.324 -18.297 1 97.81 350 PHE B C 1
ATOM 5828 O O . PHE B 1 350 ? 1.401 -7.133 -18.812 1 97.81 350 PHE B O 1
ATOM 5835 N N . ASP B 1 351 ? 0.029 -7.195 -17.078 1 96.88 351 ASP B N 1
ATOM 5836 C CA . ASP B 1 351 ? 1.103 -6.824 -16.156 1 96.88 351 ASP B CA 1
ATOM 5837 C C . ASP B 1 351 ? 2.211 -7.875 -16.156 1 96.88 351 ASP B C 1
ATOM 5839 O O . ASP B 1 351 ? 3.395 -7.535 -16.203 1 96.88 351 ASP B O 1
ATOM 5843 N N . LEU B 1 352 ? 1.879 -9.102 -16.062 1 97.44 352 LEU B N 1
ATOM 5844 C CA . LEU B 1 352 ? 2.863 -10.18 -16.047 1 97.44 352 LEU B CA 1
ATOM 5845 C C . LEU B 1 352 ? 3.658 -10.211 -17.344 1 97.44 352 LEU B C 1
ATOM 5847 O O . LEU B 1 352 ? 4.891 -10.289 -17.328 1 97.44 352 LEU B O 1
ATOM 5851 N N . VAL B 1 353 ? 2.984 -10.109 -18.469 1 97.12 353 VAL B N 1
ATOM 5852 C CA . VAL B 1 353 ? 3.639 -10.18 -19.781 1 97.12 353 VAL B CA 1
ATOM 5853 C C . VAL B 1 353 ? 4.562 -8.977 -19.953 1 97.12 353 VAL B C 1
ATOM 5855 O O . VAL B 1 353 ? 5.711 -9.133 -20.391 1 97.12 353 VAL B O 1
ATOM 5858 N N . ARG B 1 354 ? 4.062 -7.867 -19.594 1 95.94 354 ARG B N 1
ATOM 5859 C CA . ARG B 1 354 ? 4.883 -6.664 -19.703 1 95.94 354 ARG B CA 1
ATOM 5860 C C . ARG B 1 354 ? 6.141 -6.789 -18.844 1 95.94 354 ARG B C 1
ATOM 5862 O O . ARG B 1 354 ? 7.238 -6.449 -19.297 1 95.94 354 ARG B O 1
ATOM 5869 N N . TYR B 1 355 ? 5.977 -7.18 -17.656 1 96.19 355 TYR B N 1
ATOM 5870 C CA . TYR B 1 355 ? 7.105 -7.34 -16.75 1 96.19 355 TYR B CA 1
ATOM 5871 C C . TYR B 1 355 ? 8.109 -8.344 -17.297 1 96.19 355 TYR B C 1
ATOM 5873 O O . TYR B 1 355 ? 9.312 -8.062 -17.359 1 96.19 355 TYR B O 1
ATOM 5881 N N . CYS B 1 356 ? 7.645 -9.492 -17.703 1 96.38 356 CYS B N 1
ATOM 5882 C CA . CYS B 1 356 ? 8.508 -10.562 -18.203 1 96.38 356 CYS B CA 1
ATOM 5883 C C . CYS B 1 356 ? 9.266 -10.117 -19.453 1 96.38 356 CYS B C 1
ATOM 5885 O O . CYS B 1 356 ? 10.469 -10.336 -19.562 1 96.38 356 CYS B O 1
ATOM 5887 N N . VAL B 1 357 ? 8.555 -9.492 -20.344 1 96.06 357 VAL B N 1
ATOM 5888 C CA . VAL B 1 357 ? 9.18 -9.047 -21.594 1 96.06 357 VAL B CA 1
ATOM 5889 C C . VAL B 1 357 ? 10.234 -7.98 -21.297 1 96.06 357 VAL B C 1
ATOM 5891 O O . VAL B 1 357 ? 11.344 -8.031 -21.828 1 96.06 357 VAL B O 1
ATOM 5894 N N . SER B 1 358 ? 9.922 -7.098 -20.406 1 95.19 358 SER B N 1
ATOM 5895 C CA . SER B 1 358 ? 10.844 -6.02 -20.078 1 95.19 358 SER B CA 1
ATOM 5896 C C . SER B 1 358 ? 12.094 -6.555 -19.375 1 95.19 358 SER B C 1
ATOM 5898 O O . SER B 1 358 ? 13.211 -6.184 -19.734 1 95.19 358 SER B O 1
ATOM 5900 N N . VAL B 1 359 ? 11.891 -7.387 -18.469 1 96.38 359 VAL B N 1
ATOM 5901 C CA . VAL B 1 359 ? 13.008 -7.949 -17.719 1 96.38 359 VAL B CA 1
ATOM 5902 C C . VAL B 1 359 ? 13.891 -8.781 -18.641 1 96.38 359 VAL B C 1
ATOM 5904 O O . VAL B 1 359 ? 15.117 -8.641 -18.625 1 96.38 359 VAL B O 1
ATOM 5907 N N . CYS B 1 360 ? 13.336 -9.617 -19.453 1 95.94 360 CYS B N 1
ATOM 5908 C CA . CYS B 1 360 ? 14.094 -10.484 -20.359 1 95.94 360 CYS B CA 1
ATOM 5909 C C . CYS B 1 360 ? 14.875 -9.672 -21.375 1 95.94 360 CYS B C 1
ATOM 5911 O O . CYS B 1 360 ? 16.062 -9.938 -21.609 1 95.94 360 CYS B O 1
ATOM 5913 N N . ASN B 1 361 ? 14.227 -8.656 -21.859 1 95.38 361 ASN B N 1
ATOM 5914 C CA . ASN B 1 361 ? 14.906 -7.82 -22.844 1 95.38 361 ASN B CA 1
ATOM 5915 C C . ASN B 1 361 ? 16.047 -7.035 -22.219 1 95.38 361 ASN B C 1
ATOM 5917 O O . ASN B 1 361 ? 17.109 -6.879 -22.828 1 95.38 361 ASN B O 1
ATOM 5921 N N . GLN B 1 362 ? 15.805 -6.539 -21.094 1 95.44 362 GLN B N 1
ATOM 5922 C CA . GLN B 1 362 ? 16.844 -5.789 -20.406 1 95.44 362 GLN B CA 1
ATOM 5923 C C . GLN B 1 362 ? 18.047 -6.676 -20.094 1 95.44 362 GLN B C 1
ATOM 5925 O O . GLN B 1 362 ? 19.203 -6.262 -20.281 1 95.44 362 GLN B O 1
ATOM 5930 N N . ILE B 1 363 ? 17.828 -7.816 -19.641 1 96.19 363 ILE B N 1
ATOM 5931 C CA . ILE B 1 363 ? 18.906 -8.742 -19.312 1 96.19 363 ILE B CA 1
ATOM 5932 C C . ILE B 1 363 ? 19.594 -9.188 -20.594 1 96.19 363 ILE B C 1
ATOM 5934 O O . ILE B 1 363 ? 20.828 -9.242 -20.641 1 96.19 363 ILE B O 1
ATOM 5938 N N . ALA B 1 364 ? 18.859 -9.5 -21.609 1 95.56 364 ALA B N 1
ATOM 5939 C CA . ALA B 1 364 ? 19.438 -9.914 -22.891 1 95.56 364 ALA B CA 1
ATOM 5940 C C . ALA B 1 364 ? 20.344 -8.828 -23.453 1 95.56 364 ALA B C 1
ATOM 5942 O O . ALA B 1 364 ? 21.438 -9.125 -23.938 1 95.56 364 ALA B O 1
ATOM 5943 N N . SER B 1 365 ? 19.891 -7.629 -23.328 1 95.06 365 SER B N 1
ATOM 5944 C CA . SER B 1 365 ? 20.688 -6.504 -23.797 1 95.06 365 SER B CA 1
ATOM 5945 C C . SER B 1 365 ? 21.953 -6.348 -22.969 1 95.06 365 SER B C 1
ATOM 5947 O O . SER B 1 365 ? 23.047 -6.121 -23.5 1 95.06 365 SER B O 1
ATOM 5949 N N . HIS B 1 366 ? 21.797 -6.504 -21.766 1 94.44 366 HIS B N 1
ATOM 5950 C CA . HIS B 1 366 ? 22.938 -6.359 -20.859 1 94.44 366 HIS B CA 1
ATOM 5951 C C . HIS B 1 366 ? 23.969 -7.457 -21.094 1 94.44 366 HIS B C 1
ATOM 5953 O O . HIS B 1 366 ? 25.172 -7.203 -21.031 1 94.44 366 HIS B O 1
ATOM 5959 N N . LEU B 1 367 ? 23.547 -8.648 -21.328 1 94.06 367 LEU B N 1
ATOM 5960 C CA . LEU B 1 367 ? 24.438 -9.789 -21.531 1 94.06 367 LEU B CA 1
ATOM 5961 C C . LEU B 1 367 ? 24.844 -9.93 -22.984 1 94.06 367 LEU B C 1
ATOM 5963 O O . LEU B 1 367 ? 25.656 -10.789 -23.344 1 94.06 367 LEU B O 1
ATOM 5967 N N . HIS B 1 368 ? 24.266 -9.164 -23.859 1 93.69 368 HIS B N 1
ATOM 5968 C CA . HIS B 1 368 ? 24.531 -9.18 -25.297 1 93.69 368 HIS B CA 1
ATOM 5969 C C . HIS B 1 368 ? 24.188 -10.539 -25.906 1 93.69 368 HIS B C 1
ATOM 5971 O O . HIS B 1 368 ? 25 -11.117 -26.625 1 93.69 368 HIS B O 1
ATOM 5977 N N . ILE B 1 369 ? 23.047 -10.977 -25.531 1 93.88 369 ILE B N 1
ATOM 5978 C CA . ILE B 1 369 ? 22.547 -12.234 -26.078 1 93.88 369 ILE B CA 1
ATOM 5979 C C . ILE B 1 369 ? 21.125 -12.047 -26.578 1 93.88 369 ILE B C 1
ATOM 5981 O O . ILE B 1 369 ? 20.531 -10.984 -26.391 1 93.88 369 ILE B O 1
ATOM 5985 N N . PHE B 1 370 ? 20.609 -13.156 -27.281 1 93 370 PHE B N 1
ATOM 5986 C CA . PHE B 1 370 ? 19.219 -13.172 -27.734 1 93 370 PHE B CA 1
ATOM 5987 C C . PHE B 1 370 ? 18.391 -14.141 -26.891 1 93 370 PHE B C 1
ATOM 5989 O O . PHE B 1 370 ? 18.875 -15.203 -26.5 1 93 370 PHE B O 1
ATOM 5996 N N . VAL B 1 371 ? 17.156 -13.812 -26.719 1 94.31 371 VAL B N 1
ATOM 5997 C CA . VAL B 1 371 ? 16.297 -14.594 -25.844 1 94.31 371 VAL B CA 1
ATOM 5998 C C . VAL B 1 371 ? 15.969 -15.938 -26.484 1 94.31 371 VAL B C 1
ATOM 6000 O O . VAL B 1 371 ? 15.992 -16.969 -25.812 1 94.31 371 VAL B O 1
ATOM 6003 N N . PHE B 1 372 ? 15.75 -15.961 -27.875 1 94.56 372 PHE B N 1
ATOM 6004 C CA . PHE B 1 372 ? 15.234 -17.172 -28.484 1 94.56 372 PHE B CA 1
ATOM 6005 C C . PHE B 1 372 ? 16.172 -17.656 -29.594 1 94.56 372 PHE B C 1
ATOM 6007 O O . PHE B 1 372 ? 15.75 -18.406 -30.469 1 94.56 372 PHE B O 1
ATOM 6014 N N . LYS B 1 373 ? 17.391 -17.141 -29.594 1 91 373 LYS B N 1
ATOM 6015 C CA . LYS B 1 373 ? 18.375 -17.578 -30.578 1 91 373 LYS B CA 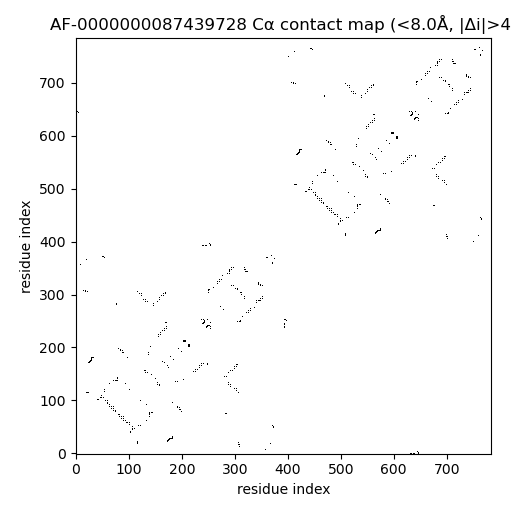1
ATOM 6016 C C . LYS B 1 373 ? 19.719 -17.844 -29.922 1 91 373 LYS B C 1
ATOM 6018 O O . LYS B 1 373 ? 20.094 -17.172 -28.953 1 91 373 LYS B O 1
ATOM 6023 N N . ILE B 1 374 ? 20.344 -18.844 -30.484 1 85.62 374 ILE B N 1
ATOM 6024 C CA . ILE B 1 374 ? 21.703 -19.141 -30.031 1 85.62 374 ILE B CA 1
ATOM 6025 C C . ILE B 1 374 ? 22.703 -18.328 -30.844 1 85.62 374 ILE B C 1
ATOM 6027 O O . ILE B 1 374 ? 22.562 -18.203 -32.062 1 85.62 374 ILE B O 1
ATOM 6031 N N . LYS B 1 375 ? 23.578 -17.656 -30.094 1 73.75 375 LYS B N 1
ATOM 6032 C CA . LYS B 1 375 ? 24.625 -16.922 -30.797 1 73.75 375 LYS B CA 1
ATOM 6033 C C . LYS B 1 375 ? 25.516 -17.875 -31.609 1 73.75 375 LYS B C 1
ATOM 6035 O O . LYS B 1 375 ? 25.953 -18.906 -31.094 1 73.75 375 LYS B O 1
ATOM 6040 N N . PRO B 1 376 ? 25.672 -17.531 -32.844 1 65.5 376 PRO B N 1
ATOM 6041 C CA . PRO B 1 376 ? 26.578 -18.359 -33.656 1 65.5 376 PRO B CA 1
ATOM 6042 C C . PRO B 1 376 ? 28.016 -18.328 -33.125 1 65.5 376 PRO B C 1
ATOM 6044 O O . PRO B 1 376 ? 28.453 -17.312 -32.562 1 65.5 376 PRO B O 1
ATOM 6047 N N . PRO B 1 377 ? 28.578 -19.531 -32.906 1 58.09 377 PRO B N 1
ATOM 6048 C CA . PRO B 1 377 ? 29.969 -19.516 -32.438 1 58.09 377 PRO B CA 1
ATOM 6049 C C . PRO B 1 377 ? 30.828 -18.547 -33.25 1 58.09 377 PRO B C 1
ATOM 6051 O O . PRO B 1 377 ? 30.578 -18.328 -34.438 1 58.09 377 PRO B O 1
ATOM 6054 N N . LYS B 1 378 ? 31.344 -17.625 -32.531 1 52.56 378 LYS B N 1
ATOM 6055 C CA . LYS B 1 378 ? 32.312 -16.812 -33.25 1 52.56 378 LYS B CA 1
ATOM 6056 C C . LYS B 1 378 ? 33.312 -17.688 -34 1 52.56 378 LYS B C 1
ATOM 6058 O O . LYS B 1 378 ? 33.969 -18.531 -33.438 1 52.56 378 LYS B O 1
ATOM 6063 N N . LEU B 1 379 ? 33.094 -18.047 -35.188 1 37.62 379 LEU B N 1
ATOM 6064 C CA . LEU B 1 379 ? 34.188 -18.625 -35.938 1 37.62 379 LEU B CA 1
ATOM 6065 C C . LEU B 1 379 ? 35.469 -17.797 -35.781 1 37.62 379 LEU B C 1
ATOM 6067 O O . LEU B 1 379 ? 35.469 -16.594 -36.031 1 37.62 379 LEU B O 1
ATOM 6071 N N . ARG B 1 380 ? 36.25 -18.156 -34.781 1 44.66 380 ARG B N 1
ATOM 6072 C CA . ARG B 1 380 ? 37.562 -17.547 -34.875 1 44.66 380 ARG B CA 1
ATOM 6073 C C . ARG B 1 380 ? 38.062 -17.531 -36.312 1 44.66 380 ARG B C 1
ATOM 6075 O O . ARG B 1 380 ? 37.969 -18.531 -37.031 1 44.66 380 ARG B O 1
ATOM 6082 N N . PRO B 1 381 ? 38.281 -16.312 -36.812 1 42.25 381 PRO B N 1
ATOM 6083 C CA . PRO B 1 381 ? 39 -16.375 -38.094 1 42.25 381 PRO B CA 1
ATOM 6084 C C . PRO B 1 381 ? 40.219 -17.297 -38.031 1 42.25 381 PRO B C 1
ATOM 6086 O O . PRO B 1 381 ? 40.906 -17.375 -37.031 1 42.25 381 PRO B O 1
ATOM 6089 N N . VAL B 1 382 ? 40.25 -18.438 -38.625 1 36.09 382 VAL B N 1
ATOM 6090 C CA . VAL B 1 382 ? 41.5 -19.156 -38.812 1 36.09 382 VAL B CA 1
ATOM 6091 C C . VAL B 1 382 ? 42.625 -18.172 -39.156 1 36.09 382 VAL B C 1
ATOM 6093 O O . VAL B 1 382 ? 42.5 -17.406 -40.125 1 36.09 382 VAL B O 1
ATOM 6096 N N . ALA B 1 383 ? 43.25 -17.766 -38.094 1 40.69 383 ALA B N 1
ATOM 6097 C CA . ALA B 1 383 ? 44.5 -17.047 -38.375 1 40.69 383 ALA B CA 1
ATOM 6098 C C . ALA B 1 383 ? 45.156 -17.578 -39.656 1 40.69 383 ALA B C 1
ATOM 6100 O O . ALA B 1 383 ? 45.312 -18.797 -39.812 1 40.69 383 ALA B O 1
ATOM 6101 N N . ALA B 1 384 ? 45.094 -16.812 -40.719 1 40.84 384 ALA B N 1
ATOM 6102 C CA . ALA B 1 384 ? 45.875 -17.047 -41.938 1 40.84 384 ALA B CA 1
ATOM 6103 C C . ALA B 1 384 ? 47.281 -17.5 -41.594 1 40.84 384 ALA B C 1
ATOM 6105 O O . ALA B 1 384 ? 48 -16.812 -40.812 1 40.84 384 ALA B O 1
ATOM 6106 N N . SER B 1 385 ? 47.625 -18.844 -41.375 1 37.16 385 SER B N 1
ATOM 6107 C CA . SER B 1 385 ? 49 -19.297 -41.312 1 37.16 385 SER B CA 1
ATOM 6108 C C . SER B 1 385 ? 49.875 -18.578 -42.375 1 37.16 385 SER B C 1
ATOM 6110 O O . SER B 1 385 ? 49.531 -18.562 -43.531 1 37.16 385 SER B O 1
ATOM 6112 N N . GLN B 1 386 ? 50.406 -17.406 -41.969 1 38.03 386 GLN B N 1
ATOM 6113 C CA . GLN B 1 386 ? 51.406 -16.719 -42.719 1 38.03 386 GLN B CA 1
ATOM 6114 C C . GLN B 1 386 ? 52.5 -17.688 -43.188 1 38.03 386 GLN B C 1
ATOM 6116 O O . GLN B 1 386 ? 53.344 -18.109 -42.406 1 38.03 386 GLN B O 1
ATOM 6121 N N . SER B 1 387 ? 52.156 -18.75 -43.906 1 35.22 387 SER B N 1
ATOM 6122 C CA . SER B 1 387 ? 53.188 -19.578 -44.5 1 35.22 387 SER B CA 1
ATOM 6123 C C . SER B 1 387 ? 54.156 -18.75 -45.344 1 35.22 387 SER B C 1
ATOM 6125 O O . SER B 1 387 ? 55.094 -19.281 -45.938 1 35.22 387 SER B O 1
ATOM 6127 N N . GLY B 1 388 ? 53.75 -17.547 -45.75 1 30.08 388 GLY B N 1
ATOM 6128 C CA . GLY B 1 388 ? 54.531 -17.141 -46.906 1 30.08 388 GLY B CA 1
ATOM 6129 C C . GLY B 1 388 ? 55.969 -16.781 -46.562 1 30.08 388 GLY B C 1
ATOM 6130 O O . GLY B 1 388 ? 56.75 -16.438 -47.469 1 30.08 388 GLY B O 1
ATOM 6131 N N . LYS B 1 389 ? 56.25 -16.234 -45.312 1 35.88 389 LYS B N 1
ATOM 6132 C CA . LYS B 1 389 ? 57.5 -15.492 -45.438 1 35.88 389 LYS B CA 1
ATOM 6133 C C . LYS B 1 389 ? 58.719 -16.438 -45.5 1 35.88 389 LYS B C 1
ATOM 6135 O O . LYS B 1 389 ? 59.844 -16 -45.625 1 35.88 389 LYS B O 1
ATOM 6140 N N . ASP B 1 390 ? 58.625 -17.719 -44.969 1 30.38 390 ASP B N 1
ATOM 6141 C CA . ASP B 1 390 ? 60.031 -18.125 -44.781 1 30.38 390 ASP B CA 1
ATOM 6142 C C . ASP B 1 390 ? 60.688 -18.469 -46.125 1 30.38 390 ASP B C 1
ATOM 6144 O O . ASP B 1 390 ? 61.812 -18.938 -46.188 1 30.38 390 ASP B O 1
ATOM 6148 N N . VAL B 1 391 ? 59.969 -18.734 -47.188 1 29.98 391 VAL B N 1
ATOM 6149 C CA . VAL B 1 391 ? 60.781 -19.234 -48.312 1 29.98 391 VAL B CA 1
ATOM 6150 C C . VAL B 1 391 ? 61.562 -18.078 -48.906 1 29.98 391 VAL B C 1
ATOM 6152 O O . VAL B 1 391 ? 62.469 -18.297 -49.719 1 29.98 391 VAL B O 1
ATOM 6155 N N . TRP B 1 392 ? 61.281 -16.781 -48.75 1 25.09 392 TRP B N 1
ATOM 6156 C CA . TRP B 1 392 ? 62.375 -16.141 -49.438 1 25.09 392 TRP B CA 1
ATOM 6157 C C . TRP B 1 392 ? 63.656 -16.094 -48.594 1 25.09 392 TRP B C 1
ATOM 6159 O O . TRP B 1 392 ? 63.562 -16.016 -47.344 1 25.09 392 TRP B O 1
#

Organism: NCBI:txid62062

Sequence (784 aa):
PTLIQLPAPPLSRHQLKKLEEHRYSSAGHSLLEPFMQHYWEWLVARVPAWIAPNLITIVGLATNILTTLVLVYYCPTATEQAPLWAYLSCAVGLFIYQSLDAIDGKQARRTNNSTPLGELFDHGCDSLSTVFVVLGTCIAVQLGTNPDWMFFCCFAGMFMFYCAHWQTYVSGTLRFGIIDVTEVQFFIIIMYLLAAIGGSAFWQFLIPGVNIQIKIIPAILTVAGAIFSCTNYFRVIFTGGVGKNGSTIAGTSVLSPFFHIGSVITLAIMIYKKSASQLFEKHPCLYVLAFGFVSAKITNKLVVAHMTKSEMSLHDLAYLGPGLLFLDQYFNSIIDEYLVLWVALFLSIFDLVRYCVSVCNQIASHLHIFVFKIKPPKLRPVAASQSGKDVWPTLIQLPAPPLSRHQLKKLEEHRYSSAGHSLLEPFMQHYWEWLVARVPAWIAPNLITIVGLATNILTTLVLVYYCPTATEQAPLWAYLSCAVGLFIYQSLDAIDGKQARRTNNSTPLGELFDHGCDSLSTVFVVLGTCIAVQLGTNPDWMFFCCFAGMFMFYCAHWQTYVSGTLRFGIIDVTEVQFFIIIMYLLAAIGGSAFWQFLIPGVNIQIKIIPAILTVAGAIFSCTNYFRVIFTGGVGKNGSTIAGTSVLSPFFHIGSVITLAIMIYKKSASQLFEKHPCLYVLAFGFVSAKITNKLVVAHMTKSEMSLHDLAYLGPGLLFLDQYFNSIIDEYLVLWVALFLSIFDLVRYCVSVCNQIASHLHIFVFKIKPPKLRPVAASQSGKDVW

InterPro domains:
  IPR000462 CDP-alcohol phosphatidyltransferase [PF01066] (50-203)
  IPR014472 Choline/ethanolamine phosphotransferase [PIRSF015665] (10-378)
  IPR014472 Choline/ethanolamine phosphotransferase [PTHR10414] (8-375)
  IPR043130 CDP-alcohol phosphatidyltransferase, transmembrane domain [G3DSA:1.20.120.1760] (32-223)
  IPR048254 CDP-alcohol phosphatidyltransferase, conserved site [PS00379] (104-126)

Foldseek 3Di:
DCPDDDDPQPDDPLLLVLLQVFDAAADDDAQCCVVCVVVLVVVLVPDDLFFQLLNLQVVLLVLLQVLLVQLCVQQQLLQDADALVSLVSNLVSLVSSVSSLVCSVVSCVVNVNDGSLSVLSSLLSVLLSQLSLQLSLSSLLSCLVVLVLSLCSNLLSSVLSLLQLLLCQFQVYRYADHDGDVNVSVVSSVSSNCCSPPNPCQSQDQDPPPRDGNSCVVSVVSVVVSVVSVVVSVVSLVQRGPDDVSDGLLRHHSCVLCCQSVVLSVLLVCLCVLPPVNQCSVRVSLSSLLSSLLSSQSSSQSNSCSSSSHDGDNDDQSCVLSVQSVVCVVVVNPDPSNVSSVVSNVSSVVRSVVSSVSVSVVSCVSVVHDSGGDDDPPPPPPPPPPPPPPPD/DCPDDPDPQPDDPLLLVLLQVFDAAADDDAQCCVVCVVVLVVVLVPDDLFFQLLNLQVVLLVLLQVLLVQLCVQQQLLQDADALVSLVSNLVSLVSSVSSLVCSVVSCVVNVNDGSLSVLSSLLSVLLSQLSLQLSLSSLLSCLVVLVLSLCSNLLSSVLSLLQLLLCQFQVYRYADHDGDVNVSVVSSVSSNCCSVVNPCQSQDQDPPPRDGNSCVVSVVSVVVSVVSVVVSVVSLVQRGPDDVSDGLLRHHSCVLCCQSVVLSVLLVCLCVLDPVNQCSVRVSLSSLLSSLLSSQSSSQSNSCSSSSHDGDNDDQSCVLSVQSVVCVVVVNPDPSNVSSVVSNVSSVVRSVVSSVSVSVVSCVSVVHDSGGDDDPPPPPPPPPPVPPPPD

Radius of gyration: 33.49 Å; Cα contacts (8 Å, |Δi|>4): 1088; chains: 2; bounding box: 99×93×79 Å